Protein AF-0000000083890607 (afdb_homodimer)

InterPro domains:
  IPR029526 PiggyBac transposable element-derived protein [PF13843] (54-425)

pLDDT: mean 86.5, std 19.88, range [18.48, 98.88]

Radius of gyration: 34.39 Å; Cα contacts (8 Å, |Δi|>4): 1637; chains: 2; bounding box: 117×108×68 Å

Organism: NCBI:txid48701

Secondary structure (DSSP, 8-state):
-------------------PPPB-TTS------PPP-EESS-SEE-S-TTS---HHHHHTTTS-HHHHHHHHHHHHHHHHHH-TT-SS------HHHHHHHHHHHHHHHHSB-SSGGGGG--SSTT--SSHHHH--HHHHHHHHHH--SS-HHHHHHHHTTTTSTT--TTGGGHHHHHHHHHHHHHSEE--SEEEEEEEEEE-----TTEEE-TTSSS-EEEEEEEEEETTT--EEEEEE--S--SS--SS-HHHHHHHHH--HHHHEE--EEEE-TTT--HHHHHHHHHTT-EEEEE--TTSTTS--S-SS---TTSPTT-EEEEEETTEEEEEEESSSEEEEEESSS-S-SS-EEEEEEE-TTS-EEEEEEE--HHHHHHHHHTTHHHHHHHHHHHT------S-HHHHHHHHHHHHHHHHHHHHHHHHHHHTT-PPPPHHHHHHHHHHHHHTB-TTS-B----------------------------/-------------------PPPEETTS------PPP-EESS-SEE-S-TTS---HHHHHTTTS-HHHHHHHHHHHHHHHHHH-TT-SS------HHHHHHHHHHHHHHHHSB-SSGGGGG--SSTT--SSHHHH--HHHHHHHHHH--SS-HHHHHHHHTTTTSTT--TTGGGHHHHHHHHHHHHHSEE--SEEEEEEEEEE-----TTEEE-TTSSS-EEEEEEEEEETTT--EEEEEE--S--SS--SS-HHHHHHHHH--HHHHEE--EEEE-TTT--HHHHHHHHHTT-EEEEE--TTSTTS--S-SS---TTSPTT-EEEEEETTEEEEEEESSSEEEEEESSS-S-SS-EEEEEEE-TTS-EEEEEEE--HHHHHHHHHTTHHHHHHHHHHHT------S-HHHHHHHHHHHHHHHHHHHHHHHHHHHTT-PPPPHHHHHHHHHHHHHTB-TTS-B----------------------------

Solvent-accessible surface area (backbone atoms only — not comparable to full-atom values): 54663 Å² total; per-residue (Å²): 135,82,74,76,74,77,77,77,74,77,74,72,75,71,74,72,74,78,69,73,50,41,38,43,75,85,53,86,58,75,57,45,89,64,59,66,75,44,55,66,56,75,59,38,72,62,58,74,72,85,58,87,72,50,58,48,58,44,33,35,60,42,57,27,70,67,56,44,48,47,30,34,51,19,17,40,55,40,39,63,68,53,48,77,86,50,96,67,88,85,71,83,57,51,64,66,53,50,34,34,52,52,17,50,40,48,44,46,30,50,45,38,60,90,44,80,70,42,46,59,37,69,73,30,60,70,26,46,72,49,50,62,75,70,46,51,67,65,58,54,50,51,48,66,72,30,62,32,50,28,54,59,69,58,48,54,59,43,59,72,33,60,95,43,91,84,35,58,93,56,51,58,40,40,60,54,52,52,44,40,44,50,31,30,50,62,48,37,34,68,63,55,51,24,8,46,44,80,44,67,46,68,47,85,45,90,49,86,40,50,39,77,39,87,91,42,86,60,34,41,11,39,40,29,41,34,34,10,25,20,88,79,14,41,59,40,37,71,46,76,51,66,62,89,61,90,68,76,59,89,79,35,69,44,44,51,51,51,56,66,63,60,42,54,93,64,52,33,31,24,35,35,41,21,36,44,46,80,50,44,40,54,67,51,45,53,53,35,42,73,64,32,28,32,35,36,26,30,44,52,72,85,43,76,85,46,87,68,94,45,47,71,60,88,54,95,80,54,54,68,31,42,44,32,31,46,73,60,85,54,38,30,41,34,38,37,30,56,102,54,81,44,42,35,34,22,37,62,44,35,57,53,80,79,42,64,42,82,42,80,42,69,42,96,85,67,46,78,42,79,40,77,30,56,37,44,39,50,56,56,52,42,71,68,32,47,48,0,43,56,47,29,50,51,60,28,60,71,52,38,46,73,65,95,58,80,47,67,64,58,50,49,49,34,47,50,50,28,51,34,51,42,42,26,50,50,49,48,43,52,46,21,54,74,67,72,41,86,54,72,51,70,66,55,42,51,51,50,25,24,20,59,42,48,39,32,41,69,52,55,42,75,51,77,76,72,76,72,68,66,76,68,75,70,70,75,71,71,76,74,81,78,72,80,79,72,72,83,73,128,137,82,76,76,78,77,78,79,76,77,76,76,75,73,74,71,73,78,68,73,50,42,37,42,77,86,51,86,60,74,57,45,91,64,58,66,75,44,55,67,54,76,59,39,72,61,59,74,74,85,57,87,72,51,56,48,59,45,33,35,60,41,57,26,69,67,56,45,47,46,30,32,51,19,15,39,53,41,38,62,68,51,48,77,87,51,93,69,89,86,72,80,59,49,63,66,52,52,33,33,50,51,16,50,40,47,44,45,31,49,44,39,60,89,45,80,69,42,45,60,38,70,74,31,63,69,28,45,71,49,50,60,74,70,46,52,68,65,58,52,51,53,46,66,74,30,60,32,50,27,53,60,70,57,46,53,58,43,57,70,32,61,94,43,91,84,34,56,93,55,51,57,40,39,60,54,52,52,45,40,44,49,31,30,51,61,48,38,33,68,64,55,52,24,7,44,43,80,42,68,46,69,48,85,45,91,49,88,38,51,38,79,38,87,92,42,84,59,34,42,12,39,42,29,42,35,34,10,25,21,87,77,14,41,59,43,39,71,48,76,49,66,60,89,61,88,68,76,58,89,79,35,69,45,44,52,51,50,56,67,62,60,40,53,92,64,52,34,32,23,34,34,42,20,35,44,47,82,49,44,40,54,67,52,46,52,52,36,42,75,66,33,28,34,36,36,27,31,45,51,73,85,42,76,83,47,88,69,94,44,47,71,60,87,55,95,80,54,54,70,31,43,44,30,32,47,72,61,86,56,37,31,41,34,36,36,28,56,102,52,79,44,41,38,36,24,39,61,44,33,58,52,80,78,43,66,43,80,41,81,42,70,43,97,86,67,45,76,43,81,41,78,30,56,37,44,39,50,55,57,52,42,70,67,31,48,47,0,43,57,46,30,50,51,59,28,60,71,52,37,47,72,66,96,57,82,47,66,63,58,50,48,48,34,47,50,50,30,51,34,51,44,42,26,50,51,49,47,44,52,45,21,52,76,68,71,43,86,55,72,51,72,67,56,41,52,52,50,25,27,21,58,41,48,38,31,40,69,51,55,42,74,51,76,76,72,77,72,67,66,77,68,75,72,71,76,72,69,78,76,68,92,74,68,94,72,73,81,70,126

Sequence (980 aa):
KRGTSIDSCDIRRSVKSTCDPWKTEEDPDSVPGVSRFQPRRTPGVQINNLSSYSPKDLFLLYFATDTVKTICLNTNKNAAKNILGKKYKWNNIEMEDLYNFFGLLIYMSLVSLPSIQDYWKQNSILSVPIPHKVMSRDRFRTIFWNIHLSDPEEDEQNDKTKGTPGHDKLFRIRPLYDDILCACKAYFHPRRELSVDERMVGTKAKTGITQYLKDKPTKWGVKIFVLAESASGYTIAFNIYTGKTQTQSVHGLAYDVVKDLVQTSFLGTGYHIYMDNFYSSPKLFMDLARMKFGACGTYRENRKGCPRGRGNALTKKSKRGSVRWIREGPLVFVKWMDTREVSVCSTIHPAFSGETVDRRVKAADGSWSVRKIPCPTPIVAYNKNMGGVDLSDQLIQYYSTKRKTSRWYRTLLLHFLDIATTNAFILHREISSTKQEQAMTHKDFMVELMCQLCGMSKEGISQSRRADHVPVAISTVTDSAQKGSKGCYFKRGTSIDSCDIRRSVKSTCDPWKTEEDPDSVPGVSRFQPRRTPGVQINNLSSYSPKDLFLLYFATDTVKTICLNTNKNAAKNILGKKYKWNNIEMEDLYNFFGLLIYMSLVSLPSIQDYWKQNSILSVPIPHKVMSRDRFRTIFWNIHLSDPEEDEQNDKTKGTPGHDKLFRIRPLYDDILCACKAYFHPRRELSVDERMVGTKAKTGITQYLKDKPTKWGVKIFVLAESASGYTIAFNIYTGKTQTQSVHGLAYDVVKDLVQTSFLGTGYHIYMDNFYSSPKLFMDLARMKFGACGTYRENRKGCPRGRGNALTKKSKRGSVRWIREGPLVFVKWMDTREVSVCSTIHPAFSGETVDRRVKAADGSWSVRKIPCPTPIVAYNKNMGGVDLSDQLIQYYSTKRKTSRWYRTLLLHFLDIATTNAFILHREISSTKQEQAMTHKDFMVELMCQLCGMSKEGISQSRRADHVPVAISTVTDSAQKGSKGCYF

Nearest PDB structures (foldseek):
  6x68-assembly1_C  TM=8.969E-01  e=2.449E-27  Trichoplusia ni
  6x68-assembly1_C  TM=8.969E-01  e=4.199E-27  Trichoplusia ni

Foldseek 3Di:
DPPPPPPPPPPPPPPPVQPAFWDWQVDFWDADDAFDQDWPDDFAFPDDLVDDDALQRLLCLLVPPVQLQLQLVQLQQQCVVVVVPDPDDDDRDDSLLVLLLLLVLLVCLVPPDPDLVLACDDPDPSYDQFNVVQDDSRSSVSSLVRGWRAHPVVVVVLVVQPPHLSHDPCRRQVSSQVSNLVSLLNTGAADFFKEKDKDFQAAPAPDLQWAADDPDPRGIGWIKIFIFFQPLLRTNHIDTGNDDRPDDDPVDDLLVRVPVGDDCVRTNARHEYEYEQVNDDPVSQVVCVVVRYKYKYFHDCPGPPHDDPHPPDDDPPDDAQIKTWDDDRLKIWIWGHHVHITIMIISGFTFFDFDWDWDWDQDPVRDTDIDTGGDTPSVVVNVRRNCSNVSNVVLLSSRQSADHDNDRSSSVVSVSSSSSSSNSLSSQVSSCVVVVHDGDDSSVSSLSSSCVSSCHDSVNHHNPPPCVPPVPPPPPPVPPCPDDPDDPDD/DPPPPPPPPPPPPPPPVQDAFWDWQVDFWDADDAFDQDWPDDFAFPDDLVDDDALQRLLCLLVPPVQLQLQLVQLQQQCVVVVVPDPDDDDRDDSLLVLLLLLVLLVCLVPPDPDLVLACDDPDPSYDQFNVVQDDSRSSVSCLVRGWRAHPVVVVVLVVQPPHLSHDPCRRQVSSQVSNLVSLLNTGAADFFKEKDKDFQAAPAPDLQWAADDPDPRGIGWIKIFIFFQPLLRTNHIDTGNDDRPDDDPVDDLLVRVPVGDDCVRTPARHEYEYEQVNDDPVSQVVCVVVRYKYKYFHDCPGPPHDDPHPPDDDPPDDAQIKTWDDDVLKIWIWGHHVHITIMIISGFTQFDFDWDWDWDQDPVRDTDTDTGGDTPSVVVNVRRNCSNVSNVVLLSSRQSADHDNDRSSSVVSVSSSSSSSNSLSSQVSSCVVVVHDGDDSSVSSLSSSCVSSCHDSVNHHNPPPCVPPVPPPPPPVPPDDPDDPPPDD

Structure (mmCIF, N/CA/C/O backbone):
data_AF-0000000083890607-model_v1
#
loop_
_entity.id
_entity.type
_entity.pdbx_description
1 polymer 'PiggyBac transposable element-derived protein domain-containing protein'
#
loop_
_atom_site.group_PDB
_atom_site.id
_atom_site.type_symbol
_atom_site.label_atom_id
_atom_site.label_alt_id
_atom_site.label_comp_id
_atom_site.label_asym_id
_atom_site.label_entity_id
_atom_site.label_seq_id
_atom_site.pdbx_PDB_ins_code
_atom_site.Cartn_x
_atom_site.Cartn_y
_atom_site.Cartn_z
_atom_site.occupancy
_atom_site.B_iso_or_equiv
_atom_site.auth_seq_id
_atom_site.auth_comp_id
_atom_site.auth_asym_id
_atom_site.auth_atom_id
_atom_site.pdbx_PDB_model_num
ATOM 1 N N . LYS A 1 1 ? 79.875 -34.125 -2.334 1 19.98 1 LYS A N 1
ATOM 2 C CA . LYS A 1 1 ? 79.5 -33.781 -3.701 1 19.98 1 LYS A CA 1
ATOM 3 C C . LYS A 1 1 ? 78.062 -33.25 -3.766 1 19.98 1 LYS A C 1
ATOM 5 O O . LYS A 1 1 ? 77.125 -34 -3.465 1 19.98 1 LYS A O 1
ATOM 10 N N . ARG A 1 2 ? 77.938 -32 -3.371 1 24.25 2 ARG A N 1
ATOM 11 C CA . ARG A 1 2 ? 76.875 -31.016 -3.152 1 24.25 2 ARG A CA 1
ATOM 12 C C . ARG A 1 2 ? 76.125 -30.719 -4.441 1 24.25 2 ARG A C 1
ATOM 14 O O . ARG A 1 2 ? 76.625 -30 -5.316 1 24.25 2 ARG A O 1
ATOM 21 N N . GLY A 1 3 ? 75.625 -31.859 -5.035 1 22.98 3 GLY A N 1
ATOM 22 C CA . GLY A 1 3 ? 74.938 -31.734 -6.305 1 22.98 3 GLY A CA 1
ATOM 23 C C . GLY A 1 3 ? 73.875 -30.703 -6.277 1 22.98 3 GLY A C 1
ATOM 24 O O . GLY A 1 3 ? 73.062 -30.625 -5.324 1 22.98 3 GLY A O 1
ATOM 25 N N . THR A 1 4 ? 74.188 -29.516 -6.82 1 28.53 4 THR A N 1
ATOM 26 C CA . THR A 1 4 ? 73.438 -28.297 -7.066 1 28.53 4 THR A CA 1
ATOM 27 C C . THR A 1 4 ? 72.125 -28.594 -7.836 1 28.53 4 THR A C 1
ATOM 29 O O . THR A 1 4 ? 72.188 -28.969 -9.016 1 28.53 4 THR A O 1
ATOM 32 N N . SER A 1 5 ? 71.25 -29.453 -7.242 1 28.98 5 SER A N 1
ATOM 33 C CA . SER A 1 5 ? 70 -29.719 -7.922 1 28.98 5 SER A CA 1
ATOM 34 C C . SER A 1 5 ? 69.312 -28.422 -8.344 1 28.98 5 SER A C 1
ATOM 36 O O . SER A 1 5 ? 69.062 -27.531 -7.516 1 28.98 5 SER A O 1
ATOM 38 N N . ILE A 1 6 ? 69.625 -27.953 -9.586 1 29.97 6 ILE A N 1
ATOM 39 C CA . ILE A 1 6 ? 69.062 -26.812 -10.297 1 29.97 6 ILE A CA 1
ATOM 40 C C . ILE A 1 6 ? 67.562 -26.891 -10.25 1 29.97 6 ILE A C 1
ATOM 42 O O . ILE A 1 6 ? 66.938 -27.891 -10.641 1 29.97 6 ILE A O 1
ATOM 46 N N . ASP A 1 7 ? 66.875 -26.188 -9.344 1 26.89 7 ASP A N 1
ATOM 47 C CA . ASP A 1 7 ? 65.5 -25.891 -9.133 1 26.89 7 ASP A CA 1
ATOM 48 C C . ASP A 1 7 ? 64.812 -25.375 -10.414 1 26.89 7 ASP A C 1
ATOM 50 O O . ASP A 1 7 ? 65.188 -24.328 -10.938 1 26.89 7 ASP A O 1
ATOM 54 N N . SER A 1 8 ? 64.625 -26.266 -11.461 1 26.66 8 SER A N 1
ATOM 55 C CA . SER A 1 8 ? 63.938 -25.859 -12.695 1 26.66 8 SER A CA 1
ATOM 56 C C . SER A 1 8 ? 62.625 -25.125 -12.406 1 26.66 8 SER A C 1
ATOM 58 O O . SER A 1 8 ? 61.719 -25.703 -11.82 1 26.66 8 SER A O 1
ATOM 60 N N . CYS A 1 9 ? 62.656 -23.859 -12.094 1 27.69 9 CYS A N 1
ATOM 61 C CA . CYS A 1 9 ? 61.531 -22.938 -11.992 1 27.69 9 CYS A CA 1
ATOM 62 C C . CYS A 1 9 ? 60.625 -23.047 -13.227 1 27.69 9 CYS A C 1
ATOM 64 O O . CYS A 1 9 ? 61.031 -22.672 -14.328 1 27.69 9 CYS A O 1
ATOM 66 N N . ASP A 1 10 ? 59.906 -24.109 -13.383 1 26.42 10 ASP A N 1
ATOM 67 C CA . ASP A 1 10 ? 58.906 -24.203 -14.453 1 26.42 10 ASP A CA 1
ATOM 68 C C . ASP A 1 10 ? 58.094 -22.906 -14.555 1 26.42 10 ASP A C 1
ATOM 70 O O . ASP A 1 10 ? 57.5 -22.453 -13.57 1 26.42 10 ASP A O 1
ATOM 74 N N . ILE A 1 11 ? 58.469 -21.969 -15.391 1 31.38 11 ILE A N 1
ATOM 75 C CA . ILE A 1 11 ? 57.75 -20.797 -15.852 1 31.38 11 ILE A CA 1
ATOM 76 C C . ILE A 1 11 ? 56.344 -21.188 -16.266 1 31.38 11 ILE A C 1
ATOM 78 O O . ILE A 1 11 ? 56.125 -21.906 -17.234 1 31.38 11 ILE A O 1
ATOM 82 N N . ARG A 1 12 ? 55.406 -21.406 -15.367 1 30.28 12 ARG A N 1
ATOM 83 C CA . ARG A 1 12 ? 54 -21.562 -15.672 1 30.28 12 ARG A CA 1
ATOM 84 C C . ARG A 1 12 ? 53.531 -20.469 -16.641 1 30.28 12 ARG A C 1
ATOM 86 O O . ARG A 1 12 ? 53.562 -19.281 -16.328 1 30.28 12 ARG A O 1
ATOM 93 N N . ARG A 1 13 ? 53.844 -20.656 -17.969 1 31.19 13 ARG A N 1
ATOM 94 C CA . ARG A 1 13 ? 53.156 -19.875 -19 1 31.19 13 ARG A CA 1
ATOM 95 C C . ARG A 1 13 ? 51.688 -19.656 -18.625 1 31.19 13 ARG A C 1
ATOM 97 O O . ARG A 1 13 ? 50.938 -20.625 -18.484 1 31.19 13 ARG A O 1
ATOM 104 N N . SER A 1 14 ? 51.406 -18.75 -17.797 1 32.81 14 SER A N 1
ATOM 105 C CA . SER A 1 14 ? 50.062 -18.266 -17.609 1 32.81 14 SER A CA 1
ATOM 106 C C . SER A 1 14 ? 49.312 -18.109 -18.938 1 32.81 14 SER A C 1
ATOM 108 O O . SER A 1 14 ? 49.719 -17.312 -19.781 1 32.81 14 SER A O 1
ATOM 110 N N . VAL A 1 15 ? 49 -19.141 -19.703 1 30.02 15 VAL A N 1
ATOM 111 C CA . VAL A 1 15 ? 48.062 -19.016 -20.797 1 30.02 15 VAL A CA 1
ATOM 112 C C . VAL A 1 15 ? 46.969 -18 -20.453 1 30.02 15 VAL A C 1
ATOM 114 O O . VAL A 1 15 ? 46.188 -18.203 -19.531 1 30.02 15 VAL A O 1
ATOM 117 N N . LYS A 1 16 ? 47.281 -16.859 -20.484 1 37.34 16 LYS A N 1
ATOM 118 C CA . LYS A 1 16 ? 46.281 -15.82 -20.625 1 37.34 16 LYS A CA 1
ATOM 119 C C . LYS A 1 16 ? 45.156 -16.25 -21.594 1 37.34 16 LYS A C 1
ATOM 121 O O . LYS A 1 16 ? 45.375 -16.25 -22.812 1 37.34 16 LYS A O 1
ATOM 126 N N . SER A 1 17 ? 44.5 -17.312 -21.516 1 38.38 17 SER A N 1
ATOM 127 C CA . SER A 1 17 ? 43.312 -17.656 -22.297 1 38.38 17 SER A CA 1
ATOM 128 C C . SER A 1 17 ? 42.562 -16.406 -22.766 1 38.38 17 SER A C 1
ATOM 130 O O . SER A 1 17 ? 42.156 -15.586 -21.953 1 38.38 17 SER A O 1
ATOM 132 N N . THR A 1 18 ? 42.812 -15.742 -23.766 1 48.31 18 THR A N 1
ATOM 133 C CA . THR A 1 18 ? 42.312 -14.531 -24.391 1 48.31 18 THR A CA 1
ATOM 134 C C . THR A 1 18 ? 40.781 -14.516 -24.406 1 48.31 18 THR A C 1
ATOM 136 O O . THR A 1 18 ? 40.156 -15.258 -25.156 1 48.31 18 THR A O 1
ATOM 139 N N . CYS A 1 19 ? 40.125 -14.398 -23.312 1 67.31 19 CYS A N 1
ATOM 140 C CA . CYS A 1 19 ? 38.656 -14.289 -23.234 1 67.31 19 CYS A CA 1
ATOM 141 C C . CYS A 1 19 ? 38.125 -13.289 -24.25 1 67.31 19 CYS A C 1
ATOM 143 O O . CYS A 1 19 ? 38.656 -12.18 -24.359 1 67.31 19 CYS A O 1
ATOM 145 N N . ASP A 1 20 ? 37.344 -13.68 -25.281 1 80.19 20 ASP A N 1
ATOM 146 C CA . ASP A 1 20 ? 36.75 -12.906 -26.359 1 80.19 20 ASP A CA 1
ATOM 147 C C . ASP A 1 20 ? 36.031 -11.656 -25.828 1 80.19 20 ASP A C 1
ATOM 149 O O . ASP A 1 20 ? 35.344 -11.719 -24.797 1 80.19 20 ASP A O 1
ATOM 153 N N . PRO A 1 21 ? 36.406 -10.539 -26.422 1 91.12 21 PRO A N 1
ATOM 154 C CA . PRO A 1 21 ? 35.719 -9.297 -26.031 1 91.12 21 PRO A CA 1
ATOM 155 C C . PRO A 1 21 ? 34.25 -9.305 -26.344 1 91.12 21 PRO A C 1
ATOM 157 O O . PRO A 1 21 ? 33.75 -10.188 -27.062 1 91.12 21 PRO A O 1
ATOM 160 N N . TRP A 1 22 ? 33.562 -8.398 -25.719 1 95.38 22 TRP A N 1
ATOM 161 C CA . TRP A 1 22 ? 32.125 -8.227 -26 1 95.38 22 TRP A CA 1
ATOM 162 C C . TRP A 1 22 ? 31.922 -7.855 -27.469 1 95.38 22 TRP A C 1
ATOM 164 O O . TRP A 1 22 ? 32.594 -6.984 -28 1 95.38 22 TRP A O 1
ATOM 174 N N . LYS A 1 23 ? 31.047 -8.523 -28.078 1 95.12 23 LYS A N 1
ATOM 175 C CA . LYS A 1 23 ? 30.625 -8.203 -29.438 1 95.12 23 LYS A CA 1
ATOM 176 C C . LYS A 1 23 ? 29.562 -7.109 -29.453 1 95.12 23 LYS A C 1
ATOM 178 O O . LYS A 1 23 ? 29.047 -6.738 -28.391 1 95.12 23 LYS A O 1
ATOM 183 N N . THR A 1 24 ? 29.266 -6.566 -30.594 1 93.94 24 THR A N 1
ATOM 184 C CA . THR A 1 24 ? 28.328 -5.453 -30.703 1 93.94 24 THR A CA 1
ATOM 185 C C . THR A 1 24 ? 27.125 -5.844 -31.562 1 93.94 24 THR A C 1
ATOM 187 O O . THR A 1 24 ? 27 -6.996 -31.984 1 93.94 24 THR A O 1
ATOM 190 N N . GLU A 1 25 ? 26.25 -4.914 -31.781 1 90.62 25 GLU A N 1
ATOM 191 C CA . GLU A 1 25 ? 25.047 -5.129 -32.594 1 90.62 25 GLU A CA 1
ATOM 192 C C . GLU A 1 25 ? 25.406 -5.387 -34.062 1 90.62 25 GLU A C 1
ATOM 194 O O . GLU A 1 25 ? 24.594 -5.938 -34.812 1 90.62 25 GLU A O 1
ATOM 199 N N . GLU A 1 26 ? 26.594 -5.031 -34.375 1 90.75 26 GLU A N 1
ATOM 200 C CA . GLU A 1 26 ? 27.047 -5.215 -35.75 1 90.75 26 GLU A CA 1
ATOM 201 C C . GLU A 1 26 ? 27.516 -6.648 -36 1 90.75 26 GLU A C 1
ATOM 203 O O . GLU A 1 26 ? 27.609 -7.086 -37.156 1 90.75 26 GLU A O 1
ATOM 208 N N . ASP A 1 27 ? 27.781 -7.34 -34.938 1 92.19 27 ASP A N 1
ATOM 209 C CA . ASP A 1 27 ? 28.219 -8.727 -35.062 1 92.19 27 ASP A CA 1
ATOM 210 C C . ASP A 1 27 ? 27.016 -9.68 -35.094 1 92.19 27 ASP A C 1
ATOM 212 O O . ASP A 1 27 ? 26.172 -9.664 -34.188 1 92.19 27 ASP A O 1
ATOM 216 N N . PRO A 1 28 ? 26.891 -10.414 -36.094 1 89.31 28 PRO A N 1
ATOM 217 C CA . PRO A 1 28 ? 25.766 -11.336 -36.188 1 89.31 28 PRO A CA 1
ATOM 218 C C . PRO A 1 28 ? 25.859 -12.469 -35.156 1 89.31 28 PRO A C 1
ATOM 220 O O . PRO A 1 28 ? 26.953 -12.945 -34.844 1 89.31 28 PRO A O 1
ATOM 223 N N . ASP A 1 29 ? 24.781 -12.789 -34.594 1 90.31 29 ASP A N 1
ATOM 224 C CA . ASP A 1 29 ? 24.656 -13.93 -33.688 1 90.31 29 ASP A CA 1
ATOM 225 C C . ASP A 1 29 ? 23.734 -15 -34.25 1 90.31 29 ASP A C 1
ATOM 227 O O . ASP A 1 29 ? 22.875 -14.703 -35.094 1 90.31 29 ASP A O 1
ATOM 231 N N . SER A 1 30 ? 24.062 -16.281 -34 1 79.56 30 SER A N 1
ATOM 232 C CA . SER A 1 30 ? 23.172 -17.359 -34.438 1 79.56 30 SER A CA 1
ATOM 233 C C . SER A 1 30 ? 22.406 -17.938 -33.25 1 79.56 30 SER A C 1
ATOM 235 O O . SER A 1 30 ? 22.953 -18.078 -32.156 1 79.56 30 SER A O 1
ATOM 237 N N . VAL A 1 31 ? 21.156 -18.125 -33.5 1 72.88 31 VAL A N 1
ATOM 238 C CA . VAL A 1 31 ? 20.297 -18.688 -32.438 1 72.88 31 VAL A CA 1
ATOM 239 C C . VAL A 1 31 ? 20.672 -20.156 -32.219 1 72.88 31 VAL A C 1
ATOM 241 O O . VAL A 1 31 ? 20.875 -20.906 -33.156 1 72.88 31 VAL A O 1
ATOM 244 N N . PRO A 1 32 ? 20.922 -20.469 -30.938 1 72.88 32 PRO A N 1
ATOM 245 C CA . PRO A 1 32 ? 21.109 -21.891 -30.688 1 72.88 32 PRO A CA 1
ATOM 246 C C . PRO A 1 32 ? 19.875 -22.719 -31.031 1 72.88 32 PRO A C 1
ATOM 248 O O . PRO A 1 32 ? 18.781 -22.172 -31.188 1 72.88 32 PRO A O 1
ATOM 251 N N . GLY A 1 33 ? 20.031 -23.984 -31.344 1 80.12 33 GLY A N 1
ATOM 252 C CA . GLY A 1 33 ? 18.906 -24.891 -31.562 1 80.12 33 GLY A CA 1
ATOM 253 C C . GLY A 1 33 ? 17.938 -24.922 -30.406 1 80.12 33 GLY A C 1
ATOM 254 O O . GLY A 1 33 ? 18.297 -25.312 -29.297 1 80.12 33 GLY A O 1
ATOM 255 N N . VAL A 1 34 ? 16.781 -24.234 -30.594 1 83.44 34 VAL A N 1
ATOM 256 C CA . VAL A 1 34 ? 15.742 -24.203 -29.578 1 83.44 34 VAL A CA 1
ATOM 257 C C . VAL A 1 34 ? 14.914 -25.484 -29.641 1 83.44 34 VAL A C 1
ATOM 259 O O . VAL A 1 34 ? 14.617 -25.984 -30.734 1 83.44 34 VAL A O 1
ATOM 262 N N . SER A 1 35 ? 14.617 -26.016 -28.438 1 89 35 SER A N 1
ATOM 263 C CA . SER A 1 35 ? 13.828 -27.234 -28.344 1 89 35 SER A CA 1
ATOM 264 C C . SER A 1 35 ? 12.406 -27.016 -28.859 1 89 35 SER A C 1
ATOM 266 O O . SER A 1 35 ? 11.828 -25.938 -28.656 1 89 35 SER A O 1
ATOM 268 N N . ARG A 1 36 ? 11.883 -28.031 -29.438 1 93.25 36 ARG A N 1
ATOM 269 C CA . ARG A 1 36 ? 10.508 -27.984 -29.906 1 93.25 36 ARG A CA 1
ATOM 270 C C . ARG A 1 36 ? 9.523 -27.969 -28.75 1 93.25 36 ARG A C 1
ATOM 272 O O . ARG A 1 36 ? 9.719 -28.672 -27.75 1 93.25 36 ARG A O 1
ATOM 279 N N . PHE A 1 37 ? 8.547 -27.172 -28.953 1 96.75 37 PHE A N 1
ATOM 280 C CA . PHE A 1 37 ? 7.512 -27.094 -27.938 1 96.75 37 PHE A CA 1
ATOM 281 C C . PHE A 1 37 ? 6.664 -28.359 -27.922 1 96.75 37 PHE A C 1
ATOM 283 O O . PHE A 1 37 ? 5.906 -28.609 -28.859 1 96.75 37 PHE A O 1
ATOM 290 N N . GLN A 1 38 ? 6.84 -29.172 -26.891 1 97.12 38 GLN A N 1
ATOM 291 C CA . GLN A 1 38 ? 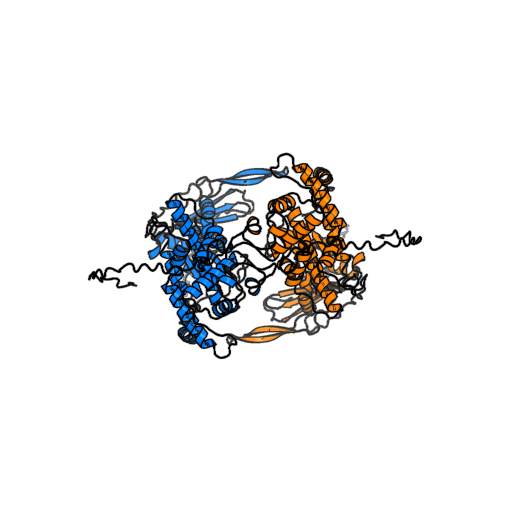6.137 -30.438 -26.734 1 97.12 38 GLN A CA 1
ATOM 292 C C . GLN A 1 38 ? 5.504 -30.547 -25.344 1 97.12 38 GLN A C 1
ATOM 294 O O . GLN A 1 38 ? 6 -31.281 -24.484 1 97.12 38 GLN A O 1
ATOM 299 N N . PRO A 1 39 ? 4.328 -29.906 -25.188 1 97.19 39 PRO A N 1
ATOM 300 C CA . PRO A 1 39 ? 3.639 -30 -23.891 1 97.19 39 PRO A CA 1
ATOM 301 C C . PRO A 1 39 ? 3.07 -31.391 -23.625 1 97.19 39 PRO A C 1
ATOM 303 O O . PRO A 1 39 ? 2.744 -32.125 -24.562 1 97.19 39 PRO A O 1
ATOM 306 N N . ARG A 1 40 ? 2.92 -31.766 -22.359 1 96.62 40 ARG A N 1
ATOM 307 C CA . ARG A 1 40 ? 2.404 -33.062 -21.984 1 96.62 40 ARG A CA 1
ATOM 308 C C . ARG A 1 40 ? 0.932 -33.219 -22.359 1 96.62 40 ARG A C 1
ATOM 310 O O . ARG A 1 40 ? 0.468 -34.312 -22.672 1 96.62 40 ARG A O 1
ATOM 317 N N . ARG A 1 41 ? 0.228 -32.125 -22.266 1 96.69 41 ARG A N 1
ATOM 318 C CA . ARG A 1 41 ? -1.177 -32.031 -22.656 1 96.69 41 ARG A CA 1
ATOM 319 C C . ARG A 1 41 ? -1.42 -30.828 -23.562 1 96.69 41 ARG A C 1
ATOM 321 O O . ARG A 1 41 ? -0.578 -29.922 -23.641 1 96.69 41 ARG A O 1
ATOM 328 N N . THR A 1 42 ? -2.484 -30.891 -24.25 1 95.94 42 THR A N 1
ATOM 329 C CA . THR A 1 42 ? -2.818 -29.75 -25.078 1 95.94 42 THR A CA 1
ATOM 330 C C . THR A 1 42 ? -2.967 -28.484 -24.219 1 95.94 42 THR A C 1
ATOM 332 O O . THR A 1 42 ? -3.705 -28.484 -23.234 1 95.94 42 THR A O 1
ATOM 335 N N . PRO A 1 43 ? -2.283 -27.438 -24.562 1 96.69 43 PRO A N 1
ATOM 336 C CA . PRO A 1 43 ? -2.385 -26.203 -23.766 1 96.69 43 PRO A CA 1
ATOM 337 C C . PRO A 1 43 ? -3.803 -25.641 -23.719 1 96.69 43 PRO A C 1
ATOM 339 O O . PRO A 1 43 ? -4.539 -25.75 -24.703 1 96.69 43 PRO A O 1
ATOM 342 N N . GLY A 1 44 ? -4.129 -25 -22.594 1 95.94 44 GLY A N 1
ATOM 343 C CA . GLY A 1 44 ? -5.465 -24.453 -22.406 1 95.94 44 GLY A CA 1
ATOM 344 C C . GLY A 1 44 ? -6.238 -25.141 -21.297 1 95.94 44 GLY A C 1
ATOM 345 O O . GLY A 1 44 ? -5.652 -25.797 -20.438 1 95.94 44 GLY A O 1
ATOM 346 N N . VAL A 1 45 ? -7.527 -24.859 -21.375 1 95.88 45 VAL A N 1
ATOM 347 C CA . VAL A 1 45 ? -8.414 -25.422 -20.359 1 95.88 45 VAL A CA 1
ATOM 348 C C . VAL A 1 45 ? -8.508 -26.938 -20.547 1 95.88 45 VAL A C 1
ATOM 350 O O . VAL A 1 45 ? -8.594 -27.438 -21.672 1 95.88 45 VAL A O 1
ATOM 353 N N . GLN A 1 46 ? -8.477 -27.688 -19.422 1 96.19 46 GLN A N 1
ATOM 354 C CA . GLN A 1 46 ? -8.453 -29.156 -19.453 1 96.19 46 GLN A CA 1
ATOM 355 C C . GLN A 1 46 ? -9.812 -29.734 -19.094 1 96.19 46 GLN A C 1
ATOM 357 O O . GLN A 1 46 ? -9.906 -30.906 -18.719 1 96.19 46 GLN A O 1
ATOM 362 N N . ILE A 1 47 ? -10.867 -28.953 -19.062 1 92.56 47 ILE A N 1
ATOM 363 C CA . ILE A 1 47 ? -12.227 -29.422 -18.828 1 92.56 47 ILE A CA 1
ATOM 364 C C . ILE A 1 47 ? -13.047 -29.266 -20.109 1 92.56 47 ILE A C 1
ATOM 366 O O . ILE A 1 47 ? -12.602 -28.641 -21.062 1 92.56 47 ILE A O 1
ATOM 370 N N . ASN A 1 48 ? -14.195 -29.906 -20.047 1 86.69 48 ASN A N 1
ATOM 371 C CA . ASN A 1 48 ? -15.031 -29.891 -21.25 1 86.69 48 ASN A CA 1
ATOM 372 C C . ASN A 1 48 ? -15.438 -28.469 -21.625 1 86.69 48 ASN A C 1
ATOM 374 O O . ASN A 1 48 ? -16.25 -27.844 -20.938 1 86.69 48 ASN A O 1
ATOM 378 N N . ASN A 1 49 ? -14.922 -28.047 -22.75 1 79.25 49 ASN A N 1
ATOM 379 C CA . ASN A 1 49 ? -15.109 -26.672 -23.188 1 79.25 49 ASN A CA 1
ATOM 380 C C . ASN A 1 49 ? -16.5 -26.453 -23.797 1 79.25 49 ASN A C 1
ATOM 382 O O . ASN A 1 49 ? -16.891 -25.328 -24.078 1 79.25 49 ASN A O 1
ATOM 386 N N . LEU A 1 50 ? -17.219 -27.5 -23.938 1 79.75 50 LEU A N 1
ATOM 387 C CA . LEU A 1 50 ? -18.531 -27.359 -24.562 1 79.75 50 LEU A CA 1
ATOM 388 C C . LEU A 1 50 ? -19.609 -27.188 -23.5 1 79.75 50 LEU A C 1
ATOM 390 O O . LEU A 1 50 ? -20.703 -26.719 -23.797 1 79.75 50 LEU A O 1
ATOM 394 N N . SER A 1 51 ? -19.219 -27.438 -22.297 1 84.31 51 SER A N 1
ATOM 395 C CA . SER A 1 51 ? -20.156 -27.281 -21.203 1 84.31 51 SER A CA 1
ATOM 396 C C . SER A 1 51 ? -20.156 -25.859 -20.656 1 84.31 51 SER A C 1
ATOM 398 O O . SER A 1 51 ? -19.188 -25.125 -20.844 1 84.31 51 SER A O 1
ATOM 400 N N . SER A 1 52 ? -21.297 -25.5 -20.234 1 89 52 SER A N 1
ATOM 401 C CA . SER A 1 52 ? -21.406 -24.219 -19.547 1 89 52 SER A CA 1
ATOM 402 C C . SER A 1 52 ? -21.062 -24.359 -18.062 1 89 52 SER A C 1
ATOM 404 O O . SER A 1 52 ? -21.562 -25.266 -17.391 1 89 52 SER A O 1
ATOM 406 N N . TYR A 1 53 ? -20.125 -23.578 -17.703 1 95.25 53 TYR A N 1
ATOM 407 C CA . TYR A 1 53 ? -19.719 -23.594 -16.297 1 95.25 53 TYR A CA 1
ATOM 408 C C . TYR A 1 53 ? -20.062 -22.281 -15.609 1 95.25 53 TYR A C 1
ATOM 410 O O . TYR A 1 53 ? -19.781 -21.203 -16.141 1 95.25 53 TYR A O 1
ATOM 418 N N . SER A 1 54 ? -20.703 -22.422 -14.469 1 96.62 54 SER A N 1
ATOM 419 C CA . SER A 1 54 ? -20.891 -21.234 -13.633 1 96.62 54 SER A CA 1
ATOM 420 C C . SER A 1 54 ? -19.625 -20.906 -12.867 1 96.62 54 SER A C 1
ATOM 422 O O . SER A 1 54 ? -18.719 -21.734 -12.742 1 96.62 54 SER A O 1
ATOM 424 N N . PRO A 1 55 ? -19.531 -19.672 -12.398 1 98.06 55 PRO A N 1
ATOM 425 C CA . PRO A 1 55 ? -18.375 -19.328 -11.57 1 98.06 55 PRO A CA 1
ATOM 426 C C . PRO A 1 55 ? -18.188 -20.266 -10.383 1 98.06 55 PRO A C 1
ATOM 428 O O . PRO A 1 55 ? -17.062 -20.625 -10.055 1 98.06 55 PRO A O 1
ATOM 431 N N . LYS A 1 56 ? -19.219 -20.688 -9.797 1 98.19 56 LYS A N 1
ATOM 432 C CA . LYS A 1 56 ? -19.141 -21.625 -8.688 1 98.19 56 LYS A CA 1
ATOM 433 C C . LYS A 1 56 ? -18.578 -22.969 -9.148 1 98.19 56 LYS A C 1
ATOM 435 O O . LYS A 1 56 ? -17.75 -23.562 -8.461 1 98.19 56 LYS A O 1
ATOM 440 N N . ASP A 1 57 ? -19.031 -23.438 -10.328 1 97.56 57 ASP A N 1
ATOM 441 C CA . ASP A 1 57 ? -18.5 -24.672 -10.883 1 97.56 57 ASP A CA 1
ATOM 442 C C . ASP A 1 57 ? -16.984 -24.609 -11.031 1 97.56 57 ASP A C 1
ATOM 444 O O . ASP A 1 57 ? -16.281 -25.562 -10.664 1 97.56 57 ASP A O 1
ATOM 448 N N . LEU A 1 58 ? -16.562 -23.547 -11.523 1 98.31 58 LEU A N 1
ATOM 449 C CA . LEU A 1 58 ? -15.133 -23.375 -11.766 1 98.31 58 LEU A CA 1
ATOM 450 C C . LEU A 1 58 ? -14.375 -23.25 -10.453 1 98.31 58 LEU A C 1
ATOM 452 O O . LEU A 1 58 ? -13.273 -23.797 -10.305 1 98.31 58 LEU A O 1
ATOM 456 N N . PHE A 1 59 ? -14.969 -22.547 -9.516 1 98.5 59 PHE A N 1
ATOM 457 C CA . PHE A 1 59 ? -14.367 -22.375 -8.195 1 98.5 59 PHE A CA 1
ATOM 458 C C . PHE A 1 59 ? -14.234 -23.719 -7.492 1 98.5 59 PHE A C 1
ATOM 460 O O . PHE A 1 59 ? -13.219 -23.984 -6.84 1 98.5 59 PHE A O 1
ATOM 467 N N . LEU A 1 60 ? -15.117 -24.547 -7.668 1 98.06 60 LEU A N 1
ATOM 468 C CA . LEU A 1 60 ? -15.172 -25.828 -6.969 1 98.06 60 LEU A CA 1
ATOM 469 C C . LEU A 1 60 ? -14.172 -26.828 -7.562 1 98.06 60 LEU A C 1
ATOM 471 O O . LEU A 1 60 ? -13.93 -27.891 -6.988 1 98.06 60 LEU A O 1
ATOM 475 N N . LEU A 1 61 ? -13.617 -26.453 -8.672 1 98.06 61 LEU A N 1
ATOM 476 C CA . LEU A 1 61 ? -12.484 -27.25 -9.156 1 98.06 61 LEU A CA 1
ATOM 477 C C . LEU A 1 61 ? -11.312 -27.172 -8.188 1 98.06 61 LEU A C 1
ATOM 479 O O . LEU A 1 61 ? -10.547 -28.141 -8.055 1 98.06 61 LEU A O 1
ATOM 483 N N . TYR A 1 62 ? -11.156 -26.078 -7.527 1 98.56 62 TYR A N 1
ATOM 484 C CA . TYR A 1 62 ? -10.039 -25.844 -6.625 1 98.56 62 TYR A CA 1
ATOM 485 C C . TYR A 1 62 ? -10.422 -26.156 -5.184 1 98.56 62 TYR A C 1
ATOM 487 O O . TYR A 1 62 ? -9.609 -26.688 -4.422 1 98.56 62 TYR A O 1
ATOM 495 N N . PHE A 1 63 ? -11.539 -25.734 -4.84 1 98.38 63 PHE A N 1
ATOM 496 C CA . PHE A 1 63 ? -12.141 -26.156 -3.574 1 98.38 63 PHE A CA 1
ATOM 497 C C . PHE A 1 63 ? -13.164 -27.25 -3.793 1 98.38 63 PHE A C 1
ATOM 499 O O . PHE A 1 63 ? -14.359 -27.062 -3.539 1 98.38 63 PHE A O 1
ATOM 506 N N . ALA A 1 64 ? -12.648 -28.422 -4.09 1 97.56 64 ALA A N 1
ATOM 507 C CA . ALA A 1 64 ? -13.492 -29.578 -4.414 1 97.56 64 ALA A CA 1
ATOM 508 C C . ALA A 1 64 ? -14.289 -30.031 -3.195 1 97.56 64 ALA A C 1
ATOM 510 O O . ALA A 1 64 ? -13.945 -29.688 -2.061 1 97.56 64 ALA A O 1
ATOM 511 N N . THR A 1 65 ? -15.273 -30.781 -3.438 1 96.44 65 THR A N 1
ATOM 512 C CA . THR A 1 65 ? -16.172 -31.25 -2.391 1 96.44 65 THR A CA 1
ATOM 513 C C . THR A 1 65 ? -15.406 -31.953 -1.282 1 96.44 65 THR A C 1
ATOM 515 O O . THR A 1 65 ? -15.625 -31.688 -0.099 1 96.44 65 THR A O 1
ATOM 518 N N . ASP A 1 66 ? -14.516 -32.812 -1.723 1 96.81 66 ASP A N 1
ATOM 519 C CA . ASP A 1 66 ? -13.742 -33.562 -0.738 1 96.81 66 ASP A CA 1
ATOM 520 C C . ASP A 1 66 ? -12.852 -32.625 0.083 1 96.81 66 ASP A C 1
ATOM 522 O O . ASP A 1 66 ? -12.664 -32.844 1.282 1 96.81 66 ASP A O 1
ATOM 526 N N . THR A 1 67 ? -12.273 -31.688 -0.577 1 97.88 67 THR A N 1
ATOM 527 C CA . THR A 1 67 ? -11.453 -30.688 0.099 1 97.88 67 THR A CA 1
ATOM 528 C C . THR A 1 67 ? -12.273 -29.922 1.142 1 97.88 67 THR A C 1
ATOM 530 O O . THR A 1 67 ? -11.836 -29.781 2.285 1 97.88 67 THR A O 1
ATOM 533 N N . VAL A 1 68 ? -13.445 -29.5 0.799 1 98.19 68 VAL A N 1
ATOM 534 C CA . VAL A 1 68 ? -14.32 -28.734 1.678 1 98.19 68 VAL A CA 1
ATOM 535 C C . VAL A 1 68 ? -14.773 -29.594 2.848 1 98.19 68 VAL A C 1
ATOM 537 O O . VAL A 1 68 ? -14.797 -29.141 3.994 1 98.19 68 VAL A O 1
ATOM 540 N N . LYS A 1 69 ? -15.055 -30.828 2.543 1 98 69 LYS A N 1
ATOM 541 C CA . LYS A 1 69 ? -15.445 -31.766 3.598 1 98 69 LYS A CA 1
ATOM 542 C C . LYS A 1 69 ? -14.32 -31.938 4.617 1 98 69 LYS A C 1
ATOM 544 O O . LYS A 1 69 ? -14.57 -31.969 5.824 1 98 69 LYS A O 1
ATOM 549 N N . THR A 1 70 ? -13.172 -32.062 4.094 1 98.12 70 THR A N 1
ATOM 550 C CA . THR A 1 70 ? -12.016 -32.219 4.965 1 98.12 70 THR A CA 1
ATOM 551 C C . THR A 1 70 ? -11.844 -31 5.859 1 98.12 70 THR A C 1
ATOM 553 O O . THR A 1 70 ? -11.57 -31.141 7.059 1 98.12 70 THR A O 1
ATOM 556 N N . ILE A 1 71 ? -11.992 -29.812 5.34 1 98.5 71 ILE A N 1
ATOM 557 C CA . ILE A 1 71 ? -11.875 -28.594 6.117 1 98.5 71 ILE A CA 1
ATOM 558 C C . ILE A 1 71 ? -12.953 -28.562 7.199 1 98.5 71 ILE A C 1
ATOM 560 O O . ILE A 1 71 ? -12.68 -28.203 8.344 1 98.5 71 ILE A O 1
ATOM 564 N N . CYS A 1 72 ? -14.164 -28.938 6.852 1 98.38 72 CYS A N 1
ATOM 565 C CA . CYS A 1 72 ? -15.258 -28.984 7.82 1 98.38 72 CYS A CA 1
ATOM 566 C C . CYS A 1 72 ? -14.93 -29.922 8.969 1 98.38 72 CYS A C 1
ATOM 568 O O . CYS A 1 72 ? -15.078 -29.562 10.141 1 98.38 72 CYS A O 1
ATOM 570 N N . LEU A 1 73 ? -14.477 -31.094 8.57 1 98.06 73 LEU A N 1
ATOM 571 C CA . LEU A 1 73 ? -14.164 -32.094 9.57 1 98.06 73 LEU A CA 1
ATOM 572 C C . LEU A 1 73 ? -13.086 -31.609 10.531 1 98.06 73 LEU A C 1
ATOM 574 O O . LEU A 1 73 ? -13.266 -31.672 11.75 1 98.06 73 LEU A O 1
ATOM 578 N N . ASN A 1 74 ? -12.031 -31.125 10.031 1 98.12 74 ASN A N 1
ATOM 579 C CA . ASN A 1 74 ? -10.914 -30.656 10.844 1 98.12 74 ASN A CA 1
ATOM 580 C C . ASN A 1 74 ? -11.312 -29.438 11.68 1 98.12 74 ASN A C 1
ATOM 582 O O . ASN A 1 74 ? -10.852 -29.281 12.812 1 98.12 74 ASN A O 1
ATOM 586 N N . THR A 1 75 ? -12.125 -28.562 11.148 1 97.75 75 THR A N 1
ATOM 587 C CA . THR A 1 75 ? -12.602 -27.375 11.867 1 97.75 75 THR A CA 1
ATOM 588 C C . THR A 1 75 ? -13.461 -27.781 13.062 1 97.75 75 THR A C 1
ATOM 590 O O . THR A 1 75 ? -13.312 -27.234 14.156 1 97.75 75 THR A O 1
ATOM 593 N N . ASN A 1 76 ? -14.344 -28.734 12.812 1 97.06 76 ASN A N 1
ATOM 594 C CA . ASN A 1 76 ? -15.18 -29.234 13.898 1 97.06 76 ASN A CA 1
ATOM 595 C C . ASN A 1 76 ? -14.344 -29.891 14.992 1 97.06 76 ASN A C 1
ATOM 597 O O . ASN A 1 76 ? -14.602 -29.703 16.172 1 97.06 76 ASN A O 1
ATOM 601 N N . LYS A 1 77 ? -13.367 -30.625 14.609 1 95.88 77 LYS A N 1
ATOM 602 C CA . LYS A 1 77 ? -12.461 -31.25 15.578 1 95.88 77 LYS A CA 1
ATOM 603 C C . LYS A 1 77 ? -11.727 -30.172 16.391 1 95.88 77 LYS A C 1
ATOM 605 O O . LYS A 1 77 ? -11.602 -30.297 17.609 1 95.88 77 LYS A O 1
ATOM 610 N N . ASN A 1 78 ? -11.266 -29.203 15.711 1 94.88 78 ASN A N 1
ATOM 611 C CA . ASN A 1 78 ? -10.539 -28.125 16.375 1 94.88 78 ASN A CA 1
ATOM 612 C C . ASN A 1 78 ? -11.438 -27.375 17.344 1 94.88 78 ASN A C 1
ATOM 614 O O . ASN A 1 78 ? -11.008 -27.031 18.453 1 94.88 78 ASN A O 1
ATOM 618 N N . ALA A 1 79 ? -12.641 -27.062 16.906 1 94.31 79 ALA A N 1
ATOM 619 C CA . ALA A 1 79 ? -13.594 -26.359 17.766 1 94.31 79 ALA A CA 1
ATOM 620 C C . ALA A 1 79 ? -13.898 -27.188 19.016 1 94.31 79 ALA A C 1
ATOM 622 O O . ALA A 1 79 ? -14.023 -26.625 20.109 1 94.31 79 ALA A O 1
ATOM 623 N N . ALA A 1 80 ? -14.047 -28.438 18.875 1 90.81 80 ALA A N 1
ATOM 624 C CA . ALA A 1 80 ? -14.32 -29.344 20 1 90.81 80 ALA A CA 1
ATOM 625 C C . ALA A 1 80 ? -13.195 -29.297 21.031 1 90.81 80 ALA A C 1
ATOM 627 O O . ALA A 1 80 ? -13.438 -29.375 22.234 1 90.81 80 ALA A O 1
ATOM 628 N N . LYS A 1 81 ? -12.078 -29.203 20.625 1 86.38 81 LYS A N 1
ATOM 629 C CA . LYS A 1 81 ? -10.906 -29.141 21.5 1 86.38 81 LYS A CA 1
ATOM 630 C C . LYS A 1 81 ? -10.844 -27.828 22.266 1 86.38 81 LYS A C 1
ATOM 632 O O . LYS A 1 81 ? -10.391 -27.797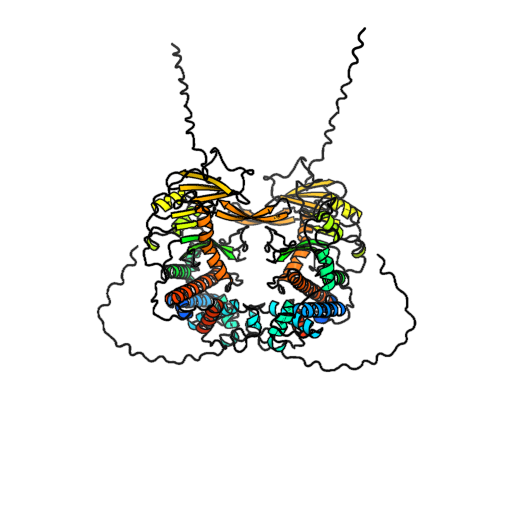 23.406 1 86.38 81 LYS A O 1
ATOM 637 N N . ASN A 1 82 ? -11.234 -26.75 21.641 1 79.94 82 ASN A N 1
ATOM 638 C CA . ASN A 1 82 ? -11.109 -25.406 22.203 1 79.94 82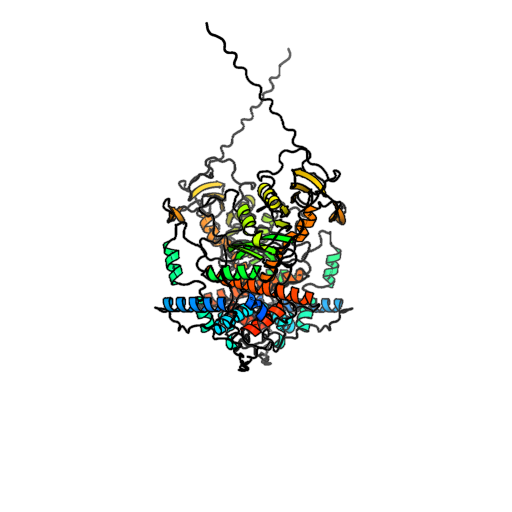 ASN A CA 1
ATOM 639 C C . ASN A 1 82 ? -12.32 -25.047 23.062 1 79.94 82 ASN A C 1
ATOM 641 O O . ASN A 1 82 ? -12.32 -24.031 23.734 1 79.94 82 ASN A O 1
ATOM 645 N N . ILE A 1 83 ? -13.359 -25.719 23 1 67.31 83 ILE A N 1
ATOM 646 C CA . ILE A 1 83 ? -14.633 -25.406 23.641 1 67.31 83 ILE A CA 1
ATOM 647 C C . ILE A 1 83 ? -14.438 -25.25 25.141 1 67.31 83 ILE A C 1
ATOM 649 O O . ILE A 1 83 ? -15.086 -24.406 25.781 1 67.31 83 ILE A O 1
ATOM 653 N N . LEU A 1 84 ? -13.43 -26 25.625 1 62.09 84 LEU A N 1
ATOM 654 C CA . LEU A 1 84 ? -13.289 -25.875 27.062 1 62.09 84 LEU A CA 1
ATOM 655 C C . LEU A 1 84 ? -12.812 -24.469 27.453 1 62.09 84 LEU A C 1
ATOM 657 O O . LEU A 1 84 ? -11.734 -24.047 27.031 1 62.09 84 LEU A O 1
ATOM 661 N N . GLY A 1 85 ? -13.781 -23.531 27.938 1 60.41 85 GLY A N 1
ATOM 662 C CA . GLY A 1 85 ? -13.438 -22.234 28.484 1 60.41 85 GLY A CA 1
ATOM 663 C C . GLY A 1 85 ? -13.883 -21.078 27.625 1 60.41 85 GLY A C 1
ATOM 664 O O . GLY A 1 85 ? -13.734 -19.922 28 1 60.41 85 GLY A O 1
ATOM 665 N N . LYS A 1 86 ? -14.258 -21.5 26.375 1 64.12 86 LYS A N 1
ATOM 666 C CA . LYS A 1 86 ? -14.609 -20.344 25.547 1 64.12 86 LYS A CA 1
ATOM 667 C C . LYS A 1 86 ? -16.078 -19.969 25.703 1 64.12 86 LYS A C 1
ATOM 669 O O . LYS A 1 86 ? -16.906 -20.828 26.031 1 64.12 86 LYS A O 1
ATOM 674 N N . LYS A 1 87 ? -16.328 -18.703 25.594 1 66.25 87 LYS A N 1
ATOM 675 C CA . LYS A 1 87 ? -17.594 -18.031 25.906 1 66.25 87 LYS A CA 1
ATOM 676 C C . LYS A 1 87 ? -18.578 -18.141 24.734 1 66.25 87 LYS A C 1
ATOM 678 O O . LYS A 1 87 ? -19.703 -17.656 24.828 1 66.25 87 LYS A O 1
ATOM 683 N N . TYR A 1 88 ? -18.234 -18.875 23.594 1 75.31 88 TYR A N 1
ATOM 684 C CA . TYR A 1 88 ? -19.203 -18.938 22.5 1 75.31 88 TYR A CA 1
ATOM 685 C C . TYR A 1 88 ? -19.703 -20.359 22.281 1 75.31 88 TYR A C 1
ATOM 687 O O . TYR A 1 88 ? -19.031 -21.328 22.688 1 75.31 88 TYR A O 1
ATOM 695 N N . LYS A 1 89 ? -20.969 -20.438 21.828 1 83.12 89 LYS A N 1
ATOM 696 C CA . LYS A 1 89 ? -21.562 -21.719 21.5 1 83.12 89 LYS A CA 1
ATOM 697 C C . LYS A 1 89 ? -21.125 -22.188 20.109 1 83.12 89 LYS A C 1
ATOM 699 O O . LYS A 1 89 ? -21.156 -21.406 19.156 1 83.12 89 LYS A O 1
ATOM 704 N N . TRP A 1 90 ? -20.594 -23.438 20.078 1 91.06 90 TRP A N 1
ATOM 705 C CA . TRP A 1 90 ? -20.156 -23.984 18.797 1 91.06 90 TRP A CA 1
ATOM 706 C C . TRP A 1 90 ? -21.219 -24.906 18.219 1 91.06 90 TRP A C 1
ATOM 708 O O . TRP A 1 90 ? -21.719 -25.797 18.922 1 91.06 90 TRP A O 1
ATOM 718 N N . ASN A 1 91 ? -21.625 -24.594 16.984 1 91.81 91 ASN A N 1
ATOM 719 C CA . ASN A 1 91 ? -22.391 -25.516 16.156 1 91.81 91 ASN A CA 1
ATOM 720 C C . ASN A 1 91 ? -21.562 -26.047 14.984 1 91.81 91 ASN A C 1
ATOM 722 O O . ASN A 1 91 ? -21.016 -25.266 14.203 1 91.81 91 ASN A O 1
ATOM 726 N N . ASN A 1 92 ? -21.516 -27.406 14.977 1 95.62 92 ASN A N 1
ATOM 727 C CA . ASN A 1 92 ? -20.719 -28 13.906 1 95.62 92 ASN A CA 1
ATOM 728 C C . ASN A 1 92 ? -21.062 -27.406 12.547 1 95.62 92 ASN A C 1
ATOM 730 O O . ASN A 1 92 ? -22.234 -27.125 12.266 1 95.62 92 ASN A O 1
ATOM 734 N N . ILE A 1 93 ? -20.031 -27.312 11.758 1 96.94 93 ILE A N 1
ATOM 735 C CA . ILE A 1 93 ? -20.266 -26.734 10.445 1 96.94 93 ILE A CA 1
ATOM 736 C C . ILE A 1 93 ? -20.391 -27.844 9.398 1 96.94 93 ILE A C 1
ATOM 738 O O . ILE A 1 93 ? -19.781 -28.906 9.539 1 96.94 93 ILE A O 1
ATOM 742 N N . GLU A 1 94 ? -21.203 -27.594 8.375 1 97.38 94 GLU A N 1
ATOM 743 C CA . GLU A 1 94 ? -21.344 -28.406 7.172 1 97.38 94 GLU A CA 1
ATOM 744 C C . GLU A 1 94 ? -20.859 -27.656 5.938 1 97.38 94 GLU A C 1
ATOM 746 O O . GLU A 1 94 ? -20.406 -26.516 6.043 1 97.38 94 GLU A O 1
ATOM 751 N N . MET A 1 95 ? -20.891 -28.328 4.867 1 97.38 95 MET A N 1
ATOM 752 C CA . MET A 1 95 ? -20.344 -27.734 3.646 1 97.38 95 MET A CA 1
ATOM 753 C C . MET A 1 95 ? -21.047 -26.422 3.314 1 97.38 95 MET A C 1
ATOM 755 O O . MET A 1 95 ? -20.391 -25.453 2.898 1 97.38 95 MET A O 1
ATOM 759 N N . GLU A 1 96 ? -22.297 -26.375 3.535 1 96.75 96 GLU A N 1
ATOM 760 C CA . GLU A 1 96 ? -23.062 -25.156 3.232 1 96.75 96 GLU A CA 1
ATOM 761 C C . GLU A 1 96 ? -22.578 -23.984 4.082 1 96.75 96 GLU A C 1
ATOM 763 O O . GLU A 1 96 ? -22.531 -22.844 3.6 1 96.75 96 GLU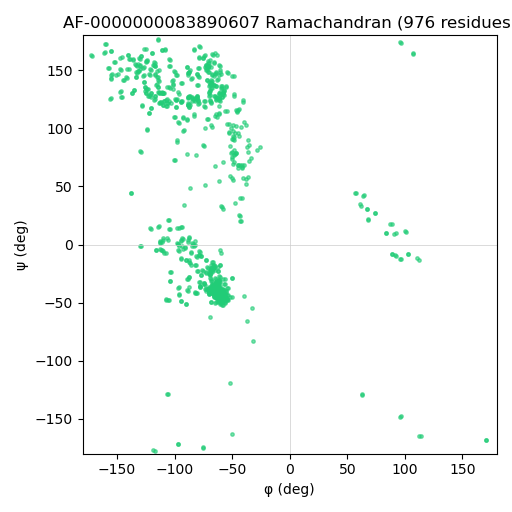 A O 1
ATOM 768 N N . ASP A 1 97 ? -22.266 -24.312 5.312 1 97.56 97 ASP A N 1
ATOM 769 C CA . ASP A 1 97 ? -21.75 -23.266 6.203 1 97.56 97 ASP A CA 1
ATOM 770 C C . ASP A 1 97 ? -20.438 -22.703 5.68 1 97.56 97 ASP A C 1
ATOM 772 O O . ASP A 1 97 ? -20.219 -21.484 5.723 1 97.56 97 ASP A O 1
ATOM 776 N N . LEU A 1 98 ? -19.641 -23.578 5.207 1 98.25 98 LEU A N 1
ATOM 777 C CA . LEU A 1 98 ? -18.328 -23.141 4.727 1 98.25 98 LEU A CA 1
ATOM 778 C C . LEU A 1 98 ? -18.453 -22.375 3.418 1 98.25 98 LEU A C 1
ATOM 780 O O . LEU A 1 98 ? -17.734 -21.391 3.195 1 98.25 98 LEU A O 1
ATOM 784 N N . TYR A 1 99 ? -19.375 -22.812 2.523 1 98.31 99 TYR A N 1
ATOM 785 C CA . TYR A 1 99 ? -19.625 -22.062 1.3 1 98.31 99 TYR A CA 1
ATOM 786 C C . TYR A 1 99 ? -20.109 -20.656 1.616 1 98.31 99 TYR A C 1
ATOM 788 O O . TYR A 1 99 ? -19.641 -19.672 1.019 1 98.31 99 TYR A O 1
ATOM 796 N N . ASN A 1 100 ? -21.016 -20.578 2.596 1 98.25 100 ASN A N 1
ATOM 797 C CA . ASN A 1 100 ? -21.5 -19.281 3.045 1 98.25 100 ASN A CA 1
ATOM 798 C C . ASN A 1 100 ? -20.375 -18.422 3.607 1 98.25 100 ASN A C 1
ATOM 800 O O . ASN A 1 100 ? -20.297 -17.234 3.328 1 98.25 100 ASN A O 1
ATOM 804 N N . PHE A 1 101 ? -19.547 -19.109 4.375 1 98.25 101 PHE A N 1
ATOM 805 C CA . PHE A 1 101 ? -18.406 -18.438 4.973 1 98.25 101 PHE A CA 1
ATOM 806 C C . PHE A 1 101 ? -17.484 -17.859 3.896 1 98.25 101 PHE A C 1
ATOM 808 O O . PHE A 1 101 ? -17.094 -16.703 3.949 1 98.25 101 PHE A O 1
ATOM 815 N N . PHE A 1 102 ? -17.141 -18.641 2.848 1 98.69 102 PHE A N 1
ATOM 816 C CA . PHE A 1 102 ? -16.312 -18.188 1.731 1 98.69 102 PHE A CA 1
ATOM 817 C C . PHE A 1 102 ? -17.016 -17.094 0.946 1 98.69 102 PHE A C 1
ATOM 819 O O . PHE A 1 102 ? -16.391 -16.109 0.545 1 98.69 102 PHE A O 1
ATOM 826 N N . GLY A 1 103 ? -18.281 -17.281 0.719 1 98.44 103 GLY A N 1
ATOM 827 C CA . GLY A 1 103 ? -19.047 -16.281 0.023 1 98.44 103 GLY A CA 1
ATOM 828 C C . GLY A 1 103 ? -19.016 -14.922 0.707 1 98.44 103 GLY A C 1
ATOM 829 O O . GLY A 1 103 ? -18.875 -13.891 0.047 1 98.44 103 GLY A O 1
ATOM 830 N N . LEU A 1 104 ? -19.109 -14.906 1.997 1 98.25 104 LEU A N 1
ATOM 831 C CA . LEU A 1 104 ? -19.062 -13.656 2.754 1 98.25 104 LEU A CA 1
ATOM 832 C C . LEU A 1 104 ? -17.688 -13.016 2.678 1 98.25 104 LEU A C 1
ATOM 834 O O . LEU A 1 104 ? -17.562 -11.789 2.621 1 98.25 104 LEU A O 1
ATOM 838 N N . LEU A 1 105 ? -16.656 -13.859 2.707 1 98.38 105 LEU A N 1
ATOM 839 C CA . LEU A 1 105 ? -15.312 -13.328 2.543 1 98.38 105 LEU A CA 1
ATOM 840 C C . LEU A 1 105 ? -15.164 -12.641 1.19 1 98.38 105 LEU A C 1
ATOM 842 O O . LEU A 1 105 ? -14.562 -11.57 1.1 1 98.38 105 LEU A O 1
ATOM 846 N N . ILE A 1 106 ? -15.672 -13.242 0.155 1 98.56 106 ILE A N 1
ATOM 847 C CA . ILE A 1 106 ? -15.625 -12.656 -1.183 1 98.56 106 ILE A CA 1
ATOM 848 C C . ILE A 1 106 ? -16.453 -11.375 -1.211 1 98.56 106 ILE A C 1
ATOM 850 O O . ILE A 1 106 ? -16.047 -10.375 -1.803 1 98.56 106 ILE A O 1
ATOM 854 N N . TYR A 1 107 ? -17.625 -11.391 -0.527 1 98.06 107 TYR A N 1
ATOM 855 C CA . TYR A 1 107 ? -18.438 -10.188 -0.425 1 98.06 107 TYR A CA 1
ATOM 856 C C . TYR A 1 107 ? -17.656 -9.039 0.186 1 98.06 107 TYR A C 1
ATOM 858 O O . TYR A 1 107 ? -17.703 -7.91 -0.302 1 98.06 107 TYR A O 1
ATOM 866 N N . MET A 1 108 ? -16.938 -9.328 1.177 1 97.56 108 MET A N 1
ATOM 867 C CA . MET A 1 108 ? -16.172 -8.312 1.896 1 97.56 108 MET A CA 1
ATOM 868 C C . MET A 1 108 ? -15.031 -7.789 1.037 1 97.56 108 MET A C 1
ATOM 870 O O . MET A 1 108 ? -14.484 -6.719 1.312 1 97.56 108 MET A O 1
ATOM 874 N N . SER A 1 109 ? -14.602 -8.57 0.034 1 97.31 109 SER A N 1
ATOM 875 C CA . SER A 1 109 ? -13.609 -8.086 -0.917 1 97.31 109 SER A CA 1
ATOM 876 C C . SER A 1 109 ? -14.227 -7.117 -1.918 1 97.31 109 SER A C 1
ATOM 878 O O . SER A 1 109 ? -13.523 -6.305 -2.521 1 97.31 109 SER A O 1
ATOM 880 N N . LEU A 1 110 ? -15.523 -7.191 -2.102 1 97.44 110 LEU A N 1
ATOM 881 C CA . LEU A 1 110 ? -16.266 -6.324 -3.012 1 97.44 110 LEU A CA 1
ATOM 882 C C . LEU A 1 110 ? -16.734 -5.062 -2.297 1 97.44 110 LEU A C 1
ATOM 884 O O . LEU A 1 110 ? -16.719 -3.975 -2.879 1 97.44 110 LEU A O 1
ATOM 888 N N . VAL A 1 111 ? -17.156 -5.25 -1.062 1 97.31 111 VAL A N 1
ATOM 889 C CA . VAL A 1 111 ? -17.625 -4.168 -0.206 1 97.31 111 VAL A CA 1
ATOM 890 C C . VAL A 1 111 ? -16.781 -4.09 1.056 1 97.31 111 VAL A C 1
ATOM 892 O O . VAL A 1 111 ? -16.797 -5.004 1.884 1 97.31 111 VAL A O 1
ATOM 895 N N . SER A 1 112 ? -16.141 -3.025 1.211 1 96.38 112 SER A N 1
ATOM 896 C CA . SER A 1 112 ? -15.258 -2.906 2.371 1 96.38 112 SER A CA 1
ATOM 897 C C . SER A 1 112 ? -15.812 -1.91 3.383 1 96.38 112 SER A C 1
ATOM 899 O O . SER A 1 112 ? -16.172 -0.789 3.023 1 96.38 112 SER A O 1
ATOM 901 N N . LEU A 1 113 ? -15.859 -2.34 4.582 1 96.94 113 LEU A N 1
ATOM 902 C CA . LEU A 1 113 ? -16.312 -1.518 5.695 1 96.94 113 LEU A CA 1
ATOM 903 C C . LEU A 1 113 ? -15.219 -1.358 6.742 1 96.94 113 LEU A C 1
ATOM 905 O O . LEU A 1 113 ? -14.211 -2.074 6.707 1 96.94 113 LEU A O 1
ATOM 909 N N . PRO A 1 114 ? -15.297 -0.445 7.645 1 94.38 114 PRO A N 1
ATOM 910 C CA . PRO A 1 114 ? -14.227 -0.137 8.594 1 94.38 114 PRO A CA 1
ATOM 911 C C . PRO A 1 114 ? -13.93 -1.294 9.547 1 94.38 114 PRO A C 1
ATOM 913 O O . PRO A 1 114 ? -12.773 -1.519 9.906 1 94.38 114 PRO A O 1
ATOM 916 N N . SER A 1 115 ? -15.008 -1.96 9.93 1 93.88 115 SER A N 1
ATOM 917 C CA . SER A 1 115 ? -14.828 -3.07 10.852 1 93.88 115 SER A CA 1
ATOM 918 C C . SER A 1 115 ? -15.719 -4.254 10.484 1 93.88 115 SER A C 1
ATOM 920 O O . SER A 1 115 ? -16.703 -4.094 9.766 1 93.88 115 SER A O 1
ATOM 922 N N . ILE A 1 116 ? -15.297 -5.391 11.008 1 93.69 116 ILE A N 1
ATOM 923 C CA . ILE A 1 116 ? -16.031 -6.613 10.695 1 93.69 116 ILE A CA 1
ATOM 924 C C . ILE A 1 116 ? -17.438 -6.523 11.25 1 93.69 116 ILE A C 1
ATOM 926 O O . ILE A 1 116 ? -18.391 -7.008 10.625 1 93.69 116 ILE A O 1
ATOM 930 N N . GLN A 1 117 ? -17.641 -5.902 12.375 1 94.31 117 GLN A N 1
ATOM 931 C CA . GLN A 1 117 ? -18.953 -5.816 13.016 1 94.31 117 GLN A CA 1
ATOM 932 C C . GLN A 1 117 ? -19.906 -4.957 12.188 1 94.31 117 GLN A C 1
ATOM 934 O O . GLN A 1 117 ? -21.125 -5.133 12.266 1 94.31 117 GLN A O 1
ATOM 939 N N . ASP A 1 118 ? -19.406 -4.125 11.414 1 96.31 118 ASP A N 1
ATOM 940 C CA . ASP A 1 118 ? -20.219 -3.188 10.648 1 96.31 118 ASP A CA 1
ATOM 941 C C . ASP A 1 118 ? -21.031 -3.912 9.57 1 96.31 118 ASP A C 1
ATOM 943 O O . ASP A 1 118 ? -22.078 -3.436 9.156 1 96.31 118 ASP A O 1
ATOM 947 N N . TYR A 1 119 ? -20.547 -5.066 9.188 1 97.19 119 TYR A N 1
ATOM 948 C CA . TYR A 1 119 ? -21.203 -5.801 8.109 1 97.19 119 TYR A CA 1
ATOM 949 C C . TYR A 1 119 ? -22.578 -6.301 8.547 1 97.19 119 TYR A C 1
ATOM 951 O O . TYR A 1 119 ? -23.422 -6.613 7.707 1 97.19 119 TYR A O 1
ATOM 959 N N . TRP A 1 120 ? -22.812 -6.387 9.844 1 97.44 120 TRP A N 1
ATOM 960 C CA . TRP A 1 120 ? -24.078 -6.91 10.336 1 97.44 120 TRP A CA 1
ATOM 961 C C . TRP A 1 120 ? -24.906 -5.805 10.977 1 97.44 120 TRP A C 1
ATOM 963 O O . TRP A 1 120 ? -25.984 -6.066 11.531 1 97.44 120 TRP A O 1
ATOM 973 N N . LYS A 1 121 ? -24.391 -4.566 10.875 1 94.44 121 LYS A N 1
ATOM 974 C CA . LYS A 1 121 ? -25.172 -3.439 11.383 1 94.44 121 LYS A CA 1
ATOM 975 C C . LYS A 1 121 ? -26.391 -3.186 10.508 1 94.44 121 LYS A C 1
ATOM 977 O O . LYS A 1 121 ? -26.312 -3.254 9.281 1 94.44 121 LYS A O 1
ATOM 982 N N . GLN A 1 122 ? -27.516 -2.945 11.195 1 92.75 122 GLN A N 1
ATOM 983 C CA . GLN A 1 122 ? -28.75 -2.633 10.5 1 92.75 122 GLN A CA 1
ATOM 984 C C . GLN A 1 122 ? -29.234 -1.226 10.836 1 92.75 122 GLN A C 1
ATOM 986 O O . GLN A 1 122 ? -28.891 -0.68 11.891 1 92.75 122 GLN A O 1
ATOM 991 N N . ASN A 1 123 ? -29.984 -0.605 9.953 1 91.12 123 ASN A N 1
ATOM 992 C CA . ASN A 1 123 ? -30.547 0.727 10.148 1 91.12 123 ASN A CA 1
ATOM 993 C C . ASN A 1 123 ? -29.453 1.759 10.438 1 91.12 123 ASN A C 1
ATOM 995 O O . ASN A 1 123 ? -29.531 2.494 11.422 1 91.12 123 ASN A O 1
ATOM 999 N N . SER A 1 124 ? -28.469 1.629 9.672 1 92.69 124 SER A N 1
ATOM 1000 C CA . SER A 1 124 ? -27.312 2.514 9.75 1 92.69 124 SER A CA 1
ATOM 1001 C C . SER A 1 124 ? -26.859 2.953 8.367 1 92.69 124 SER A C 1
ATOM 1003 O O . SER A 1 124 ? -27.156 2.293 7.367 1 92.69 124 SER A O 1
ATOM 1005 N N . ILE A 1 125 ? -26.172 3.971 8.297 1 93.69 125 ILE A N 1
ATOM 1006 C CA . ILE A 1 125 ? -25.656 4.453 7.023 1 93.69 125 ILE A CA 1
ATOM 1007 C C . ILE A 1 125 ? -24.641 3.463 6.473 1 93.69 125 ILE A C 1
ATOM 1009 O O . ILE A 1 125 ? -24.328 3.477 5.277 1 93.69 125 ILE A O 1
ATOM 1013 N N . LEU A 1 126 ? -24.094 2.602 7.379 1 95.25 126 LEU A N 1
ATOM 1014 C CA . LEU A 1 126 ? -23.078 1.635 6.98 1 95.25 126 LEU A CA 1
ATOM 1015 C C . LEU A 1 126 ? -23.703 0.288 6.645 1 95.25 126 LEU A C 1
ATOM 1017 O O . LEU A 1 126 ? -23 -0.664 6.305 1 95.25 126 LEU A O 1
ATOM 1021 N N . SER A 1 127 ? -25.031 0.235 6.695 1 94.75 127 SER A N 1
ATOM 1022 C CA . SER A 1 127 ? -25.719 -1.041 6.512 1 94.75 127 SER A CA 1
ATOM 1023 C C . SER A 1 127 ? -25.516 -1.576 5.098 1 94.75 127 SER A C 1
ATOM 1025 O O . SER A 1 127 ? -25.547 -0.814 4.129 1 94.75 127 SER A O 1
ATOM 1027 N N . VAL A 1 128 ? -25.266 -2.848 5.004 1 94.94 128 VAL A N 1
ATOM 1028 C CA . VAL A 1 128 ? -25.172 -3.549 3.729 1 94.94 128 VAL A CA 1
ATOM 1029 C C . VAL A 1 128 ? -26.156 -4.719 3.715 1 94.94 128 VAL A C 1
ATOM 1031 O O . VAL A 1 128 ? -26.5 -5.262 4.77 1 94.94 128 VAL A O 1
ATOM 1034 N N . PRO A 1 129 ? -26.562 -5.219 2.613 1 93.31 129 PRO A N 1
ATOM 1035 C CA . PRO A 1 129 ? -27.766 -6.051 2.533 1 93.31 129 PRO A CA 1
ATOM 1036 C C . PRO A 1 129 ? -27.469 -7.539 2.725 1 93.31 129 PRO A C 1
ATOM 1038 O O . PRO A 1 129 ? -28.359 -8.312 3.051 1 93.31 129 PRO A O 1
ATOM 1041 N N . ILE A 1 130 ? -26.281 -8.047 2.693 1 94.69 130 ILE A N 1
ATOM 1042 C CA . ILE A 1 130 ? -26.078 -9.461 2.396 1 94.69 130 ILE A CA 1
ATOM 1043 C C . ILE A 1 130 ? -25.672 -10.195 3.668 1 94.69 130 ILE A C 1
ATOM 1045 O O . ILE A 1 130 ? -26.25 -11.234 4 1 94.69 130 ILE A O 1
ATOM 1049 N N . PRO A 1 131 ? -24.719 -9.711 4.484 1 96.56 131 PRO A N 1
ATOM 1050 C CA . PRO A 1 131 ? -24.125 -10.547 5.535 1 96.56 131 PRO A CA 1
ATOM 1051 C C . PRO A 1 131 ? -25.156 -11.078 6.523 1 96.56 131 PRO A C 1
ATOM 1053 O O . PRO A 1 131 ? -25.172 -12.273 6.832 1 96.56 131 PRO A O 1
ATOM 1056 N N . HIS A 1 132 ? -26.125 -10.266 6.91 1 95.75 132 HIS A N 1
ATOM 1057 C CA . HIS A 1 132 ? -27.094 -10.68 7.922 1 95.75 132 HIS A CA 1
ATOM 1058 C C . HIS A 1 132 ? -28.078 -11.703 7.359 1 95.75 132 HIS A C 1
ATOM 1060 O O . HIS A 1 132 ? -28.688 -12.461 8.109 1 95.75 132 HIS A O 1
ATOM 1066 N N . LYS A 1 133 ? -28.281 -11.719 6.055 1 95.38 133 LYS A N 1
ATOM 1067 C CA . LYS A 1 133 ? -29.188 -12.672 5.402 1 95.38 133 LYS A CA 1
ATOM 1068 C C . LYS A 1 133 ? -28.516 -14.031 5.234 1 95.38 133 LYS A C 1
ATOM 1070 O O . LYS A 1 133 ? -29.203 -15.047 5.113 1 95.38 133 LYS A O 1
ATOM 1075 N N . VAL A 1 134 ? -27.203 -14.086 5.219 1 96.75 134 VAL A N 1
ATOM 1076 C CA . VAL A 1 134 ? -26.453 -15.305 4.926 1 96.75 134 VAL A CA 1
ATOM 1077 C C . VAL A 1 134 ? -26.188 -16.062 6.219 1 96.75 134 VAL A C 1
ATOM 1079 O O . VAL A 1 134 ? -26.453 -17.266 6.305 1 96.75 134 VAL A O 1
ATOM 1082 N N . MET A 1 135 ? -25.656 -15.398 7.215 1 95.62 135 MET A N 1
ATOM 1083 C CA . MET A 1 135 ? -25.453 -15.992 8.531 1 95.62 135 MET A CA 1
ATOM 1084 C C . MET A 1 135 ? -25.266 -14.914 9.594 1 95.62 135 MET A C 1
ATOM 1086 O O . MET A 1 135 ? -25 -13.758 9.273 1 95.62 135 MET A O 1
ATOM 1090 N N . SER A 1 136 ? -25.391 -15.312 10.836 1 96.19 136 SER A N 1
ATOM 1091 C CA . SER A 1 136 ? -25.234 -14.359 11.922 1 96.19 136 SER A CA 1
ATOM 1092 C C . SER A 1 136 ? -23.781 -13.945 12.102 1 96.19 136 SER A C 1
ATOM 1094 O O . SER A 1 136 ? -22.875 -14.68 11.695 1 96.19 136 SER A O 1
ATOM 1096 N N . ARG A 1 137 ? -23.562 -12.789 12.625 1 96.12 137 ARG A N 1
ATOM 1097 C CA . ARG A 1 137 ? -22.219 -12.266 12.898 1 96.12 137 ARG A CA 1
ATOM 1098 C C . ARG A 1 137 ? -21.422 -13.242 13.758 1 96.12 137 ARG A C 1
ATOM 1100 O O . ARG A 1 137 ? -20.266 -13.555 13.445 1 96.12 137 ARG A O 1
ATOM 1107 N N . ASP A 1 138 ? -22.016 -13.734 14.789 1 94.56 138 ASP A N 1
ATOM 1108 C CA . ASP A 1 138 ? -21.328 -14.633 15.719 1 94.56 138 ASP A CA 1
ATOM 1109 C C . ASP A 1 138 ? -20.969 -15.953 15.039 1 94.56 138 ASP A C 1
ATOM 1111 O O . ASP A 1 138 ? -19.906 -16.516 15.297 1 94.56 138 ASP A O 1
ATOM 1115 N N . ARG A 1 139 ? -21.891 -16.438 14.227 1 95.62 139 ARG A N 1
ATOM 1116 C CA . ARG A 1 139 ? -21.594 -17.656 13.484 1 95.62 139 ARG A CA 1
ATOM 1117 C C . ARG A 1 139 ? -20.391 -17.453 12.57 1 95.62 139 ARG A C 1
ATOM 1119 O O . ARG A 1 139 ? -19.5 -18.297 12.531 1 95.62 139 ARG A O 1
ATOM 1126 N N . PHE A 1 140 ? -20.359 -16.391 11.891 1 96.56 140 PHE A N 1
ATOM 1127 C CA . PHE A 1 140 ? -19.234 -16.078 11.016 1 96.56 140 PHE A CA 1
ATOM 1128 C C . PHE A 1 140 ? -17.938 -16 11.812 1 96.56 140 PHE A C 1
ATOM 1130 O O . PHE A 1 140 ? -16.938 -16.609 11.43 1 96.56 140 PHE A O 1
ATOM 1137 N N . ARG A 1 141 ? -17.938 -15.289 12.914 1 94.19 141 ARG A N 1
ATOM 1138 C CA . ARG A 1 141 ? -16.75 -15.078 13.742 1 94.19 141 ARG A CA 1
ATOM 1139 C C . ARG A 1 141 ? -16.266 -16.391 14.328 1 94.19 141 ARG A C 1
ATOM 1141 O O . ARG A 1 141 ? -15.055 -16.672 14.336 1 94.19 141 ARG A O 1
ATOM 1148 N N . THR A 1 142 ? -17.172 -17.172 14.805 1 93.88 142 THR A N 1
ATOM 1149 C CA . THR A 1 142 ? -16.781 -18.438 15.43 1 93.88 142 THR A CA 1
ATOM 1150 C C . THR A 1 142 ? -16.188 -19.375 14.398 1 93.88 142 THR A C 1
ATOM 1152 O O . THR A 1 142 ? -15.219 -20.094 14.688 1 93.88 142 THR A O 1
ATOM 1155 N N . ILE A 1 143 ? -16.75 -19.375 13.195 1 96.19 143 ILE A N 1
ATOM 1156 C CA . ILE A 1 143 ? -16.172 -20.188 12.125 1 96.19 143 ILE A CA 1
ATOM 1157 C C . ILE A 1 143 ? -14.758 -19.703 11.805 1 96.19 143 ILE A C 1
ATOM 1159 O O . ILE A 1 143 ? -13.82 -20.5 11.719 1 96.19 143 ILE A O 1
ATOM 1163 N N . PHE A 1 144 ? -14.594 -18.438 11.727 1 95.44 144 PHE A N 1
ATOM 1164 C CA . PHE A 1 144 ? -13.305 -17.859 11.383 1 95.44 144 PHE A CA 1
ATOM 1165 C C . PHE A 1 144 ? -12.266 -18.172 12.453 1 95.44 144 PHE A C 1
ATOM 1167 O O . PHE A 1 144 ? -11.117 -18.469 12.141 1 95.44 144 PHE A O 1
ATOM 1174 N N . TRP A 1 145 ? -12.656 -18.25 13.664 1 92.56 145 TRP A N 1
ATOM 1175 C CA . TRP A 1 145 ? -11.75 -18.484 14.781 1 92.56 145 TRP A CA 1
ATOM 1176 C C . TRP A 1 145 ? -11.336 -19.953 14.859 1 92.56 145 TRP A C 1
ATOM 1178 O O . TRP A 1 145 ? -10.258 -20.266 15.359 1 92.56 145 TRP A O 1
ATOM 1188 N N . ASN A 1 146 ? -12.219 -20.766 14.344 1 94.44 146 ASN A N 1
ATOM 1189 C CA . ASN A 1 146 ? -11.977 -22.172 14.57 1 94.44 146 ASN A CA 1
ATOM 1190 C C . ASN A 1 146 ? -11.586 -22.891 13.281 1 94.44 146 ASN A C 1
ATOM 1192 O O . ASN A 1 146 ? -11.227 -24.078 13.305 1 94.44 146 ASN A O 1
ATOM 1196 N N . ILE A 1 147 ? -11.633 -22.188 12.195 1 97 147 ILE A N 1
ATOM 1197 C CA . ILE A 1 147 ? -11.367 -22.828 10.914 1 97 147 ILE A CA 1
ATOM 1198 C C . ILE A 1 147 ? -9.969 -23.453 10.938 1 97 147 ILE A C 1
ATOM 1200 O O . ILE A 1 147 ? -9.016 -22.828 11.414 1 97 147 ILE A O 1
ATOM 1204 N N . HIS A 1 148 ? -9.898 -24.656 10.531 1 97.62 148 HIS A N 1
ATOM 1205 C CA . HIS A 1 148 ? -8.672 -25.438 10.602 1 97.62 148 HIS A CA 1
ATOM 1206 C C . HIS A 1 148 ? -8.539 -26.391 9.406 1 97.62 148 HIS A C 1
ATOM 1208 O O . HIS A 1 148 ? -9.523 -26.984 8.977 1 97.62 148 HIS A O 1
ATOM 1214 N N . LEU A 1 149 ? -7.32 -26.516 8.922 1 98.19 149 LEU A N 1
ATOM 1215 C CA . LEU A 1 149 ? -7.152 -27.188 7.633 1 98.19 149 LEU A CA 1
ATOM 1216 C C . LEU A 1 149 ? -6.617 -28.609 7.824 1 98.19 149 LEU A C 1
ATOM 1218 O O . LEU A 1 149 ? -6.871 -29.484 6.996 1 98.19 149 LEU A O 1
ATOM 1222 N N . SER A 1 150 ? -5.82 -28.812 8.859 1 98.06 150 SER A N 1
ATOM 1223 C CA . SER A 1 150 ? -5.254 -30.125 9.141 1 98.06 150 SER A CA 1
ATOM 1224 C C . SER A 1 150 ? -5.902 -30.766 10.375 1 98.06 150 SER A C 1
ATOM 1226 O O . SER A 1 150 ? -6.68 -30.109 11.07 1 98.06 150 SER A O 1
ATOM 1228 N N . ASP A 1 151 ? -5.613 -32.031 10.516 1 97.31 151 ASP A N 1
ATOM 1229 C CA . ASP A 1 151 ? -6.105 -32.688 11.711 1 97.31 151 ASP A CA 1
ATOM 1230 C C . ASP A 1 151 ? -5.391 -32.188 12.961 1 97.31 151 ASP A C 1
ATOM 1232 O O . ASP A 1 151 ? -4.164 -32.281 13.062 1 97.31 151 ASP A O 1
ATOM 1236 N N . PRO A 1 152 ? -6.211 -31.703 13.938 1 95.75 152 PRO A N 1
ATOM 1237 C CA . PRO A 1 152 ? -5.598 -31.109 15.133 1 95.75 152 PRO A CA 1
ATOM 1238 C C . PRO A 1 152 ? -4.754 -32.125 15.914 1 95.75 152 PRO A C 1
ATOM 1240 O O . PRO A 1 152 ? -3.75 -31.734 16.531 1 95.75 152 PRO A O 1
ATOM 1243 N N . GLU A 1 153 ? -5.133 -33.344 15.875 1 95.31 153 GLU A N 1
ATOM 1244 C CA . GLU A 1 153 ? -4.359 -34.375 16.578 1 95.31 153 GLU A CA 1
ATOM 1245 C C . GLU A 1 153 ? -3.02 -34.625 15.883 1 95.31 153 GLU A C 1
ATOM 1247 O O . GLU A 1 153 ? -1.993 -34.781 16.547 1 95.31 153 GLU A O 1
ATOM 1252 N N . GLU A 1 154 ? -3.068 -34.656 14.617 1 96.12 154 GLU A N 1
ATOM 1253 C CA . GLU A 1 154 ? -1.84 -34.844 13.852 1 96.12 154 GLU A CA 1
ATOM 1254 C C . GLU A 1 154 ? -0.924 -33.625 13.984 1 96.12 154 GLU A C 1
ATOM 1256 O O . GLU A 1 154 ? 0.3 -33.75 13.914 1 96.12 154 GLU A O 1
ATOM 1261 N N . ASP A 1 155 ? -1.507 -32.5 14.141 1 95.62 155 ASP A N 1
ATOM 1262 C CA . ASP A 1 155 ? -0.73 -31.281 14.391 1 95.62 155 ASP A CA 1
ATOM 1263 C C . ASP A 1 155 ? 0.154 -31.438 15.625 1 95.62 155 ASP A C 1
ATOM 1265 O O . ASP A 1 155 ? 1.325 -31.047 15.609 1 95.62 155 ASP A O 1
ATOM 1269 N N . GLU A 1 156 ? -0.464 -31.922 16.609 1 94.62 156 GLU A N 1
ATOM 1270 C CA . GLU A 1 156 ? 0.255 -32.094 17.859 1 94.62 156 GLU A CA 1
ATOM 1271 C C . GLU A 1 156 ? 1.437 -33.062 17.688 1 94.62 156 GLU A C 1
ATOM 1273 O O . GLU A 1 156 ? 2.504 -32.844 18.266 1 94.62 156 GLU A O 1
ATOM 1278 N N . GLN A 1 157 ? 1.183 -34.062 16.922 1 95.5 157 GLN A N 1
ATOM 1279 C CA . GLN A 1 157 ? 2.254 -35.031 16.656 1 95.5 157 GLN A CA 1
ATOM 1280 C C . GLN A 1 157 ? 3.4 -34.375 15.898 1 95.5 157 GLN A C 1
ATOM 1282 O O . GLN A 1 157 ? 4.57 -34.594 16.203 1 95.5 157 GLN A O 1
ATOM 1287 N N . ASN A 1 158 ? 3.066 -33.594 14.93 1 95.88 158 ASN A N 1
ATOM 1288 C CA . ASN A 1 158 ? 4.082 -32.844 14.18 1 95.88 158 ASN A CA 1
ATOM 1289 C C . ASN A 1 158 ? 4.812 -31.844 15.062 1 95.88 158 ASN A C 1
ATOM 1291 O O . ASN A 1 158 ? 6.023 -31.672 14.938 1 95.88 158 ASN A O 1
ATOM 1295 N N . ASP A 1 159 ? 4.094 -31.219 15.93 1 93.12 159 ASP A N 1
ATOM 1296 C CA . ASP A 1 159 ? 4.676 -30.203 16.812 1 93.12 159 ASP A CA 1
ATOM 1297 C C . ASP A 1 159 ? 5.715 -30.812 17.75 1 93.12 159 ASP A C 1
ATOM 1299 O O . ASP A 1 159 ? 6.672 -30.156 18.141 1 93.12 159 ASP A O 1
ATOM 1303 N N . LYS A 1 160 ? 5.547 -32.031 18.078 1 93.56 160 LYS A N 1
ATOM 1304 C CA . LYS A 1 160 ? 6.488 -32.75 18.938 1 93.56 160 LYS A CA 1
ATOM 1305 C C . LYS A 1 160 ? 7.832 -32.938 18.25 1 93.56 160 LYS A C 1
ATOM 1307 O O . LYS A 1 160 ? 8.852 -33.156 18.906 1 93.56 160 LYS A O 1
ATOM 1312 N N . THR A 1 161 ? 7.758 -32.844 16.984 1 91.81 161 THR A N 1
ATOM 1313 C CA . THR A 1 161 ? 8.984 -33.062 16.234 1 91.81 161 THR A CA 1
ATOM 1314 C C . THR A 1 161 ? 9.672 -31.734 15.906 1 91.81 161 THR A C 1
ATOM 1316 O O . THR A 1 161 ? 10.562 -31.688 15.055 1 91.81 161 THR A O 1
ATOM 1319 N N . LYS A 1 162 ? 9.312 -30.703 16.5 1 86.81 162 LYS A N 1
ATOM 1320 C CA . LYS A 1 162 ? 9.922 -29.406 16.266 1 86.81 162 LYS A CA 1
ATOM 1321 C C . LYS A 1 162 ? 11.422 -29.438 16.562 1 86.81 162 LYS A C 1
ATOM 1323 O O . LYS A 1 162 ? 11.844 -29.984 17.578 1 86.81 162 LYS A O 1
ATOM 1328 N N . GLY A 1 163 ? 12.156 -28.875 15.672 1 80.69 163 GLY A N 1
ATOM 1329 C CA . GLY A 1 163 ? 13.602 -28.859 15.844 1 80.69 163 GLY A CA 1
ATOM 1330 C C . GLY A 1 163 ? 14.297 -30.031 15.18 1 80.69 163 GLY A C 1
ATOM 1331 O O . GLY A 1 163 ? 15.523 -30.078 15.109 1 80.69 163 GLY A O 1
ATOM 1332 N N . THR A 1 164 ? 13.453 -30.938 14.75 1 85.56 164 THR A N 1
ATOM 1333 C CA . THR A 1 164 ? 14 -32.094 14.055 1 85.56 164 THR A CA 1
ATOM 1334 C C . THR A 1 164 ? 13.758 -31.984 12.547 1 85.56 164 THR A C 1
ATOM 1336 O O . THR A 1 164 ? 12.938 -31.188 12.109 1 85.56 164 THR A O 1
ATOM 1339 N N . PRO A 1 165 ? 14.531 -32.719 11.766 1 84 165 PRO A N 1
ATOM 1340 C CA . PRO A 1 165 ? 14.359 -32.656 10.312 1 84 165 PRO A CA 1
ATOM 1341 C C . PRO A 1 165 ? 12.984 -33.188 9.875 1 84 165 PRO A C 1
ATOM 1343 O O . PRO A 1 165 ? 12.547 -32.906 8.758 1 84 165 PRO A O 1
ATOM 1346 N N . GLY A 1 166 ? 12.383 -33.906 10.703 1 86.25 166 GLY A N 1
ATOM 1347 C CA . GLY A 1 166 ? 11.094 -34.469 10.344 1 86.25 166 GLY A CA 1
ATOM 1348 C C . GLY A 1 166 ? 9.938 -33.5 10.57 1 86.25 166 GLY A C 1
ATOM 1349 O O . GLY A 1 166 ? 8.797 -33.812 10.211 1 86.25 166 GLY A O 1
ATOM 1350 N N . HIS A 1 167 ? 10.164 -32.375 11.039 1 91.12 167 HIS A N 1
ATOM 1351 C CA . HIS A 1 167 ? 9.117 -31.406 11.312 1 91.12 167 HIS A CA 1
ATOM 1352 C C . HIS A 1 167 ? 8.703 -30.672 10.039 1 91.12 167 HIS A C 1
ATOM 1354 O O . HIS A 1 167 ? 9.562 -30.172 9.305 1 91.12 167 HIS A O 1
ATOM 1360 N N . ASP A 1 168 ? 7.453 -30.672 9.797 1 92.69 168 ASP A N 1
ATOM 1361 C CA . ASP A 1 168 ? 6.914 -29.922 8.672 1 92.69 168 ASP A CA 1
ATOM 1362 C C . ASP A 1 168 ? 6.328 -28.578 9.125 1 92.69 168 ASP A C 1
ATOM 1364 O O . ASP A 1 168 ? 5.25 -28.547 9.727 1 92.69 168 ASP A O 1
ATOM 1368 N N . LYS A 1 169 ? 6.992 -27.516 8.773 1 91.38 169 LYS A N 1
ATOM 1369 C CA . LYS A 1 169 ? 6.566 -26.172 9.188 1 91.38 169 LYS A CA 1
ATOM 1370 C C . LYS A 1 169 ? 5.219 -25.812 8.57 1 91.38 169 LYS A C 1
ATOM 1372 O O . LYS A 1 169 ? 4.523 -24.922 9.07 1 91.38 169 LYS A O 1
ATOM 1377 N N . LEU A 1 170 ? 4.883 -26.5 7.469 1 94.69 170 LEU A N 1
ATOM 1378 C CA . LEU A 1 170 ? 3.65 -26.172 6.762 1 94.69 170 LEU A CA 1
ATOM 1379 C C . LEU A 1 170 ? 2.572 -27.219 7.023 1 94.69 170 LEU A C 1
ATOM 1381 O O . LEU A 1 170 ? 1.59 -27.297 6.285 1 94.69 170 LEU A O 1
ATOM 1385 N N . PHE A 1 171 ? 2.682 -27.953 8.055 1 96.25 171 PHE A N 1
ATOM 1386 C CA . PHE A 1 171 ? 1.816 -29.109 8.305 1 96.25 171 PHE A CA 1
ATOM 1387 C C . PHE A 1 171 ? 0.36 -28.672 8.414 1 96.25 171 PHE A C 1
ATOM 1389 O O . PHE A 1 171 ? -0.535 -29.328 7.891 1 96.25 171 PHE A O 1
ATOM 1396 N N . ARG A 1 172 ? 0.099 -27.594 8.984 1 95.75 172 ARG A N 1
ATOM 1397 C CA . ARG A 1 172 ? -1.254 -27.141 9.305 1 95.75 172 ARG A CA 1
ATOM 1398 C C . ARG A 1 172 ? -2.01 -26.75 8.039 1 95.75 172 ARG A C 1
ATOM 1400 O O . ARG A 1 172 ? -3.238 -26.656 8.047 1 95.75 172 ARG A O 1
ATOM 1407 N N . ILE A 1 173 ? -1.259 -26.469 6.93 1 97.25 173 ILE A N 1
ATOM 1408 C CA . ILE A 1 173 ? -1.949 -26.094 5.703 1 97.25 173 ILE A CA 1
ATOM 1409 C C . ILE A 1 173 ? -1.762 -27.172 4.645 1 97.25 173 ILE A C 1
ATOM 1411 O O . ILE A 1 173 ? -2.291 -27.062 3.535 1 97.25 173 ILE A O 1
ATOM 1415 N N . ARG A 1 174 ? -1.1 -28.234 4.93 1 97.31 174 ARG A N 1
ATOM 1416 C CA . ARG A 1 174 ? -0.637 -29.234 3.975 1 97.31 174 ARG A CA 1
ATOM 1417 C C . ARG A 1 174 ? -1.804 -29.812 3.178 1 97.31 174 ARG A C 1
ATOM 1419 O O . ARG A 1 174 ? -1.75 -29.875 1.948 1 97.31 174 ARG A O 1
ATOM 1426 N N . PRO A 1 175 ? -2.883 -30.203 3.854 1 97.88 175 PRO A N 1
ATOM 1427 C CA . PRO A 1 175 ? -3.971 -30.812 3.082 1 97.88 175 PRO A CA 1
ATOM 1428 C C . PRO A 1 175 ? -4.52 -29.875 2.006 1 97.88 175 PRO A C 1
ATOM 1430 O O . PRO A 1 175 ? -4.648 -30.281 0.846 1 97.88 175 PRO A O 1
ATOM 1433 N N . LEU A 1 176 ? -4.77 -28.688 2.391 1 98.44 176 LEU A N 1
ATOM 1434 C CA . LEU A 1 176 ? -5.312 -27.75 1.422 1 98.44 176 LEU A CA 1
ATOM 1435 C C . LEU A 1 176 ? -4.25 -27.328 0.417 1 98.44 176 LEU A C 1
ATOM 1437 O O . LEU A 1 176 ? -4.535 -27.172 -0.774 1 98.44 176 LEU A O 1
ATOM 1441 N N . TYR A 1 177 ? -3.074 -27.125 0.872 1 98.31 177 TYR A N 1
ATOM 1442 C CA . TYR A 1 177 ? -1.943 -26.75 0.031 1 98.31 177 TYR A CA 1
ATOM 1443 C C . TYR A 1 177 ? -1.769 -27.734 -1.12 1 98.31 177 TYR A C 1
ATOM 1445 O O . TYR A 1 177 ? -1.7 -27.328 -2.283 1 98.31 177 TYR A O 1
ATOM 1453 N N . ASP A 1 178 ? -1.795 -28.938 -0.831 1 98 178 ASP A N 1
ATOM 1454 C CA . ASP A 1 178 ? -1.617 -29.984 -1.83 1 98 178 ASP A CA 1
ATOM 1455 C C . ASP A 1 178 ? -2.799 -30.031 -2.795 1 98 178 ASP A C 1
ATOM 1457 O O . ASP A 1 178 ? -2.615 -30.203 -4.004 1 98 178 ASP A O 1
ATOM 1461 N N . ASP A 1 179 ? -3.947 -29.859 -2.227 1 98.31 179 ASP A N 1
ATOM 1462 C CA . ASP A 1 179 ? -5.145 -29.875 -3.064 1 98.31 179 ASP A CA 1
ATOM 1463 C C . ASP A 1 179 ? -5.129 -28.734 -4.074 1 98.31 179 ASP A C 1
ATOM 1465 O O . ASP A 1 179 ? -5.449 -28.938 -5.25 1 98.31 179 ASP A O 1
ATOM 1469 N N . ILE A 1 180 ? -4.789 -27.562 -3.633 1 98.5 180 ILE A N 1
ATOM 1470 C CA . ILE A 1 180 ? -4.785 -26.391 -4.5 1 98.5 180 ILE A CA 1
ATOM 1471 C C . ILE A 1 180 ? -3.721 -26.547 -5.582 1 98.5 180 ILE A C 1
ATOM 1473 O O . ILE A 1 180 ? -3.971 -26.266 -6.754 1 98.5 180 ILE A O 1
ATOM 1477 N N . LEU A 1 181 ? -2.582 -27.031 -5.18 1 97.88 181 LEU A N 1
ATOM 1478 C CA . LEU A 1 181 ? -1.507 -27.25 -6.141 1 97.88 181 LEU A CA 1
ATOM 1479 C C . LEU A 1 181 ? -1.934 -28.25 -7.215 1 97.88 181 LEU A C 1
ATOM 1481 O O . LEU A 1 181 ? -1.717 -28.016 -8.406 1 97.88 181 LEU A O 1
ATOM 1485 N N . CYS A 1 182 ? -2.527 -29.297 -6.77 1 97.81 182 CYS A N 1
ATOM 1486 C CA . CYS A 1 182 ? -3.002 -30.312 -7.695 1 97.81 182 CYS A CA 1
ATOM 1487 C C . CYS A 1 182 ? -4.039 -29.75 -8.656 1 97.81 182 CYS A C 1
ATOM 1489 O O . CYS A 1 182 ? -3.988 -30.016 -9.859 1 97.81 182 CYS A O 1
ATOM 1491 N N . ALA A 1 183 ? -4.883 -29 -8.125 1 98.31 183 ALA A N 1
ATOM 1492 C CA . ALA A 1 183 ? -5.934 -28.406 -8.945 1 98.31 183 ALA A CA 1
ATOM 1493 C C . ALA A 1 183 ? -5.352 -27.422 -9.961 1 98.31 183 ALA A C 1
ATOM 1495 O O . ALA A 1 183 ? -5.789 -27.375 -11.117 1 98.31 183 ALA A O 1
ATOM 1496 N N . CYS A 1 184 ? -4.398 -26.625 -9.594 1 98.38 184 CYS A N 1
ATOM 1497 C CA . CYS A 1 184 ? -3.75 -25.672 -10.492 1 98.38 184 CYS A CA 1
ATOM 1498 C C . CYS A 1 184 ? -3.17 -26.375 -11.711 1 98.38 184 CYS A C 1
ATOM 1500 O O . CYS A 1 184 ? -3.23 -25.859 -12.82 1 98.38 184 CYS A O 1
ATOM 1502 N N . LYS A 1 185 ? -2.709 -27.578 -11.508 1 97.5 185 LYS A N 1
ATOM 1503 C CA . LYS A 1 185 ? -2.08 -28.328 -12.586 1 97.5 185 LYS A CA 1
ATOM 1504 C C . LYS A 1 185 ? -3.117 -29.109 -13.391 1 97.5 185 LYS A C 1
ATOM 1506 O O . LYS A 1 185 ? -2.959 -29.297 -14.594 1 97.5 185 LYS A O 1
ATOM 1511 N N . ALA A 1 186 ? -4.145 -29.438 -12.766 1 97.5 186 ALA A N 1
ATOM 1512 C CA . ALA A 1 186 ? -5.094 -30.391 -13.344 1 97.5 186 ALA A CA 1
ATOM 1513 C C . ALA A 1 186 ? -5.977 -29.703 -14.383 1 97.5 186 ALA A C 1
ATOM 1515 O O . ALA A 1 186 ? -6.297 -30.297 -15.422 1 97.5 186 ALA A O 1
ATOM 1516 N N . TYR A 1 187 ? -6.281 -28.438 -14.211 1 97.81 187 TYR A N 1
ATOM 1517 C CA . TYR A 1 187 ? -7.426 -27.922 -14.961 1 97.81 187 TYR A CA 1
ATOM 1518 C C . TYR A 1 187 ? -6.98 -26.922 -16.016 1 97.81 187 TYR A C 1
ATOM 1520 O O . TYR A 1 187 ? -7.801 -26.406 -16.781 1 97.81 187 TYR A O 1
ATOM 1528 N N . PHE A 1 188 ? -5.758 -26.625 -16.031 1 97.75 188 PHE A N 1
ATOM 1529 C CA . PHE A 1 188 ? -5.191 -25.75 -17.047 1 97.75 188 PHE A CA 1
ATOM 1530 C C . PHE A 1 188 ? -3.77 -26.172 -17.406 1 97.75 188 PHE A C 1
ATOM 1532 O O . PHE A 1 188 ? -2.955 -26.438 -16.516 1 97.75 188 PHE A O 1
ATOM 1539 N N . HIS A 1 189 ? -3.523 -26.359 -18.656 1 98.19 189 HIS A N 1
ATOM 1540 C CA . HIS A 1 189 ? -2.164 -26.609 -19.125 1 98.19 189 HIS A CA 1
ATOM 1541 C C . HIS A 1 189 ? -1.604 -25.391 -19.859 1 98.19 189 HIS A C 1
ATOM 1543 O O . HIS A 1 189 ? -2.193 -24.922 -20.828 1 98.19 189 HIS A O 1
ATOM 1549 N N . PRO A 1 190 ? -0.528 -24.828 -19.375 1 97.94 190 PRO A N 1
ATOM 1550 C CA . PRO A 1 190 ? -0.073 -23.516 -19.828 1 97.94 190 PRO A CA 1
ATOM 1551 C C . PRO A 1 190 ? 0.468 -23.547 -21.25 1 97.94 190 PRO A C 1
ATOM 1553 O O . PRO A 1 190 ? 0.875 -24.594 -21.75 1 97.94 190 PRO A O 1
ATOM 1556 N N . ARG A 1 191 ? 0.472 -22.469 -21.922 1 98 191 ARG A N 1
ATOM 1557 C CA . ARG A 1 191 ? 1.168 -22.25 -23.188 1 98 191 ARG A CA 1
ATOM 1558 C C . ARG A 1 191 ? 2.666 -22.078 -22.953 1 98 191 ARG A C 1
ATOM 1560 O O . ARG A 1 191 ? 3.146 -22.172 -21.828 1 98 191 ARG A O 1
ATOM 1567 N N . ARG A 1 192 ? 3.35 -21.797 -23.891 1 98.06 192 ARG A N 1
ATOM 1568 C CA . ARG A 1 192 ? 4.797 -21.969 -23.953 1 98.06 192 ARG A CA 1
ATOM 1569 C C . ARG A 1 192 ? 5.512 -21.016 -23 1 98.06 192 ARG A C 1
ATOM 1571 O O . ARG A 1 192 ? 6.512 -21.375 -22.391 1 98.06 192 ARG A O 1
ATOM 1578 N N . GLU A 1 193 ? 5.078 -19.766 -22.922 1 98.62 193 GLU A N 1
ATOM 1579 C CA . GLU A 1 193 ? 5.797 -18.719 -22.188 1 98.62 193 GLU A CA 1
ATOM 1580 C C . GLU A 1 193 ? 5.379 -18.688 -20.719 1 98.62 193 GLU A C 1
ATOM 1582 O O . GLU A 1 193 ? 4.207 -18.438 -20.422 1 98.62 193 GLU A O 1
ATOM 1587 N N . LEU A 1 194 ? 6.336 -18.938 -19.828 1 98.69 194 LEU A N 1
ATOM 1588 C CA . LEU A 1 194 ? 6.082 -18.969 -18.406 1 98.69 194 LEU A CA 1
ATOM 1589 C C . LEU A 1 194 ? 7.012 -18 -17.672 1 98.69 194 LEU A C 1
ATOM 1591 O O . LEU A 1 194 ? 8.062 -17.625 -18.203 1 98.69 194 LEU A O 1
ATOM 1595 N N . SER A 1 195 ? 6.621 -17.594 -16.516 1 98.56 195 SER A N 1
ATOM 1596 C CA . SER A 1 195 ? 7.465 -16.719 -15.695 1 98.56 195 SER A CA 1
ATOM 1597 C C . SER A 1 195 ? 7.523 -17.219 -14.258 1 98.56 195 SER A C 1
ATOM 1599 O O . SER A 1 195 ? 6.547 -17.766 -13.742 1 98.56 195 SER A O 1
ATOM 1601 N N . VAL A 1 196 ? 8.672 -17.062 -13.633 1 98.25 196 VAL A N 1
ATOM 1602 C CA . VAL A 1 196 ? 8.891 -17.359 -12.227 1 98.25 196 VAL A CA 1
ATOM 1603 C C . VAL A 1 196 ? 9.195 -16.078 -11.461 1 98.25 196 VAL A C 1
ATOM 1605 O O . VAL A 1 196 ? 10.008 -15.266 -11.906 1 98.25 196 VAL A O 1
ATOM 1608 N N . ASP A 1 197 ? 8.523 -15.898 -10.383 1 96.62 197 ASP A N 1
ATOM 1609 C CA . ASP A 1 197 ? 8.766 -14.727 -9.547 1 96.62 197 ASP A CA 1
ATOM 1610 C C . ASP A 1 197 ? 8.242 -14.953 -8.133 1 96.62 197 ASP A C 1
ATOM 1612 O O . ASP A 1 197 ? 7.629 -15.977 -7.844 1 96.62 197 ASP A O 1
ATOM 1616 N N . GLU A 1 198 ? 8.57 -14 -7.273 1 94.06 198 GLU A N 1
ATOM 1617 C CA . GLU A 1 198 ? 8.148 -14.07 -5.879 1 94.06 198 GLU A CA 1
ATOM 1618 C C . GLU A 1 198 ? 6.84 -13.312 -5.656 1 94.06 198 GLU A C 1
ATOM 1620 O O . GLU A 1 198 ? 6.613 -12.266 -6.273 1 94.06 198 GLU A O 1
ATOM 1625 N N . ARG A 1 199 ? 6.012 -13.898 -4.887 1 94.5 199 ARG A N 1
ATOM 1626 C CA . ARG A 1 199 ? 4.801 -13.258 -4.383 1 94.5 199 ARG A CA 1
ATOM 1627 C C . ARG A 1 199 ? 4.863 -13.086 -2.867 1 94.5 199 ARG A C 1
ATOM 1629 O O . ARG A 1 199 ? 5.301 -13.992 -2.154 1 94.5 199 ARG A O 1
ATOM 1636 N N . MET A 1 200 ? 4.461 -11.883 -2.346 1 92 200 MET A N 1
ATOM 1637 C CA . MET A 1 200 ? 4.426 -11.641 -0.905 1 92 200 MET A CA 1
ATOM 1638 C C . MET A 1 200 ? 2.992 -11.633 -0.387 1 92 200 MET A C 1
ATOM 1640 O O . MET A 1 200 ? 2.145 -10.906 -0.904 1 92 200 MET A O 1
ATOM 1644 N N . VAL A 1 201 ? 2.727 -12.492 0.521 1 92.94 201 VAL A N 1
ATOM 1645 C CA . VAL A 1 201 ? 1.454 -12.469 1.234 1 92.94 201 VAL A CA 1
ATOM 1646 C C . VAL A 1 201 ? 1.615 -11.727 2.561 1 92.94 201 VAL A C 1
ATOM 1648 O O . VAL A 1 201 ? 2.203 -12.258 3.506 1 92.94 201 VAL A O 1
ATOM 1651 N N . GLY A 1 202 ? 1.105 -10.523 2.553 1 87.94 202 GLY A N 1
ATOM 1652 C CA . GLY A 1 202 ? 1.318 -9.641 3.693 1 87.94 202 GLY A CA 1
ATOM 1653 C C . GLY A 1 202 ? 0.751 -10.195 4.984 1 87.94 202 GLY A C 1
ATOM 1654 O O . GLY A 1 202 ? -0.366 -10.719 5.008 1 87.94 202 GLY A O 1
ATOM 1655 N N . THR A 1 203 ? 1.572 -10.219 6.074 1 84.38 203 THR A N 1
ATOM 1656 C CA . THR A 1 203 ? 1.138 -10.57 7.422 1 84.38 203 THR A CA 1
ATOM 1657 C C . THR A 1 203 ? 2.049 -9.945 8.469 1 84.38 203 THR A C 1
ATOM 1659 O O . THR A 1 203 ? 3.24 -9.742 8.227 1 84.38 203 THR A O 1
ATOM 1662 N N . LYS A 1 204 ? 1.475 -9.539 9.547 1 75.56 204 LYS A N 1
ATOM 1663 C CA . LYS A 1 204 ? 2.262 -9.016 10.664 1 75.56 204 LYS A CA 1
ATOM 1664 C C . LYS A 1 204 ? 2.502 -10.086 11.719 1 75.56 204 LYS A C 1
ATOM 1666 O O . LYS A 1 204 ? 3.141 -9.828 12.742 1 75.56 204 LYS A O 1
ATOM 1671 N N . ALA A 1 205 ? 1.95 -11.242 11.359 1 72.94 205 ALA A N 1
ATOM 1672 C CA . ALA A 1 205 ? 2.104 -12.328 12.328 1 72.94 205 ALA A CA 1
ATOM 1673 C C . ALA A 1 205 ? 3.574 -12.703 12.5 1 72.94 205 ALA A C 1
ATOM 1675 O O . ALA A 1 205 ? 4.332 -12.734 11.531 1 72.94 205 ALA A O 1
ATOM 1676 N N . LYS A 1 206 ? 4.031 -12.672 13.719 1 68.31 206 LYS A N 1
ATOM 1677 C CA . LYS A 1 206 ? 5.406 -13.078 14.008 1 68.31 206 LYS A CA 1
ATOM 1678 C C . LYS A 1 206 ? 5.555 -14.594 13.961 1 68.31 206 LYS A C 1
ATOM 1680 O O . LYS A 1 206 ? 5.184 -15.289 14.906 1 68.31 206 LYS A O 1
ATOM 1685 N N . THR A 1 207 ? 5.758 -15.031 12.852 1 75.38 207 THR A N 1
ATOM 1686 C CA . THR A 1 207 ? 5.965 -16.469 12.672 1 75.38 207 THR A CA 1
ATOM 1687 C C . THR A 1 207 ? 7.355 -16.75 12.117 1 75.38 207 THR A C 1
ATOM 1689 O O . THR A 1 207 ? 8.062 -15.828 11.695 1 75.38 207 THR A O 1
ATOM 1692 N N . GLY A 1 208 ? 7.852 -17.875 12.312 1 73.5 208 GLY A N 1
ATOM 1693 C CA . GLY A 1 208 ? 9.141 -18.281 11.766 1 73.5 208 GLY A CA 1
ATOM 1694 C C . GLY A 1 208 ? 9.188 -18.234 10.25 1 73.5 208 GLY A C 1
ATOM 1695 O O . GLY A 1 208 ? 10.266 -18.266 9.656 1 73.5 208 GLY A O 1
ATOM 1696 N N . ILE A 1 209 ? 8.023 -17.984 9.648 1 78.06 209 ILE A N 1
ATOM 1697 C CA . ILE A 1 209 ? 8 -18.062 8.188 1 78.06 209 ILE A CA 1
ATOM 1698 C C . ILE A 1 209 ? 7.891 -16.656 7.602 1 78.06 209 ILE A C 1
ATOM 1700 O O . ILE A 1 209 ? 8.07 -16.469 6.398 1 78.06 209 ILE A O 1
ATOM 1704 N N . THR A 1 210 ? 7.699 -15.672 8.391 1 79.62 210 THR A N 1
ATOM 1705 C CA . THR A 1 210 ? 7.555 -14.297 7.918 1 79.62 210 THR A CA 1
ATOM 1706 C C . THR A 1 210 ? 8.883 -13.773 7.379 1 79.62 210 THR A C 1
ATOM 1708 O O . THR A 1 210 ? 9.938 -14 7.977 1 79.62 210 THR A O 1
ATOM 1711 N N . GLN A 1 211 ? 8.742 -13.188 6.223 1 79.5 211 GLN A N 1
ATOM 1712 C CA . GLN A 1 211 ? 9.906 -12.656 5.531 1 79.5 211 GLN A CA 1
ATOM 1713 C C . GLN A 1 211 ? 9.789 -11.148 5.328 1 79.5 211 GLN A C 1
ATOM 1715 O O . GLN A 1 211 ? 8.688 -10.586 5.414 1 79.5 211 GLN A O 1
ATOM 1720 N N . TYR A 1 212 ? 10.906 -10.484 5.211 1 75.94 212 TYR A N 1
ATOM 1721 C CA . TYR A 1 212 ? 10.969 -9.055 4.898 1 75.94 212 TYR A CA 1
ATOM 1722 C C . TYR A 1 212 ? 11.594 -8.828 3.529 1 75.94 212 TYR A C 1
ATOM 1724 O O . TYR A 1 212 ? 12.711 -9.289 3.266 1 75.94 212 TYR A O 1
ATOM 1732 N N . LEU A 1 213 ? 10.883 -8.18 2.646 1 73.5 213 LEU A N 1
ATOM 1733 C CA . LEU A 1 213 ? 11.398 -7.801 1.335 1 73.5 213 LEU A CA 1
ATOM 1734 C C . LEU A 1 213 ? 11.305 -6.293 1.128 1 73.5 213 LEU A C 1
ATOM 1736 O O . LEU A 1 213 ? 10.211 -5.762 0.907 1 73.5 213 LEU A O 1
ATOM 1740 N N . LYS A 1 214 ? 12.422 -5.582 1.037 1 69.88 214 LYS A N 1
ATOM 1741 C CA . LYS A 1 214 ? 12.508 -4.125 1.034 1 69.88 214 LYS A CA 1
ATOM 1742 C C . LYS A 1 214 ? 11.898 -3.543 -0.24 1 69.88 214 LYS A C 1
ATOM 1744 O O . LYS A 1 214 ? 11.219 -2.516 -0.198 1 69.88 214 LYS A O 1
ATOM 1749 N N . ASP A 1 215 ? 12.062 -4.152 -1.379 1 70.06 215 ASP A N 1
ATOM 1750 C CA . ASP A 1 215 ? 11.773 -3.551 -2.678 1 70.06 215 ASP A CA 1
ATOM 1751 C C . ASP A 1 215 ? 10.336 -3.834 -3.105 1 70.06 215 ASP A C 1
ATOM 1753 O O . ASP A 1 215 ? 9.898 -3.391 -4.172 1 70.06 215 ASP A O 1
ATOM 1757 N N . LYS A 1 216 ? 9.586 -4.621 -2.293 1 69.69 216 LYS A N 1
ATOM 1758 C CA . LYS A 1 216 ? 8.188 -4.898 -2.615 1 69.69 216 LYS A CA 1
ATOM 1759 C C . LYS A 1 216 ? 7.25 -3.979 -1.832 1 69.69 216 LYS A C 1
ATOM 1761 O O . LYS A 1 216 ? 7.586 -3.535 -0.732 1 69.69 216 LYS A O 1
ATOM 1766 N N . PRO A 1 217 ? 6.168 -3.641 -2.48 1 69.19 217 PRO A N 1
ATOM 1767 C CA . PRO A 1 217 ? 5.207 -2.816 -1.748 1 69.19 217 PRO A CA 1
ATOM 1768 C C . PRO A 1 217 ? 4.797 -3.432 -0.411 1 69.19 217 PRO A C 1
ATOM 1770 O O . PRO A 1 217 ? 4.688 -2.723 0.591 1 69.19 217 PRO A O 1
ATOM 1773 N N . THR A 1 218 ? 4.543 -4.73 -0.405 1 74.88 218 THR A N 1
ATOM 1774 C CA . THR A 1 218 ? 4.336 -5.484 0.827 1 74.88 218 THR A CA 1
ATOM 1775 C C . THR A 1 218 ? 5.66 -6.027 1.359 1 74.88 218 THR A C 1
ATOM 1777 O O . THR A 1 218 ? 6.199 -6.992 0.822 1 74.88 218 THR A O 1
ATOM 1780 N N . LYS A 1 219 ? 6.086 -5.379 2.432 1 74.62 219 LYS A N 1
ATOM 1781 C CA . LYS A 1 219 ? 7.461 -5.668 2.836 1 74.62 219 LYS A CA 1
ATOM 1782 C C . LYS A 1 219 ? 7.52 -6.859 3.787 1 74.62 219 LYS A C 1
ATOM 1784 O O . LYS A 1 219 ? 8.484 -7.621 3.777 1 74.62 219 LYS A O 1
ATOM 1789 N N . TRP A 1 220 ? 6.438 -7.035 4.547 1 80.75 220 TRP A N 1
ATOM 1790 C CA . TRP A 1 220 ? 6.434 -8.109 5.531 1 80.75 220 TRP A CA 1
ATOM 1791 C C . TRP A 1 220 ? 5.348 -9.133 5.219 1 80.75 220 TRP A C 1
ATOM 1793 O O . TRP A 1 220 ? 4.215 -8.773 4.902 1 80.75 220 TRP A O 1
ATOM 1803 N N . GLY A 1 221 ? 5.75 -10.367 5.102 1 89.19 221 GLY A N 1
ATOM 1804 C CA . GLY A 1 221 ? 4.766 -11.406 4.879 1 89.19 221 GLY A CA 1
ATOM 1805 C C . GLY A 1 221 ? 5.383 -12.75 4.531 1 89.19 221 GLY A C 1
ATOM 1806 O O . GLY A 1 221 ? 6.559 -12.992 4.824 1 89.19 221 GLY A O 1
ATOM 1807 N N . VAL A 1 222 ? 4.535 -13.617 4.098 1 92.25 222 VAL A N 1
ATOM 1808 C CA . VAL A 1 222 ? 4.973 -14.938 3.65 1 92.25 222 VAL A CA 1
ATOM 1809 C C . VAL A 1 222 ? 5.402 -14.875 2.186 1 92.25 222 VAL A C 1
ATOM 1811 O O . VAL A 1 222 ? 4.672 -14.352 1.341 1 92.25 222 VAL A O 1
ATOM 1814 N N . LYS A 1 223 ? 6.613 -15.359 1.979 1 92.38 223 LYS A N 1
ATOM 1815 C CA . LYS A 1 223 ? 7.156 -15.375 0.624 1 92.38 223 LYS A CA 1
ATOM 1816 C C . LYS A 1 223 ? 6.758 -16.656 -0.113 1 92.38 223 LYS A C 1
ATOM 1818 O O . LYS A 1 223 ? 6.957 -17.75 0.396 1 92.38 223 LYS A O 1
ATOM 1823 N N . ILE A 1 224 ? 6.168 -16.438 -1.338 1 96 224 ILE A N 1
ATOM 1824 C CA . ILE A 1 224 ? 5.766 -17.547 -2.184 1 96 224 ILE A CA 1
ATOM 1825 C C . ILE A 1 224 ? 6.457 -17.453 -3.541 1 96 224 ILE A C 1
ATOM 1827 O O . ILE A 1 224 ? 6.461 -16.375 -4.164 1 96 224 ILE A O 1
ATOM 1831 N N . PHE A 1 225 ? 7.121 -18.547 -3.965 1 97.06 225 PHE A N 1
ATOM 1832 C CA . PHE A 1 225 ? 7.652 -18.625 -5.32 1 97.06 225 PHE A CA 1
ATOM 1833 C C . PHE A 1 225 ? 6.605 -19.172 -6.281 1 97.06 225 PHE A C 1
ATOM 1835 O O . PHE A 1 225 ? 6.055 -20.25 -6.059 1 97.06 225 PHE A O 1
ATOM 1842 N N . VAL A 1 226 ? 6.379 -18.406 -7.359 1 98.44 226 VAL A N 1
ATOM 1843 C CA . VAL A 1 226 ? 5.227 -18.734 -8.195 1 98.44 226 VAL A CA 1
ATOM 1844 C C . VAL A 1 226 ? 5.684 -18.969 -9.633 1 98.44 226 VAL A C 1
ATOM 1846 O O . VAL A 1 226 ? 6.543 -18.234 -10.141 1 98.44 226 VAL A O 1
ATOM 1849 N N . LEU A 1 227 ? 5.223 -20.016 -10.258 1 98.75 227 LEU A N 1
ATOM 1850 C CA . LEU A 1 227 ? 5.25 -20.234 -11.703 1 98.75 227 LEU A CA 1
ATOM 1851 C C . LEU A 1 227 ? 3.906 -19.891 -12.328 1 98.75 227 LEU A C 1
ATOM 1853 O O . LEU A 1 227 ? 2.877 -20.453 -11.969 1 98.75 227 LEU A O 1
ATOM 1857 N N . ALA A 1 228 ? 3.869 -18.922 -13.219 1 98.81 228 ALA A N 1
ATOM 1858 C CA . ALA A 1 228 ? 2.627 -18.484 -13.844 1 98.81 228 ALA A CA 1
ATOM 1859 C C . ALA A 1 228 ? 2.766 -18.422 -15.367 1 98.81 228 ALA A C 1
ATOM 1861 O O . ALA A 1 228 ? 3.873 -18.266 -15.883 1 98.81 228 ALA A O 1
ATOM 1862 N N . GLU A 1 229 ? 1.714 -18.625 -16.016 1 98.69 229 GLU A N 1
ATOM 1863 C CA . GLU A 1 229 ? 1.7 -18.375 -17.453 1 98.69 229 GLU A CA 1
ATOM 1864 C C . GLU A 1 229 ? 1.818 -16.875 -17.75 1 98.69 229 GLU A C 1
ATOM 1866 O O . GLU A 1 229 ? 1.111 -16.062 -17.156 1 98.69 229 GLU A O 1
ATOM 1871 N N . SER A 1 230 ? 2.65 -16.531 -18.688 1 98.38 230 SER A N 1
ATOM 1872 C CA . SER A 1 230 ? 2.982 -15.141 -18.953 1 98.38 230 SER A CA 1
ATOM 1873 C C . SER A 1 230 ? 1.774 -14.375 -19.469 1 98.38 230 SER A C 1
ATOM 1875 O O . SER A 1 230 ? 1.533 -13.234 -19.078 1 98.38 230 SER A O 1
ATOM 1877 N N . ALA A 1 231 ? 0.998 -14.977 -20.266 1 97.44 231 ALA A N 1
ATOM 1878 C CA . ALA A 1 231 ? -0.051 -14.266 -21 1 97.44 231 ALA A CA 1
ATOM 1879 C C . ALA A 1 231 ? -1.28 -14.047 -20.125 1 97.44 231 ALA A C 1
ATOM 1881 O O . ALA A 1 231 ? -1.883 -12.977 -20.141 1 97.44 231 ALA A O 1
ATOM 1882 N N . SER A 1 232 ? -1.658 -15.062 -19.359 1 97.81 232 SER A N 1
ATOM 1883 C CA . SER A 1 232 ? -2.932 -15.008 -18.641 1 97.81 232 SER A CA 1
ATOM 1884 C C . SER A 1 232 ? -2.727 -14.703 -17.156 1 97.81 232 SER A C 1
ATOM 1886 O O . SER A 1 232 ? -3.664 -14.305 -16.469 1 97.81 232 SER A O 1
ATOM 1888 N N . GLY A 1 233 ? -1.589 -15 -16.656 1 98.56 233 GLY A N 1
ATOM 1889 C CA . GLY A 1 233 ? -1.351 -14.844 -15.227 1 98.56 233 GLY A CA 1
ATOM 1890 C C . GLY A 1 233 ? -1.826 -16.031 -14.406 1 98.56 233 GLY A C 1
ATOM 1891 O O . GLY A 1 233 ? -1.82 -15.977 -13.18 1 98.56 233 GLY A O 1
ATOM 1892 N N . TYR A 1 234 ? -2.207 -17.141 -15.094 1 98.81 234 TYR A N 1
ATOM 1893 C CA . TYR A 1 234 ? -2.654 -18.344 -14.398 1 98.81 234 TYR A CA 1
ATOM 1894 C C . TYR A 1 234 ? -1.546 -18.906 -13.516 1 98.81 234 TYR A C 1
ATOM 1896 O O . TYR A 1 234 ? -0.427 -19.125 -13.977 1 98.81 234 TYR A O 1
ATOM 1904 N N . THR A 1 235 ? -1.863 -19.078 -12.242 1 98.88 235 THR A N 1
ATOM 1905 C CA . THR A 1 235 ? -0.915 -19.719 -11.344 1 98.88 235 THR A CA 1
ATOM 1906 C C . THR A 1 235 ? -0.853 -21.219 -11.609 1 98.88 235 THR A C 1
ATOM 1908 O O . THR A 1 235 ? -1.833 -21.938 -11.391 1 98.88 235 THR A O 1
ATOM 1911 N N . ILE A 1 236 ? 0.297 -21.719 -11.992 1 98.56 236 ILE A N 1
ATOM 1912 C CA . ILE A 1 236 ? 0.481 -23.109 -12.352 1 98.56 236 ILE A CA 1
ATOM 1913 C C . ILE A 1 236 ? 0.969 -23.906 -11.141 1 98.56 236 ILE A C 1
ATOM 1915 O O . ILE A 1 236 ? 0.434 -24.969 -10.828 1 98.56 236 ILE A O 1
ATOM 1919 N N . ALA A 1 237 ? 1.936 -23.375 -10.539 1 98.12 237 ALA A N 1
ATOM 1920 C CA . ALA A 1 237 ? 2.555 -23.984 -9.359 1 98.12 237 ALA A CA 1
ATOM 1921 C C . ALA A 1 237 ? 3.168 -22.922 -8.453 1 98.12 237 ALA A C 1
ATOM 1923 O O . ALA A 1 237 ? 3.404 -21.797 -8.875 1 98.12 237 ALA A O 1
ATOM 1924 N N . PHE A 1 238 ? 3.322 -23.281 -7.195 1 98.12 238 PHE A N 1
ATOM 1925 C CA . PHE A 1 238 ? 3.957 -22.359 -6.273 1 98.12 238 PHE A CA 1
ATOM 1926 C C . PHE A 1 238 ? 4.543 -23.094 -5.074 1 98.12 238 PHE A C 1
ATOM 1928 O O . PHE A 1 238 ? 4.113 -24.203 -4.754 1 98.12 238 PHE A O 1
ATOM 1935 N N . ASN A 1 239 ? 5.574 -22.5 -4.527 1 96.06 239 ASN A N 1
ATOM 1936 C CA . ASN A 1 239 ? 6.266 -23 -3.346 1 96.06 239 ASN A CA 1
ATOM 1937 C C . ASN A 1 239 ? 6.324 -21.953 -2.242 1 96.06 239 ASN A C 1
ATOM 1939 O O . ASN A 1 239 ? 6.734 -20.812 -2.486 1 96.06 239 ASN A O 1
ATOM 1943 N N . ILE A 1 240 ? 5.934 -22.375 -1.04 1 95 240 ILE A N 1
ATOM 1944 C CA . ILE A 1 240 ? 5.973 -21.469 0.095 1 95 240 ILE A CA 1
ATOM 1945 C C . ILE A 1 240 ? 7.344 -21.531 0.763 1 95 240 ILE A C 1
ATOM 1947 O O . ILE A 1 240 ? 7.812 -22.609 1.129 1 95 240 ILE A O 1
ATOM 1951 N N . TYR A 1 241 ? 7.953 -20.406 0.917 1 92.12 241 TYR A N 1
ATOM 1952 C CA . TYR A 1 241 ? 9.273 -20.344 1.526 1 92.12 241 TYR A CA 1
ATOM 1953 C C . TYR A 1 241 ? 9.18 -20.438 3.045 1 92.12 241 TYR A C 1
ATOM 1955 O O . TYR A 1 241 ? 8.469 -19.656 3.678 1 92.12 241 TYR A O 1
ATOM 1963 N N . THR A 1 242 ? 9.836 -21.344 3.654 1 88.5 242 THR A N 1
ATOM 1964 C CA . THR A 1 242 ? 9.742 -21.547 5.094 1 88.5 242 THR A CA 1
ATOM 1965 C C . THR A 1 242 ? 11.07 -21.234 5.773 1 88.5 242 THR A C 1
ATOM 1967 O O . THR A 1 242 ? 11.297 -21.641 6.918 1 88.5 242 THR A O 1
ATOM 1970 N N . GLY A 1 243 ? 11.914 -20.594 5.102 1 80.94 243 GLY A N 1
ATOM 1971 C CA . GLY A 1 243 ? 13.211 -20.281 5.672 1 80.94 243 GLY A CA 1
ATOM 1972 C C . GLY A 1 243 ? 14.297 -21.266 5.273 1 80.94 243 GLY A C 1
ATOM 1973 O O . GLY A 1 243 ? 14.039 -22.219 4.539 1 80.94 243 GLY A O 1
ATOM 1974 N N . LYS A 1 244 ? 15.539 -20.969 5.652 1 71.38 244 LYS A N 1
ATOM 1975 C CA . LYS A 1 244 ? 16.703 -21.781 5.301 1 71.38 244 LYS A CA 1
ATOM 1976 C C . LYS A 1 244 ? 16.609 -23.172 5.934 1 71.38 244 LYS A C 1
ATOM 1978 O O . LYS A 1 244 ? 16.219 -23.297 7.098 1 71.38 244 LYS A O 1
ATOM 1983 N N . THR A 1 245 ? 16.438 -24.125 5.062 1 66.44 245 THR A N 1
ATOM 1984 C CA . THR A 1 245 ? 16.391 -25.516 5.539 1 66.44 245 THR A CA 1
ATOM 1985 C C . THR A 1 245 ? 17.781 -25.984 5.957 1 66.44 245 THR A C 1
ATOM 1987 O O . THR A 1 245 ? 18.781 -25.359 5.602 1 66.44 245 THR A O 1
ATOM 1990 N N . GLN A 1 246 ? 17.766 -26.906 6.809 1 60.28 246 GLN A N 1
ATOM 1991 C CA . GLN A 1 246 ? 19 -27.5 7.328 1 60.28 246 GLN A CA 1
ATOM 1992 C C . GLN A 1 246 ? 19.812 -28.141 6.215 1 60.28 246 GLN A C 1
ATOM 1994 O O . GLN A 1 246 ? 21.031 -28.234 6.305 1 60.28 246 GLN A O 1
ATOM 1999 N N . THR A 1 247 ? 19.047 -28.578 5.176 1 62.72 247 THR A N 1
ATOM 2000 C CA . THR A 1 247 ? 19.797 -29.219 4.105 1 62.72 247 THR A CA 1
ATOM 2001 C C . THR A 1 247 ? 20.375 -28.188 3.141 1 62.72 247 THR A C 1
ATOM 2003 O O . THR A 1 247 ? 19.656 -27.312 2.658 1 62.72 247 THR A O 1
ATOM 2006 N N . GLN A 1 248 ? 21.609 -28.109 3.176 1 67.06 248 GLN A N 1
ATOM 2007 C CA . GLN A 1 248 ? 22.344 -27.141 2.355 1 67.06 248 GLN A CA 1
ATOM 2008 C C . GLN A 1 248 ? 22 -27.312 0.877 1 67.06 248 GLN A C 1
ATOM 2010 O O . GLN A 1 248 ? 22.016 -28.438 0.354 1 67.06 248 GLN A O 1
ATOM 2015 N N . SER A 1 249 ? 21.391 -26.328 0.296 1 73.62 249 SER A N 1
ATOM 2016 C CA . SER A 1 249 ? 21.188 -26.297 -1.148 1 73.62 249 SER A CA 1
ATOM 2017 C C . SER A 1 249 ? 22.516 -26.312 -1.895 1 73.62 249 SER A C 1
ATOM 2019 O O . SER A 1 249 ? 23.406 -25.516 -1.601 1 73.62 249 SER A O 1
ATOM 2021 N N . VAL A 1 250 ? 22.75 -27.266 -2.785 1 75.69 250 VAL A N 1
ATOM 2022 C CA . VAL A 1 250 ? 23.984 -27.422 -3.535 1 75.69 250 VAL A CA 1
ATOM 2023 C C . VAL A 1 250 ? 24.203 -26.203 -4.434 1 75.69 250 VAL A C 1
ATOM 2025 O O . VAL A 1 250 ? 25.281 -25.625 -4.469 1 75.69 250 VAL A O 1
ATOM 2028 N N . HIS A 1 251 ? 23.203 -25.844 -5.062 1 84.88 251 HIS A N 1
ATOM 2029 C CA . HIS A 1 251 ? 23.344 -24.781 -6.051 1 84.88 251 HIS A CA 1
ATOM 2030 C C . HIS A 1 251 ? 22.609 -23.516 -5.617 1 84.88 251 HIS A C 1
ATOM 2032 O O . HIS A 1 251 ? 22.531 -22.562 -6.383 1 84.88 251 HIS A O 1
ATOM 2038 N N . GLY A 1 252 ? 22.031 -23.531 -4.441 1 86.75 252 GLY A N 1
ATOM 2039 C CA . GLY A 1 252 ? 21.391 -22.344 -3.92 1 86.75 252 GLY A CA 1
ATOM 2040 C C . GLY A 1 252 ? 19.875 -22.422 -3.943 1 86.75 252 GLY A C 1
ATOM 2041 O O . GLY A 1 252 ? 19.297 -23.219 -4.699 1 86.75 252 GLY A O 1
ATOM 2042 N N . LEU A 1 253 ? 19.234 -21.562 -3.223 1 87 253 LEU A N 1
ATOM 2043 C CA . LEU A 1 253 ? 17.797 -21.531 -3.041 1 87 253 LEU A CA 1
ATOM 2044 C C . LEU A 1 253 ? 17.078 -21.281 -4.363 1 87 253 LEU A C 1
ATOM 2046 O O . LEU A 1 253 ? 16.125 -21.984 -4.711 1 87 253 LEU A O 1
ATOM 2050 N N . ALA A 1 254 ? 17.578 -20.312 -5.102 1 89.88 254 ALA A N 1
ATOM 2051 C CA . ALA A 1 254 ? 16.938 -19.922 -6.355 1 89.88 254 ALA A CA 1
ATOM 2052 C C . ALA A 1 254 ? 16.938 -21.078 -7.352 1 89.88 254 ALA A C 1
ATOM 2054 O O . ALA A 1 254 ? 15.93 -21.359 -8 1 89.88 254 ALA A O 1
ATOM 2055 N N . TYR A 1 255 ? 18.062 -21.719 -7.449 1 93.56 255 TYR A N 1
ATOM 2056 C CA . TYR A 1 255 ? 18.203 -22.875 -8.32 1 93.56 255 TYR A CA 1
ATOM 2057 C C . TYR A 1 255 ? 17.219 -23.969 -7.949 1 93.56 255 TYR A C 1
ATOM 2059 O O . TYR A 1 255 ? 16.484 -24.469 -8.812 1 93.56 255 TYR A O 1
ATOM 2067 N N . ASP A 1 256 ? 17.094 -24.25 -6.703 1 93.06 256 ASP A N 1
ATOM 2068 C CA . ASP A 1 256 ? 16.219 -25.312 -6.227 1 93.06 256 ASP A CA 1
ATOM 2069 C C . ASP A 1 256 ? 14.758 -24.969 -6.473 1 93.06 256 ASP A C 1
ATOM 2071 O O . ASP A 1 256 ? 13.977 -25.828 -6.879 1 93.06 256 ASP A O 1
ATOM 2075 N N . VAL A 1 257 ? 14.453 -23.797 -6.25 1 94.12 257 VAL A N 1
ATOM 2076 C CA . VAL A 1 257 ? 13.078 -23.344 -6.395 1 94.12 257 VAL A CA 1
ATOM 2077 C C . VAL A 1 257 ? 12.625 -23.5 -7.844 1 94.12 257 VAL A C 1
ATOM 2079 O O . VAL A 1 257 ? 11.562 -24.062 -8.109 1 94.12 257 VAL A O 1
ATOM 2082 N N . VAL A 1 258 ? 13.445 -23.031 -8.758 1 96.81 258 VAL A N 1
ATOM 2083 C CA . VAL A 1 258 ? 13.07 -23.094 -10.164 1 96.81 258 VAL A CA 1
ATOM 2084 C C . VAL A 1 258 ? 12.969 -24.547 -10.617 1 96.81 258 VAL A C 1
ATOM 2086 O O . VAL A 1 258 ? 12.016 -24.922 -11.297 1 96.81 258 VAL A O 1
ATOM 2089 N N . LYS A 1 259 ? 13.898 -25.328 -10.203 1 94.88 259 LYS A N 1
ATOM 2090 C CA . LYS A 1 259 ? 13.898 -26.734 -10.578 1 94.88 259 LYS A CA 1
ATOM 2091 C C . LYS A 1 259 ? 12.656 -27.453 -10.039 1 94.88 259 LYS A C 1
ATOM 2093 O O . LYS A 1 259 ? 12.094 -28.328 -10.703 1 94.88 259 LYS A O 1
ATOM 2098 N N . ASP A 1 260 ? 12.234 -27 -8.875 1 94.31 260 ASP A N 1
ATOM 2099 C CA . ASP A 1 260 ? 11.062 -27.609 -8.258 1 94.31 260 ASP A CA 1
ATOM 2100 C C . ASP A 1 260 ? 9.781 -27.188 -8.969 1 94.31 260 ASP A C 1
ATOM 2102 O O . ASP A 1 260 ? 8.82 -27.953 -9.055 1 94.31 260 ASP A O 1
ATOM 2106 N N . LEU A 1 261 ? 9.75 -25.984 -9.43 1 96.69 261 LEU A N 1
ATOM 2107 C CA . LEU A 1 261 ? 8.555 -25.438 -10.055 1 96.69 261 LEU A CA 1
ATOM 2108 C C . LEU A 1 261 ? 8.391 -25.953 -11.477 1 96.69 261 LEU A C 1
ATOM 2110 O O . LEU A 1 261 ? 7.266 -26.172 -11.938 1 96.69 261 LEU A O 1
ATOM 2114 N N . VAL A 1 262 ? 9.547 -26.125 -12.141 1 95.62 262 VAL A N 1
ATOM 2115 C CA . VAL A 1 262 ? 9.523 -26.516 -13.547 1 95.62 262 VAL A CA 1
ATOM 2116 C C . VAL A 1 262 ? 9.734 -28.031 -13.664 1 95.62 262 VAL A C 1
ATOM 2118 O O . VAL A 1 262 ? 10.867 -28.484 -13.812 1 95.62 262 VAL A O 1
ATOM 2121 N N . GLN A 1 263 ? 8.672 -28.766 -13.641 1 91.56 263 GLN A N 1
ATOM 2122 C CA . GLN A 1 263 ? 8.758 -30.219 -13.695 1 91.56 263 GLN A CA 1
ATOM 2123 C C . GLN A 1 263 ? 8.367 -30.734 -15.078 1 91.56 263 GLN A C 1
ATOM 2125 O O . GLN A 1 263 ? 7.227 -30.562 -15.516 1 91.56 263 GLN A O 1
ATOM 2130 N N . THR A 1 264 ? 9.312 -31.469 -15.641 1 91.25 264 THR A N 1
ATOM 2131 C CA . THR A 1 264 ? 9.086 -32.031 -16.969 1 91.25 264 THR A CA 1
ATOM 2132 C C . THR A 1 264 ? 7.926 -33 -16.953 1 91.25 264 THR A C 1
ATOM 2134 O O . THR A 1 264 ? 7.188 -33.125 -17.938 1 91.25 264 THR A O 1
ATOM 2137 N N . SER A 1 265 ? 7.727 -33.719 -15.852 1 93.12 265 SER A N 1
ATOM 2138 C CA . SER A 1 265 ? 6.684 -34.719 -15.742 1 93.12 265 SER A CA 1
ATOM 2139 C C . SER A 1 265 ? 5.297 -34.125 -15.883 1 93.12 265 SER A C 1
ATOM 2141 O O . SER A 1 265 ? 4.367 -34.781 -16.359 1 93.12 265 SER A O 1
ATOM 2143 N N . PHE A 1 266 ? 5.309 -32.906 -15.609 1 94.62 266 PHE A N 1
ATOM 2144 C CA . PHE A 1 266 ? 4.023 -32.219 -15.695 1 94.62 266 PHE A CA 1
ATOM 2145 C C . PHE A 1 266 ? 3.949 -31.359 -16.938 1 94.62 266 PHE A C 1
ATOM 2147 O O . PHE A 1 266 ? 2.986 -31.438 -17.703 1 94.62 266 PHE A O 1
ATOM 2154 N N . LEU A 1 267 ? 4.883 -30.594 -17.234 1 96.94 267 LEU A N 1
ATOM 2155 C CA . LEU A 1 267 ? 4.848 -29.562 -18.281 1 96.94 267 LEU A CA 1
ATOM 2156 C C . LEU A 1 267 ? 5.129 -30.172 -19.641 1 96.94 267 LEU A C 1
ATOM 2158 O O . LEU A 1 267 ? 4.445 -29.859 -20.625 1 96.94 267 LEU A O 1
ATOM 2162 N N . GLY A 1 268 ? 6.062 -31.047 -19.719 1 96.88 268 GLY A N 1
ATOM 2163 C CA . GLY A 1 268 ? 6.668 -31.453 -20.984 1 96.88 268 GLY A CA 1
ATOM 2164 C C . GLY A 1 268 ? 7.965 -30.719 -21.281 1 96.88 268 GLY A C 1
ATOM 2165 O O . GLY A 1 268 ? 8.758 -30.453 -20.375 1 96.88 268 GLY A O 1
ATOM 2166 N N . THR A 1 269 ? 8.18 -30.516 -22.594 1 95.88 269 THR A N 1
ATOM 2167 C CA . THR A 1 269 ? 9.438 -29.891 -22.984 1 95.88 269 THR A CA 1
ATOM 2168 C C . THR A 1 269 ? 9.18 -28.719 -23.922 1 95.88 269 THR A C 1
ATOM 2170 O O . THR A 1 269 ? 8.062 -28.547 -24.422 1 95.88 269 THR A O 1
ATOM 2173 N N . GLY A 1 270 ? 10.188 -27.938 -24 1 96.75 270 GLY A N 1
ATOM 2174 C CA . GLY A 1 270 ? 10.125 -26.859 -24.969 1 96.75 270 GLY A CA 1
ATOM 2175 C C . GLY A 1 270 ? 9.547 -25.578 -24.391 1 96.75 270 GLY A C 1
ATOM 2176 O O . GLY A 1 270 ? 9.234 -24.641 -25.141 1 96.75 270 GLY A O 1
ATOM 2177 N N . TYR A 1 271 ? 9.359 -25.516 -23.141 1 98.12 271 TYR A N 1
ATOM 2178 C CA . TYR A 1 271 ? 8.844 -24.297 -22.5 1 98.12 271 TYR A CA 1
ATOM 2179 C C . TYR A 1 271 ? 9.953 -23.266 -22.328 1 98.12 271 TYR A C 1
ATOM 2181 O O . TYR A 1 271 ? 11.133 -23.609 -22.281 1 98.12 271 TYR A O 1
ATOM 2189 N N . HIS A 1 272 ? 9.547 -22.047 -22.328 1 98.19 272 HIS A N 1
ATOM 2190 C CA . HIS A 1 272 ? 10.438 -20.922 -22.031 1 98.19 272 HIS A CA 1
ATOM 2191 C C . HIS A 1 272 ? 10.156 -20.328 -20.656 1 98.19 272 HIS A C 1
ATOM 2193 O O . HIS A 1 272 ? 9.023 -19.906 -20.391 1 98.19 272 HIS A O 1
ATOM 2199 N N . ILE A 1 273 ? 11.156 -20.266 -19.875 1 98.5 273 ILE A N 1
ATOM 2200 C CA . ILE A 1 273 ? 10.992 -19.781 -18.516 1 98.5 273 ILE A CA 1
ATOM 2201 C C . ILE A 1 273 ? 11.672 -18.422 -18.375 1 98.5 273 ILE A C 1
ATOM 2203 O O . ILE A 1 273 ? 12.875 -18.281 -18.609 1 98.5 273 ILE A O 1
ATOM 2207 N N . TYR A 1 274 ? 10.891 -17.422 -18.031 1 98.75 274 TYR A N 1
ATOM 2208 C CA . TYR A 1 274 ? 11.414 -16.078 -17.781 1 98.75 274 TYR A CA 1
ATOM 2209 C C . TYR A 1 274 ? 11.539 -15.797 -16.297 1 98.75 274 TYR A C 1
ATOM 2211 O O . TYR A 1 274 ? 10.656 -16.141 -15.516 1 98.75 274 TYR A O 1
ATOM 2219 N N . MET A 1 275 ? 12.656 -15.156 -15.844 1 98 275 MET A N 1
ATOM 2220 C CA . MET A 1 275 ? 12.883 -14.914 -14.422 1 98 275 MET A CA 1
ATOM 2221 C C . MET A 1 275 ? 13.805 -13.727 -14.211 1 98 275 MET A C 1
ATOM 2223 O O . MET A 1 275 ? 14.422 -13.242 -15.164 1 98 275 MET A O 1
ATOM 2227 N N . ASP A 1 276 ? 13.891 -13.234 -13.016 1 95.62 276 ASP A N 1
ATOM 2228 C CA . ASP A 1 276 ? 14.695 -12.039 -12.75 1 95.62 276 ASP A CA 1
ATOM 2229 C C . ASP A 1 276 ? 16.078 -12.422 -12.219 1 95.62 276 ASP A C 1
ATOM 2231 O O . ASP A 1 276 ? 16.438 -13.594 -12.219 1 95.62 276 ASP A O 1
ATOM 2235 N N . ASN A 1 277 ? 16.844 -11.422 -11.781 1 94.44 277 ASN A N 1
ATOM 2236 C CA . ASN A 1 277 ? 18.25 -11.602 -11.453 1 94.44 277 ASN A CA 1
ATOM 2237 C C . ASN A 1 277 ? 18.438 -12.375 -10.156 1 94.44 277 ASN A C 1
ATOM 2239 O O . ASN A 1 277 ? 19.531 -12.852 -9.859 1 94.44 277 ASN A O 1
ATOM 2243 N N . PHE A 1 278 ? 17.391 -12.539 -9.398 1 92.38 278 PHE A N 1
ATOM 2244 C CA . PHE A 1 278 ? 17.453 -13.367 -8.203 1 92.38 278 PHE A CA 1
ATOM 2245 C C . PHE A 1 278 ? 17.625 -14.836 -8.57 1 92.38 278 PHE A C 1
ATOM 2247 O O . PHE A 1 278 ? 18.359 -15.562 -7.902 1 92.38 278 PHE A O 1
ATOM 2254 N N . TYR A 1 279 ? 17.016 -15.211 -9.625 1 95.38 279 TYR A N 1
ATOM 2255 C CA . TYR A 1 279 ? 16.969 -16.625 -10.016 1 95.38 279 TYR A CA 1
ATOM 2256 C C . TYR A 1 279 ? 18.047 -16.953 -11.031 1 95.38 279 TYR A C 1
ATOM 2258 O O . TYR A 1 279 ? 18.656 -18.016 -10.977 1 95.38 279 TYR A O 1
ATOM 2266 N N . SER A 1 280 ? 18.281 -16.062 -11.859 1 95.38 280 SER A N 1
ATOM 2267 C CA . SER A 1 280 ? 19.094 -16.312 -13.055 1 95.38 280 SER A CA 1
ATOM 2268 C C . SER A 1 280 ? 20.531 -16.656 -12.695 1 95.38 280 SER A C 1
ATOM 2270 O O . SER A 1 280 ? 21.172 -15.922 -11.938 1 95.38 280 SER A O 1
ATOM 2272 N N . SER A 1 281 ? 21 -17.703 -13.195 1 94.75 281 SER A N 1
ATOM 2273 C CA . SER A 1 281 ? 22.406 -18.125 -13.133 1 94.75 281 SER A CA 1
ATOM 2274 C C . SER A 1 281 ? 22.781 -18.969 -14.344 1 94.75 281 SER A C 1
ATOM 2276 O O . SER A 1 281 ? 21.953 -19.688 -14.891 1 94.75 281 SER A O 1
ATOM 2278 N N . PRO A 1 282 ? 24.047 -18.797 -14.75 1 94.88 282 PRO A N 1
ATOM 2279 C CA . PRO A 1 282 ? 24.469 -19.625 -15.883 1 94.88 282 PRO A CA 1
ATOM 2280 C C . PRO A 1 282 ? 24.266 -21.109 -15.641 1 94.88 282 PRO A C 1
ATOM 2282 O O . PRO A 1 282 ? 23.812 -21.828 -16.547 1 94.88 282 PRO A O 1
ATOM 2285 N N . LYS A 1 283 ? 24.547 -21.547 -14.477 1 95.06 283 LYS A N 1
ATOM 2286 C CA . LYS A 1 283 ? 24.375 -22.953 -14.133 1 95.06 283 LYS A CA 1
ATOM 2287 C C . LYS A 1 283 ? 22.906 -23.375 -14.289 1 95.06 283 LYS A C 1
ATOM 2289 O O . LYS A 1 283 ? 22.625 -24.406 -14.898 1 95.06 283 LYS A O 1
ATOM 2294 N N . LEU A 1 284 ? 22.031 -22.625 -13.773 1 96.31 284 LEU A N 1
ATOM 2295 C CA . LEU A 1 284 ? 20.609 -22.938 -13.859 1 96.31 284 LEU A CA 1
ATOM 2296 C C . LEU A 1 284 ? 20.141 -22.969 -15.305 1 96.31 284 LEU A C 1
ATOM 2298 O O . LEU A 1 284 ? 19.438 -23.891 -15.719 1 96.31 284 LEU A O 1
ATOM 2302 N N . PHE A 1 285 ? 20.578 -22.016 -16.094 1 96.62 285 PHE A N 1
ATOM 2303 C CA . PHE A 1 285 ? 20.141 -21.906 -17.484 1 96.62 285 PHE A CA 1
ATOM 2304 C C . PHE A 1 285 ? 20.656 -23.094 -18.297 1 96.62 285 PHE A C 1
ATOM 2306 O O . PHE A 1 285 ? 19.922 -23.641 -19.125 1 96.62 285 PHE A O 1
ATOM 2313 N N . MET A 1 286 ? 21.875 -23.438 -18.047 1 95.25 286 MET A N 1
ATOM 2314 C CA . MET A 1 286 ? 22.438 -24.594 -18.75 1 95.25 286 MET A CA 1
ATOM 2315 C C . MET A 1 286 ? 21.703 -25.875 -18.375 1 95.25 286 MET A C 1
ATOM 2317 O O . MET A 1 286 ? 21.422 -26.719 -19.234 1 95.25 286 MET A O 1
ATOM 2321 N N . ASP A 1 287 ? 21.406 -26 -17.125 1 95.69 287 ASP A N 1
ATOM 2322 C CA . ASP A 1 287 ? 20.672 -27.188 -16.672 1 95.69 287 ASP A CA 1
ATOM 2323 C C . ASP A 1 287 ? 19.266 -27.219 -17.25 1 95.69 287 ASP A C 1
ATOM 2325 O O . ASP A 1 287 ? 18.766 -28.281 -17.641 1 95.69 287 ASP A O 1
ATOM 2329 N N . LEU A 1 288 ? 18.609 -26.125 -17.281 1 96.5 288 LEU A N 1
ATOM 2330 C CA . LEU A 1 288 ? 17.297 -26.047 -17.906 1 96.5 288 LEU A CA 1
ATOM 2331 C C . LEU A 1 288 ? 17.359 -26.422 -19.391 1 96.5 288 LEU A C 1
ATOM 2333 O O . LEU A 1 288 ? 16.484 -27.125 -19.891 1 96.5 288 LEU A O 1
ATOM 2337 N N . ALA A 1 289 ? 18.406 -25.953 -20.031 1 94.81 289 ALA A N 1
ATOM 2338 C CA . ALA A 1 289 ? 18.594 -26.297 -21.438 1 94.81 289 ALA A CA 1
ATOM 2339 C C . ALA A 1 289 ? 18.734 -27.797 -21.625 1 94.81 289 ALA A C 1
ATOM 2341 O O . ALA A 1 289 ? 18.188 -28.359 -22.562 1 94.81 289 ALA A O 1
ATOM 2342 N N . ARG A 1 290 ? 19.453 -28.375 -20.734 1 93.75 290 ARG A N 1
ATOM 2343 C CA . ARG A 1 290 ? 19.625 -29.828 -20.781 1 93.75 290 ARG A CA 1
ATOM 2344 C C . ARG A 1 290 ? 18.297 -30.547 -20.594 1 93.75 290 ARG A C 1
ATOM 2346 O O . ARG A 1 290 ? 18.078 -31.609 -21.172 1 93.75 290 ARG A O 1
ATOM 2353 N N . MET A 1 291 ? 17.438 -29.953 -19.859 1 95 291 MET A N 1
ATOM 2354 C CA . MET A 1 291 ? 16.109 -30.5 -19.625 1 95 291 MET A CA 1
ATOM 2355 C C . MET A 1 291 ? 15.156 -30.125 -20.75 1 95 291 MET A C 1
ATOM 2357 O O . MET A 1 291 ? 13.953 -30.391 -20.656 1 95 291 MET A O 1
ATOM 2361 N N . LYS A 1 292 ? 15.711 -29.391 -21.719 1 95.38 292 LYS A N 1
ATOM 2362 C CA . LYS A 1 292 ? 14.977 -28.969 -22.906 1 95.38 292 LYS A CA 1
ATOM 2363 C C . LYS A 1 292 ? 14 -27.844 -22.578 1 95.38 292 LYS A C 1
ATOM 2365 O O . LYS A 1 292 ? 12.883 -27.797 -23.109 1 95.38 292 LYS A O 1
ATOM 2370 N N . PHE A 1 293 ? 14.305 -27.125 -21.625 1 96.62 293 PHE A N 1
ATOM 2371 C CA . PHE A 1 293 ? 13.625 -25.875 -21.344 1 96.62 293 PHE A CA 1
ATOM 2372 C C . PHE A 1 293 ? 14.469 -24.688 -21.812 1 96.62 293 PHE A C 1
ATOM 2374 O O . PHE A 1 293 ? 15.695 -24.734 -21.75 1 96.62 293 PHE A O 1
ATOM 2381 N N . GLY A 1 294 ? 13.836 -23.75 -22.328 1 96.5 294 GLY A N 1
ATOM 2382 C CA . GLY A 1 294 ? 14.492 -22.469 -22.578 1 96.5 294 GLY A CA 1
ATOM 2383 C C . GLY A 1 294 ? 14.398 -21.516 -21.406 1 96.5 294 GLY A C 1
ATOM 2384 O O . GLY A 1 294 ? 13.453 -21.578 -20.609 1 96.5 294 GLY A O 1
ATOM 2385 N N . ALA A 1 295 ? 15.375 -20.609 -21.297 1 97.25 295 ALA A N 1
ATOM 2386 C CA . ALA A 1 295 ? 15.367 -19.656 -20.188 1 97.25 295 ALA A CA 1
ATOM 2387 C C . ALA A 1 295 ? 15.844 -18.281 -20.641 1 97.25 295 ALA A C 1
ATOM 2389 O O . ALA A 1 295 ? 16.688 -18.172 -21.547 1 97.25 295 ALA A O 1
ATOM 2390 N N . CYS A 1 296 ? 15.266 -17.297 -20.094 1 98.12 296 CYS A N 1
ATOM 2391 C CA . CYS A 1 296 ? 15.633 -15.914 -20.344 1 98.12 296 CYS A CA 1
ATOM 2392 C C . CYS A 1 296 ? 15.414 -15.07 -19.094 1 98.12 296 CYS A C 1
ATOM 2394 O O . CYS A 1 296 ? 14.367 -15.164 -18.438 1 98.12 296 CYS A O 1
ATOM 2396 N N . GLY A 1 297 ? 16.422 -14.258 -18.703 1 98.06 297 GLY A N 1
ATOM 2397 C CA . GLY A 1 297 ? 16.25 -13.453 -17.5 1 98.06 297 GLY A CA 1
ATOM 2398 C C . GLY A 1 297 ? 17.375 -12.438 -17.297 1 98.06 297 GLY A C 1
ATOM 2399 O O . GLY A 1 297 ? 18.406 -12.516 -17.953 1 98.06 297 GLY A O 1
ATOM 2400 N N . THR A 1 298 ? 17.156 -11.469 -16.484 1 97.25 298 THR A N 1
ATOM 2401 C CA . THR A 1 298 ? 18.219 -10.547 -16.094 1 97.25 298 THR A CA 1
ATOM 2402 C C . THR A 1 298 ? 19.203 -11.227 -15.164 1 97.25 298 THR A C 1
ATOM 2404 O O . THR A 1 298 ? 18.875 -12.227 -14.516 1 97.25 298 THR A O 1
ATOM 2407 N N . TYR A 1 299 ? 20.438 -10.812 -15.203 1 94.75 299 TYR A N 1
ATOM 2408 C CA . TYR A 1 299 ? 21.438 -11.414 -14.32 1 94.75 299 TYR A CA 1
ATOM 2409 C C . TYR A 1 299 ? 22.297 -10.352 -13.648 1 94.75 299 TYR A C 1
ATOM 2411 O O . TYR A 1 299 ? 22.391 -9.227 -14.141 1 94.75 299 TYR A O 1
ATOM 2419 N N . ARG A 1 300 ? 22.828 -10.68 -12.562 1 92 300 ARG A N 1
ATOM 2420 C CA . ARG A 1 300 ? 23.781 -9.836 -11.859 1 92 300 ARG A CA 1
ATOM 2421 C C . ARG A 1 300 ? 25.203 -10.07 -12.375 1 92 300 ARG A C 1
ATOM 2423 O O . ARG A 1 300 ? 25.625 -11.219 -12.523 1 92 300 ARG A O 1
ATOM 2430 N N . GLU A 1 301 ? 25.875 -9.039 -12.438 1 86.5 301 GLU A N 1
ATOM 2431 C CA . GLU A 1 301 ? 27.203 -9.117 -13.039 1 86.5 301 GLU A CA 1
ATOM 2432 C C . GLU A 1 301 ? 28.172 -9.914 -12.164 1 86.5 301 GLU A C 1
ATOM 2434 O O . GLU A 1 301 ? 29.062 -10.586 -12.68 1 86.5 301 GLU A O 1
ATOM 2439 N N . ASN A 1 302 ? 27.953 -9.898 -10.906 1 85.56 302 ASN A N 1
ATOM 2440 C CA . ASN A 1 302 ? 28.875 -10.523 -9.969 1 85.56 302 ASN A CA 1
ATOM 2441 C C . ASN A 1 302 ? 28.547 -12 -9.75 1 85.56 302 ASN A C 1
ATOM 2443 O O . ASN A 1 302 ? 29.234 -12.688 -9.008 1 85.56 302 ASN A O 1
ATOM 2447 N N . ARG A 1 303 ? 27.547 -12.5 -10.445 1 86.25 303 ARG A N 1
ATOM 2448 C CA . ARG A 1 303 ? 27.172 -13.898 -10.289 1 86.25 303 ARG A CA 1
ATOM 2449 C C . ARG A 1 303 ? 28.219 -14.82 -10.922 1 86.25 303 ARG A C 1
ATOM 2451 O O . ARG A 1 303 ? 28.766 -14.508 -11.984 1 86.25 303 ARG A O 1
ATOM 2458 N N . LYS A 1 304 ? 28.453 -15.914 -10.266 1 84.81 304 LYS A N 1
ATOM 2459 C CA . LYS A 1 304 ? 29.406 -16.891 -10.773 1 84.81 304 LYS A CA 1
ATOM 2460 C C . LYS A 1 304 ? 29.031 -17.359 -12.172 1 84.81 304 LYS A C 1
ATOM 2462 O O . LYS A 1 304 ? 27.875 -17.641 -12.445 1 84.81 304 LYS A O 1
ATOM 2467 N N . GLY A 1 305 ? 30.031 -17.375 -13.109 1 86.56 305 GLY A N 1
ATOM 2468 C CA . GLY A 1 305 ? 29.797 -17.875 -14.461 1 86.56 305 GLY A CA 1
ATOM 2469 C C . GLY A 1 305 ? 29.484 -16.766 -15.461 1 86.56 305 GLY A C 1
ATOM 2470 O O . GLY A 1 305 ? 29.484 -17.016 -16.672 1 86.56 305 GLY A O 1
ATOM 2471 N N . CYS A 1 306 ? 29.219 -15.594 -14.898 1 89.56 306 CYS A N 1
ATOM 2472 C CA . CYS A 1 306 ? 28.953 -14.469 -15.789 1 89.56 306 CYS A CA 1
ATOM 2473 C C . CYS A 1 306 ? 30.25 -13.867 -16.312 1 89.56 306 CYS A C 1
ATOM 2475 O O . CYS A 1 306 ? 31.281 -13.906 -15.625 1 89.56 306 CYS A O 1
ATOM 2477 N N . PRO A 1 307 ? 30.203 -13.375 -17.547 1 89 307 PRO A N 1
ATOM 2478 C CA . PRO A 1 307 ? 31.438 -12.805 -18.109 1 89 307 PRO A CA 1
ATOM 2479 C C . PRO A 1 307 ? 31.922 -11.578 -17.344 1 89 307 PRO A C 1
ATOM 2481 O O . PRO A 1 307 ? 31.141 -10.648 -17.109 1 89 307 PRO A O 1
ATOM 2484 N N . ARG A 1 308 ? 33.219 -11.672 -16.953 1 85.81 308 ARG A N 1
ATOM 2485 C CA . ARG A 1 308 ? 33.812 -10.547 -16.266 1 85.81 308 ARG A CA 1
ATOM 2486 C C . ARG A 1 308 ? 35.188 -10.203 -16.891 1 85.81 308 ARG A C 1
ATOM 2488 O O . ARG A 1 308 ? 35.875 -11.078 -17.406 1 85.81 308 ARG A O 1
ATOM 2495 N N . GLY A 1 309 ? 35.469 -8.969 -16.812 1 81.94 309 GLY A N 1
ATOM 2496 C CA . GLY A 1 309 ? 36.812 -8.531 -17.219 1 81.94 309 GLY A CA 1
ATOM 2497 C C . GLY A 1 309 ? 37.062 -8.664 -18.703 1 81.94 309 GLY A C 1
ATOM 2498 O O . GLY A 1 309 ? 38.188 -8.938 -19.125 1 81.94 309 GLY A O 1
ATOM 2499 N N . ARG A 1 310 ? 36.031 -8.711 -19.438 1 86 310 ARG A N 1
ATOM 2500 C CA . ARG A 1 310 ? 36.156 -8.812 -20.891 1 86 310 ARG A CA 1
ATOM 2501 C C . ARG A 1 310 ? 36.281 -7.434 -21.531 1 86 310 ARG A C 1
ATOM 2503 O O . ARG A 1 310 ? 35.75 -6.445 -21 1 86 310 ARG A O 1
ATOM 2510 N N . GLY A 1 311 ? 36.938 -7.363 -22.594 1 87.38 311 GLY A N 1
ATOM 2511 C CA . GLY A 1 311 ? 37.125 -6.098 -23.297 1 87.38 311 GLY A CA 1
ATOM 2512 C C . GLY A 1 311 ? 35.844 -5.602 -23.953 1 87.38 311 GLY A C 1
ATOM 2513 O O . GLY A 1 311 ? 34.875 -6.359 -24.094 1 87.38 311 GLY A O 1
ATOM 2514 N N . ASN A 1 312 ? 35.719 -4.289 -24.25 1 88.81 312 ASN A N 1
ATOM 2515 C CA . ASN A 1 312 ? 34.625 -3.619 -24.953 1 88.81 312 ASN A CA 1
ATOM 2516 C C . ASN A 1 312 ? 33.312 -3.637 -24.125 1 88.81 312 ASN A C 1
ATOM 2518 O O . ASN A 1 312 ? 32.219 -3.754 -24.688 1 88.81 312 ASN A O 1
ATOM 2522 N N . ALA A 1 313 ? 33.5 -3.627 -22.891 1 89.75 313 ALA A N 1
ATOM 2523 C CA . ALA A 1 313 ? 32.344 -3.607 -21.984 1 89.75 313 ALA A CA 1
ATOM 2524 C C . ALA A 1 313 ? 31.641 -2.256 -22.031 1 89.75 313 ALA A C 1
ATOM 2526 O O . ALA A 1 313 ? 32.219 -1.252 -22.438 1 89.75 313 ALA A O 1
ATOM 2527 N N . LEU A 1 314 ? 30.359 -2.312 -21.734 1 92.25 314 LEU A N 1
ATOM 2528 C CA . LEU A 1 314 ? 29.625 -1.056 -21.625 1 92.25 314 LEU A CA 1
ATOM 2529 C C . LEU A 1 314 ? 30.203 -0.182 -20.516 1 92.25 314 LEU A C 1
ATOM 2531 O O . LEU A 1 314 ? 30.688 -0.696 -19.516 1 92.25 314 LEU A O 1
ATOM 2535 N N . THR A 1 315 ? 30.172 1.1 -20.734 1 87.94 315 THR A N 1
ATOM 2536 C CA . THR A 1 315 ? 30.562 2.074 -19.719 1 87.94 315 THR A CA 1
ATOM 2537 C C . THR A 1 315 ? 29.438 3.078 -19.484 1 87.94 315 THR A C 1
ATOM 2539 O O . THR A 1 315 ? 28.438 3.096 -20.219 1 87.94 315 THR A O 1
ATOM 2542 N N . LYS A 1 316 ? 29.547 3.846 -18.469 1 86.81 316 LYS A N 1
ATOM 2543 C CA . LYS A 1 316 ? 28.547 4.867 -18.156 1 86.81 316 LYS A CA 1
ATOM 2544 C C . LYS A 1 316 ? 28.422 5.883 -19.281 1 86.81 316 LYS A C 1
ATOM 2546 O O . LYS A 1 316 ? 27.406 6.566 -19.406 1 86.81 316 LYS A O 1
ATOM 2551 N N . LYS A 1 317 ? 29.391 5.93 -20.125 1 87.94 317 LYS A N 1
ATOM 2552 C CA . LYS A 1 317 ? 29.422 6.922 -21.188 1 87.94 317 LYS A CA 1
ATOM 2553 C C . LYS A 1 317 ? 28.859 6.344 -22.5 1 87.94 317 LYS A C 1
ATOM 2555 O O . LYS A 1 317 ? 28.719 7.059 -23.484 1 87.94 317 LYS A O 1
ATOM 2560 N N . SER A 1 318 ? 28.578 5.102 -22.453 1 92.31 318 SER A N 1
ATOM 2561 C CA . SER A 1 318 ? 28.047 4.477 -23.672 1 92.31 318 SER A CA 1
ATOM 2562 C C . SER A 1 318 ? 26.719 5.102 -24.078 1 92.31 318 SER A C 1
ATOM 2564 O O . SER A 1 318 ? 25.906 5.449 -23.219 1 92.31 318 SER A O 1
ATOM 2566 N N . LYS A 1 319 ? 26.531 5.25 -25.375 1 89.38 319 LYS A N 1
ATOM 2567 C CA . LYS A 1 319 ? 25.312 5.859 -25.906 1 89.38 319 LYS A CA 1
ATOM 2568 C C . LYS A 1 319 ? 24.094 4.973 -25.656 1 89.38 319 LYS A C 1
ATOM 2570 O O . LYS A 1 319 ? 24.203 3.744 -25.688 1 89.38 319 LYS A O 1
ATOM 2575 N N . ARG A 1 320 ? 23.047 5.645 -25.438 1 91.19 320 ARG A N 1
ATOM 2576 C CA . ARG A 1 320 ? 21.797 4.906 -25.297 1 91.19 320 ARG A CA 1
ATOM 2577 C C . ARG A 1 320 ? 21.516 4.062 -26.531 1 91.19 320 ARG A C 1
ATOM 2579 O O . ARG A 1 320 ? 21.672 4.535 -27.656 1 91.19 320 ARG A O 1
ATOM 2586 N N . GLY A 1 321 ? 21.234 2.795 -26.328 1 92.5 321 GLY A N 1
ATOM 2587 C CA . GLY A 1 321 ? 21 1.887 -27.438 1 92.5 321 GLY A CA 1
ATOM 2588 C C . GLY A 1 321 ? 22.172 0.982 -27.734 1 92.5 321 GLY A C 1
ATOM 2589 O O . GLY A 1 321 ? 22.062 0.047 -28.531 1 92.5 321 GLY A O 1
ATOM 2590 N N . SER A 1 322 ? 23.281 1.198 -27.125 1 94.69 322 SER A N 1
ATOM 2591 C CA . SER A 1 322 ? 24.453 0.356 -27.328 1 94.69 322 SER A CA 1
ATOM 2592 C C . SER A 1 322 ? 24.203 -1.07 -26.859 1 94.69 322 SER A C 1
ATOM 2594 O O . SER A 1 322 ? 23.641 -1.281 -25.781 1 94.69 322 SER A O 1
ATOM 2596 N N . VAL A 1 323 ? 24.656 -2.029 -27.688 1 96 323 VAL A N 1
ATOM 2597 C CA . VAL A 1 323 ? 24.469 -3.445 -27.391 1 96 323 VAL A CA 1
ATOM 2598 C C . VAL A 1 323 ? 25.812 -4.141 -27.297 1 96 323 VAL A C 1
ATOM 2600 O O . VAL A 1 323 ? 26.703 -3.885 -28.109 1 96 323 VAL A O 1
ATOM 2603 N N . ARG A 1 324 ? 26.047 -4.895 -26.266 1 96.31 324 ARG A N 1
ATOM 2604 C CA . ARG A 1 324 ? 27.188 -5.785 -26.109 1 96.31 324 ARG A CA 1
ATOM 2605 C C . ARG A 1 324 ? 26.734 -7.207 -25.797 1 96.31 324 ARG A C 1
ATOM 2607 O O . ARG A 1 324 ? 25.797 -7.41 -25.016 1 96.31 324 ARG A O 1
ATOM 2614 N N . TRP A 1 325 ? 27.375 -8.18 -26.484 1 96.19 325 TRP A N 1
ATOM 2615 C CA . TRP A 1 325 ? 26.906 -9.539 -26.188 1 96.19 325 TRP A CA 1
ATOM 2616 C C . TRP A 1 325 ? 28.062 -10.531 -26.297 1 96.19 325 TRP A C 1
ATOM 2618 O O . TRP A 1 325 ? 29.062 -10.258 -26.953 1 96.19 325 TRP A O 1
ATOM 2628 N N . ILE A 1 326 ? 28.016 -11.578 -25.562 1 94.56 326 ILE A N 1
ATOM 2629 C CA . ILE A 1 326 ? 28.922 -12.719 -25.562 1 94.56 326 ILE A CA 1
ATOM 2630 C C . ILE A 1 326 ? 28.125 -14.016 -25.516 1 94.56 326 ILE A C 1
ATOM 2632 O O . ILE A 1 326 ? 27.172 -14.141 -24.75 1 94.56 326 ILE A O 1
ATOM 2636 N N . ARG A 1 327 ? 28.5 -14.984 -26.391 1 93.12 327 ARG A N 1
ATOM 2637 C CA . ARG A 1 327 ? 27.828 -16.281 -26.359 1 93.12 327 ARG A CA 1
ATOM 2638 C C . ARG A 1 327 ? 28.766 -17.375 -25.859 1 93.12 327 ARG A C 1
ATOM 2640 O O . ARG A 1 327 ? 29.922 -17.453 -26.281 1 93.12 327 ARG A O 1
ATOM 2647 N N . GLU A 1 328 ? 28.312 -18.094 -24.969 1 90.25 328 GLU A N 1
ATOM 2648 C CA . GLU A 1 328 ? 28.969 -19.297 -24.453 1 90.25 328 GLU A CA 1
ATOM 2649 C C . GLU A 1 328 ? 28.047 -20.516 -24.578 1 90.25 328 GLU A C 1
ATOM 2651 O O . GLU A 1 328 ? 27.234 -20.766 -23.688 1 90.25 328 GLU A O 1
ATOM 2656 N N . GLY A 1 329 ? 28.297 -21.328 -25.672 1 89.06 329 GLY A N 1
ATOM 2657 C CA . GLY A 1 329 ? 27.359 -22.406 -25.938 1 89.06 329 GLY A CA 1
ATOM 2658 C C . GLY A 1 329 ? 25.953 -21.906 -26.266 1 89.06 329 GLY A C 1
ATOM 2659 O O . GLY A 1 329 ? 25.781 -21.031 -27.125 1 89.06 329 GLY A O 1
ATOM 2660 N N . PRO A 1 330 ? 25.047 -22.484 -25.547 1 91.81 330 PRO A N 1
ATOM 2661 C CA . PRO A 1 330 ? 23.672 -22.016 -25.828 1 91.81 330 PRO A CA 1
ATOM 2662 C C . PRO A 1 330 ? 23.344 -20.719 -25.109 1 91.81 330 PRO A C 1
ATOM 2664 O O . PRO A 1 330 ? 22.328 -20.078 -25.422 1 91.81 330 PRO A O 1
ATOM 2667 N N . LEU A 1 331 ? 24.156 -20.328 -24.25 1 94.62 331 LEU A N 1
ATOM 2668 C CA . LEU A 1 331 ? 23.859 -19.188 -23.391 1 94.62 331 LEU A CA 1
ATOM 2669 C C . LEU A 1 331 ? 24.438 -17.906 -23.969 1 94.62 331 LEU A C 1
ATOM 2671 O O . LEU A 1 331 ? 25.625 -17.844 -24.312 1 94.62 331 LEU A O 1
ATOM 2675 N N . VAL A 1 332 ? 23.594 -16.953 -24.188 1 95.81 332 VAL A N 1
ATOM 2676 C CA . VAL A 1 332 ? 24.062 -15.648 -24.656 1 95.81 332 VAL A CA 1
ATOM 2677 C C . VAL A 1 332 ? 23.891 -14.609 -23.547 1 95.81 332 VAL A C 1
ATOM 2679 O O . VAL A 1 332 ? 22.859 -14.586 -22.859 1 95.81 332 VAL A O 1
ATOM 2682 N N . PHE A 1 333 ? 24.938 -13.859 -23.281 1 96.19 333 PHE A N 1
ATOM 2683 C CA . PHE A 1 333 ? 24.906 -12.711 -22.375 1 96.19 333 PHE A CA 1
ATOM 2684 C C . PHE A 1 333 ? 24.797 -11.414 -23.172 1 96.19 333 PHE A C 1
ATOM 2686 O O . PHE A 1 333 ? 25.562 -11.18 -24.094 1 96.19 333 PHE A O 1
ATOM 2693 N N . VAL A 1 334 ? 23.797 -10.648 -22.828 1 96.38 334 VAL A N 1
ATOM 2694 C CA . VAL A 1 334 ? 23.562 -9.406 -23.562 1 96.38 334 VAL A CA 1
ATOM 2695 C C . VAL A 1 334 ? 23.516 -8.234 -22.578 1 96.38 334 VAL A C 1
ATOM 2697 O O . VAL A 1 334 ? 22.875 -8.32 -21.531 1 96.38 334 VAL A O 1
ATOM 2700 N N . LYS A 1 335 ? 24.203 -7.188 -22.859 1 96.12 335 LYS A N 1
ATOM 2701 C CA . LYS A 1 335 ? 24.141 -5.914 -22.141 1 96.12 335 LYS A CA 1
ATOM 2702 C C . LYS A 1 335 ? 23.609 -4.805 -23.047 1 96.12 335 LYS A C 1
ATOM 2704 O O . LYS A 1 335 ? 23.938 -4.75 -24.234 1 96.12 335 LYS A O 1
ATOM 2709 N N . TRP A 1 336 ? 22.75 -3.988 -22.469 1 96.31 336 TRP A N 1
ATOM 2710 C CA . TRP A 1 336 ? 22.062 -2.941 -23.219 1 96.31 336 TRP A CA 1
ATOM 2711 C C . TRP A 1 336 ? 22.031 -1.635 -22.438 1 96.31 336 TRP A C 1
ATOM 2713 O O . TRP A 1 336 ? 21.734 -1.629 -21.234 1 96.31 336 TRP A O 1
ATOM 2723 N N . MET A 1 337 ? 22.422 -0.594 -23.109 1 94.81 337 MET A N 1
ATOM 2724 C CA . MET A 1 337 ? 22.391 0.708 -22.453 1 94.81 337 MET A CA 1
ATOM 2725 C C . MET A 1 337 ? 21.078 1.427 -22.719 1 94.81 337 MET A C 1
ATOM 2727 O O . MET A 1 337 ? 20.797 1.814 -23.859 1 94.81 337 MET A O 1
ATOM 2731 N N . ASP A 1 338 ? 20.25 1.558 -21.75 1 91.94 338 ASP A N 1
ATOM 2732 C CA . ASP A 1 338 ? 19.078 2.43 -21.781 1 91.94 338 ASP A CA 1
ATOM 2733 C C . ASP A 1 338 ? 19.297 3.664 -20.906 1 91.94 338 ASP A C 1
ATOM 2735 O O . ASP A 1 338 ? 20.297 4.383 -21.078 1 91.94 338 ASP A O 1
ATOM 2739 N N . THR A 1 339 ? 18.375 4 -19.969 1 85.38 339 THR A N 1
ATOM 2740 C CA . THR A 1 339 ? 18.688 5.008 -18.953 1 85.38 339 THR A CA 1
ATOM 2741 C C . THR A 1 339 ? 19.719 4.484 -17.953 1 85.38 339 THR A C 1
ATOM 2743 O O . THR A 1 339 ? 20.516 5.254 -17.406 1 85.38 339 THR A O 1
ATOM 2746 N N . ARG A 1 340 ? 19.672 3.15 -17.891 1 89.81 340 ARG A N 1
ATOM 2747 C CA . ARG A 1 340 ? 20.656 2.393 -17.125 1 89.81 340 ARG A CA 1
ATOM 2748 C C . ARG A 1 340 ? 21.062 1.121 -17.859 1 89.81 340 ARG A C 1
ATOM 2750 O O . ARG A 1 340 ? 20.375 0.695 -18.797 1 89.81 340 ARG A O 1
ATOM 2757 N N . GLU A 1 341 ? 22.094 0.617 -17.438 1 94 341 GLU A N 1
ATOM 2758 C CA . GLU A 1 341 ? 22.562 -0.635 -18.031 1 94 341 GLU A CA 1
ATOM 2759 C C . GLU A 1 341 ? 21.656 -1.799 -17.641 1 94 341 GLU A C 1
ATOM 2761 O O . GLU A 1 341 ? 21.297 -1.95 -16.469 1 94 341 GLU A O 1
ATOM 2766 N N . VAL A 1 342 ? 21.266 -2.549 -18.656 1 95.06 342 VAL A N 1
ATOM 2767 C CA . VAL A 1 342 ? 20.453 -3.738 -18.422 1 95.06 342 VAL A CA 1
ATOM 2768 C C . VAL A 1 342 ? 21.203 -4.98 -18.875 1 95.06 342 VAL A C 1
ATOM 2770 O O . VAL A 1 342 ? 21.734 -5.023 -20 1 95.06 342 VAL A O 1
ATOM 2773 N N . SER A 1 343 ? 21.328 -5.965 -18.062 1 96.12 343 SER A N 1
ATOM 2774 C CA . SER A 1 343 ? 22 -7.223 -18.359 1 96.12 343 SER A CA 1
ATOM 2775 C C . SER A 1 343 ? 21 -8.383 -18.422 1 96.12 343 SER A C 1
ATOM 2777 O O . SER A 1 343 ? 20.312 -8.656 -17.453 1 96.12 343 SER A O 1
ATOM 2779 N N . VAL A 1 344 ? 20.969 -9.078 -19.562 1 97.44 344 VAL A N 1
ATOM 2780 C CA . VAL A 1 344 ? 20.047 -10.195 -19.75 1 97.44 344 VAL A CA 1
ATOM 2781 C C . VAL A 1 344 ? 20.797 -11.375 -20.359 1 97.44 344 VAL A C 1
ATOM 2783 O O . VAL A 1 344 ? 21.766 -11.195 -21.094 1 97.44 344 VAL A O 1
ATOM 2786 N N . CYS A 1 345 ? 20.438 -12.555 -20.078 1 96.88 345 CYS A N 1
ATOM 2787 C CA . CYS A 1 345 ? 20.953 -13.758 -20.734 1 96.88 345 CYS A CA 1
ATOM 2788 C C . CYS A 1 345 ? 19.828 -14.656 -21.188 1 96.88 345 CYS A C 1
ATOM 2790 O O . CYS A 1 345 ? 18.703 -14.57 -20.672 1 96.88 345 CYS A O 1
ATOM 2792 N N . SER A 1 346 ? 20.078 -15.43 -22.156 1 97.06 346 SER A N 1
ATOM 2793 C CA . SER A 1 346 ? 19.047 -16.25 -22.766 1 97.06 346 SER A CA 1
ATOM 2794 C C . SER A 1 346 ? 19.641 -17.484 -23.438 1 97.06 346 SER A C 1
ATOM 2796 O O . SER A 1 346 ? 20.75 -17.422 -23.984 1 97.06 346 SER A O 1
ATOM 2798 N N . THR A 1 347 ? 18.938 -18.516 -23.406 1 96.44 347 THR A N 1
ATOM 2799 C CA . THR A 1 347 ? 19.312 -19.734 -24.141 1 96.44 347 THR A CA 1
ATOM 2800 C C . THR A 1 347 ? 18.422 -19.906 -25.375 1 96.44 347 THR A C 1
ATOM 2802 O O . THR A 1 347 ? 18.547 -20.906 -26.094 1 96.44 347 THR A O 1
ATOM 2805 N N . ILE A 1 348 ? 17.531 -18.969 -25.688 1 95.25 348 ILE A N 1
ATOM 2806 C CA . ILE A 1 348 ? 16.531 -19.234 -26.703 1 95.25 348 ILE A CA 1
ATOM 2807 C C . ILE A 1 348 ? 16.516 -18.094 -27.734 1 95.25 348 ILE A C 1
ATOM 2809 O O . ILE A 1 348 ? 15.789 -18.156 -28.719 1 95.25 348 ILE A O 1
ATOM 2813 N N . HIS A 1 349 ? 17.344 -17.109 -27.531 1 95.5 349 HIS A N 1
ATOM 2814 C CA . HIS A 1 349 ? 17.281 -15.945 -28.391 1 95.5 349 HIS A CA 1
ATOM 2815 C C . HIS A 1 349 ? 18.656 -15.633 -28.984 1 95.5 349 HIS A C 1
ATOM 2817 O O . HIS A 1 349 ? 19.688 -15.922 -28.359 1 95.5 349 HIS A O 1
ATOM 2823 N N . PRO A 1 350 ? 18.609 -15.023 -30.172 1 95 350 PRO A N 1
ATOM 2824 C CA . PRO A 1 350 ? 19.844 -14.344 -30.594 1 95 350 PRO A CA 1
ATOM 2825 C C . PRO A 1 350 ? 20.094 -13.047 -29.828 1 95 350 PRO A C 1
ATOM 2827 O O . PRO A 1 350 ? 19.172 -12.508 -29.203 1 95 350 PRO A O 1
ATOM 2830 N N . ALA A 1 351 ? 21.281 -12.617 -29.906 1 95.06 351 ALA A N 1
ATOM 2831 C CA . ALA A 1 351 ? 21.656 -11.406 -29.188 1 95.06 351 ALA A CA 1
ATOM 2832 C C . ALA A 1 351 ? 20.875 -10.195 -29.703 1 95.06 351 ALA A C 1
ATOM 2834 O O . ALA A 1 351 ? 20.391 -9.375 -28.922 1 95.06 351 ALA A O 1
ATOM 2835 N N . PHE A 1 352 ? 20.828 -10.125 -30.969 1 94.88 352 PHE A N 1
ATOM 2836 C CA . PHE A 1 352 ? 20.203 -8.969 -31.594 1 94.88 352 PHE A CA 1
ATOM 2837 C C . PHE A 1 352 ? 19.688 -9.32 -33 1 94.88 352 PHE A C 1
ATOM 2839 O O . PHE A 1 352 ? 20.438 -9.828 -33.812 1 94.88 352 PHE A O 1
ATOM 2846 N N . SER A 1 353 ? 18.375 -9.039 -33.219 1 91.56 353 SER A N 1
ATOM 2847 C CA . SER A 1 353 ? 17.781 -9.352 -34.531 1 91.56 353 SER A CA 1
ATOM 2848 C C . SER A 1 353 ? 17.219 -8.102 -35.188 1 91.56 353 SER A C 1
ATOM 2850 O O . SER A 1 353 ? 16.344 -8.188 -36.062 1 91.56 353 SER A O 1
ATOM 2852 N N . GLY A 1 354 ? 17.578 -6.859 -34.688 1 91.19 354 GLY A N 1
ATOM 2853 C CA . GLY A 1 354 ? 17.188 -5.625 -35.344 1 91.19 354 GLY A CA 1
ATOM 2854 C C . GLY A 1 354 ? 15.992 -4.945 -34.719 1 91.19 354 GLY A C 1
ATOM 2855 O O . GLY A 1 354 ? 15.438 -3.998 -35.281 1 91.19 354 GLY A O 1
ATOM 2856 N N . GLU A 1 355 ? 15.602 -5.398 -33.562 1 93.38 355 GLU A N 1
ATOM 2857 C CA . GLU A 1 355 ? 14.469 -4.785 -32.875 1 93.38 355 GLU A CA 1
ATOM 2858 C C . GLU A 1 355 ? 14.82 -3.391 -32.344 1 93.38 355 GLU A C 1
ATOM 2860 O O . GLU A 1 355 ? 15.984 -3.109 -32.062 1 93.38 355 GLU A O 1
ATOM 2865 N N . THR A 1 356 ? 13.758 -2.475 -32.312 1 93.5 356 THR A N 1
ATOM 2866 C CA . THR A 1 356 ? 13.93 -1.126 -31.797 1 93.5 356 THR A CA 1
ATOM 2867 C C . THR A 1 356 ? 12.805 -0.781 -30.828 1 93.5 356 THR A C 1
ATOM 2869 O O . THR A 1 356 ? 11.758 -1.43 -30.812 1 93.5 356 THR A O 1
ATOM 2872 N N . VAL A 1 357 ? 13.102 0.095 -29.953 1 93 357 VAL A N 1
ATOM 2873 C CA . VAL A 1 357 ? 12.102 0.604 -29.016 1 93 357 VAL A CA 1
ATOM 2874 C C . VAL A 1 357 ? 12.07 2.129 -29.078 1 93 357 VAL A C 1
ATOM 2876 O O . VAL A 1 357 ? 13.102 2.768 -29.297 1 93 357 VAL A O 1
ATOM 2879 N N . ASP A 1 358 ? 10.898 2.641 -28.891 1 89.81 358 ASP A N 1
ATOM 2880 C CA . ASP A 1 358 ? 10.727 4.09 -28.891 1 89.81 358 ASP A CA 1
ATOM 2881 C C . ASP A 1 358 ? 11.062 4.676 -27.516 1 89.81 358 ASP A C 1
ATOM 2883 O O . ASP A 1 358 ? 10.594 4.18 -26.484 1 89.81 358 ASP A O 1
ATOM 2887 N N . ARG A 1 359 ? 11.969 5.617 -27.453 1 88.44 359 ARG A N 1
ATOM 2888 C CA . ARG A 1 359 ? 12.297 6.34 -26.234 1 88.44 359 ARG A CA 1
ATOM 2889 C C . ARG A 1 359 ? 12.203 7.848 -26.438 1 88.44 359 ARG A C 1
ATOM 2891 O O . ARG A 1 359 ? 12.555 8.359 -27.516 1 88.44 359 ARG A O 1
ATOM 2898 N N . ARG A 1 360 ? 11.656 8.594 -25.438 1 83.06 360 ARG A N 1
ATOM 2899 C CA . ARG A 1 360 ? 11.609 10.047 -25.484 1 83.06 360 ARG A CA 1
ATOM 2900 C C . ARG A 1 360 ? 12.945 10.656 -25.078 1 83.06 360 ARG A C 1
ATOM 2902 O O . ARG A 1 360 ? 13.547 10.242 -24.078 1 83.06 360 ARG A O 1
ATOM 2909 N N . VAL A 1 361 ? 13.43 11.492 -25.953 1 80.62 361 VAL A N 1
ATOM 2910 C CA . VAL A 1 361 ? 14.688 12.172 -25.688 1 80.62 361 VAL A CA 1
ATOM 2911 C C . VAL A 1 361 ? 14.469 13.688 -25.703 1 80.62 361 VAL A C 1
ATOM 2913 O O . VAL A 1 361 ? 13.742 14.203 -26.547 1 80.62 361 VAL A O 1
ATOM 2916 N N . LYS A 1 362 ? 14.898 14.258 -24.656 1 77.62 362 LYS A N 1
ATOM 2917 C CA . LYS A 1 362 ? 14.805 15.719 -24.594 1 77.62 362 LYS A CA 1
ATOM 2918 C C . LYS A 1 362 ? 15.922 16.391 -25.375 1 77.62 362 LYS A C 1
ATOM 2920 O O . LYS A 1 362 ? 17.109 16.094 -25.172 1 77.62 362 LYS A O 1
ATOM 2925 N N . ALA A 1 363 ? 15.43 17.125 -26.266 1 76.44 363 ALA A N 1
ATOM 2926 C CA . ALA A 1 363 ? 16.406 17.859 -27.062 1 76.44 363 ALA A CA 1
ATOM 2927 C C . ALA A 1 363 ? 16.984 19.031 -26.266 1 76.44 363 ALA A C 1
ATOM 2929 O O . ALA A 1 363 ? 16.531 19.328 -25.172 1 76.44 363 ALA A O 1
ATOM 2930 N N . ALA A 1 364 ? 18.125 19.469 -26.734 1 75.81 364 ALA A N 1
ATOM 2931 C CA . ALA A 1 364 ? 18.812 20.594 -26.109 1 75.81 364 ALA A CA 1
ATOM 2932 C C . ALA A 1 364 ? 17.859 21.781 -25.906 1 75.81 364 ALA A C 1
ATOM 2934 O O . ALA A 1 364 ? 18 22.531 -24.938 1 75.81 364 ALA A O 1
ATOM 2935 N N . ASP A 1 365 ? 16.891 21.859 -26.766 1 71.75 365 ASP A N 1
ATOM 2936 C CA . ASP A 1 365 ? 15.977 23 -26.719 1 71.75 365 ASP A CA 1
ATOM 2937 C C . ASP A 1 365 ? 14.812 22.719 -25.766 1 71.75 365 ASP A C 1
ATOM 2939 O O . ASP A 1 365 ? 13.891 23.531 -25.656 1 71.75 365 ASP A O 1
ATOM 2943 N N . GLY A 1 366 ? 14.898 21.625 -25.094 1 73.25 366 GLY A N 1
ATOM 2944 C CA . GLY A 1 366 ? 13.867 21.297 -24.109 1 73.25 366 GLY A CA 1
ATOM 2945 C C . GLY A 1 366 ? 12.695 20.531 -24.703 1 73.25 366 GLY A C 1
ATOM 2946 O O . GLY A 1 366 ? 11.805 20.094 -23.969 1 73.25 366 GLY A O 1
ATOM 2947 N N . SER A 1 367 ? 12.703 20.438 -26.016 1 78.12 367 SER A N 1
ATOM 2948 C CA . SER A 1 367 ? 11.594 19.734 -26.672 1 78.12 367 SER A CA 1
ATOM 2949 C C . SER A 1 367 ? 11.766 18.234 -26.594 1 78.12 367 SER A C 1
ATOM 2951 O O . SER A 1 367 ? 12.891 17.734 -26.531 1 78.12 367 SER A O 1
ATOM 2953 N N . TRP A 1 368 ? 10.664 17.562 -26.453 1 80.56 368 TRP A N 1
ATOM 2954 C CA . TRP A 1 368 ? 10.688 16.109 -26.375 1 80.56 368 TRP A CA 1
ATOM 2955 C C . TRP A 1 368 ? 10.477 15.477 -27.75 1 80.56 368 TRP A C 1
ATOM 2957 O O . TRP A 1 368 ? 9.641 15.945 -28.531 1 80.56 368 TRP A O 1
ATOM 2967 N N . SER A 1 369 ? 11.398 14.664 -28.172 1 84.69 369 SER A N 1
ATOM 2968 C CA . SER A 1 369 ? 11.25 13.906 -29.422 1 84.69 369 SER A CA 1
ATOM 2969 C C . SER A 1 369 ? 11.352 12.406 -29.172 1 84.69 369 SER A C 1
ATOM 2971 O O . SER A 1 369 ? 11.938 11.977 -28.172 1 84.69 369 SER A O 1
ATOM 2973 N N . VAL A 1 370 ? 10.617 11.602 -29.938 1 89.88 370 VAL A N 1
ATOM 2974 C CA . VAL A 1 370 ? 10.68 10.148 -29.844 1 89.88 370 VAL A CA 1
ATOM 2975 C C . VAL A 1 370 ? 11.789 9.625 -30.75 1 89.88 370 VAL A C 1
ATOM 2977 O O . VAL A 1 370 ? 11.867 9.992 -31.922 1 89.88 370 VAL A O 1
ATOM 2980 N N . ARG A 1 371 ? 12.711 8.961 -30.188 1 88.25 371 ARG A N 1
ATOM 2981 C CA . ARG A 1 371 ? 13.789 8.336 -30.953 1 88.25 371 ARG A CA 1
ATOM 2982 C C . ARG A 1 371 ? 13.711 6.816 -30.859 1 88.25 371 ARG A C 1
ATOM 2984 O O . ARG A 1 371 ? 13.414 6.266 -29.797 1 88.25 371 ARG A O 1
ATOM 2991 N N . LYS A 1 372 ? 14 6.141 -31.984 1 91.44 372 LYS A N 1
ATOM 2992 C CA . LYS A 1 372 ? 14.086 4.684 -32.031 1 91.44 372 LYS A CA 1
ATOM 2993 C C . LYS A 1 372 ? 15.492 4.207 -31.688 1 91.44 372 LYS A C 1
ATOM 2995 O O . LYS A 1 372 ? 16.453 4.562 -32.375 1 91.44 372 LYS A O 1
ATOM 3000 N N . ILE A 1 373 ? 15.547 3.463 -30.688 1 92.38 373 ILE A N 1
ATOM 3001 C CA . ILE A 1 373 ? 16.859 2.957 -30.312 1 92.38 373 ILE A CA 1
ATOM 3002 C C . ILE A 1 373 ? 16.875 1.435 -30.438 1 92.38 373 ILE A C 1
ATOM 3004 O O . ILE A 1 373 ? 15.867 0.774 -30.188 1 92.38 373 ILE A O 1
ATOM 3008 N N . PRO A 1 374 ? 18.062 0.896 -30.828 1 93.44 374 PRO A N 1
ATOM 3009 C CA . PRO A 1 374 ? 18.172 -0.564 -30.891 1 93.44 374 PRO A CA 1
ATOM 3010 C C . PRO A 1 374 ? 17.906 -1.224 -29.531 1 93.44 374 PRO A C 1
ATOM 3012 O O . PRO A 1 374 ? 18.297 -0.689 -28.5 1 93.44 374 PRO A O 1
ATOM 3015 N N . CYS A 1 375 ? 17.125 -2.309 -29.578 1 95.69 375 CYS A N 1
ATOM 3016 C CA . CYS A 1 375 ? 16.828 -3.086 -28.375 1 95.69 375 CYS A CA 1
ATOM 3017 C C . CYS A 1 375 ? 17.109 -4.566 -28.594 1 95.69 375 CYS A C 1
ATOM 3019 O O . CYS A 1 375 ? 16.562 -5.18 -29.516 1 95.69 375 CYS A O 1
ATOM 3021 N N . PRO A 1 376 ? 18 -5.152 -27.812 1 96.38 376 PRO A N 1
ATOM 3022 C CA . PRO A 1 376 ? 18.328 -6.566 -27.984 1 96.38 376 PRO A CA 1
ATOM 3023 C C . PRO A 1 376 ? 17.109 -7.477 -27.938 1 96.38 376 PRO A C 1
ATOM 3025 O O . PRO A 1 376 ? 16.156 -7.203 -27.188 1 96.38 376 PRO A O 1
ATOM 3028 N N . THR A 1 377 ? 17.141 -8.578 -28.656 1 95.31 377 THR A N 1
ATOM 3029 C CA . THR A 1 377 ? 16.016 -9.5 -28.812 1 95.31 377 THR A CA 1
ATOM 3030 C C . THR A 1 377 ? 15.617 -10.086 -27.453 1 95.31 377 THR A C 1
ATOM 3032 O O . THR A 1 377 ? 14.43 -10.133 -27.125 1 95.31 377 THR A O 1
ATOM 3035 N N . PRO A 1 378 ? 16.594 -10.547 -26.656 1 96.69 378 PRO A N 1
ATOM 3036 C CA . PRO A 1 378 ? 16.203 -11.117 -25.359 1 96.69 378 PRO A CA 1
ATOM 3037 C C . PRO A 1 378 ? 15.484 -10.109 -24.469 1 96.69 378 PRO A C 1
ATOM 3039 O O . PRO A 1 378 ? 14.625 -10.484 -23.672 1 96.69 378 PRO A O 1
ATOM 3042 N N . ILE A 1 379 ? 15.805 -8.875 -24.547 1 97.12 379 ILE A N 1
ATOM 3043 C CA . ILE A 1 379 ? 15.195 -7.852 -23.703 1 97.12 379 ILE A CA 1
ATOM 3044 C C . ILE A 1 379 ? 13.742 -7.633 -24.125 1 97.12 379 ILE A C 1
ATOM 3046 O O . ILE A 1 379 ? 12.859 -7.488 -23.281 1 97.12 379 ILE A O 1
ATOM 3050 N N . VAL A 1 380 ? 13.523 -7.586 -25.406 1 96.56 380 VAL A N 1
ATOM 3051 C CA . VAL A 1 380 ? 12.172 -7.449 -25.922 1 96.56 380 VAL A CA 1
ATOM 3052 C C . VAL A 1 380 ? 11.305 -8.602 -25.422 1 96.56 380 VAL A C 1
ATOM 3054 O O . VAL A 1 380 ? 10.203 -8.391 -24.922 1 96.56 380 VAL A O 1
ATOM 3057 N N . ALA A 1 381 ? 11.875 -9.773 -25.578 1 96.88 381 ALA A N 1
ATOM 3058 C CA . ALA A 1 381 ? 11.148 -10.969 -25.156 1 96.88 381 ALA A CA 1
ATOM 3059 C C . ALA A 1 381 ? 10.922 -10.977 -23.641 1 96.88 381 ALA A C 1
ATOM 3061 O O . ALA A 1 381 ? 9.836 -11.312 -23.172 1 96.88 381 ALA A O 1
ATOM 3062 N N . TYR A 1 382 ? 11.922 -10.602 -22.938 1 97.88 382 TYR A N 1
ATOM 3063 C CA . TYR A 1 382 ? 11.844 -10.555 -21.484 1 97.88 382 TYR A CA 1
ATOM 3064 C C . TYR A 1 382 ? 10.75 -9.594 -21.031 1 97.88 382 TYR A C 1
ATOM 3066 O O . TYR A 1 382 ? 9.914 -9.945 -20.203 1 97.88 382 TYR A O 1
ATOM 3074 N N . ASN A 1 383 ? 10.734 -8.414 -21.547 1 95.56 383 ASN A N 1
ATOM 3075 C CA . ASN A 1 383 ? 9.758 -7.395 -21.172 1 95.56 383 ASN A CA 1
ATOM 3076 C C . ASN A 1 383 ? 8.336 -7.848 -21.484 1 95.56 383 ASN A C 1
ATOM 3078 O O . ASN A 1 383 ? 7.398 -7.512 -20.75 1 95.56 383 ASN A O 1
ATOM 3082 N N . LYS A 1 384 ? 8.211 -8.594 -22.438 1 96.56 384 LYS A N 1
ATOM 3083 C CA . LYS A 1 384 ? 6.898 -9.055 -22.875 1 96.56 384 LYS A CA 1
ATOM 3084 C C . LYS A 1 384 ? 6.391 -10.18 -21.969 1 96.56 384 LYS A C 1
ATOM 3086 O O . LYS A 1 384 ? 5.191 -10.273 -21.703 1 96.56 384 LYS A O 1
ATOM 3091 N N . ASN A 1 385 ? 7.305 -11.055 -21.5 1 98.06 385 ASN A N 1
ATOM 3092 C CA . ASN A 1 385 ? 6.832 -12.328 -20.984 1 98.06 385 ASN A CA 1
ATOM 3093 C C . ASN A 1 385 ? 7.129 -12.477 -19.484 1 98.06 385 ASN A C 1
ATOM 3095 O O . ASN A 1 385 ? 6.648 -13.406 -18.844 1 98.06 385 ASN A O 1
ATOM 3099 N N . MET A 1 386 ? 7.848 -11.523 -18.859 1 97.81 386 MET A N 1
ATOM 3100 C CA . MET A 1 386 ? 8.234 -11.641 -17.453 1 97.81 386 MET A CA 1
ATOM 3101 C C . MET A 1 386 ? 7.066 -11.281 -16.547 1 97.81 386 MET A C 1
ATOM 3103 O O . MET A 1 386 ? 7.086 -11.609 -15.352 1 97.81 386 MET A O 1
ATOM 3107 N N . GLY A 1 387 ? 5.98 -10.766 -16.984 1 96.44 387 GLY A N 1
ATOM 3108 C CA . GLY A 1 387 ? 4.961 -10.141 -16.156 1 96.44 387 GLY A CA 1
ATOM 3109 C C . GLY A 1 387 ? 3.861 -11.102 -15.742 1 96.44 387 GLY A C 1
ATOM 3110 O O . GLY A 1 387 ? 2.809 -10.68 -15.266 1 96.44 387 GLY A O 1
ATOM 3111 N N . GLY A 1 388 ? 4.055 -12.375 -15.883 1 97.38 388 GLY A N 1
ATOM 3112 C CA . GLY A 1 388 ? 2.994 -13.32 -15.578 1 97.38 388 GLY A CA 1
ATOM 3113 C C . GLY A 1 388 ? 2.594 -13.32 -14.117 1 97.38 388 GLY A C 1
ATOM 3114 O O . GLY A 1 388 ? 1.406 -13.273 -13.789 1 97.38 388 GLY A O 1
ATOM 3115 N N . VAL A 1 389 ? 3.543 -13.414 -13.25 1 97.69 389 VAL A N 1
ATOM 3116 C CA . VAL A 1 389 ? 3.27 -13.43 -11.812 1 97.69 389 VAL A CA 1
ATOM 3117 C C . VAL A 1 389 ? 2.689 -12.086 -11.383 1 97.69 389 VAL A C 1
ATOM 3119 O O . VAL A 1 389 ? 1.762 -12.039 -10.57 1 97.69 389 VAL A O 1
ATOM 3122 N N . ASP A 1 390 ? 3.217 -11.031 -11.938 1 94.94 390 ASP A N 1
ATOM 3123 C CA . ASP A 1 390 ? 2.684 -9.703 -11.648 1 94.94 390 ASP A CA 1
ATOM 3124 C C . ASP A 1 390 ? 1.22 -9.602 -12.07 1 94.94 390 ASP A C 1
ATOM 3126 O O . ASP A 1 390 ? 0.407 -9.008 -11.359 1 94.94 390 ASP A O 1
ATOM 3130 N N . LEU A 1 391 ? 0.983 -10.102 -13.219 1 97.56 391 LEU A N 1
ATOM 3131 C CA . LEU A 1 391 ? -0.393 -10.109 -13.703 1 97.56 391 LEU A CA 1
ATOM 3132 C C . LEU A 1 391 ? -1.298 -10.891 -12.758 1 97.56 391 LEU A C 1
ATOM 3134 O O . LEU A 1 391 ? -2.389 -10.43 -12.414 1 97.56 391 LEU A O 1
ATOM 3138 N N . SER A 1 392 ? -0.857 -12.008 -12.375 1 98.12 392 SER A N 1
ATOM 3139 C CA . SER A 1 392 ? -1.586 -12.828 -11.406 1 98.12 392 SER A CA 1
ATOM 3140 C C . SER A 1 392 ? -1.812 -12.078 -10.102 1 98.12 392 SER A C 1
ATOM 3142 O O . SER A 1 392 ? -2.926 -12.062 -9.57 1 98.12 392 SER A O 1
ATOM 3144 N N . ASP A 1 393 ? -0.833 -11.492 -9.586 1 96.31 393 ASP A N 1
ATOM 3145 C CA . ASP A 1 393 ? -0.911 -10.734 -8.344 1 96.31 393 ASP A CA 1
ATOM 3146 C C . ASP A 1 393 ? -1.896 -9.57 -8.469 1 96.31 393 ASP A C 1
ATOM 3148 O O . ASP A 1 393 ? -2.625 -9.266 -7.52 1 96.31 393 ASP A O 1
ATOM 3152 N N . GLN A 1 394 ? -1.862 -8.922 -9.57 1 96 394 GLN A N 1
ATOM 3153 C CA . GLN A 1 394 ? -2.797 -7.824 -9.812 1 96 394 GLN A CA 1
ATOM 3154 C C . GLN A 1 394 ? -4.242 -8.312 -9.758 1 96 394 GLN A C 1
ATOM 3156 O O . GLN A 1 394 ? -5.09 -7.688 -9.117 1 96 394 GLN A O 1
ATOM 3161 N N . LEU A 1 395 ? -4.5 -9.406 -10.422 1 97.69 395 LEU A N 1
ATOM 3162 C CA . LEU A 1 395 ? -5.844 -9.977 -10.422 1 97.69 395 LEU A CA 1
ATOM 3163 C C . LEU A 1 395 ? -6.27 -10.359 -9.008 1 97.69 395 LEU A C 1
ATOM 3165 O O . LEU A 1 395 ? -7.422 -10.148 -8.625 1 97.69 395 LEU A O 1
ATOM 3169 N N . ILE A 1 396 ? -5.355 -10.883 -8.273 1 97.69 396 ILE A N 1
ATOM 3170 C CA . ILE A 1 396 ? -5.633 -11.266 -6.895 1 97.69 396 ILE A CA 1
ATOM 3171 C C . ILE A 1 396 ? -5.934 -10.023 -6.062 1 97.69 396 ILE A C 1
ATOM 3173 O O . ILE A 1 396 ? -6.883 -10.016 -5.273 1 97.69 396 ILE A O 1
ATOM 3177 N N . GLN A 1 397 ? -5.184 -9.047 -6.242 1 95 397 GLN A N 1
ATOM 3178 C CA . GLN A 1 397 ? -5.27 -7.844 -5.422 1 95 397 GLN A CA 1
ATOM 3179 C C . GLN A 1 397 ? -6.613 -7.148 -5.602 1 95 397 GLN A C 1
ATOM 3181 O O . GLN A 1 397 ? -7.141 -6.547 -4.664 1 95 397 GLN A O 1
ATOM 3186 N N . TYR A 1 398 ? -7.199 -7.215 -6.742 1 95.31 398 TYR A N 1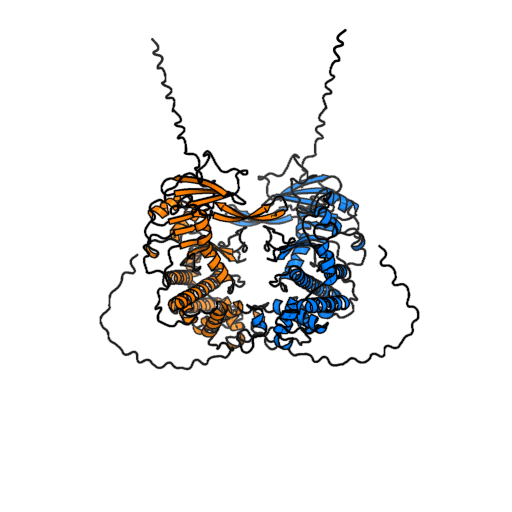
ATOM 3187 C CA . TYR A 1 398 ? -8.445 -6.508 -7.031 1 95.31 398 TYR A CA 1
ATOM 3188 C C . TYR A 1 398 ? -9.547 -6.93 -6.07 1 95.31 398 TYR A C 1
ATOM 3190 O O . TYR A 1 398 ? -10.359 -6.105 -5.645 1 95.31 398 TYR A O 1
ATOM 3198 N N . TYR A 1 399 ? -9.586 -8.148 -5.766 1 97.38 399 TYR A N 1
ATOM 3199 C CA . TYR A 1 399 ? -10.656 -8.672 -4.93 1 97.38 399 TYR A CA 1
ATOM 3200 C C . TYR A 1 399 ? -10.117 -9.656 -3.9 1 97.38 399 TYR A C 1
ATOM 3202 O O . TYR A 1 399 ? -10.664 -10.75 -3.729 1 97.38 399 TYR A O 1
ATOM 3210 N N . SER A 1 400 ? -9.016 -9.266 -3.287 1 97.25 400 SER A N 1
ATOM 3211 C CA . SER A 1 400 ? -8.375 -10.125 -2.299 1 97.25 400 SER A CA 1
ATOM 3212 C C . SER A 1 400 ? -9.234 -10.266 -1.048 1 97.25 400 SER A C 1
ATOM 3214 O O . SER A 1 400 ? -9.828 -9.289 -0.583 1 97.25 400 SER A O 1
ATOM 3216 N N . THR A 1 401 ? -9.273 -11.438 -0.468 1 96.94 401 THR A N 1
ATOM 3217 C CA . THR A 1 401 ? -10.023 -11.711 0.75 1 96.94 401 THR A CA 1
ATOM 3218 C C . THR A 1 401 ? -9.141 -11.547 1.982 1 96.94 401 THR A C 1
ATOM 3220 O O . THR A 1 401 ? -9.57 -11.836 3.102 1 96.94 401 THR A O 1
ATOM 3223 N N . LYS A 1 402 ? -7.992 -11.117 1.777 1 93.38 402 LYS A N 1
ATOM 3224 C CA . LYS A 1 402 ? -7.035 -10.977 2.869 1 93.38 402 LYS A CA 1
ATOM 3225 C C . LYS A 1 402 ? -7.605 -10.117 3.996 1 93.38 402 LYS A C 1
ATOM 3227 O O . LYS A 1 402 ? -8.227 -9.086 3.742 1 93.38 402 LYS A O 1
ATOM 3232 N N . ARG A 1 403 ? -7.41 -10.539 5.188 1 89.94 403 ARG A N 1
ATOM 3233 C CA . ARG A 1 403 ? -7.801 -9.82 6.398 1 89.94 403 ARG A CA 1
ATOM 3234 C C . ARG A 1 403 ? -6.816 -10.086 7.531 1 89.94 403 ARG A C 1
ATOM 3236 O O . ARG A 1 403 ? -6.062 -11.062 7.492 1 89.94 403 ARG A O 1
ATOM 3243 N N . LYS A 1 404 ? -6.867 -9.203 8.469 1 84.81 404 LYS A N 1
ATOM 3244 C CA . LYS A 1 404 ? -5.969 -9.352 9.609 1 84.81 404 LYS A CA 1
ATOM 3245 C C . LYS A 1 404 ? -6.344 -10.57 10.453 1 84.81 404 LYS A C 1
ATOM 3247 O O . LYS A 1 404 ? -7.508 -10.742 10.812 1 84.81 404 LYS A O 1
ATOM 3252 N N . THR A 1 405 ? -5.418 -11.375 10.57 1 86.06 405 THR A N 1
ATOM 3253 C CA . THR A 1 405 ? -5.582 -12.539 11.438 1 86.06 405 THR A CA 1
ATOM 3254 C C . THR A 1 405 ? -4.289 -12.844 12.188 1 86.06 405 THR A C 1
ATOM 3256 O O . THR A 1 405 ? -3.197 -12.531 11.703 1 86.06 405 THR A O 1
ATOM 3259 N N . SER A 1 406 ? -4.422 -13.414 13.359 1 82.19 406 SER A N 1
ATOM 3260 C CA . SER A 1 406 ? -3.264 -13.664 14.211 1 82.19 406 SER A CA 1
ATOM 3261 C C . SER A 1 406 ? -2.596 -14.984 13.859 1 82.19 406 SER A C 1
ATOM 3263 O O . SER A 1 406 ? -1.454 -15.234 14.25 1 82.19 406 SER A O 1
ATOM 3265 N N . ARG A 1 407 ? -3.33 -15.812 13.164 1 88.25 407 ARG A N 1
ATOM 3266 C CA . ARG A 1 407 ? -2.768 -17.109 12.828 1 88.25 407 ARG A CA 1
ATOM 3267 C C . ARG A 1 407 ? -2.273 -17.141 11.383 1 88.25 407 ARG A C 1
ATOM 3269 O O . ARG A 1 407 ? -3.031 -16.844 10.461 1 88.25 407 ARG A O 1
ATOM 3276 N N . TRP A 1 408 ? -1.09 -17.656 11.234 1 90.44 408 TRP A N 1
ATOM 3277 C CA . TRP A 1 408 ? -0.455 -17.641 9.922 1 90.44 408 TRP A CA 1
ATOM 3278 C C . TRP A 1 408 ? -1.194 -18.547 8.945 1 90.44 408 TRP A C 1
ATOM 3280 O O . TRP A 1 408 ? -1.274 -18.25 7.754 1 90.44 408 TRP A O 1
ATOM 3290 N N . TYR A 1 409 ? -1.68 -19.734 9.391 1 93.19 409 TYR A N 1
ATOM 3291 C CA . TYR A 1 409 ? -2.295 -20.672 8.461 1 93.19 409 TYR A CA 1
ATOM 3292 C C . TYR A 1 409 ? -3.631 -20.141 7.949 1 93.19 409 TYR A C 1
ATOM 3294 O O . TYR A 1 409 ? -4.078 -20.516 6.859 1 93.19 409 TYR A O 1
ATOM 3302 N N . ARG A 1 410 ? -4.309 -19.266 8.719 1 94.69 410 ARG A N 1
ATOM 3303 C CA . ARG A 1 410 ? -5.523 -18.609 8.227 1 94.69 410 ARG A CA 1
ATOM 3304 C C . ARG A 1 410 ? -5.203 -17.609 7.129 1 94.69 410 ARG A C 1
ATOM 3306 O O . ARG A 1 410 ? -5.961 -17.469 6.164 1 94.69 410 ARG A O 1
ATOM 3313 N N . THR A 1 411 ? -4.098 -16.891 7.332 1 94.62 411 THR A N 1
ATOM 3314 C CA . THR A 1 411 ? -3.635 -15.992 6.285 1 94.62 411 THR A CA 1
ATOM 3315 C C . THR A 1 411 ? -3.426 -16.75 4.973 1 94.62 411 THR A C 1
ATOM 3317 O O . THR A 1 411 ? -3.842 -16.281 3.912 1 94.62 411 THR A O 1
ATOM 3320 N N . LEU A 1 412 ? -2.854 -17.891 5.043 1 96.12 412 LEU A N 1
ATOM 3321 C CA . LEU A 1 412 ? -2.582 -18.672 3.844 1 96.12 412 LEU A CA 1
ATOM 3322 C C . LEU A 1 412 ? -3.863 -19.297 3.301 1 96.12 412 LEU A C 1
ATOM 3324 O O . LEU A 1 412 ? -4.016 -19.453 2.086 1 96.12 412 LEU A O 1
ATOM 3328 N N . LEU A 1 413 ? -4.766 -19.656 4.172 1 97.56 413 LEU A N 1
ATOM 3329 C CA . LEU A 1 413 ? -6.074 -20.109 3.709 1 97.56 413 LEU A CA 1
ATOM 3330 C C . LEU A 1 413 ? -6.727 -19.031 2.832 1 97.56 413 LEU A C 1
ATOM 3332 O O . LEU A 1 413 ? -7.207 -19.344 1.736 1 97.56 413 LEU A O 1
ATOM 3336 N N . LEU A 1 414 ? -6.746 -17.859 3.324 1 97.81 414 LEU A N 1
ATOM 3337 C CA . LEU A 1 414 ? -7.344 -16.766 2.574 1 97.81 414 LEU A CA 1
ATOM 3338 C C . LEU A 1 414 ? -6.621 -16.547 1.246 1 97.81 414 LEU A C 1
ATOM 3340 O O . LEU A 1 414 ? -7.258 -16.281 0.226 1 97.81 414 LEU A O 1
ATOM 3344 N N . HIS A 1 415 ? -5.348 -16.734 1.264 1 97.88 415 HIS A N 1
ATOM 3345 C CA . HIS A 1 415 ? -4.598 -16.578 0.023 1 97.88 415 HIS A CA 1
ATOM 3346 C C . HIS A 1 415 ? -4.902 -17.703 -0.956 1 97.88 415 HIS A C 1
ATOM 3348 O O . HIS A 1 415 ? -4.949 -17.484 -2.168 1 97.88 415 HIS A O 1
ATOM 3354 N N . PHE A 1 416 ? -5.027 -18.922 -0.447 1 98.62 416 PHE A N 1
ATOM 3355 C CA . PHE A 1 416 ? -5.441 -20.016 -1.307 1 98.62 416 PHE A CA 1
ATOM 3356 C C . PHE A 1 416 ? -6.797 -19.734 -1.939 1 98.62 416 PHE A C 1
ATOM 3358 O O . PHE A 1 416 ? -7.023 -20.062 -3.107 1 98.62 416 PHE A O 1
ATOM 3365 N N . LEU A 1 417 ? -7.645 -19.172 -1.141 1 98.62 417 LEU A N 1
ATOM 3366 C CA . LEU A 1 417 ? -8.945 -18.75 -1.661 1 98.62 417 LEU A CA 1
ATOM 3367 C C . LEU A 1 417 ? -8.773 -17.75 -2.799 1 98.62 417 LEU A C 1
ATOM 3369 O O . LEU A 1 417 ? -9.453 -17.859 -3.826 1 98.62 417 LEU A O 1
ATOM 3373 N N . ASP A 1 418 ? -7.875 -16.859 -2.672 1 98.69 418 ASP A N 1
ATOM 3374 C CA . ASP A 1 418 ? -7.598 -15.852 -3.695 1 98.69 418 ASP A CA 1
ATOM 3375 C C . ASP A 1 418 ? -7.047 -16.5 -4.965 1 98.69 418 ASP A C 1
ATOM 3377 O O . ASP A 1 418 ? -7.438 -16.125 -6.074 1 98.69 418 ASP A O 1
ATOM 3381 N N . ILE A 1 419 ? -6.113 -17.422 -4.801 1 98.75 419 ILE A N 1
ATOM 3382 C CA . ILE A 1 419 ? -5.559 -18.125 -5.953 1 98.75 419 ILE A CA 1
ATOM 3383 C C . ILE A 1 419 ? -6.676 -18.859 -6.691 1 98.75 419 ILE A C 1
ATOM 3385 O O . ILE A 1 419 ? -6.773 -18.781 -7.918 1 98.75 419 ILE A O 1
ATOM 3389 N N . ALA A 1 420 ? -7.492 -19.516 -5.926 1 98.81 420 ALA A N 1
ATOM 3390 C CA . ALA A 1 420 ? -8.57 -20.328 -6.496 1 98.81 420 ALA A CA 1
ATOM 3391 C C . ALA A 1 420 ? -9.547 -19.469 -7.289 1 98.81 420 ALA A C 1
ATOM 3393 O O . ALA A 1 420 ? -9.906 -19.797 -8.422 1 98.81 420 ALA A O 1
ATOM 3394 N N . THR A 1 421 ? -9.961 -18.344 -6.707 1 98.81 421 THR A N 1
ATOM 3395 C CA . THR A 1 421 ? -10.93 -17.484 -7.383 1 98.81 421 THR A CA 1
ATOM 3396 C C . THR A 1 421 ? -10.305 -16.844 -8.625 1 98.81 421 THR A C 1
ATOM 3398 O O . THR A 1 421 ? -10.969 -16.703 -9.656 1 98.81 421 THR A O 1
ATOM 3401 N N . THR A 1 422 ? -9.086 -16.484 -8.562 1 98.88 422 THR A N 1
ATOM 3402 C CA . THR A 1 422 ? -8.398 -15.859 -9.688 1 98.88 422 THR A CA 1
ATOM 3403 C C . THR A 1 422 ? -8.203 -16.859 -10.82 1 98.88 422 THR A C 1
ATOM 3405 O O . THR A 1 422 ? -8.5 -16.562 -11.984 1 98.88 422 THR A O 1
ATOM 3408 N N . ASN A 1 423 ? -7.668 -18.062 -10.477 1 98.88 423 ASN A N 1
ATOM 3409 C CA . ASN A 1 423 ? -7.52 -19.109 -11.484 1 98.88 423 ASN A CA 1
ATOM 3410 C C . ASN A 1 423 ? -8.867 -19.484 -12.102 1 98.88 423 ASN A C 1
ATOM 3412 O O . ASN A 1 423 ? -8.953 -19.734 -13.305 1 98.88 423 ASN A O 1
ATOM 3416 N N . ALA A 1 424 ? -9.906 -19.531 -11.289 1 98.81 424 ALA A N 1
ATOM 3417 C CA . ALA A 1 424 ? -11.242 -19.812 -11.805 1 98.81 424 ALA A CA 1
ATOM 3418 C C . ALA A 1 424 ? -11.695 -18.75 -12.789 1 98.81 424 ALA A C 1
ATOM 3420 O O . ALA A 1 424 ? -12.281 -19.047 -13.828 1 98.81 424 ALA A O 1
ATOM 3421 N N . PHE A 1 425 ? -11.484 -17.5 -12.57 1 98.69 425 PHE A N 1
ATOM 3422 C CA . PHE A 1 425 ? -11.828 -16.406 -13.469 1 98.69 425 PHE A CA 1
ATOM 3423 C C . PHE A 1 425 ? -11.07 -16.531 -14.789 1 98.69 425 PHE A C 1
ATOM 3425 O O . PHE A 1 425 ? -11.648 -16.312 -15.859 1 98.69 425 PHE A O 1
ATOM 3432 N N . ILE A 1 426 ? -9.766 -16.859 -14.648 1 98.69 426 ILE A N 1
ATOM 3433 C CA . ILE A 1 426 ? -8.953 -17.016 -15.852 1 98.69 426 ILE A CA 1
ATOM 3434 C C . ILE A 1 426 ? -9.5 -18.156 -16.703 1 98.69 426 ILE A C 1
ATOM 3436 O O . ILE A 1 426 ? -9.562 -18.062 -17.922 1 98.69 426 ILE A O 1
ATOM 3440 N N . LEU A 1 427 ? -9.891 -19.266 -16.016 1 98.19 427 LEU A N 1
ATOM 3441 C CA . LEU A 1 427 ? -10.523 -20.359 -16.734 1 98.19 427 LEU A CA 1
ATOM 3442 C C . LEU A 1 427 ? -11.781 -19.875 -17.453 1 98.19 427 LEU A C 1
ATOM 3444 O O . LEU A 1 427 ? -12.008 -20.234 -18.609 1 98.19 427 LEU A O 1
ATOM 3448 N N . HIS A 1 428 ? -12.555 -19.094 -16.766 1 98 428 HIS A N 1
ATOM 3449 C CA . HIS A 1 428 ? -13.773 -18.547 -17.359 1 98 428 HIS A CA 1
ATOM 3450 C C . HIS A 1 428 ? -13.461 -17.734 -18.609 1 98 428 HIS A C 1
ATOM 3452 O O . HIS A 1 428 ? -14.133 -17.891 -19.625 1 98 428 HIS A O 1
ATOM 3458 N N . ARG A 1 429 ? -12.508 -16.922 -18.547 1 97.38 429 ARG A N 1
ATOM 3459 C CA . ARG A 1 429 ? -12.102 -16.109 -19.688 1 97.38 429 ARG A CA 1
ATOM 3460 C C . ARG A 1 429 ? -11.656 -16.969 -20.844 1 97.38 429 ARG A C 1
ATOM 3462 O O . ARG A 1 429 ? -12 -16.703 -22 1 97.38 429 ARG A O 1
ATOM 3469 N N . GLU A 1 430 ? -10.883 -18.031 -20.578 1 96.19 430 GLU A N 1
ATOM 3470 C CA . GLU A 1 430 ? -10.383 -18.938 -21.609 1 96.19 430 GLU A CA 1
ATOM 3471 C C . GLU A 1 430 ? -11.531 -19.688 -22.281 1 96.19 430 GLU A C 1
ATOM 3473 O O . GLU A 1 430 ? -11.547 -19.812 -23.5 1 96.19 430 GLU A O 1
ATOM 3478 N N . ILE A 1 431 ? -12.422 -20.156 -21.484 1 96.5 431 ILE A N 1
ATOM 3479 C CA . ILE A 1 431 ? -13.57 -20.906 -22 1 96.5 431 ILE A CA 1
ATOM 3480 C C . ILE A 1 431 ? -14.414 -19.984 -22.891 1 96.5 431 ILE A C 1
ATOM 3482 O O . ILE A 1 431 ? -14.82 -20.375 -23.984 1 96.5 431 ILE A O 1
ATOM 3486 N N . SER A 1 432 ? -14.648 -18.766 -22.391 1 95.94 432 SER A N 1
ATOM 3487 C CA . SER A 1 432 ? -15.438 -17.812 -23.141 1 95.94 432 SER A CA 1
ATOM 3488 C C . SER A 1 432 ? -14.773 -17.469 -24.469 1 95.94 432 SER A C 1
ATOM 3490 O O . SER A 1 432 ? -15.453 -17.328 -25.5 1 95.94 432 SER A O 1
ATOM 3492 N N . SER A 1 433 ? -13.508 -17.312 -24.406 1 93.88 433 SER A N 1
ATOM 3493 C CA . SER A 1 433 ? -12.766 -17.016 -25.625 1 93.88 433 SER A CA 1
ATOM 3494 C C . SER A 1 433 ? -12.883 -18.141 -26.641 1 93.88 433 SER A C 1
ATOM 3496 O O . SER A 1 433 ? -13.078 -17.906 -27.828 1 93.88 433 SER A O 1
ATOM 3498 N N . THR A 1 434 ? -12.773 -19.359 -26.203 1 91.94 434 THR A N 1
ATOM 3499 C CA . THR A 1 434 ? -12.891 -20.531 -27.062 1 91.94 434 THR A CA 1
ATOM 3500 C C . THR A 1 434 ? -14.281 -20.609 -27.688 1 91.94 434 THR A C 1
ATOM 3502 O O . THR A 1 434 ? -14.422 -20.969 -28.859 1 91.94 434 THR A O 1
ATOM 3505 N N . LYS A 1 435 ? -15.234 -20.203 -26.922 1 92.94 435 LYS A N 1
ATOM 3506 C CA . LYS A 1 435 ? -16.609 -20.234 -27.391 1 92.94 435 LYS A CA 1
ATOM 3507 C C . LYS A 1 435 ? -16.953 -18.953 -28.172 1 92.94 435 LYS A C 1
ATOM 3509 O O . LYS A 1 435 ? -18.078 -18.812 -28.672 1 92.94 435 LYS A O 1
ATOM 3514 N N . GLN A 1 436 ? -16.062 -17.984 -28.203 1 93.44 436 GLN A N 1
ATOM 3515 C CA . GLN A 1 436 ? -16.281 -16.703 -28.844 1 93.44 436 GLN A CA 1
ATOM 3516 C C . GLN A 1 436 ? -17.438 -15.945 -28.203 1 93.44 436 GLN A C 1
ATOM 3518 O O . GLN A 1 436 ? -18.281 -15.391 -28.906 1 93.44 436 GLN A O 1
ATOM 3523 N N . GLU A 1 437 ? -17.531 -16.172 -26.906 1 93.88 437 GLU A N 1
ATOM 3524 C CA . GLU A 1 437 ? -18.484 -15.422 -26.109 1 93.88 437 GLU A CA 1
ATOM 3525 C C . GLU A 1 437 ? -17.797 -14.344 -25.281 1 93.88 437 GLU A C 1
ATOM 3527 O O . GLU A 1 437 ? -16.609 -14.453 -24.984 1 93.88 437 GLU A O 1
ATOM 3532 N N . GLN A 1 438 ? -18.594 -13.352 -25.016 1 96.12 438 GLN A N 1
ATOM 3533 C CA . GLN A 1 438 ? -18.031 -12.305 -24.172 1 96.12 438 GLN A CA 1
ATOM 3534 C C . GLN A 1 438 ? -17.922 -12.766 -22.719 1 96.12 438 GLN A C 1
ATOM 3536 O O . GLN A 1 438 ? -18.906 -13.18 -22.125 1 96.12 438 GLN A O 1
ATOM 3541 N N . ALA A 1 439 ? -16.766 -12.719 -22.188 1 96.5 439 ALA A N 1
ATOM 3542 C CA . ALA A 1 439 ? -16.531 -13.109 -20.797 1 96.5 439 ALA A CA 1
ATOM 3543 C C . ALA A 1 439 ? -17.078 -12.062 -19.828 1 96.5 439 ALA A C 1
ATOM 3545 O O . ALA A 1 439 ? -17.156 -10.875 -20.172 1 96.5 439 ALA A O 1
ATOM 3546 N N . MET A 1 440 ? -17.438 -12.531 -18.656 1 97.12 440 MET A N 1
ATOM 3547 C CA . MET A 1 440 ? -17.75 -11.594 -17.578 1 97.12 440 MET A CA 1
ATOM 3548 C C . MET A 1 440 ? -16.531 -10.781 -17.188 1 97.12 440 MET A C 1
ATOM 3550 O O . MET A 1 440 ? -15.398 -11.266 -17.281 1 97.12 440 MET A O 1
ATOM 3554 N N . THR A 1 441 ? -16.844 -9.539 -16.75 1 97.56 441 THR A N 1
ATOM 3555 C CA . THR A 1 441 ? -15.758 -8.805 -16.109 1 97.56 441 THR A CA 1
ATOM 3556 C C . THR A 1 441 ? -15.352 -9.477 -14.805 1 97.56 441 THR A C 1
ATOM 3558 O O . THR A 1 441 ? -16.109 -10.273 -14.25 1 97.56 441 THR A O 1
ATOM 3561 N N . HIS A 1 442 ? -14.172 -9.234 -14.391 1 98.19 442 HIS A N 1
ATOM 3562 C CA . HIS A 1 442 ? -13.703 -9.789 -13.125 1 98.19 442 HIS A CA 1
ATOM 3563 C C . HIS A 1 442 ? -14.688 -9.484 -12 1 98.19 442 HIS A C 1
ATOM 3565 O O . HIS A 1 442 ? -15.023 -10.375 -11.211 1 98.19 442 HIS A O 1
ATOM 3571 N N . LYS A 1 443 ? -15.164 -8.305 -11.906 1 97.31 443 LYS A N 1
ATOM 3572 C CA . LYS A 1 443 ? -16.141 -7.902 -10.898 1 97.31 443 LYS A CA 1
ATOM 3573 C C . LYS A 1 443 ? -17.406 -8.75 -10.992 1 97.31 443 LYS A C 1
ATOM 3575 O O . LYS A 1 443 ? -17.891 -9.281 -9.984 1 97.31 443 LYS A O 1
ATOM 3580 N N . ASP A 1 444 ? -17.953 -8.82 -12.172 1 97.12 444 ASP A N 1
ATOM 3581 C CA . ASP A 1 444 ? -19.188 -9.57 -12.367 1 97.12 444 ASP A CA 1
ATOM 3582 C C . ASP A 1 444 ? -19 -11.047 -12.031 1 97.12 444 ASP A C 1
ATOM 3584 O O . ASP A 1 444 ? -19.906 -11.688 -11.5 1 97.12 444 ASP A O 1
ATOM 3588 N N . PHE A 1 445 ? -17.891 -11.539 -12.414 1 98.31 445 PHE A N 1
ATOM 3589 C CA . PHE A 1 445 ? -17.562 -12.922 -12.086 1 98.31 445 PHE A CA 1
ATOM 3590 C C . PHE A 1 445 ? -17.578 -13.133 -10.57 1 98.31 445 PHE A C 1
ATOM 3592 O O . PHE A 1 445 ? -18.172 -14.102 -10.086 1 98.31 445 PHE A O 1
ATOM 3599 N N . MET A 1 446 ? -16.922 -12.219 -9.828 1 98.44 446 MET A N 1
ATOM 3600 C CA . MET A 1 446 ? -16.844 -12.32 -8.375 1 98.44 446 MET A CA 1
ATOM 3601 C C . MET A 1 446 ? -18.234 -12.195 -7.754 1 98.44 446 MET A C 1
ATOM 3603 O O . MET A 1 446 ? -18.562 -12.898 -6.801 1 98.44 446 MET A O 1
ATOM 3607 N N . VAL A 1 447 ? -19.047 -11.305 -8.258 1 97.62 447 VAL A N 1
ATOM 3608 C CA . VAL A 1 447 ? -20.406 -11.102 -7.773 1 97.62 447 VAL A CA 1
ATOM 3609 C C . VAL A 1 447 ? -21.219 -12.383 -7.965 1 97.62 447 VAL A C 1
ATOM 3611 O O . VAL A 1 447 ? -21.891 -12.844 -7.039 1 97.62 447 VAL A O 1
ATOM 3614 N N . GLU A 1 448 ? -21.125 -12.922 -9.141 1 98 448 GLU A N 1
ATOM 3615 C CA . GLU A 1 448 ? -21.859 -14.148 -9.438 1 98 448 GLU A CA 1
ATOM 3616 C C . GLU A 1 448 ? -21.391 -15.289 -8.547 1 98 448 GLU A C 1
ATOM 3618 O O . GLU A 1 448 ? -22.219 -16.062 -8.031 1 98 448 GLU A O 1
ATOM 3623 N N . LEU A 1 449 ? -20.094 -15.398 -8.398 1 98.5 449 LEU A N 1
ATOM 3624 C CA . LEU A 1 449 ? -19.547 -16.438 -7.535 1 98.5 449 LEU A CA 1
ATOM 3625 C C . LEU A 1 449 ? -20.062 -16.297 -6.105 1 98.5 449 LEU A C 1
ATOM 3627 O O . LEU A 1 449 ? -20.516 -17.266 -5.5 1 98.5 449 LEU A O 1
ATOM 3631 N N . MET A 1 450 ? -20 -15.102 -5.586 1 98.12 450 MET A N 1
ATOM 3632 C CA . MET A 1 450 ? -20.469 -14.82 -4.234 1 98.12 450 MET A CA 1
ATOM 3633 C C . MET A 1 450 ? -21.938 -15.211 -4.09 1 98.12 450 MET A C 1
ATOM 3635 O O . MET A 1 450 ? -22.312 -15.891 -3.131 1 98.12 450 MET A O 1
ATOM 3639 N N . CYS A 1 451 ? -22.766 -14.852 -5.066 1 97.88 451 CYS A N 1
ATOM 3640 C CA . CYS A 1 451 ? -24.188 -15.148 -5.043 1 97.88 451 CYS A CA 1
ATOM 3641 C C . CYS A 1 451 ? -24.438 -16.656 -5.039 1 97.88 451 CYS A C 1
ATOM 3643 O O . CYS A 1 451 ? -25.25 -17.141 -4.266 1 97.88 451 CYS A O 1
ATOM 3645 N N . GLN A 1 452 ? -23.734 -17.312 -5.801 1 97.88 452 GLN A N 1
ATOM 3646 C CA . GLN A 1 452 ? -23.922 -18.75 -5.938 1 97.88 452 GLN A CA 1
ATOM 3647 C C . GLN A 1 452 ? -23.453 -19.484 -4.688 1 97.88 452 GLN A C 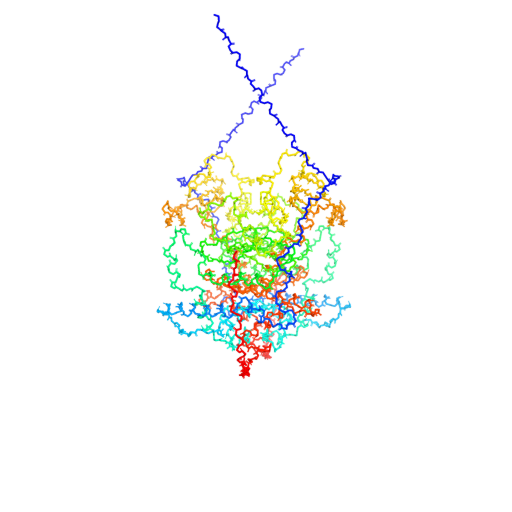1
ATOM 3649 O O . GLN A 1 452 ? -24.078 -20.469 -4.266 1 97.88 452 GLN A O 1
ATOM 3654 N N . LEU A 1 453 ? -22.344 -19.047 -4.066 1 97.88 453 LEU A N 1
ATOM 3655 C CA . LEU A 1 453 ? -21.844 -19.672 -2.844 1 97.88 453 LEU A CA 1
ATOM 3656 C C . LEU A 1 453 ? -22.828 -19.453 -1.69 1 97.88 453 LEU A C 1
ATOM 3658 O O . LEU A 1 453 ? -23.031 -20.344 -0.867 1 97.88 453 LEU A O 1
ATOM 3662 N N . CYS A 1 454 ? -23.484 -18.281 -1.679 1 97 454 CYS A N 1
ATOM 3663 C CA . CYS A 1 454 ? -24.344 -17.922 -0.568 1 97 454 CYS A CA 1
ATOM 3664 C C . CYS A 1 454 ? -25.797 -18.25 -0.882 1 97 454 CYS A C 1
ATOM 3666 O O . CYS A 1 454 ? -26.688 -18.062 -0.047 1 97 454 CYS A O 1
ATOM 3668 N N . GLY A 1 455 ? -26.078 -18.781 -2.025 1 94.5 455 GLY A N 1
ATOM 3669 C CA . GLY A 1 455 ? -27.453 -19.094 -2.412 1 94.5 455 GLY A CA 1
ATOM 3670 C C . GLY A 1 455 ? -28.344 -17.875 -2.523 1 94.5 455 GLY A C 1
ATOM 3671 O O . GLY A 1 455 ? -29.453 -17.859 -2.016 1 94.5 455 GLY A O 1
ATOM 3672 N N . MET A 1 456 ? -27.75 -16.828 -3.115 1 92.5 456 MET A N 1
ATOM 3673 C CA . MET A 1 456 ? -28.453 -15.555 -3.264 1 92.5 456 MET A CA 1
ATOM 3674 C C . MET A 1 456 ? -28.578 -15.164 -4.734 1 92.5 456 MET A C 1
ATOM 3676 O O . MET A 1 456 ? -27.766 -15.594 -5.559 1 92.5 456 MET A O 1
ATOM 3680 N N . SER A 1 457 ? -29.672 -14.422 -5.051 1 90.06 457 SER A N 1
ATOM 3681 C CA . SER A 1 457 ? -29.734 -13.773 -6.359 1 90.06 457 SER A CA 1
ATOM 3682 C C . SER A 1 457 ? -28.891 -12.508 -6.395 1 90.06 457 SER A C 1
ATOM 3684 O O . SER A 1 457 ? -28.422 -12.039 -5.355 1 90.06 457 SER A O 1
ATOM 3686 N N . LYS A 1 458 ? -28.719 -11.961 -7.555 1 87.56 458 LYS A N 1
ATOM 3687 C CA . LYS A 1 458 ? -27.938 -10.742 -7.727 1 87.56 458 LYS A CA 1
ATOM 3688 C C . LYS A 1 458 ? -28.625 -9.547 -7.062 1 87.56 458 LYS A C 1
ATOM 3690 O O . LYS A 1 458 ? -27.984 -8.531 -6.785 1 87.56 458 LYS A O 1
ATOM 3695 N N . GLU A 1 459 ? -29.844 -9.727 -6.754 1 87 459 GLU A N 1
ATOM 3696 C CA . GLU A 1 459 ? -30.609 -8.68 -6.086 1 87 459 GLU A CA 1
ATOM 3697 C C . GLU A 1 459 ? -30.562 -8.836 -4.57 1 87 459 GLU A C 1
ATOM 3699 O O . GLU A 1 459 ? -31.078 -7.996 -3.836 1 87 459 GLU A O 1
ATOM 3704 N N . GLY A 1 460 ? -29.938 -9.867 -4.148 1 84.88 460 GLY A N 1
ATOM 3705 C CA . GLY A 1 460 ? -29.781 -10.07 -2.719 1 84.88 460 GLY A CA 1
ATOM 3706 C C . GLY A 1 460 ? -30.922 -10.844 -2.096 1 84.88 460 GLY A C 1
ATOM 3707 O O . GLY A 1 460 ? -31.188 -10.711 -0.897 1 84.88 460 GLY A O 1
ATOM 3708 N N . ILE A 1 461 ? -31.609 -11.484 -2.961 1 84.06 461 ILE A N 1
ATOM 3709 C CA . ILE A 1 461 ? -32.75 -12.281 -2.49 1 84.06 461 ILE A CA 1
ATOM 3710 C C . ILE A 1 461 ? -32.312 -13.742 -2.338 1 84.06 461 ILE A C 1
ATOM 3712 O O . ILE A 1 461 ? -31.672 -14.297 -3.229 1 84.06 461 ILE A O 1
ATOM 3716 N N . SER A 1 462 ? -32.656 -14.25 -1.182 1 86.31 462 SER A N 1
ATOM 3717 C CA . SER A 1 462 ? -32.281 -15.633 -0.914 1 86.31 462 SER A CA 1
ATOM 3718 C C . SER A 1 462 ? -32.969 -16.578 -1.892 1 86.31 462 SER A C 1
ATOM 3720 O O . SER A 1 462 ? -34.156 -16.406 -2.211 1 86.31 462 SER A O 1
ATOM 3722 N N . GLN A 1 463 ? -32.312 -17.375 -2.553 1 77.31 463 GLN A N 1
ATOM 3723 C CA . GLN A 1 463 ? -32.875 -18.359 -3.48 1 77.31 463 GLN A CA 1
ATOM 3724 C C . GLN A 1 463 ? -33.125 -19.688 -2.783 1 77.31 463 GLN A C 1
ATOM 3726 O O . GLN A 1 463 ? -32.281 -20.156 -2 1 77.31 463 GLN A O 1
ATOM 3731 N N . SER A 1 464 ? -34.5 -19.828 -2.385 1 58.66 464 SER A N 1
ATOM 3732 C CA . SER A 1 464 ? -34.906 -21.094 -1.762 1 58.66 464 SER A CA 1
ATOM 3733 C C . SER A 1 464 ? -34.344 -22.297 -2.533 1 58.66 464 SER A C 1
ATOM 3735 O O . SER A 1 464 ? -34.344 -22.297 -3.766 1 58.66 464 SER A O 1
ATOM 3737 N N . ARG A 1 465 ? -33.562 -23.031 -2.045 1 51.81 465 ARG A N 1
ATOM 3738 C CA . ARG A 1 465 ? -33.188 -24.297 -2.65 1 51.81 465 ARG A CA 1
ATOM 3739 C C . ARG A 1 465 ? -34.406 -25.125 -3.041 1 51.81 465 ARG A C 1
ATOM 3741 O O . ARG A 1 465 ? -35.188 -25.547 -2.18 1 51.81 465 ARG A O 1
ATOM 3748 N N . ARG A 1 466 ? -35.219 -24.984 -3.982 1 38.19 466 ARG A N 1
ATOM 3749 C CA . ARG A 1 466 ? -36.094 -26.062 -4.398 1 38.19 466 ARG A CA 1
ATOM 3750 C C . ARG A 1 466 ? -35.344 -27.406 -4.379 1 38.19 466 ARG A C 1
ATOM 3752 O O . ARG A 1 466 ? -34.188 -27.484 -4.746 1 38.19 466 ARG A O 1
ATOM 3759 N N . ALA A 1 467 ? -35.906 -28.359 -3.6 1 37.22 467 ALA A N 1
ATOM 3760 C CA . ALA A 1 467 ? -35.719 -29.812 -3.645 1 37.22 467 ALA A CA 1
ATOM 3761 C C . ALA A 1 467 ? -35.719 -30.328 -5.086 1 37.22 467 ALA A C 1
ATOM 3763 O O . ALA A 1 467 ? -36.719 -30.875 -5.566 1 37.22 467 ALA A O 1
ATOM 3764 N N . ASP A 1 468 ? -35.469 -29.484 -6.035 1 31.62 468 ASP A N 1
ATOM 3765 C CA . ASP A 1 468 ? -35.562 -30.219 -7.289 1 31.62 468 ASP A CA 1
ATOM 3766 C C . ASP A 1 468 ? -34.594 -31.391 -7.312 1 31.62 468 ASP A C 1
ATOM 3768 O O . ASP A 1 468 ? -33.5 -31.297 -7.867 1 31.62 468 ASP A O 1
ATOM 3772 N N . HIS A 1 469 ? -34.312 -31.969 -6.129 1 33.5 469 HIS A N 1
ATOM 3773 C CA . HIS A 1 469 ? -33.844 -33.344 -6.246 1 33.5 469 HIS A CA 1
ATOM 3774 C C . HIS A 1 469 ? -34.781 -34.188 -7.133 1 33.5 469 HIS A C 1
ATOM 3776 O O . HIS A 1 469 ? -35.844 -34.625 -6.68 1 33.5 469 HIS A O 1
ATOM 3782 N N . VAL A 1 470 ? -35.031 -33.844 -8.328 1 31.44 470 VAL A N 1
ATOM 3783 C CA . VAL A 1 470 ? -35.562 -34.969 -9.102 1 31.44 470 VAL A CA 1
ATOM 3784 C C . VAL A 1 470 ? -34.688 -36.188 -8.914 1 31.44 470 VAL A C 1
ATOM 3786 O O . VAL A 1 470 ? -33.469 -36.125 -9.109 1 31.44 470 VAL A O 1
ATOM 3789 N N . PRO A 1 471 ? -35.156 -37.156 -8.078 1 31.78 471 PRO A N 1
ATOM 3790 C CA . PRO A 1 471 ? -34.469 -38.438 -8 1 31.78 471 PRO A CA 1
ATOM 3791 C C . PRO A 1 471 ? -34.062 -38.969 -9.375 1 31.78 471 PRO A C 1
ATOM 3793 O O . PRO A 1 471 ? -34.906 -39.125 -10.258 1 31.78 471 PRO A O 1
ATOM 3796 N N . VAL A 1 472 ? -33.156 -38.344 -10.016 1 32.12 472 VAL A N 1
ATOM 3797 C CA . VAL A 1 472 ? -32.75 -39.094 -11.188 1 32.12 472 VAL A CA 1
ATOM 3798 C C . VAL A 1 472 ? -32.5 -40.562 -10.812 1 32.12 472 VAL A C 1
ATOM 3800 O O . VAL A 1 472 ? -31.797 -40.844 -9.852 1 32.12 472 VAL A O 1
ATOM 3803 N N . ALA A 1 473 ? -33.562 -41.375 -11.039 1 30.73 473 ALA A N 1
ATOM 3804 C CA . ALA A 1 473 ? -33.469 -42.812 -10.945 1 30.73 473 ALA A CA 1
ATOM 3805 C C . ALA A 1 473 ? -32.125 -43.312 -11.422 1 30.73 473 ALA A C 1
ATOM 3807 O O . ALA A 1 473 ? -31.719 -43.062 -12.562 1 30.73 473 ALA A O 1
ATOM 3808 N N . ILE A 1 474 ? -31.156 -43.312 -10.523 1 28.95 474 ILE A N 1
ATOM 3809 C CA . ILE A 1 474 ? -29.922 -44.031 -10.781 1 28.95 474 ILE A CA 1
ATOM 3810 C C . ILE A 1 474 ? -30.25 -45.406 -11.359 1 28.95 474 ILE A C 1
ATOM 3812 O O . ILE A 1 474 ? -30.906 -46.219 -10.711 1 28.95 474 ILE A O 1
ATOM 3816 N N . SER A 1 475 ? -30.75 -45.438 -12.547 1 27.94 475 SER A N 1
ATOM 3817 C CA . SER A 1 475 ? -30.688 -46.781 -13.094 1 27.94 475 SER A CA 1
ATOM 3818 C C . SER A 1 475 ? -29.391 -47.5 -12.695 1 27.94 475 SER A C 1
ATOM 3820 O O . SER A 1 475 ? -28.312 -46.906 -12.766 1 27.94 475 SER A O 1
ATOM 3822 N N . THR A 1 476 ? -29.594 -48.375 -11.734 1 27.91 476 THR A N 1
ATOM 3823 C CA . THR A 1 476 ? -28.641 -49.375 -11.258 1 27.91 476 THR A CA 1
ATOM 3824 C C . THR A 1 476 ? -27.906 -50.031 -12.43 1 27.91 476 THR A C 1
ATOM 3826 O O . THR A 1 476 ? -28.422 -50.938 -13.062 1 27.91 476 THR A O 1
ATOM 3829 N N . VAL A 1 477 ? -27.531 -49.25 -13.438 1 28.2 477 VAL A N 1
ATOM 3830 C CA . VAL A 1 477 ? -26.75 -50.094 -14.336 1 28.2 477 VAL A CA 1
ATOM 3831 C C . VAL A 1 477 ? -25.641 -50.781 -13.539 1 28.2 477 VAL A C 1
ATOM 3833 O O . VAL A 1 477 ? -24.875 -50.156 -12.828 1 28.2 477 VAL A O 1
ATOM 3836 N N . THR A 1 478 ? -25.875 -52 -13.133 1 26.61 478 THR A N 1
ATOM 3837 C CA . THR A 1 478 ? -25 -53.031 -12.594 1 26.61 478 THR A CA 1
ATOM 3838 C C . THR A 1 478 ? -23.703 -53.094 -13.391 1 26.61 478 THR A C 1
ATOM 3840 O O . THR A 1 478 ? -22.922 -54.062 -13.227 1 26.61 478 THR A O 1
ATOM 3843 N N . ASP A 1 479 ? -23.312 -52 -14.055 1 22.2 479 ASP A N 1
ATOM 3844 C CA . ASP A 1 479 ? -22.156 -52.469 -14.828 1 22.2 479 ASP A CA 1
ATOM 3845 C C . ASP A 1 479 ? -21.047 -52.969 -13.914 1 22.2 479 ASP A C 1
ATOM 3847 O O . ASP A 1 479 ? -20.812 -52.375 -12.844 1 22.2 479 ASP A O 1
ATOM 3851 N N . SER A 1 480 ? -20.672 -54.156 -13.984 1 23.48 480 SER A N 1
ATOM 3852 C CA . SER A 1 480 ? -19.609 -55.031 -13.484 1 23.48 480 SER A CA 1
ATOM 3853 C C . SER A 1 480 ? -18.266 -54.312 -13.484 1 23.48 480 SER A C 1
ATOM 3855 O O . SER A 1 480 ? -17.344 -54.719 -12.773 1 23.48 480 SER A O 1
ATOM 3857 N N . ALA A 1 481 ? -18.031 -53.594 -14.625 1 22.5 481 ALA A N 1
ATOM 3858 C CA . ALA A 1 481 ? -16.594 -53.5 -14.906 1 22.5 481 ALA A CA 1
ATOM 3859 C C . ALA A 1 481 ? -15.922 -52.531 -13.938 1 22.5 481 ALA A C 1
ATOM 3861 O O . ALA A 1 481 ? -15.969 -51.312 -14.125 1 22.5 481 ALA A O 1
ATOM 3862 N N . GLN A 1 482 ? -16.031 -52.562 -12.594 1 21.11 482 GLN A N 1
ATOM 3863 C CA . GLN A 1 482 ? -15.359 -51.844 -11.516 1 21.11 482 GLN A CA 1
ATOM 3864 C C . GLN A 1 482 ? -13.844 -51.844 -11.727 1 21.11 482 GLN A C 1
ATOM 3866 O O . GLN A 1 482 ? -13.109 -52.531 -11.039 1 21.11 482 GLN A O 1
ATOM 3871 N N . LYS A 1 483 ? -13.359 -51.75 -13.117 1 22.8 483 LYS A N 1
ATOM 3872 C CA . LYS A 1 483 ? -11.914 -51.875 -13.32 1 22.8 483 LYS A CA 1
ATOM 3873 C C . LYS A 1 483 ? -11.148 -50.938 -12.367 1 22.8 483 LYS A C 1
ATOM 3875 O O . LYS A 1 483 ? -11.711 -50 -11.805 1 22.8 483 LYS A O 1
ATOM 3880 N N . GLY A 1 484 ? -9.766 -50.688 -12.727 1 20.45 484 GLY A N 1
ATOM 3881 C CA . GLY A 1 484 ? -8.383 -50.625 -12.258 1 20.45 484 GLY A CA 1
ATOM 3882 C C . GLY A 1 484 ? -7.984 -49.25 -11.805 1 20.45 484 GLY A C 1
ATOM 3883 O O . GLY A 1 484 ? -7.215 -48.562 -12.484 1 20.45 484 GLY A O 1
ATOM 3884 N N . SER A 1 485 ? -8.727 -48.469 -11.258 1 21.05 485 SER A N 1
ATOM 3885 C CA . SER A 1 485 ? -8.164 -47.156 -10.953 1 21.05 485 SER A CA 1
ATOM 3886 C C . SER A 1 485 ? -6.938 -47.25 -10.055 1 21.05 485 SER A C 1
ATOM 3888 O O . SER A 1 485 ? -6.688 -46.406 -9.219 1 21.05 485 SER A O 1
ATOM 3890 N N . LYS A 1 486 ? -6.148 -48.344 -10.195 1 23.94 486 LYS A N 1
ATOM 3891 C CA . LYS A 1 486 ? -5.191 -48.469 -9.102 1 23.94 486 LYS A CA 1
ATOM 3892 C C . LYS A 1 486 ? -4.402 -47.156 -8.922 1 23.94 486 LYS A C 1
ATOM 3894 O O . LYS A 1 486 ? -4.457 -46.531 -7.855 1 23.94 486 LYS A O 1
ATOM 3899 N N . GLY A 1 487 ? -3.018 -47.344 -9.109 1 20.41 487 GLY A N 1
ATOM 3900 C CA . GLY A 1 487 ? -1.728 -47.125 -8.477 1 20.41 487 GLY A CA 1
ATOM 3901 C C . GLY A 1 487 ? -1.127 -45.781 -8.812 1 20.41 487 GLY A C 1
ATOM 3902 O O . GLY A 1 487 ? -1.039 -45.406 -9.984 1 20.41 487 GLY A O 1
ATOM 3903 N N . CYS A 1 488 ? -1.619 -44.75 -8.164 1 20.67 488 CYS A N 1
ATOM 3904 C CA . CYS A 1 488 ? -0.806 -43.531 -8.273 1 20.67 488 CYS A CA 1
ATOM 3905 C C . CYS A 1 488 ? 0.679 -43.875 -8.234 1 20.67 488 CYS A C 1
ATOM 3907 O O . CYS A 1 488 ? 1.199 -44.281 -7.191 1 20.67 488 CYS A O 1
ATOM 3909 N N . TYR A 1 489 ? 1.199 -44.781 -9.172 1 19.25 489 TYR A N 1
ATOM 3910 C CA . TYR A 1 489 ? 2.619 -45.094 -9.125 1 19.25 489 TYR A CA 1
ATOM 3911 C C . TYR A 1 489 ? 3.461 -43.844 -8.93 1 19.25 489 TYR A C 1
ATOM 3913 O O . TYR A 1 489 ? 3.223 -42.812 -9.57 1 19.25 489 TYR A O 1
ATOM 3921 N N . PHE A 1 490 ? 4.191 -43.812 -7.727 1 19.17 490 PHE A N 1
ATOM 3922 C CA . PHE A 1 490 ? 5.504 -43.188 -7.637 1 19.17 490 PHE A CA 1
ATOM 3923 C C . PHE A 1 490 ? 6.414 -43.656 -8.766 1 19.17 490 PHE A C 1
ATOM 3925 O O . PHE A 1 490 ? 6.402 -44.844 -9.117 1 19.17 490 PHE A O 1
ATOM 3932 N N . LYS B 1 1 ? 80.375 40.375 -4.453 1 20.36 1 LYS B N 1
ATOM 3933 C CA . LYS B 1 1 ? 80 40 -3.09 1 20.36 1 LYS B CA 1
ATOM 3934 C C . LYS B 1 1 ? 78.5 39.688 -2.977 1 20.36 1 LYS B C 1
ATOM 3936 O O . LYS B 1 1 ? 77.688 40.625 -2.977 1 20.36 1 LYS B O 1
ATOM 3941 N N . ARG B 1 2 ? 78 38.688 -3.713 1 24.41 2 ARG B N 1
ATOM 3942 C CA . ARG B 1 2 ? 76.75 38.156 -4.184 1 24.41 2 ARG B CA 1
ATOM 3943 C C .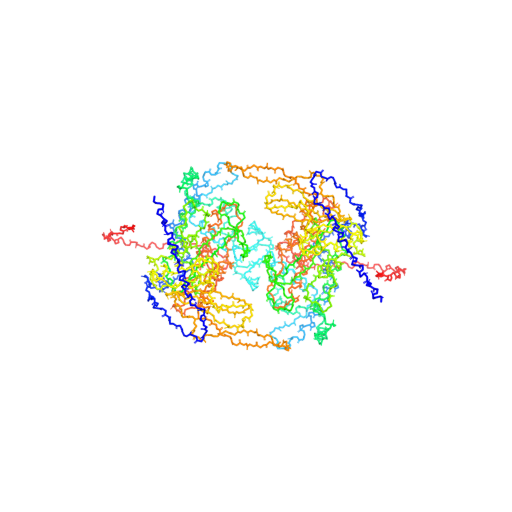 ARG B 1 2 ? 75.875 37.656 -3.018 1 24.41 2 ARG B C 1
ATOM 3945 O O . ARG B 1 2 ? 76.25 36.719 -2.312 1 24.41 2 ARG B O 1
ATOM 3952 N N . GLY B 1 3 ? 75.438 38.656 -2.221 1 23.2 3 GLY B N 1
ATOM 3953 C CA . GLY B 1 3 ? 74.688 38.438 -0.972 1 23.2 3 GLY B CA 1
ATOM 3954 C C . GLY B 1 3 ? 73.562 37.5 -1.107 1 23.2 3 GLY B C 1
ATOM 3955 O O . GLY B 1 3 ? 72.688 37.688 -1.989 1 23.2 3 GLY B O 1
ATOM 3956 N N . THR B 1 4 ? 73.812 36.188 -0.886 1 29.95 4 THR B N 1
ATOM 3957 C CA . THR B 1 4 ? 72.938 35.031 -0.963 1 29.95 4 THR B CA 1
ATOM 3958 C C . THR B 1 4 ? 71.75 35.156 -0.047 1 29.95 4 THR B C 1
ATOM 3960 O O . THR B 1 4 ? 71.875 35.281 1.173 1 29.95 4 THR B O 1
ATOM 3963 N N . SER B 1 5 ? 70.812 36.094 -0.447 1 28.8 5 SER B N 1
ATOM 3964 C CA . SER B 1 5 ? 69.562 36.281 0.332 1 28.8 5 SER B CA 1
ATOM 3965 C C . SER B 1 5 ? 68.875 34.969 0.648 1 28.8 5 SER B C 1
ATOM 3967 O O . SER B 1 5 ? 68.562 34.188 -0.257 1 28.8 5 SER B O 1
ATOM 3969 N N . ILE B 1 6 ? 69.188 34.375 1.854 1 30.45 6 ILE B N 1
ATOM 3970 C CA . ILE B 1 6 ? 68.688 33.188 2.51 1 30.45 6 ILE B CA 1
ATOM 3971 C C . ILE B 1 6 ? 67.125 33.25 2.582 1 30.45 6 ILE B C 1
ATOM 3973 O O . ILE B 1 6 ? 66.562 34.156 3.184 1 30.45 6 ILE B O 1
ATOM 3977 N N . ASP B 1 7 ? 66.375 32.844 1.554 1 27.84 7 ASP B N 1
ATOM 3978 C CA . ASP B 1 7 ? 64.938 32.75 1.475 1 27.84 7 ASP B CA 1
ATOM 3979 C C . ASP B 1 7 ? 64.375 31.984 2.672 1 27.84 7 ASP B C 1
ATOM 3981 O O . ASP B 1 7 ? 64.75 30.844 2.936 1 27.84 7 ASP B O 1
ATOM 3985 N N . SER B 1 8 ? 64 32.656 3.84 1 26.17 8 SER B N 1
ATOM 3986 C CA . SER B 1 8 ? 63.406 32.188 5.078 1 26.17 8 SER B CA 1
ATOM 3987 C C . SER B 1 8 ? 62.156 31.344 4.797 1 26.17 8 SER B C 1
ATOM 3989 O O . SER B 1 8 ? 61.188 31.859 4.27 1 26.17 8 SER B O 1
ATOM 3991 N N . CYS B 1 9 ? 62.25 30.094 4.406 1 27.58 9 CYS B N 1
ATOM 3992 C CA . CYS B 1 9 ? 61.188 29.094 4.297 1 27.58 9 CYS B CA 1
ATOM 3993 C C . CYS B 1 9 ? 60.375 29.031 5.57 1 27.58 9 CYS B C 1
ATOM 3995 O O . CYS B 1 9 ? 60.875 28.672 6.633 1 27.58 9 CYS B O 1
ATOM 3997 N N . ASP B 1 10 ? 59.438 29.953 5.801 1 26.52 10 ASP B N 1
ATOM 3998 C CA . ASP B 1 10 ? 58.5 29.906 6.914 1 26.52 10 ASP B CA 1
ATOM 3999 C C . ASP B 1 10 ? 57.844 28.547 7.016 1 26.52 10 ASP B C 1
ATOM 4001 O O . ASP B 1 10 ? 57.219 28.078 6.059 1 26.52 10 ASP B O 1
ATOM 4005 N N . ILE B 1 11 ? 58.312 27.594 7.789 1 31.58 11 ILE B N 1
ATOM 4006 C CA . ILE B 1 11 ? 57.75 26.328 8.242 1 31.58 11 ILE B CA 1
ATOM 4007 C C . ILE B 1 11 ? 56.344 26.531 8.766 1 31.58 11 ILE B C 1
ATOM 4009 O O . ILE B 1 11 ? 56.125 27.172 9.797 1 31.58 11 ILE B O 1
ATOM 4013 N N . ARG B 1 12 ? 55.312 26.688 7.945 1 29.92 12 ARG B N 1
ATOM 4014 C CA . ARG B 1 12 ? 53.906 26.656 8.375 1 29.92 12 ARG B CA 1
ATOM 4015 C C . ARG B 1 12 ? 53.656 25.469 9.297 1 29.92 12 ARG B C 1
ATOM 4017 O O . ARG B 1 12 ? 53.812 24.312 8.891 1 29.92 12 ARG B O 1
ATOM 4024 N N . ARG B 1 13 ? 54.031 25.547 10.609 1 30.53 13 ARG B N 1
ATOM 4025 C CA . ARG B 1 13 ? 53.562 24.609 11.617 1 30.53 13 ARG B CA 1
ATOM 4026 C C . ARG B 1 13 ? 52.094 24.234 11.359 1 30.53 13 ARG B C 1
ATOM 4028 O O . ARG B 1 13 ? 51.219 25.109 11.328 1 30.53 13 ARG B O 1
ATOM 4035 N N . SER B 1 14 ? 51.812 23.312 10.523 1 33.03 14 SER B N 1
ATOM 4036 C CA . SER B 1 14 ? 50.5 22.672 10.445 1 33.03 14 SER B CA 1
ATOM 4037 C C . SER B 1 14 ? 49.938 22.438 11.844 1 33.03 14 SER B C 1
ATOM 4039 O O . SER B 1 14 ? 50.469 21.672 12.625 1 33.03 14 SER B O 1
ATOM 4041 N N . VAL B 1 15 ? 49.562 23.406 12.641 1 30.73 15 VAL B N 1
ATOM 4042 C CA . VAL B 1 15 ? 48.75 23.188 13.836 1 30.73 15 VAL B CA 1
ATOM 4043 C C . VAL B 1 15 ? 47.75 22.062 13.586 1 30.73 15 VAL B C 1
ATOM 4045 O O . VAL B 1 15 ? 46.844 22.203 12.773 1 30.73 15 VAL B O 1
ATOM 4048 N N . LYS B 1 16 ? 48.156 20.891 13.523 1 36.5 16 LYS B N 1
ATOM 4049 C CA . LYS B 1 16 ? 47.219 19.797 13.75 1 36.5 16 LYS B CA 1
ATOM 4050 C C . LYS B 1 16 ? 46.188 20.141 14.82 1 36.5 16 LYS B C 1
ATOM 4052 O O . LYS B 1 16 ? 46.5 20.203 16.016 1 36.5 16 LYS B O 1
ATOM 4057 N N . SER B 1 17 ? 45.406 21.109 14.773 1 39.06 17 SER B N 1
ATOM 4058 C CA . SER B 1 17 ? 44.312 21.359 15.68 1 39.06 17 SER B CA 1
ATOM 4059 C C . SER B 1 17 ? 43.75 20.062 16.25 1 39.06 17 SER B C 1
ATOM 4061 O O . SER B 1 17 ? 43.312 19.172 15.5 1 39.06 17 SER B O 1
ATOM 4063 N N . THR B 1 18 ? 44.219 19.391 17.219 1 48.78 18 THR B N 1
ATOM 4064 C CA . THR B 1 18 ? 43.875 18.156 17.922 1 48.78 18 THR B CA 1
ATOM 4065 C C . THR B 1 18 ? 42.375 18.031 18.141 1 48.78 18 THR B C 1
ATOM 4067 O O . THR B 1 18 ? 41.812 18.734 18.984 1 48.78 18 THR B O 1
ATOM 4070 N N . CYS B 1 19 ? 41.594 17.844 17.172 1 67.75 19 CYS B N 1
ATOM 4071 C CA . CYS B 1 19 ? 40.156 17.625 17.297 1 67.75 19 CYS B CA 1
ATOM 4072 C C . CYS B 1 19 ? 39.844 16.594 18.375 1 67.75 19 CYS B C 1
ATOM 4074 O O . CYS B 1 19 ? 40.469 15.531 18.406 1 67.75 19 CYS B O 1
ATOM 4076 N N . ASP B 1 20 ? 39.156 16.922 19.5 1 80.44 20 ASP B N 1
ATOM 4077 C CA . ASP B 1 20 ? 38.781 16.109 20.656 1 80.44 20 ASP B CA 1
ATOM 4078 C C . ASP B 1 20 ? 38.156 14.797 20.203 1 80.44 20 ASP B C 1
ATOM 4080 O O . ASP B 1 20 ? 37.312 14.781 19.297 1 80.44 20 ASP B O 1
ATOM 4084 N N . PRO B 1 21 ? 38.688 13.711 20.766 1 91.12 21 PRO B N 1
ATOM 4085 C CA . PRO B 1 21 ? 38.062 12.406 20.453 1 91.12 21 PRO B CA 1
ATOM 4086 C C . PRO B 1 21 ? 36.625 12.281 20.969 1 91.12 21 PRO B C 1
ATOM 4088 O O . PRO B 1 21 ? 36.188 13.125 21.75 1 91.12 21 PRO B O 1
ATOM 4091 N N . TRP B 1 22 ? 35.969 11.312 20.453 1 95.38 22 TRP B N 1
ATOM 4092 C CA . TRP B 1 22 ? 34.625 11.016 20.938 1 95.38 22 TRP B CA 1
ATOM 4093 C C . TRP B 1 22 ? 34.625 10.633 22.406 1 95.38 22 TRP B C 1
ATOM 4095 O O . TRP B 1 22 ? 35.469 9.828 22.844 1 95.38 22 TRP B O 1
ATOM 4105 N N . LYS B 1 23 ? 33.812 11.227 23.141 1 95.12 23 LYS B N 1
ATOM 4106 C CA . LYS B 1 23 ? 33.625 10.883 24.547 1 95.12 23 LYS B CA 1
ATOM 4107 C C . LYS B 1 23 ? 32.656 9.695 24.703 1 95.12 23 LYS B C 1
ATOM 4109 O O . LYS B 1 23 ? 32.031 9.273 23.719 1 95.12 23 LYS B O 1
ATOM 4114 N N . THR B 1 24 ? 32.594 9.125 25.859 1 93.94 24 THR B N 1
ATOM 4115 C CA . THR B 1 24 ? 31.797 7.934 26.094 1 93.94 24 THR B CA 1
ATOM 4116 C C . THR B 1 24 ? 30.688 8.211 27.109 1 93.94 24 THR B C 1
ATOM 4118 O O . THR B 1 24 ? 30.516 9.352 27.562 1 93.94 24 THR B O 1
ATOM 4121 N N . GLU B 1 25 ? 29.922 7.207 27.453 1 90.5 25 GLU B N 1
ATOM 4122 C CA . GLU B 1 25 ? 28.844 7.316 28.422 1 90.5 25 GLU B CA 1
ATOM 4123 C C . GLU B 1 25 ? 29.375 7.613 29.812 1 90.5 25 GLU B C 1
ATOM 4125 O O . GLU B 1 25 ? 28.625 8.094 30.672 1 90.5 25 GLU B O 1
ATOM 4130 N N . GLU B 1 26 ? 30.625 7.375 29.984 1 90.62 26 GLU B N 1
ATOM 4131 C CA . GLU B 1 26 ? 31.25 7.609 31.281 1 90.62 26 GLU B CA 1
ATOM 4132 C C . GLU B 1 26 ? 31.609 9.078 31.469 1 90.62 26 GLU B C 1
ATOM 4134 O O . GLU B 1 26 ? 31.828 9.531 32.594 1 90.62 26 GLU B O 1
ATOM 4139 N N . ASP B 1 27 ? 31.656 9.797 30.391 1 92.06 27 ASP B N 1
ATOM 4140 C CA . ASP B 1 27 ? 31.984 11.227 30.438 1 92.06 27 ASP B CA 1
ATOM 4141 C C . ASP B 1 27 ? 30.719 12.062 30.641 1 92.06 27 ASP B C 1
ATOM 4143 O O . ASP B 1 27 ? 29.766 11.961 29.875 1 92.06 27 ASP B O 1
ATOM 4147 N N . PRO B 1 28 ? 30.672 12.781 31.672 1 89.25 28 PRO B N 1
ATOM 4148 C CA . PRO B 1 28 ? 29.484 13.602 31.922 1 89.25 28 PRO B CA 1
ATOM 4149 C C . PRO B 1 28 ? 29.328 14.727 30.906 1 89.25 28 PRO B C 1
ATOM 4151 O O . PRO B 1 28 ? 30.312 15.305 30.453 1 89.25 28 PRO B O 1
ATOM 4154 N N . ASP B 1 29 ? 28.141 14.93 30.484 1 90.38 29 ASP B N 1
ATOM 4155 C CA . ASP B 1 29 ? 27.781 16.047 29.609 1 90.38 29 ASP B CA 1
ATOM 4156 C C . ASP B 1 29 ? 26.844 17.016 30.328 1 90.38 29 ASP B C 1
ATOM 4158 O O . ASP B 1 29 ? 26.156 16.641 31.281 1 90.38 29 ASP B O 1
ATOM 4162 N N . SER B 1 30 ? 27 18.328 30.047 1 79.94 30 SER B N 1
ATOM 4163 C CA . SER B 1 30 ? 26.062 19.312 30.594 1 79.94 30 SER B CA 1
ATOM 4164 C C . SER B 1 30 ? 25.125 19.844 29.516 1 79.94 30 SER B C 1
ATOM 4166 O O . SER B 1 30 ? 25.531 20.047 28.375 1 79.94 30 SER B O 1
ATOM 4168 N N . VAL B 1 31 ? 23.875 19.906 29.891 1 73.25 31 VAL B N 1
ATOM 4169 C CA . VAL B 1 31 ? 22.875 20.406 28.953 1 73.25 31 VAL B CA 1
ATOM 4170 C C . VAL B 1 31 ? 23.094 21.906 28.734 1 73.25 31 VAL B C 1
ATOM 4172 O O . VAL B 1 31 ? 23.328 22.656 29.688 1 73.25 31 VAL B O 1
ATOM 4175 N N . PRO B 1 32 ? 23.172 22.25 27.438 1 73.12 32 PRO B N 1
ATOM 4176 C CA . PRO B 1 32 ? 23.188 23.703 27.203 1 73.12 32 PRO B CA 1
ATOM 4177 C C . PRO B 1 32 ? 21.938 24.391 27.703 1 73.12 32 PRO B C 1
ATOM 4179 O O . PRO B 1 32 ? 20.922 23.734 27.984 1 73.12 32 PRO B O 1
ATOM 4182 N N . GLY B 1 33 ? 22 25.672 28.047 1 80 33 GLY B N 1
ATOM 4183 C CA . GLY B 1 33 ? 20.844 26.453 28.438 1 80 33 GLY B CA 1
ATOM 4184 C C . GLY B 1 33 ? 19.719 26.391 27.422 1 80 33 GLY B C 1
ATOM 4185 O O . GLY B 1 33 ? 19.875 26.797 26.266 1 80 33 GLY B O 1
ATOM 4186 N N . VAL B 1 34 ? 18.672 25.594 27.75 1 83.31 34 VAL B N 1
ATOM 4187 C CA . VAL B 1 34 ? 17.5 25.453 26.891 1 83.31 34 VAL B CA 1
ATOM 4188 C C . VAL B 1 34 ? 16.578 26.656 27.078 1 83.31 34 VAL B C 1
ATOM 4190 O O . VAL B 1 34 ? 16.391 27.141 28.203 1 83.31 34 VAL B O 1
ATOM 4193 N N . SER B 1 35 ? 16.062 27.141 25.922 1 88.81 35 SER B N 1
ATOM 4194 C CA . SER B 1 35 ? 15.148 28.281 25.953 1 88.81 35 SER B CA 1
ATOM 4195 C C . SER B 1 35 ? 13.844 27.938 26.656 1 88.81 35 SER B C 1
ATOM 4197 O O . SER B 1 35 ? 13.352 26.812 26.531 1 88.81 35 SER B O 1
ATOM 4199 N N . ARG B 1 36 ? 13.328 28.906 27.328 1 93.06 36 ARG B N 1
ATOM 4200 C CA . ARG B 1 36 ? 12.039 28.734 27.984 1 93.06 36 ARG B CA 1
ATOM 4201 C C . ARG B 1 36 ? 10.906 28.609 26.969 1 93.06 36 ARG B C 1
ATOM 4203 O O . ARG B 1 36 ? 10.883 29.328 25.969 1 93.06 36 ARG B O 1
ATOM 4210 N N . PHE B 1 37 ? 10.062 27.734 27.312 1 96.69 37 PHE B N 1
ATOM 4211 C CA . PHE B 1 37 ? 8.898 27.547 26.453 1 96.69 37 PHE B CA 1
ATOM 4212 C C . PHE B 1 37 ? 7.945 28.734 26.578 1 96.69 37 PHE B C 1
ATOM 4214 O O . PHE B 1 37 ? 7.309 28.922 27.609 1 96.69 37 PHE B O 1
ATOM 4221 N N . GLN B 1 38 ? 7.898 29.562 25.531 1 97.06 38 GLN B N 1
ATOM 4222 C CA . GLN B 1 38 ? 7.066 30.75 25.484 1 97.06 38 GLN B CA 1
ATOM 4223 C C . GLN B 1 38 ? 6.238 30.797 24.203 1 97.06 38 GLN B C 1
ATOM 4225 O O . GLN B 1 38 ? 6.535 31.562 23.281 1 97.06 38 GLN B O 1
ATOM 4230 N N . PRO B 1 39 ? 5.133 30.031 24.203 1 97.19 39 PRO B N 1
ATOM 4231 C CA . PRO B 1 39 ? 4.258 30.047 23.031 1 97.19 39 PRO B CA 1
ATOM 4232 C C . PRO B 1 39 ? 3.533 31.391 22.859 1 97.19 39 PRO B C 1
ATOM 4234 O O . PRO B 1 39 ? 3.273 32.094 23.828 1 97.19 39 PRO B O 1
ATOM 4237 N N . ARG B 1 40 ? 3.174 31.75 21.625 1 96.62 40 ARG B N 1
ATOM 4238 C CA . ARG B 1 40 ? 2.49 33 21.328 1 96.62 40 ARG B CA 1
ATOM 4239 C C . ARG B 1 40 ? 1.08 33 21.906 1 96.62 40 ARG B C 1
ATOM 4241 O O . ARG B 1 40 ? 0.57 34.062 22.297 1 96.62 40 ARG B O 1
ATOM 4248 N N . ARG B 1 41 ? 0.461 31.859 21.906 1 96.69 41 ARG B N 1
ATOM 4249 C CA . ARG B 1 41 ? -0.862 31.641 22.484 1 96.69 41 ARG B CA 1
ATOM 4250 C C . ARG B 1 41 ? -0.867 30.422 23.406 1 96.69 41 ARG B C 1
ATOM 4252 O O . ARG B 1 41 ? 0.055 29.609 23.375 1 96.69 41 ARG B O 1
ATOM 4259 N N . THR B 1 42 ? -1.83 30.406 24.234 1 95.94 42 THR B N 1
ATOM 4260 C CA . THR B 1 42 ? -1.938 29.234 25.109 1 95.94 42 THR B CA 1
ATOM 4261 C C . THR B 1 42 ? -2.092 27.953 24.281 1 95.94 42 THR B C 1
ATOM 4263 O O . THR B 1 42 ? -2.963 27.875 23.406 1 95.94 42 THR B O 1
ATOM 4266 N N . PRO B 1 43 ? -1.273 26.969 24.5 1 96.69 43 PRO B N 1
ATOM 4267 C CA . PRO B 1 43 ? -1.377 25.75 23.719 1 96.69 43 PRO B CA 1
ATOM 4268 C C . PRO B 1 43 ? -2.732 25.062 23.875 1 96.69 43 PRO B C 1
ATOM 4270 O O . PRO B 1 43 ? -3.33 25.094 24.953 1 96.69 43 PRO B O 1
ATOM 4273 N N . GLY B 1 44 ? -3.15 24.359 22.812 1 95.94 44 GLY B N 1
ATOM 4274 C CA . GLY B 1 44 ? -4.441 23.703 22.812 1 95.94 44 GLY B CA 1
ATOM 4275 C C . GLY B 1 44 ? -5.426 24.312 21.828 1 95.94 44 GLY B C 1
ATOM 4276 O O . GLY B 1 44 ? -5.027 25 20.891 1 95.94 44 GLY B O 1
ATOM 4277 N N . VAL B 1 45 ? -6.66 23.906 22.078 1 95.88 45 VAL B N 1
ATOM 4278 C CA . VAL B 1 45 ? -7.73 24.391 21.203 1 95.88 45 VAL B CA 1
ATOM 4279 C C . VAL B 1 45 ? -7.934 25.891 21.422 1 95.88 45 VAL B C 1
ATOM 4281 O O . VAL B 1 45 ? -7.898 26.375 22.547 1 95.88 45 VAL B O 1
ATOM 4284 N N . GLN B 1 46 ? -8.125 26.656 20.312 1 96.25 46 GLN B N 1
ATOM 4285 C CA . GLN B 1 46 ? -8.219 28.109 20.359 1 96.25 46 GLN B CA 1
ATOM 4286 C C . GLN B 1 46 ? -9.664 28.562 20.188 1 96.25 46 GLN B C 1
ATOM 4288 O O . GLN B 1 46 ? -9.914 29.734 19.859 1 96.25 46 GLN B O 1
ATOM 4293 N N . ILE B 1 47 ? -10.633 27.672 20.297 1 92.56 47 ILE B N 1
ATOM 4294 C CA . ILE B 1 47 ? -12.055 28.016 20.266 1 92.56 47 ILE B CA 1
ATOM 4295 C C . ILE B 1 47 ? -12.672 27.797 21.641 1 92.56 47 ILE B C 1
ATOM 4297 O O . ILE B 1 47 ? -12.047 27.203 22.516 1 92.56 47 ILE B O 1
ATOM 4301 N N . ASN B 1 48 ? -13.875 28.328 21.75 1 86.44 48 ASN B N 1
ATOM 4302 C CA . ASN B 1 48 ? -14.531 28.25 23.047 1 86.44 48 ASN B CA 1
ATOM 4303 C C . ASN B 1 48 ? -14.75 26.797 23.469 1 86.44 48 ASN B C 1
ATOM 4305 O O . ASN B 1 48 ? -15.586 26.094 22.891 1 86.44 48 ASN B O 1
ATOM 4309 N N . ASN B 1 49 ? -14.047 26.422 24.5 1 79.12 49 ASN B N 1
ATOM 4310 C CA . ASN B 1 49 ? -14.047 25.031 24.953 1 79.12 49 ASN B CA 1
ATOM 4311 C C . ASN B 1 49 ? -15.305 24.703 25.75 1 79.12 49 ASN B C 1
ATOM 4313 O O . ASN B 1 49 ? -15.547 23.547 26.094 1 79.12 49 ASN B O 1
ATOM 4317 N N . LEU B 1 50 ? -16.094 25.672 26 1 79.44 50 LEU B N 1
ATOM 4318 C CA . LEU B 1 50 ? -17.281 25.422 26.797 1 79.44 50 LEU B CA 1
ATOM 4319 C C . LEU B 1 50 ? -18.484 25.141 25.891 1 79.44 50 LEU B C 1
ATOM 4321 O O . LEU B 1 50 ? -19.484 24.562 26.344 1 79.44 50 LEU B O 1
ATOM 4325 N N . SER B 1 51 ? -18.297 25.422 24.656 1 84 51 SER B N 1
ATOM 4326 C CA . SER B 1 51 ? -19.375 25.172 23.703 1 84 51 SER B CA 1
ATOM 4327 C C . SER B 1 51 ? -19.312 23.766 23.141 1 84 51 SER B C 1
ATOM 4329 O O . SER B 1 51 ? -18.25 23.125 23.172 1 84 51 SER B O 1
ATOM 4331 N N . SER B 1 52 ? -20.469 23.281 22.906 1 88.94 52 SER B N 1
ATOM 4332 C CA . SER B 1 52 ? -20.531 21.984 22.219 1 88.94 52 SER B CA 1
ATOM 4333 C C . SER B 1 52 ? -20.438 22.156 20.719 1 88.94 52 SER B C 1
ATOM 4335 O O . SER B 1 52 ? -21.094 23.016 20.125 1 88.94 52 SER B O 1
ATOM 4337 N N . TYR B 1 53 ? -19.484 21.453 20.219 1 95.19 53 TYR B N 1
ATOM 4338 C CA . TYR B 1 53 ? -19.281 21.516 18.781 1 95.19 53 TYR B CA 1
ATOM 4339 C C . TYR B 1 53 ? -19.594 20.156 18.125 1 95.19 53 TYR B C 1
ATOM 4341 O O . TYR B 1 53 ? -19.156 19.125 18.625 1 95.19 53 TYR B O 1
ATOM 4349 N N . SER B 1 54 ? -20.391 20.25 17.094 1 96.62 54 SER B N 1
ATOM 4350 C CA . SER B 1 54 ? -20.594 19.047 16.281 1 96.62 54 SER B CA 1
ATOM 4351 C C . SER B 1 54 ? -19.406 18.828 15.344 1 96.62 54 SER B C 1
ATOM 4353 O O . SER B 1 54 ? -18.625 19.734 15.094 1 96.62 54 SER B O 1
ATOM 4355 N N . PRO B 1 55 ? -19.281 17.594 14.844 1 98.06 55 PRO B N 1
ATOM 4356 C CA . PRO B 1 55 ? -18.234 17.344 13.859 1 98.06 55 PRO B CA 1
ATOM 4357 C C . PRO B 1 55 ? -18.312 18.297 12.664 1 98.06 55 PRO B C 1
ATOM 4359 O O . PRO B 1 55 ? -17.266 18.766 12.18 1 98.06 55 PRO B O 1
ATOM 4362 N N . LYS B 1 56 ? -19.438 18.625 12.25 1 98.19 56 LYS B N 1
ATOM 4363 C CA . LYS B 1 56 ? -19.609 19.562 11.141 1 98.19 56 LYS B CA 1
ATOM 4364 C C . LYS B 1 56 ? -19.109 20.953 11.531 1 98.19 56 LYS B C 1
ATOM 4366 O O . LYS B 1 56 ? -18.438 21.625 10.734 1 98.19 56 LYS B O 1
ATOM 4371 N N . ASP B 1 57 ? -19.422 21.391 12.766 1 97.5 57 ASP B N 1
ATOM 4372 C CA . ASP B 1 57 ? -18.938 22.672 13.25 1 97.5 57 ASP B CA 1
ATOM 4373 C C . ASP B 1 57 ? -17.422 22.75 13.18 1 97.5 57 ASP B C 1
ATOM 4375 O O . ASP B 1 57 ? -16.859 23.75 12.727 1 97.5 57 ASP B O 1
ATOM 4379 N N . LEU B 1 58 ? -16.828 21.719 13.602 1 98.31 58 LEU B N 1
ATOM 4380 C CA . LEU B 1 58 ? -15.367 21.688 13.633 1 98.31 58 LEU B CA 1
ATOM 4381 C C . LEU B 1 58 ? -14.797 21.625 12.227 1 98.31 58 LEU B C 1
ATOM 4383 O O . LEU B 1 58 ? -13.781 22.25 11.93 1 98.31 58 LEU B O 1
ATOM 4387 N N . PHE B 1 59 ? -15.453 20.859 11.375 1 98.5 59 PHE B N 1
ATOM 4388 C CA . PHE B 1 59 ? -15.039 20.734 9.977 1 98.5 59 PHE B CA 1
ATOM 4389 C C . PHE B 1 59 ? -15.125 22.094 9.281 1 98.5 59 PHE B C 1
ATOM 4391 O O . PHE B 1 59 ? -14.25 22.438 8.492 1 98.5 59 PHE B O 1
ATOM 4398 N N . LEU B 1 60 ? -16.047 22.844 9.578 1 98.06 60 LEU B N 1
ATOM 4399 C CA . LEU B 1 60 ? -16.312 24.109 8.906 1 98.06 60 LEU B CA 1
ATOM 4400 C C . LEU B 1 60 ? -15.336 25.188 9.359 1 98.06 60 LEU B C 1
ATOM 4402 O O . LEU B 1 60 ? -15.266 26.25 8.766 1 98.06 60 LEU B O 1
ATOM 4406 N N . LEU B 1 61 ? -14.594 24.875 10.367 1 98 61 LEU B N 1
ATOM 4407 C CA . LEU B 1 61 ? -13.484 25.766 10.703 1 98 61 LEU B CA 1
ATOM 4408 C C . LEU B 1 61 ? -12.461 25.797 9.57 1 98 61 LEU B C 1
ATOM 4410 O O . LEU B 1 61 ? -11.805 26.812 9.352 1 98 61 LEU B O 1
ATOM 4414 N N . TYR B 1 62 ? -12.305 24.719 8.898 1 98.56 62 TYR B N 1
ATOM 4415 C CA . TYR B 1 62 ? -11.305 24.578 7.844 1 98.56 62 TYR B CA 1
ATOM 4416 C C . TYR B 1 62 ? -11.914 24.844 6.473 1 98.56 62 TYR B C 1
ATOM 4418 O O . TYR B 1 62 ? -11.273 25.438 5.609 1 98.56 62 TYR B O 1
ATOM 4426 N N . PHE B 1 63 ? -13.039 24.328 6.285 1 98.38 63 PHE B N 1
ATOM 4427 C CA . PHE B 1 63 ? -13.844 24.688 5.121 1 98.38 63 PHE B CA 1
ATOM 4428 C C . PHE B 1 63 ? -14.922 25.688 5.492 1 98.38 63 PHE B C 1
ATOM 4430 O O . PHE B 1 63 ? -16.109 25.375 5.406 1 98.38 63 PHE B O 1
ATOM 4437 N N . ALA B 1 64 ? -14.477 26.906 5.727 1 97.5 64 ALA B N 1
ATOM 4438 C CA . ALA B 1 64 ? -15.367 27.969 6.176 1 97.5 64 ALA B CA 1
ATOM 4439 C C . ALA B 1 64 ? -16.359 28.344 5.078 1 97.5 64 ALA B C 1
ATOM 4441 O O . ALA B 1 64 ? -16.156 28.031 3.906 1 97.5 64 ALA B O 1
ATOM 4442 N N . THR B 1 65 ? -17.359 29.016 5.457 1 96.5 65 THR B N 1
ATOM 4443 C CA . THR B 1 65 ? -18.438 29.375 4.551 1 96.5 65 THR B CA 1
ATOM 4444 C C . THR B 1 65 ? -17.906 30.156 3.35 1 96.5 65 THR B C 1
ATOM 4446 O O . THR B 1 65 ? -18.266 29.859 2.207 1 96.5 65 THR B O 1
ATOM 4449 N N . ASP B 1 66 ? -17.047 31.094 3.662 1 96.81 66 ASP B N 1
ATOM 4450 C CA . ASP B 1 66 ? -16.484 31.891 2.582 1 96.81 66 ASP B CA 1
ATOM 4451 C C . ASP B 1 66 ? -15.633 31.031 1.641 1 96.81 66 ASP B C 1
ATOM 4453 O O . ASP B 1 66 ? -15.633 31.266 0.428 1 96.81 66 ASP B O 1
ATOM 4457 N N . THR B 1 67 ? -14.898 30.156 2.209 1 97.81 67 THR B N 1
ATOM 4458 C CA . THR B 1 67 ? -14.094 29.234 1.418 1 97.81 67 THR B CA 1
ATOM 4459 C C . THR B 1 67 ? -14.977 28.391 0.495 1 97.81 67 THR B C 1
ATOM 4461 O O . THR B 1 67 ? -14.695 28.266 -0.698 1 97.81 67 THR B O 1
ATOM 4464 N N . VAL B 1 68 ? -16.047 27.859 0.99 1 98.19 68 VAL B N 1
ATOM 4465 C CA . VAL B 1 68 ? -16.969 27 0.239 1 98.19 68 VAL B CA 1
ATOM 4466 C C . VAL B 1 68 ? -17.656 27.828 -0.852 1 98.19 68 VAL B C 1
ATOM 4468 O O . VAL B 1 68 ? -17.797 27.359 -1.986 1 98.19 68 VAL B O 1
ATOM 4471 N N . LYS B 1 69 ? -18 29.031 -0.499 1 98 69 LYS B N 1
ATOM 4472 C CA . LYS B 1 69 ? -18.609 29.922 -1.483 1 98 69 LYS B CA 1
ATOM 4473 C C . LYS B 1 69 ? -17.656 30.188 -2.648 1 98 69 LYS B C 1
ATOM 4475 O O . LYS B 1 69 ? -18.078 30.188 -3.809 1 98 69 LYS B O 1
ATOM 4480 N N . THR B 1 70 ? -16.469 30.422 -2.281 1 98.06 70 THR B N 1
ATOM 4481 C CA . THR B 1 70 ? -15.461 30.672 -3.305 1 98.06 70 THR B CA 1
ATOM 4482 C C . THR B 1 70 ? -15.305 29.469 -4.227 1 98.06 70 THR B C 1
ATOM 4484 O O . THR B 1 70 ? -15.219 29.609 -5.445 1 98.06 70 THR B O 1
ATOM 4487 N N . ILE B 1 71 ? -15.281 28.281 -3.697 1 98.5 71 ILE B N 1
ATOM 4488 C CA . ILE B 1 71 ? -15.164 27.062 -4.492 1 98.5 71 ILE B CA 1
ATOM 4489 C C . ILE B 1 71 ? -16.375 26.922 -5.41 1 98.5 71 ILE B C 1
ATOM 4491 O O . ILE B 1 71 ? -16.234 26.594 -6.59 1 98.5 71 ILE B O 1
ATOM 4495 N N . CYS B 1 72 ? -17.562 27.203 -4.895 1 98.38 72 CYS B N 1
ATOM 4496 C CA . CYS B 1 72 ? -18.766 27.141 -5.699 1 98.38 72 CYS B CA 1
ATOM 4497 C C . CYS B 1 72 ? -18.703 28.094 -6.883 1 98.38 72 CYS B C 1
ATOM 4499 O O . CYS B 1 72 ? -18.969 27.703 -8.023 1 98.38 72 CYS B O 1
ATOM 4501 N N . LEU B 1 73 ? -18.297 29.297 -6.539 1 98.06 73 LEU B N 1
ATOM 4502 C CA . LEU B 1 73 ? -18.219 30.328 -7.566 1 98.06 73 LEU B CA 1
ATOM 4503 C C . LEU B 1 73 ? -17.25 29.922 -8.672 1 98.06 73 LEU B C 1
ATOM 4505 O O . LEU B 1 73 ? -17.609 29.969 -9.852 1 98.06 73 LEU B O 1
ATOM 4509 N N . ASN B 1 74 ? -16.094 29.547 -8.328 1 98.12 74 ASN B N 1
ATOM 4510 C CA . ASN B 1 74 ? -15.07 29.172 -9.297 1 98.12 74 ASN B CA 1
ATOM 4511 C C . ASN B 1 74 ? -15.469 27.922 -10.078 1 98.12 74 ASN B C 1
ATOM 4513 O O . ASN B 1 74 ? -15.156 27.797 -11.266 1 98.12 74 ASN B O 1
ATOM 4517 N N . THR B 1 75 ? -16.125 26.969 -9.438 1 97.75 75 THR B N 1
ATOM 4518 C CA . THR B 1 75 ? -16.578 25.75 -10.094 1 97.75 75 THR B CA 1
ATOM 4519 C C . THR B 1 75 ? -17.641 26.062 -11.141 1 97.75 75 THR B C 1
ATOM 4521 O O . THR B 1 75 ? -17.594 25.531 -12.25 1 97.75 75 THR B O 1
ATOM 4524 N N . ASN B 1 76 ? -18.547 26.938 -10.766 1 97.06 76 ASN B N 1
ATOM 4525 C CA . ASN B 1 76 ? -19.562 27.344 -11.719 1 97.06 76 ASN B CA 1
ATOM 4526 C C . ASN B 1 76 ? -18.969 28.078 -12.914 1 97.06 76 ASN B C 1
ATOM 4528 O O . ASN B 1 76 ? -19.375 27.844 -14.055 1 97.06 76 ASN B O 1
ATOM 4532 N N . LYS B 1 77 ? -18.016 28.906 -12.672 1 95.81 77 LYS B N 1
ATOM 4533 C CA . LYS B 1 77 ? -17.312 29.594 -13.75 1 95.81 77 LYS B CA 1
ATOM 4534 C C . LYS B 1 77 ? -16.609 28.594 -14.664 1 95.81 77 LYS B C 1
ATOM 4536 O O . LYS B 1 77 ? -16.672 28.703 -15.891 1 95.81 77 LYS B O 1
ATOM 4541 N N . ASN B 1 78 ? -15.969 27.672 -14.07 1 94.81 78 ASN B N 1
ATOM 4542 C CA . ASN B 1 78 ? -15.25 26.656 -14.836 1 94.81 78 ASN B CA 1
ATOM 4543 C C . ASN B 1 78 ? -16.203 25.812 -15.68 1 94.81 78 ASN B C 1
ATOM 4545 O O . ASN B 1 78 ? -15.898 25.5 -16.844 1 94.81 78 ASN B O 1
ATOM 4549 N N . ALA B 1 79 ? -17.297 25.406 -15.07 1 94.25 79 ALA B N 1
ATOM 4550 C CA . ALA B 1 79 ? -18.297 24.625 -15.789 1 94.25 79 ALA B CA 1
ATOM 4551 C C . ALA B 1 79 ? -18.844 25.391 -16.984 1 94.25 79 ALA B C 1
ATOM 4553 O O . ALA B 1 79 ? -19.062 24.828 -18.047 1 94.25 79 ALA B O 1
ATOM 4554 N N . ALA B 1 80 ? -19.078 26.641 -16.828 1 90.69 80 ALA B N 1
ATOM 4555 C CA . ALA B 1 80 ? -19.594 27.484 -17.891 1 90.69 80 ALA B CA 1
ATOM 4556 C C . ALA B 1 80 ? -18.625 27.547 -19.062 1 90.69 80 ALA B C 1
ATOM 4558 O O . ALA B 1 80 ? -19.047 27.578 -20.219 1 90.69 80 ALA B O 1
ATOM 4559 N N . LYS B 1 81 ? -17.469 27.547 -18.812 1 86.38 81 LYS B N 1
ATOM 4560 C CA . LYS B 1 81 ? -16.422 27.594 -19.844 1 86.38 81 LYS B CA 1
ATOM 4561 C C . LYS B 1 81 ? -16.359 26.281 -20.625 1 86.38 81 LYS B C 1
ATOM 4563 O O . LYS B 1 81 ? -16.078 26.281 -21.812 1 86.38 81 LYS B O 1
ATOM 4568 N N . ASN B 1 82 ? -16.562 25.188 -19.938 1 79.94 82 ASN B N 1
ATOM 4569 C CA . ASN B 1 82 ? -16.406 23.859 -20.531 1 79.94 82 ASN B CA 1
ATOM 4570 C C . ASN B 1 82 ? -17.688 23.391 -21.203 1 79.94 82 ASN B C 1
ATOM 4572 O O . ASN B 1 82 ? -17.688 22.359 -21.891 1 79.94 82 ASN B O 1
ATOM 4576 N N . ILE B 1 83 ? -18.75 23.969 -21 1 67.44 83 ILE B N 1
ATOM 4577 C CA . ILE B 1 83 ? -20.062 23.531 -21.438 1 67.44 83 ILE B CA 1
ATOM 4578 C C . ILE B 1 83 ? -20.078 23.375 -22.969 1 67.44 83 ILE B C 1
ATOM 4580 O O . ILE B 1 83 ? -20.734 22.484 -23.5 1 67.44 83 ILE B O 1
ATOM 4584 N N . LEU B 1 84 ? -19.234 24.203 -23.562 1 62.09 84 LEU B N 1
ATOM 4585 C CA . LEU B 1 84 ? -19.312 24.094 -25.016 1 62.09 84 LEU B CA 1
ATOM 4586 C C . LEU B 1 84 ? -18.781 22.734 -25.484 1 62.09 84 LEU B C 1
ATOM 4588 O O . LEU B 1 84 ? -17.625 22.406 -25.219 1 62.09 84 LEU B O 1
ATOM 4592 N N . GLY B 1 85 ? -19.734 21.75 -25.844 1 60.62 85 GLY B N 1
ATOM 4593 C CA . GLY B 1 85 ? -19.359 20.484 -26.469 1 60.62 85 GLY B CA 1
ATOM 4594 C C . GLY B 1 85 ? -19.562 19.297 -25.547 1 60.62 85 GLY B C 1
ATOM 4595 O O . GLY B 1 85 ? -19.359 18.141 -25.969 1 60.62 85 GLY B O 1
ATOM 4596 N N . LYS B 1 86 ? -19.797 19.688 -24.266 1 64.25 86 LYS B N 1
ATOM 4597 C CA . LYS B 1 86 ? -19.906 18.516 -23.391 1 64.25 86 LYS B CA 1
ATOM 4598 C C . LYS B 1 86 ? -21.344 18 -23.359 1 64.25 86 LYS B C 1
ATOM 4600 O O . LYS B 1 86 ? -22.297 18.766 -23.562 1 64.25 86 LYS B O 1
ATOM 4605 N N . LYS B 1 87 ? -21.469 16.719 -23.203 1 66.31 87 LYS B N 1
ATOM 4606 C CA . LYS B 1 87 ? -22.688 15.938 -23.328 1 66.31 87 LYS B CA 1
ATOM 4607 C C . LYS B 1 87 ? -23.516 15.984 -22.047 1 66.31 87 LYS B C 1
ATOM 4609 O O . LYS B 1 87 ? -24.641 15.477 -22 1 66.31 87 LYS B O 1
ATOM 4614 N N . TYR B 1 88 ? -23.047 16.719 -20.953 1 74.56 88 TYR B N 1
ATOM 4615 C CA . TYR B 1 88 ? -23.859 16.703 -19.734 1 74.56 88 TYR B CA 1
ATOM 4616 C C . TYR B 1 88 ? -24.438 18.078 -19.453 1 74.56 88 TYR B C 1
ATOM 4618 O O . TYR B 1 88 ? -23.922 19.094 -19.938 1 74.56 88 TYR B O 1
ATOM 4626 N N . LYS B 1 89 ? -25.609 18.062 -18.812 1 82.81 89 LYS B N 1
ATOM 4627 C CA . LYS B 1 89 ? -26.266 19.297 -18.391 1 82.81 89 LYS B CA 1
ATOM 4628 C C . LYS B 1 89 ? -25.688 19.797 -17.062 1 82.81 89 LYS B C 1
ATOM 4630 O O . LYS B 1 89 ? -25.5 19.016 -16.125 1 82.81 89 LYS B O 1
ATOM 4635 N N . TRP B 1 90 ? -25.25 21.094 -17.109 1 90.94 90 TRP B N 1
ATOM 4636 C CA . TRP B 1 90 ? -24.703 21.672 -15.891 1 90.94 90 TRP B CA 1
ATOM 4637 C C . TRP B 1 90 ? -25.75 22.516 -15.156 1 90.94 90 TRP B C 1
ATOM 4639 O O . TRP B 1 90 ? -26.422 23.344 -15.773 1 90.94 90 TRP B O 1
ATOM 4649 N N . ASN B 1 91 ? -25.938 22.156 -13.891 1 91.75 91 ASN B N 1
ATOM 4650 C CA . ASN B 1 91 ? -26.672 23 -12.945 1 91.75 91 ASN B CA 1
ATOM 4651 C C . ASN B 1 91 ? -25.734 23.609 -11.906 1 91.75 91 ASN B C 1
ATOM 4653 O O . ASN B 1 91 ? -25.031 22.891 -11.203 1 91.75 91 ASN B O 1
ATOM 4657 N N . ASN B 1 92 ? -25.812 24.969 -11.891 1 95.62 92 ASN B N 1
ATOM 4658 C CA . ASN B 1 92 ? -24.922 25.641 -10.945 1 95.62 92 ASN B CA 1
ATOM 4659 C C . ASN B 1 92 ? -25.031 25.031 -9.555 1 95.62 92 ASN B C 1
ATOM 4661 O O . ASN B 1 92 ? -26.125 24.641 -9.117 1 95.62 92 ASN B O 1
ATOM 4665 N N . ILE B 1 93 ? -23.875 25.031 -8.922 1 96.94 93 ILE B N 1
ATOM 4666 C CA . ILE B 1 93 ? -23.891 24.438 -7.586 1 96.94 93 ILE B CA 1
ATOM 4667 C C . ILE B 1 93 ? -23.953 25.531 -6.531 1 96.94 93 ILE B C 1
ATOM 4669 O O . ILE B 1 93 ? -23.469 26.641 -6.75 1 96.94 93 ILE B O 1
ATOM 4673 N N . GLU B 1 94 ? -24.578 25.219 -5.414 1 97.38 94 GLU B N 1
ATOM 4674 C CA . GLU B 1 94 ? -24.625 26.016 -4.195 1 97.38 94 GLU B CA 1
ATOM 4675 C C . GLU B 1 94 ? -23.906 25.312 -3.047 1 97.38 94 GLU B C 1
ATOM 4677 O O . GLU B 1 94 ? -23.375 24.219 -3.223 1 97.38 94 GLU B O 1
ATOM 4682 N N . MET B 1 95 ? -23.844 25.984 -1.981 1 97.38 95 MET B N 1
ATOM 4683 C CA . MET B 1 95 ? -23.094 25.469 -0.852 1 97.38 95 MET B CA 1
ATOM 4684 C C . MET B 1 95 ? -23.609 24.094 -0.437 1 97.38 95 MET B C 1
ATOM 4686 O O . MET B 1 95 ? -22.828 23.188 -0.124 1 97.38 95 MET B O 1
ATOM 4690 N N . GLU B 1 96 ? -24.875 23.922 -0.483 1 96.75 96 GLU B N 1
ATOM 4691 C CA . GLU B 1 96 ? -25.484 22.656 -0.087 1 96.75 96 GLU B CA 1
ATOM 4692 C C . GLU B 1 96 ? -25.016 21.516 -1.003 1 96.75 96 GLU B C 1
ATOM 4694 O O . GLU B 1 96 ? -24.797 20.406 -0.546 1 96.75 96 GLU B O 1
ATOM 4699 N N . ASP B 1 97 ? -24.906 21.875 -2.26 1 97.56 97 ASP B N 1
ATOM 4700 C CA . ASP B 1 97 ? -24.438 20.875 -3.221 1 97.56 97 ASP B CA 1
ATOM 4701 C C . ASP B 1 97 ? -23.016 20.422 -2.893 1 97.56 97 ASP B C 1
ATOM 4703 O O . ASP B 1 97 ? -22.703 19.234 -2.979 1 97.56 97 ASP B O 1
ATOM 4707 N N . LEU B 1 98 ? -22.234 21.375 -2.527 1 98.25 98 LEU B N 1
ATOM 4708 C CA . LEU B 1 98 ? -20.844 21.062 -2.236 1 98.25 98 LEU B CA 1
ATOM 4709 C C . LEU B 1 98 ? -20.719 20.297 -0.927 1 98.25 98 LEU B C 1
ATOM 4711 O O . LEU B 1 98 ? -19.875 19.391 -0.812 1 98.25 98 LEU B O 1
ATOM 4715 N N . TYR B 1 99 ? -21.531 20.656 0.079 1 98.31 99 TYR B N 1
ATOM 4716 C CA . TYR B 1 99 ? -21.547 19.891 1.322 1 98.31 99 TYR B CA 1
ATOM 4717 C C . TYR B 1 99 ? -21.938 18.438 1.069 1 98.31 99 TYR B C 1
ATOM 4719 O O . TYR B 1 99 ? -21.312 17.516 1.589 1 98.31 99 TYR B O 1
ATOM 4727 N N . ASN B 1 100 ? -22.969 18.297 0.226 1 98.25 100 ASN B N 1
ATOM 4728 C CA . ASN B 1 100 ? -23.391 16.953 -0.158 1 98.25 100 ASN B CA 1
ATOM 4729 C C . ASN B 1 100 ? -22.266 16.203 -0.879 1 98.25 100 ASN B C 1
ATOM 4731 O O . ASN B 1 100 ? -22.047 15.016 -0.62 1 98.25 100 ASN B O 1
ATOM 4735 N N . PHE B 1 101 ? -21.625 16.938 -1.75 1 98.25 101 PHE B N 1
ATOM 4736 C CA . PHE B 1 101 ? -20.516 16.359 -2.508 1 98.25 101 PHE B CA 1
ATOM 4737 C C . PHE B 1 101 ? -19.406 15.898 -1.573 1 98.25 101 PHE B C 1
ATOM 4739 O O . PHE B 1 101 ? -18.938 14.766 -1.689 1 98.25 101 PHE B O 1
ATOM 4746 N N . PHE B 1 102 ? -19 16.703 -0.577 1 98.69 102 PHE B N 1
ATOM 4747 C CA . PHE B 1 102 ? -18 16.344 0.409 1 98.69 102 PHE B CA 1
ATOM 4748 C C . PHE B 1 102 ? -18.469 15.18 1.276 1 98.69 102 PHE B C 1
ATOM 4750 O O . PHE B 1 102 ? -17.703 14.258 1.574 1 98.69 102 PHE B O 1
ATOM 4757 N N . GLY B 1 103 ? -19.703 15.266 1.679 1 98.44 103 GLY B N 1
ATOM 4758 C CA . GLY B 1 103 ? -20.266 14.188 2.471 1 98.44 103 GLY B CA 1
ATOM 4759 C C . GLY B 1 103 ? -20.203 12.836 1.777 1 98.44 103 GLY B C 1
ATOM 4760 O O . GLY B 1 103 ? -19.875 11.828 2.404 1 98.44 103 GLY B O 1
ATOM 4761 N N . LEU B 1 104 ? -20.469 12.812 0.509 1 98.25 104 LEU B N 1
ATOM 4762 C CA . LEU B 1 104 ? -20.438 11.57 -0.253 1 98.25 104 LEU B CA 1
ATOM 4763 C C . LEU B 1 104 ? -19 11.055 -0.378 1 98.25 104 LEU B C 1
ATOM 4765 O O . LEU B 1 104 ? -18.766 9.852 -0.349 1 98.25 104 LEU B O 1
ATOM 4769 N N . LEU B 1 105 ? -18.078 11.992 -0.55 1 98.38 105 LEU B N 1
ATOM 4770 C CA . LEU B 1 105 ? -16.672 11.586 -0.58 1 98.38 105 LEU B CA 1
ATOM 4771 C C . LEU B 1 105 ? -16.266 10.922 0.732 1 98.38 105 LEU B C 1
ATOM 4773 O O . LEU B 1 105 ? -15.57 9.906 0.73 1 98.38 105 LEU B O 1
ATOM 4777 N N . ILE B 1 106 ? -16.672 11.477 1.834 1 98.56 106 ILE B N 1
ATOM 4778 C CA . ILE B 1 106 ? -16.391 10.906 3.146 1 98.56 106 ILE B CA 1
ATOM 4779 C C . ILE B 1 106 ? -17.094 9.555 3.283 1 98.56 106 ILE B C 1
ATOM 4781 O O . ILE B 1 106 ? -16.5 8.594 3.801 1 98.56 106 ILE B O 1
ATOM 4785 N N . TYR B 1 107 ? -18.344 9.469 2.777 1 98.06 107 TYR B N 1
ATOM 4786 C CA . TYR B 1 107 ? -19.047 8.195 2.783 1 98.06 107 TYR B CA 1
ATOM 4787 C C . TYR B 1 107 ? -18.25 7.117 2.057 1 98.06 107 TYR B C 1
ATOM 4789 O O . TYR B 1 107 ? -18.141 5.988 2.541 1 98.06 107 TYR B O 1
ATOM 4797 N N . MET B 1 108 ? -17.719 7.465 0.978 1 97.56 108 MET B N 1
ATOM 4798 C CA . MET B 1 108 ? -16.969 6.52 0.151 1 97.56 108 MET B CA 1
ATOM 4799 C C . MET B 1 108 ? -15.672 6.105 0.833 1 97.56 108 MET B C 1
ATOM 4801 O O . MET B 1 108 ? -15.078 5.09 0.474 1 97.56 108 MET B O 1
ATOM 4805 N N . SER B 1 109 ? -15.18 6.926 1.765 1 97.31 109 SER B N 1
ATOM 4806 C CA . SER B 1 109 ? -14.023 6.535 2.561 1 97.31 109 SER B CA 1
ATOM 4807 C C . SER B 1 109 ? -14.406 5.516 3.631 1 97.31 109 SER B C 1
ATOM 4809 O O . SER B 1 109 ? -13.555 4.77 4.113 1 97.31 109 SER B O 1
ATOM 4811 N N . LEU B 1 110 ? -15.664 5.48 3.998 1 97.44 110 LEU B N 1
ATOM 4812 C CA . LEU B 1 110 ? -16.188 4.555 5 1 97.44 110 LEU B CA 1
ATOM 4813 C C . LEU B 1 110 ? -16.625 3.248 4.352 1 97.44 110 LEU B C 1
ATOM 4815 O O . LEU B 1 110 ? -16.438 2.172 4.918 1 97.44 110 LEU B O 1
ATOM 4819 N N . VAL B 1 111 ? -17.234 3.385 3.186 1 97.38 111 VAL B N 1
ATOM 4820 C CA . VAL B 1 111 ? -17.719 2.26 2.398 1 97.38 111 VAL B CA 1
ATOM 4821 C C . VAL B 1 111 ? -17.047 2.246 1.03 1 97.38 111 VAL B C 1
ATOM 4823 O O . VAL B 1 111 ? -17.25 3.154 0.221 1 97.38 111 VAL B O 1
ATOM 4826 N N . SER B 1 112 ? -16.344 1.245 0.775 1 96.31 112 SER B N 1
ATOM 4827 C CA . SER B 1 112 ? -15.641 1.194 -0.497 1 96.31 112 SER B CA 1
ATOM 4828 C C . SER B 1 112 ? -16.25 0.15 -1.428 1 96.31 112 SER B C 1
ATOM 4830 O O . SER B 1 112 ? -16.453 -0.997 -1.028 1 96.31 112 SER B O 1
ATOM 4832 N N . LEU B 1 113 ? -16.5 0.573 -2.6 1 96.94 113 LEU B N 1
ATOM 4833 C CA . LEU B 1 113 ? -17.031 -0.292 -3.643 1 96.94 113 LEU B CA 1
ATOM 4834 C C . LEU B 1 113 ? -16.078 -0.361 -4.836 1 96.94 113 LEU B C 1
ATOM 4836 O O . LEU B 1 113 ? -15.156 0.442 -4.941 1 96.94 113 LEU B O 1
ATOM 4840 N N . PRO B 1 114 ? -16.219 -1.29 -5.719 1 94.38 114 PRO B N 1
ATOM 4841 C CA . PRO B 1 114 ? -15.266 -1.507 -6.816 1 94.38 114 PRO B CA 1
ATOM 4842 C C . PRO B 1 114 ? -15.219 -0.335 -7.793 1 94.38 114 PRO B C 1
ATOM 4844 O O . PRO B 1 114 ? -14.148 -0.012 -8.328 1 94.38 114 PRO B O 1
ATOM 4847 N N . SER B 1 115 ? -16.391 0.239 -8.016 1 93.81 115 SER B N 1
ATOM 4848 C CA . SER B 1 115 ? -16.453 1.354 -8.953 1 93.81 115 SER B CA 1
ATOM 4849 C C . SER B 1 115 ? -17.375 2.455 -8.445 1 93.81 115 SER B C 1
ATOM 4851 O O . SER B 1 115 ? -18.234 2.211 -7.598 1 93.81 115 SER B O 1
ATOM 4853 N N . ILE B 1 116 ? -17.125 3.617 -9.016 1 93.75 116 ILE B N 1
ATOM 4854 C CA . ILE B 1 116 ? -17.922 4.773 -8.594 1 93.75 116 ILE B CA 1
ATOM 4855 C C . ILE B 1 116 ? -19.391 4.551 -8.938 1 93.75 116 ILE B C 1
ATOM 4857 O O . ILE B 1 116 ? -20.281 4.953 -8.188 1 93.75 116 ILE B O 1
ATOM 4861 N N . GLN B 1 117 ? -19.688 3.904 -10.031 1 94.38 117 GLN B N 1
ATOM 4862 C CA . GLN B 1 117 ? -21.062 3.697 -10.477 1 94.38 117 GLN B CA 1
ATOM 4863 C C . GLN B 1 117 ? -21.812 2.76 -9.531 1 94.38 117 GLN B C 1
ATOM 4865 O O . GLN B 1 117 ? -23.031 2.82 -9.43 1 94.38 117 GLN B O 1
ATOM 4870 N N . ASP B 1 118 ? -21.125 1.99 -8.836 1 96.31 118 ASP B N 1
ATOM 4871 C CA . ASP B 1 118 ? -21.734 0.987 -7.965 1 96.31 118 ASP B CA 1
ATOM 4872 C C . ASP B 1 118 ? -22.438 1.642 -6.781 1 96.31 118 ASP B C 1
ATOM 4874 O O . ASP B 1 118 ? -23.375 1.073 -6.223 1 96.31 118 ASP B O 1
ATOM 4878 N N . TYR B 1 119 ? -22.031 2.834 -6.461 1 97.19 119 TYR B N 1
ATOM 4879 C CA . TYR B 1 119 ? -22.578 3.512 -5.297 1 97.19 119 TYR B CA 1
ATOM 4880 C C . TYR B 1 119 ? -24.047 3.881 -5.531 1 97.19 119 TYR B C 1
ATOM 4882 O O . TYR B 1 119 ? -24.797 4.121 -4.578 1 97.19 119 TYR B O 1
ATOM 4890 N N . TRP B 1 120 ? -24.469 3.936 -6.789 1 97.44 120 TRP B N 1
ATOM 4891 C CA . TRP B 1 120 ? -25.828 4.344 -7.102 1 97.44 120 TRP B CA 1
ATOM 4892 C C . TRP B 1 120 ? -26.641 3.16 -7.617 1 97.44 120 TRP B C 1
ATOM 4894 O O . TRP B 1 120 ? -27.797 3.322 -8.008 1 97.44 120 TRP B O 1
ATOM 4904 N N . LYS B 1 121 ? -26 1.974 -7.605 1 94.44 121 LYS B N 1
ATOM 4905 C CA . LYS B 1 121 ? -26.75 0.779 -8 1 94.44 121 LYS B CA 1
ATOM 4906 C C . LYS B 1 121 ? -27.812 0.419 -6.965 1 94.44 121 LYS B C 1
ATOM 4908 O O . LYS B 1 121 ? -27.562 0.5 -5.762 1 94.44 121 LYS B O 1
ATOM 4913 N N . GLN B 1 122 ? -28.984 0.068 -7.484 1 92.81 122 GLN B N 1
ATOM 4914 C CA . GLN B 1 122 ? -30.078 -0.354 -6.621 1 92.81 122 GLN B CA 1
ATOM 4915 C C . GLN B 1 122 ? -30.484 -1.802 -6.898 1 92.81 122 GLN B C 1
ATOM 4917 O O . GLN B 1 122 ? -30.234 -2.318 -7.992 1 92.81 122 GLN B O 1
ATOM 4922 N N . ASN B 1 123 ? -31.031 -2.488 -5.922 1 91.12 123 ASN B N 1
ATOM 4923 C CA . ASN B 1 123 ? -31.484 -3.867 -6.047 1 91.12 123 ASN B CA 1
ATOM 4924 C C . ASN B 1 123 ? -30.359 -4.797 -6.488 1 91.12 123 ASN B C 1
ATOM 4926 O O . ASN B 1 123 ? -30.5 -5.539 -7.461 1 91.12 123 ASN B O 1
ATOM 4930 N N . SER B 1 124 ? -29.297 -4.566 -5.867 1 92.75 124 SER B N 1
ATOM 4931 C CA . SER B 1 124 ? -28.078 -5.34 -6.117 1 92.75 124 SER B CA 1
ATOM 4932 C C . SER B 1 124 ? -27.391 -5.723 -4.812 1 92.75 124 SER B C 1
ATOM 4934 O O . SER B 1 124 ? -27.609 -5.078 -3.781 1 92.75 124 SER B O 1
ATOM 4936 N N . ILE B 1 125 ? -26.625 -6.68 -4.848 1 93.75 125 ILE B N 1
ATOM 4937 C CA . ILE B 1 125 ? -25.891 -7.102 -3.662 1 93.75 125 ILE B CA 1
ATOM 4938 C C . ILE B 1 125 ? -24.891 -6.02 -3.258 1 93.75 125 ILE B C 1
ATOM 4940 O O . ILE B 1 125 ? -24.406 -6 -2.121 1 93.75 125 ILE B O 1
ATOM 4944 N N . LEU B 1 126 ? -24.562 -5.117 -4.234 1 95.25 126 LEU B N 1
ATOM 4945 C CA . LEU B 1 126 ? -23.594 -4.059 -3.979 1 95.25 126 LEU B CA 1
ATOM 4946 C C . LEU B 1 126 ? -24.281 -2.771 -3.549 1 95.25 126 LEU B C 1
ATOM 4948 O O . LEU B 1 126 ? -23.625 -1.757 -3.309 1 95.25 126 LEU B O 1
ATOM 4952 N N . SER B 1 127 ? -25.609 -2.836 -3.41 1 94.75 127 SER B N 1
ATOM 4953 C CA . SER B 1 127 ? -26.375 -1.625 -3.121 1 94.75 127 SER B CA 1
ATOM 4954 C C . SER B 1 127 ? -26.016 -1.068 -1.745 1 94.75 127 SER B C 1
ATOM 4956 O O . SER B 1 127 ? -25.844 -1.826 -0.789 1 94.75 127 SER B O 1
ATOM 4958 N N . VAL B 1 128 ? -25.875 0.22 -1.677 1 94.94 128 VAL B N 1
ATOM 4959 C CA . VAL B 1 128 ? -25.672 0.932 -0.42 1 94.94 128 VAL B CA 1
ATOM 4960 C C . VAL B 1 128 ? -26.75 2.008 -0.253 1 94.94 128 VAL B C 1
ATOM 4962 O O . VAL B 1 128 ? -27.297 2.508 -1.239 1 94.94 128 VAL B O 1
ATOM 4965 N N . PRO B 1 129 ? -27.031 2.48 0.894 1 93.31 129 PRO B N 1
ATOM 4966 C CA . PRO B 1 129 ? -28.266 3.199 1.159 1 93.31 129 PRO B CA 1
ATOM 4967 C C . PRO B 1 129 ? -28.141 4.703 0.934 1 93.31 129 PRO B C 1
ATOM 4969 O O . PRO B 1 129 ? -29.156 5.391 0.752 1 93.31 129 PRO B O 1
ATOM 4972 N N . ILE B 1 130 ? -27.031 5.32 0.791 1 94.62 130 ILE B N 1
ATOM 4973 C CA . ILE B 1 130 ? -26.906 6.75 1.063 1 94.62 130 ILE B CA 1
ATOM 4974 C C . ILE B 1 130 ? -26.766 7.516 -0.249 1 94.62 130 ILE B C 1
ATOM 4976 O O . ILE B 1 130 ? -27.484 8.492 -0.491 1 94.62 130 ILE B O 1
ATOM 4980 N N . PRO B 1 131 ? -25.906 7.113 -1.192 1 96.56 131 PRO B N 1
ATOM 4981 C CA . PRO B 1 131 ? -25.547 7.992 -2.307 1 96.56 131 PRO B CA 1
ATOM 4982 C C . PRO B 1 131 ? -26.75 8.422 -3.137 1 96.56 131 PRO B C 1
ATOM 4984 O O . PRO B 1 131 ? -26.906 9.609 -3.434 1 96.56 131 PRO B O 1
ATOM 4987 N N . HIS B 1 132 ? -27.688 7.531 -3.402 1 95.75 132 HIS B N 1
ATOM 4988 C CA . HIS B 1 132 ? -28.812 7.848 -4.266 1 95.75 132 HIS B CA 1
ATOM 4989 C C . HIS B 1 132 ? -29.797 8.781 -3.564 1 95.75 132 HIS B C 1
ATOM 4991 O O . HIS B 1 132 ? -30.578 9.469 -4.219 1 95.75 132 HIS B O 1
ATOM 4997 N N . LYS B 1 133 ? -29.812 8.797 -2.232 1 95.44 133 LYS B N 1
ATOM 4998 C CA . LYS B 1 133 ? -30.703 9.656 -1.453 1 95.44 133 LYS B CA 1
ATOM 4999 C C . LYS B 1 133 ? -30.141 11.078 -1.366 1 95.44 133 LYS B C 1
ATOM 5001 O O . LYS B 1 133 ? -30.891 12.031 -1.131 1 95.44 133 LYS B O 1
ATOM 5006 N N . VAL B 1 134 ? -28.844 11.242 -1.542 1 96.75 134 VAL B N 1
ATOM 5007 C CA . VAL B 1 134 ? -28.172 12.531 -1.346 1 96.75 134 VAL B CA 1
ATOM 5008 C C . VAL B 1 134 ? -28.156 13.305 -2.66 1 96.75 134 VAL B C 1
ATOM 5010 O O . VAL B 1 134 ? -28.531 14.484 -2.697 1 96.75 134 VAL B O 1
ATOM 5013 N N . MET B 1 135 ? -27.703 12.68 -3.73 1 95.56 135 MET B N 1
ATOM 5014 C CA . MET B 1 135 ? -27.75 13.281 -5.059 1 95.56 135 MET B CA 1
ATOM 5015 C C . MET B 1 135 ? -27.625 12.211 -6.145 1 95.56 135 MET B C 1
ATOM 5017 O O . MET B 1 135 ? -27.219 11.086 -5.867 1 95.56 135 MET B O 1
ATOM 5021 N N . SER B 1 136 ? -27.953 12.602 -7.352 1 96.12 136 SER B N 1
ATOM 5022 C CA . SER B 1 136 ? -27.875 11.656 -8.453 1 96.12 136 SER B CA 1
ATOM 5023 C C . SER B 1 136 ? -26.422 11.375 -8.836 1 96.12 136 SER B C 1
ATOM 5025 O O . SER B 1 136 ? -25.531 12.188 -8.562 1 96.12 136 SER B O 1
ATOM 5027 N N . ARG B 1 137 ? -26.172 10.227 -9.406 1 96.12 137 ARG B N 1
ATOM 5028 C CA . ARG B 1 137 ? -24.844 9.828 -9.867 1 96.12 137 ARG B CA 1
ATOM 5029 C C . ARG B 1 137 ? -24.266 10.867 -10.82 1 96.12 137 ARG B C 1
ATOM 5031 O O . ARG B 1 137 ? -23.109 11.281 -10.672 1 96.12 137 ARG B O 1
ATOM 5038 N N . ASP B 1 138 ? -25.031 11.305 -11.758 1 94.5 138 ASP B N 1
ATOM 5039 C CA . ASP B 1 138 ? -24.578 12.258 -12.766 1 94.5 138 ASP B CA 1
ATOM 5040 C C . ASP B 1 138 ? -24.234 13.602 -12.133 1 94.5 138 ASP B C 1
ATOM 5042 O O . ASP B 1 138 ? -23.281 14.266 -12.539 1 94.5 138 ASP B O 1
ATOM 5046 N N . ARG B 1 139 ? -25.078 14.008 -11.195 1 95.56 139 ARG B N 1
ATOM 5047 C CA . ARG B 1 139 ? -24.797 15.258 -10.492 1 95.56 139 ARG B CA 1
ATOM 5048 C C . ARG B 1 139 ? -23.469 15.172 -9.758 1 95.56 139 ARG B C 1
ATOM 5050 O O . ARG B 1 139 ? -22.641 16.094 -9.844 1 95.56 139 ARG B O 1
ATOM 5057 N N . PHE B 1 140 ? -23.25 14.117 -9.102 1 96.56 140 PHE B N 1
ATOM 5058 C CA . PHE B 1 140 ? -21.984 13.914 -8.398 1 96.56 140 PHE B CA 1
ATOM 5059 C C . PHE B 1 140 ? -20.812 13.953 -9.367 1 96.56 140 PHE B C 1
ATOM 5061 O O . PHE B 1 140 ? -19.828 14.648 -9.125 1 96.56 140 PHE B O 1
ATOM 5068 N N . ARG B 1 141 ? -20.906 13.227 -10.461 1 94.12 141 ARG B N 1
ATOM 5069 C CA . ARG B 1 141 ? -19.828 13.117 -11.445 1 94.12 141 ARG B CA 1
ATOM 5070 C C . ARG B 1 141 ? -19.547 14.469 -12.086 1 94.12 141 ARG B C 1
ATOM 5072 O O . ARG B 1 141 ? -18.391 14.844 -12.266 1 94.12 141 ARG B O 1
ATOM 5079 N N . THR B 1 142 ? -20.578 15.164 -12.43 1 93.81 142 THR B N 1
ATOM 5080 C CA . THR B 1 142 ? -20.391 16.453 -13.094 1 93.81 142 THR B CA 1
ATOM 5081 C C . THR B 1 142 ? -19.734 17.453 -12.148 1 93.81 142 THR B C 1
ATOM 5083 O O . THR B 1 142 ? -18.906 18.25 -12.57 1 93.81 142 THR B O 1
ATOM 5086 N N . ILE B 1 143 ? -20.125 17.406 -10.867 1 96.19 143 ILE B N 1
ATOM 5087 C CA . ILE B 1 143 ? -19.469 18.266 -9.891 1 96.19 143 ILE B CA 1
ATOM 5088 C C . ILE B 1 143 ? -18 17.922 -9.781 1 96.19 143 ILE B C 1
ATOM 5090 O O . ILE B 1 143 ? -17.141 18.797 -9.82 1 96.19 143 ILE B O 1
ATOM 5094 N N . PHE B 1 144 ? -17.719 16.672 -9.742 1 95.44 144 PHE B N 1
ATOM 5095 C CA . PHE B 1 144 ? -16.344 16.203 -9.586 1 95.44 144 PHE B CA 1
ATOM 5096 C C . PHE B 1 144 ? -15.5 16.609 -10.789 1 95.44 144 PHE B C 1
ATOM 5098 O O . PHE B 1 144 ? -14.344 17.016 -10.641 1 95.44 144 PHE B O 1
ATOM 5105 N N . TRP B 1 145 ? -16.047 16.641 -11.93 1 92.5 145 TRP B N 1
ATOM 5106 C CA . TRP B 1 145 ? -15.336 16.953 -13.164 1 92.5 145 TRP B CA 1
ATOM 5107 C C . TRP B 1 145 ? -15.078 18.453 -13.289 1 92.5 145 TRP B C 1
ATOM 5109 O O . TRP B 1 145 ? -14.117 18.859 -13.945 1 92.5 145 TRP B O 1
ATOM 5119 N N . ASN B 1 146 ? -15.945 19.188 -12.648 1 94.31 146 ASN B N 1
ATOM 5120 C CA . ASN B 1 146 ? -15.859 20.609 -12.898 1 94.31 146 ASN B CA 1
ATOM 5121 C C . ASN B 1 146 ? -15.367 21.375 -11.672 1 94.31 146 ASN B C 1
ATOM 5123 O O . ASN B 1 146 ? -15.125 22.578 -11.734 1 94.31 146 ASN B O 1
ATOM 5127 N N . ILE B 1 147 ? -15.195 20.656 -10.586 1 96.94 147 ILE B N 1
ATOM 5128 C CA . ILE B 1 147 ? -14.805 21.328 -9.352 1 96.94 147 ILE B CA 1
ATOM 5129 C C . ILE B 1 147 ? -13.492 22.078 -9.562 1 96.94 147 ILE B C 1
ATOM 5131 O O . ILE B 1 147 ? -12.562 21.547 -10.18 1 96.94 147 ILE B O 1
ATOM 5135 N N . HIS B 1 148 ? -13.469 23.297 -9.18 1 97.62 148 HIS B N 1
ATOM 5136 C CA . HIS B 1 148 ? -12.344 24.188 -9.422 1 97.62 148 HIS B CA 1
ATOM 5137 C C . HIS B 1 148 ? -12.133 25.141 -8.25 1 97.62 148 HIS B C 1
ATOM 5139 O O . HIS B 1 148 ? -13.102 25.656 -7.684 1 97.62 148 HIS B O 1
ATOM 5145 N N . LEU B 1 149 ? -10.875 25.391 -7.934 1 98.12 149 LEU B N 1
ATOM 5146 C CA . LEU B 1 149 ? -10.586 26.094 -6.68 1 98.12 149 LEU B CA 1
ATOM 5147 C C . LEU B 1 149 ? -10.219 27.547 -6.938 1 98.12 149 LEU B C 1
ATOM 5149 O O . LEU B 1 149 ? -10.438 28.406 -6.078 1 98.12 149 LEU B O 1
ATOM 5153 N N . SER B 1 150 ? -9.602 27.812 -8.078 1 98 150 SER B N 1
ATOM 5154 C CA . SER B 1 150 ? -9.195 29.172 -8.43 1 98 150 SER B CA 1
ATOM 5155 C C . SER B 1 150 ? -10.07 29.734 -9.547 1 98 150 SER B C 1
ATOM 5157 O O . SER B 1 150 ? -10.875 29.016 -10.141 1 98 150 SER B O 1
ATOM 5159 N N . ASP B 1 151 ? -9.914 31.016 -9.719 1 97.31 151 ASP B N 1
ATOM 5160 C CA . ASP B 1 151 ? -10.633 31.641 -10.828 1 97.31 151 ASP B CA 1
ATOM 5161 C C . ASP B 1 151 ? -10.062 31.203 -12.172 1 97.31 151 ASP B C 1
ATOM 5163 O O . ASP B 1 151 ? -8.875 31.406 -12.445 1 97.31 151 ASP B O 1
ATOM 5167 N N . PRO B 1 152 ? -10.961 30.625 -13.031 1 95.75 152 PRO B N 1
ATOM 5168 C CA . PRO B 1 152 ? -10.477 30.094 -14.305 1 95.75 152 PRO B CA 1
ATOM 5169 C C . PRO B 1 152 ? -9.844 31.156 -15.195 1 95.75 152 PRO B C 1
ATOM 5171 O O . PRO B 1 152 ? -8.914 30.875 -15.945 1 95.75 152 PRO B O 1
ATOM 5174 N N . GLU B 1 153 ? -10.328 32.344 -15.078 1 95.31 153 GLU B N 1
ATOM 5175 C CA . GLU B 1 153 ? -9.758 33.438 -15.867 1 95.31 153 GLU B CA 1
ATOM 5176 C C . GLU B 1 153 ? -8.359 33.812 -15.375 1 95.31 153 GLU B C 1
ATOM 5178 O O . GLU B 1 153 ? -7.457 34.062 -16.172 1 95.31 153 GLU B O 1
ATOM 5183 N N . GLU B 1 154 ? -8.227 33.844 -14.117 1 96.12 154 GLU B N 1
ATOM 5184 C CA . GLU B 1 154 ? -6.918 34.156 -13.531 1 96.12 154 GLU B CA 1
ATOM 5185 C C . GLU B 1 154 ? -5.926 33.031 -13.805 1 96.12 154 GLU B C 1
ATOM 5187 O O . GLU B 1 154 ? -4.723 33.25 -13.914 1 96.12 154 GLU B O 1
ATOM 5192 N N . ASP B 1 155 ? -6.426 31.828 -13.891 1 95.56 155 ASP B N 1
ATOM 5193 C CA . ASP B 1 155 ? -5.586 30.688 -14.25 1 95.56 155 ASP B CA 1
ATOM 5194 C C . ASP B 1 155 ? -4.902 30.922 -15.602 1 95.56 155 ASP B C 1
ATOM 5196 O O . ASP B 1 155 ? -3.713 30.641 -15.75 1 95.56 155 ASP B O 1
ATOM 5200 N N . GLU B 1 156 ? -5.691 31.344 -16.484 1 94.56 156 GLU B N 1
ATOM 5201 C CA . GLU B 1 156 ? -5.176 31.578 -17.828 1 94.56 156 GLU B CA 1
ATOM 5202 C C . GLU B 1 156 ? -4.074 32.625 -17.812 1 94.56 156 GLU B C 1
ATOM 5204 O O . GLU B 1 156 ? -3.084 32.5 -18.547 1 94.56 156 GLU B O 1
ATOM 5209 N N . GLN B 1 157 ? -4.309 33.625 -17.016 1 95.44 157 GLN B N 1
ATOM 5210 C CA . GLN B 1 157 ? -3.299 34.688 -16.891 1 95.44 157 GLN B CA 1
ATOM 5211 C C . GLN B 1 157 ? -2.004 34.125 -16.312 1 95.44 157 GLN B C 1
ATOM 5213 O O . GLN B 1 157 ? -0.913 34.469 -16.781 1 95.44 157 GLN B O 1
ATOM 5218 N N . ASN B 1 158 ? -2.123 33.312 -15.312 1 95.88 158 ASN B N 1
ATOM 5219 C CA . ASN B 1 158 ? -0.952 32.688 -14.711 1 95.88 158 ASN B CA 1
ATOM 5220 C C . ASN B 1 158 ? -0.266 31.734 -15.695 1 95.88 158 ASN B C 1
ATOM 5222 O O . ASN B 1 158 ? 0.964 31.672 -15.734 1 95.88 158 ASN B O 1
ATOM 5226 N N . ASP B 1 159 ? -1.045 31.047 -16.469 1 93.06 159 ASP B N 1
ATOM 5227 C CA . ASP B 1 159 ? -0.502 30.094 -17.406 1 93.06 159 ASP B CA 1
ATOM 5228 C C . ASP B 1 159 ? 0.334 30.781 -18.484 1 93.06 159 ASP B C 1
ATOM 5230 O O . ASP B 1 159 ? 1.274 30.188 -19.016 1 93.06 159 ASP B O 1
ATOM 5234 N N . LYS B 1 160 ? 0.008 31.984 -18.781 1 93.5 160 LYS B N 1
ATOM 5235 C CA . LYS B 1 160 ? 0.75 32.75 -19.766 1 93.5 160 LYS B CA 1
ATOM 5236 C C . LYS B 1 160 ? 2.156 33.094 -19.281 1 93.5 160 LYS B C 1
ATOM 5238 O O . LYS B 1 160 ? 3.049 33.375 -20.078 1 93.5 160 LYS B O 1
ATOM 5243 N N . THR B 1 161 ? 2.271 32.969 -18.016 1 91.75 161 THR B N 1
ATOM 5244 C CA . THR B 1 161 ? 3.566 33.312 -17.438 1 91.75 161 THR B CA 1
ATOM 5245 C C . THR B 1 161 ? 4.41 32.062 -17.219 1 91.75 161 THR B C 1
ATOM 5247 O O . THR B 1 161 ? 5.41 32.094 -16.5 1 91.75 161 THR B O 1
ATOM 5250 N N . LYS B 1 162 ? 4.066 31 -17.766 1 86.69 162 LYS B N 1
ATOM 5251 C CA . LYS B 1 162 ? 4.824 29.766 -17.625 1 86.69 162 LYS B CA 1
ATOM 5252 C C . LYS B 1 162 ? 6.254 29.938 -18.141 1 86.69 162 LYS B C 1
ATOM 5254 O O . LYS B 1 162 ? 6.477 30.516 -19.203 1 86.69 162 LYS B O 1
ATOM 5259 N N . GLY B 1 163 ? 7.16 29.438 -17.359 1 80.88 163 GLY B N 1
ATOM 5260 C CA . GLY B 1 163 ? 8.562 29.547 -17.734 1 80.88 163 GLY B CA 1
ATOM 5261 C C . GLY B 1 163 ? 9.234 30.797 -17.172 1 80.88 163 GLY B C 1
ATOM 5262 O O . GLY B 1 163 ? 10.453 30.938 -17.266 1 80.88 163 GLY B O 1
ATOM 5263 N N . THR B 1 164 ? 8.375 31.625 -16.625 1 85.62 164 THR B N 1
ATOM 5264 C CA . THR B 1 164 ? 8.906 32.844 -16 1 85.62 164 THR B CA 1
ATOM 5265 C C . THR B 1 164 ? 8.891 32.719 -14.477 1 85.62 164 THR B C 1
ATOM 5267 O O . THR B 1 164 ? 8.211 31.844 -13.922 1 85.62 164 THR B O 1
ATOM 5270 N N . PRO B 1 165 ? 9.695 33.5 -13.82 1 83.94 165 PRO B N 1
ATOM 5271 C CA . PRO B 1 165 ? 9.727 33.469 -12.352 1 83.94 165 PRO B CA 1
ATOM 5272 C C . PRO B 1 165 ? 8.391 33.875 -11.719 1 83.94 165 PRO B C 1
ATOM 5274 O O . PRO B 1 165 ? 8.141 33.562 -10.555 1 83.94 165 PRO B O 1
ATOM 5277 N N . GLY B 1 166 ? 7.621 34.5 -12.445 1 86.25 166 GLY B N 1
ATOM 5278 C CA . GLY B 1 166 ? 6.352 34.969 -11.906 1 86.25 166 GLY B CA 1
ATOM 5279 C C . GLY B 1 166 ? 5.266 33.906 -11.977 1 86.25 166 GLY B C 1
ATOM 5280 O O . GLY B 1 166 ? 4.164 34.094 -11.453 1 86.25 166 GLY B O 1
ATOM 5281 N N . HIS B 1 167 ? 5.523 32.812 -12.477 1 91.12 167 HIS B N 1
ATOM 5282 C CA . HIS B 1 167 ? 4.543 31.734 -12.602 1 91.12 167 HIS B CA 1
ATOM 5283 C C . HIS B 1 167 ? 4.387 30.969 -11.289 1 91.12 167 HIS B C 1
ATOM 5285 O O . HIS B 1 167 ? 5.379 30.562 -10.688 1 91.12 167 HIS B O 1
ATOM 5291 N N . ASP B 1 168 ? 3.186 30.844 -10.875 1 92.62 168 ASP B N 1
ATOM 5292 C CA . ASP B 1 168 ? 2.887 30.062 -9.688 1 92.62 168 ASP B CA 1
ATOM 5293 C C . ASP B 1 168 ? 2.359 28.672 -10.062 1 92.62 168 ASP B C 1
ATOM 5295 O O . ASP B 1 168 ? 1.214 28.531 -10.5 1 92.62 168 ASP B O 1
ATOM 5299 N N . LYS B 1 169 ? 3.154 27.656 -9.812 1 91.19 169 LYS B N 1
ATOM 5300 C CA . LYS B 1 169 ? 2.791 26.297 -10.172 1 91.19 169 LYS B CA 1
ATOM 5301 C C . LYS B 1 169 ? 1.587 25.812 -9.367 1 91.19 169 LYS B C 1
ATOM 5303 O O . LYS B 1 169 ? 0.904 24.859 -9.766 1 91.19 169 LYS B O 1
ATOM 5308 N N . LEU B 1 170 ? 1.344 26.484 -8.227 1 94.62 170 LEU B N 1
ATOM 5309 C CA . LEU B 1 170 ? 0.261 26.047 -7.352 1 94.62 170 LEU B CA 1
ATOM 5310 C C . LEU B 1 170 ? -0.934 27 -7.453 1 94.62 170 LEU B C 1
ATOM 5312 O O . LEU B 1 170 ? -1.803 27 -6.578 1 94.62 170 LEU B O 1
ATOM 5316 N N . PHE B 1 171 ? -1.033 27.734 -8.492 1 96.12 171 PHE B N 1
ATOM 5317 C CA . PHE B 1 171 ? -2.025 28.797 -8.609 1 96.12 171 PHE B CA 1
ATOM 5318 C C . PHE B 1 171 ? -3.438 28.234 -8.516 1 96.12 171 PHE B C 1
ATOM 5320 O O . PHE B 1 171 ? -4.305 28.812 -7.859 1 96.12 171 PHE B O 1
ATOM 5327 N N . ARG B 1 172 ? -3.676 27.125 -9.039 1 95.69 172 ARG B N 1
ATOM 5328 C CA . ARG B 1 172 ? -5.016 26.562 -9.156 1 95.69 172 ARG B CA 1
ATOM 5329 C C . ARG B 1 172 ? -5.539 26.109 -7.797 1 95.69 172 ARG B C 1
ATOM 5331 O O . ARG B 1 172 ? -6.742 25.906 -7.629 1 95.69 172 ARG B O 1
ATOM 5338 N N . ILE B 1 173 ? -4.621 25.906 -6.809 1 97.19 173 ILE B N 1
ATOM 5339 C CA . ILE B 1 173 ? -5.09 25.469 -5.5 1 97.19 173 ILE B CA 1
ATOM 5340 C C . ILE B 1 173 ? -4.855 26.578 -4.473 1 97.19 173 ILE B C 1
ATOM 5342 O O . ILE B 1 173 ? -5.207 26.438 -3.301 1 97.19 173 ILE B O 1
ATOM 5346 N N . ARG B 1 174 ? -4.344 27.688 -4.852 1 97.31 174 ARG B N 1
ATOM 5347 C CA . ARG B 1 174 ? -3.844 28.734 -3.965 1 97.31 174 ARG B CA 1
ATOM 5348 C C . ARG B 1 174 ? -4.934 29.203 -3.008 1 97.31 174 ARG B C 1
ATOM 5350 O O . ARG B 1 174 ? -4.711 29.281 -1.798 1 97.31 174 ARG B O 1
ATOM 5357 N N . PRO B 1 175 ? -6.129 29.5 -3.52 1 97.81 175 PRO B N 1
ATOM 5358 C CA . PRO B 1 175 ? -7.148 30 -2.598 1 97.81 175 PRO B CA 1
ATOM 5359 C C . PRO B 1 175 ? -7.453 29.031 -1.459 1 97.81 175 PRO B C 1
ATOM 5361 O O . PRO B 1 175 ? -7.449 29.422 -0.29 1 97.81 175 PRO B O 1
ATOM 5364 N N . LEU B 1 176 ? -7.633 27.828 -1.812 1 98.44 176 LEU B N 1
ATOM 5365 C CA . LEU B 1 176 ? -7.949 26.844 -0.781 1 98.44 176 LEU B CA 1
ATOM 5366 C C . LEU B 1 176 ? -6.719 26.516 0.061 1 98.44 176 LEU B C 1
ATOM 5368 O O . LEU B 1 176 ? -6.82 26.359 1.279 1 98.44 176 LEU B O 1
ATOM 5372 N N . TYR B 1 177 ? -5.609 26.438 -0.562 1 98.31 177 TYR B N 1
ATOM 5373 C CA . TYR B 1 177 ? -4.344 26.172 0.109 1 98.31 177 TYR B CA 1
ATOM 5374 C C . TYR B 1 177 ? -4.098 27.172 1.23 1 98.31 177 TYR B C 1
ATOM 5376 O O . TYR B 1 177 ? -3.828 26.781 2.369 1 98.31 177 TYR B O 1
ATOM 5384 N N . ASP B 1 178 ? -4.277 28.375 0.959 1 97.94 178 ASP B N 1
ATOM 5385 C CA . ASP B 1 178 ? -4.055 29.438 1.93 1 97.94 178 ASP B CA 1
ATOM 5386 C C . ASP B 1 178 ? -5.086 29.375 3.053 1 97.94 178 ASP B C 1
ATOM 5388 O O . ASP B 1 178 ? -4.75 29.578 4.223 1 97.94 178 ASP B O 1
ATOM 5392 N N . ASP B 1 179 ? -6.285 29.094 2.654 1 98.25 179 ASP B N 1
ATOM 5393 C CA . ASP B 1 179 ? -7.348 29.016 3.652 1 98.25 179 ASP B CA 1
ATOM 5394 C C . ASP B 1 179 ? -7.09 27.875 4.645 1 98.25 179 ASP B C 1
ATOM 5396 O O . ASP B 1 179 ? -7.262 28.047 5.852 1 98.25 179 ASP B O 1
ATOM 5400 N N . ILE B 1 180 ? -6.715 26.75 4.148 1 98.5 180 ILE B N 1
ATOM 5401 C CA . ILE B 1 180 ? -6.484 25.578 4.996 1 98.5 180 ILE B CA 1
ATOM 5402 C C . ILE B 1 180 ? -5.297 25.844 5.922 1 98.5 180 ILE B C 1
ATOM 5404 O O . ILE B 1 180 ? -5.352 25.531 7.113 1 98.5 180 ILE B O 1
ATOM 5408 N N . LEU B 1 181 ? -4.266 26.422 5.363 1 97.88 181 LEU B N 1
ATOM 5409 C CA . LEU B 1 181 ? -3.092 26.75 6.164 1 97.88 181 LEU B CA 1
ATOM 5410 C C . LEU B 1 181 ? -3.453 27.703 7.297 1 97.88 181 LEU B C 1
ATOM 5412 O O . LEU B 1 181 ? -3.053 27.5 8.445 1 97.88 181 LEU B O 1
ATOM 5416 N N . CYS B 1 182 ? -4.199 28.703 6.949 1 97.75 182 CYS B N 1
ATOM 5417 C CA . CYS B 1 182 ? -4.633 29.672 7.938 1 97.75 182 CYS B CA 1
ATOM 5418 C C . CYS B 1 182 ? -5.469 29.016 9.031 1 97.75 182 CYS B C 1
ATOM 5420 O O . CYS B 1 182 ? -5.277 29.297 10.219 1 97.75 182 CYS B O 1
ATOM 5422 N N . ALA B 1 183 ? -6.297 28.188 8.617 1 98.31 183 ALA B N 1
ATOM 5423 C CA . ALA B 1 183 ? -7.168 27.5 9.57 1 98.31 183 ALA B CA 1
ATOM 5424 C C . ALA B 1 183 ? -6.359 26.578 10.492 1 98.31 183 ALA B C 1
ATOM 5426 O O . ALA B 1 183 ? -6.629 26.5 11.688 1 98.31 183 ALA B O 1
ATOM 5427 N N . CYS B 1 184 ? -5.398 25.875 9.984 1 98.38 184 CYS B N 1
ATOM 5428 C CA . CYS B 1 184 ? -4.547 24.984 10.773 1 98.38 184 CYS B CA 1
ATOM 5429 C C . CYS B 1 184 ? -3.867 25.75 11.906 1 98.38 184 CYS B C 1
ATOM 5431 O O . CYS B 1 184 ? -3.717 25.234 13.016 1 98.38 184 CYS B O 1
ATOM 5433 N N . LYS B 1 185 ? -3.555 26.984 11.648 1 97.5 185 LYS B N 1
ATOM 5434 C CA . LYS B 1 185 ? -2.85 27.812 12.633 1 97.5 185 LYS B CA 1
ATOM 5435 C C . LYS B 1 185 ? -3.828 28.5 13.586 1 97.5 185 LYS B C 1
ATOM 5437 O O . LYS B 1 185 ? -3.518 28.703 14.758 1 97.5 185 LYS B O 1
ATOM 5442 N N . ALA B 1 186 ? -4.969 28.734 13.109 1 97.5 186 ALA B N 1
ATOM 5443 C CA . ALA B 1 186 ? -5.906 29.594 13.828 1 97.5 186 ALA B CA 1
ATOM 5444 C C . ALA B 1 186 ? -6.566 28.828 14.984 1 97.5 186 ALA B C 1
ATOM 5446 O O . ALA B 1 186 ? -6.785 29.406 16.062 1 97.5 186 ALA B O 1
ATOM 5447 N N . TYR B 1 187 ? -6.777 27.547 14.852 1 97.81 187 TYR B N 1
ATOM 5448 C CA . TYR B 1 187 ? -7.754 26.938 15.75 1 97.81 187 TYR B CA 1
ATOM 5449 C C . TYR B 1 187 ? -7.074 25.984 16.719 1 97.81 187 TYR B C 1
ATOM 5451 O O . TYR B 1 187 ? -7.73 25.406 17.594 1 97.81 187 TYR B O 1
ATOM 5459 N N . PHE B 1 188 ? -5.832 25.797 16.578 1 97.75 188 PHE B N 1
ATOM 5460 C CA . PHE B 1 188 ? -5.051 24.984 17.484 1 97.75 188 PHE B CA 1
ATOM 5461 C C . PHE B 1 188 ? -3.637 25.531 17.641 1 97.75 188 PHE B C 1
ATOM 5463 O O . PHE B 1 188 ? -2.988 25.875 16.641 1 97.75 188 PHE B O 1
ATOM 5470 N N . HIS B 1 189 ? -3.232 25.75 18.828 1 98.19 189 HIS B N 1
ATOM 5471 C CA . HIS B 1 189 ? -1.849 26.125 19.109 1 98.19 189 HIS B CA 1
ATOM 5472 C C . HIS B 1 189 ? -1.083 24.969 19.734 1 98.19 189 HIS B C 1
ATOM 5474 O O . HIS B 1 189 ? -1.48 24.453 20.797 1 98.19 189 HIS B O 1
ATOM 5480 N N . PRO B 1 190 ? -0.036 24.5 19.109 1 98 190 PRO B N 1
ATOM 5481 C CA . PRO B 1 190 ? 0.596 23.234 19.484 1 98 190 PRO B CA 1
ATOM 5482 C C . PRO B 1 190 ? 1.333 23.328 20.812 1 98 190 PRO B C 1
ATOM 5484 O O . PRO B 1 190 ? 1.711 24.422 21.25 1 98 190 PRO B O 1
ATOM 5487 N N . ARG B 1 191 ? 1.52 22.266 21.469 1 97.94 191 ARG B N 1
ATOM 5488 C CA . ARG B 1 191 ? 2.404 22.125 22.609 1 97.94 191 ARG B CA 1
ATOM 5489 C C . ARG B 1 191 ? 3.865 22.078 22.188 1 97.94 191 ARG B C 1
ATOM 5491 O O . ARG B 1 191 ? 4.172 22.219 21 1 97.94 191 ARG B O 1
ATOM 5498 N N . ARG B 1 192 ? 4.695 21.859 23 1 98 192 ARG B N 1
ATOM 5499 C CA . ARG B 1 192 ? 6.113 22.172 22.859 1 98 192 ARG B CA 1
ATOM 5500 C C . ARG B 1 192 ? 6.773 21.281 21.812 1 98 192 ARG B C 1
ATOM 5502 O O . ARG B 1 192 ? 7.641 21.734 21.062 1 98 192 ARG B O 1
ATOM 5509 N N . GLU B 1 193 ? 6.453 19.984 21.781 1 98.62 193 GLU B N 1
ATOM 5510 C CA . GLU B 1 193 ? 7.152 19.016 20.953 1 98.62 193 GLU B CA 1
ATOM 5511 C C . GLU B 1 193 ? 6.535 18.938 19.562 1 98.62 193 GLU B C 1
ATOM 5513 O O . GLU B 1 193 ? 5.363 18.578 19.422 1 98.62 193 GLU B O 1
ATOM 5518 N N . LEU B 1 194 ? 7.332 19.266 18.547 1 98.69 194 LEU B N 1
ATOM 5519 C CA . LEU B 1 194 ? 6.875 19.266 17.156 1 98.69 194 LEU B CA 1
ATOM 5520 C C . LEU B 1 194 ? 7.777 18.391 16.297 1 98.69 194 LEU B C 1
ATOM 5522 O O . LEU B 1 194 ? 8.922 18.109 16.656 1 98.69 194 LEU B O 1
ATOM 5526 N N . SER B 1 195 ? 7.266 17.938 15.211 1 98.56 195 SER B N 1
ATOM 5527 C CA . SER B 1 195 ? 8.062 17.141 14.273 1 98.56 195 SER B CA 1
ATOM 5528 C C . SER B 1 195 ? 7.867 17.625 12.844 1 98.56 195 SER B C 1
ATOM 5530 O O . SER B 1 195 ? 6.781 18.078 12.477 1 98.56 195 SER B O 1
ATOM 5532 N N . VAL B 1 196 ? 8.922 17.578 12.07 1 98.25 196 VAL B N 1
ATOM 5533 C CA . VAL B 1 196 ? 8.914 17.891 10.648 1 98.25 196 VAL B CA 1
ATOM 5534 C C . VAL B 1 196 ? 9.227 16.625 9.836 1 98.25 196 VAL B C 1
ATOM 5536 O O . VAL B 1 196 ? 10.164 15.891 10.156 1 98.25 196 VAL B O 1
ATOM 5539 N N . ASP B 1 197 ? 8.43 16.375 8.867 1 96.69 197 ASP B N 1
ATOM 5540 C CA . ASP B 1 197 ? 8.656 15.227 8 1 96.69 197 ASP B CA 1
ATOM 5541 C C . ASP B 1 197 ? 7.926 15.391 6.668 1 96.69 197 ASP B C 1
ATOM 5543 O O . ASP B 1 197 ? 7.195 16.359 6.473 1 96.69 197 ASP B O 1
ATOM 5547 N N . GLU B 1 198 ? 8.203 14.461 5.77 1 94.06 198 GLU B N 1
ATOM 5548 C CA . GLU B 1 198 ? 7.59 14.484 4.449 1 94.06 198 GLU B CA 1
ATOM 5549 C C . GLU B 1 198 ? 6.336 13.609 4.41 1 94.06 198 GLU B C 1
ATOM 5551 O O . GLU B 1 198 ? 6.289 12.555 5.039 1 94.06 198 GLU B O 1
ATOM 5556 N N . ARG B 1 199 ? 5.363 14.117 3.77 1 94.56 199 ARG B N 1
ATOM 5557 C CA . ARG B 1 199 ? 4.152 13.375 3.436 1 94.56 199 ARG B CA 1
ATOM 5558 C C . ARG B 1 199 ? 4.016 13.203 1.927 1 94.56 199 ARG B C 1
ATOM 5560 O O . ARG B 1 199 ? 4.266 14.141 1.163 1 94.56 199 ARG B O 1
ATOM 5567 N N . MET B 1 200 ? 3.652 11.953 1.461 1 92 200 MET B N 1
ATOM 5568 C CA . MET B 1 200 ? 3.441 11.703 0.038 1 92 200 MET B CA 1
ATOM 5569 C C . MET B 1 200 ? 1.956 11.562 -0.274 1 92 200 MET B C 1
ATOM 5571 O O . MET B 1 200 ? 1.265 10.75 0.343 1 92 200 MET B O 1
ATOM 5575 N N . VAL B 1 201 ? 1.491 12.383 -1.126 1 92.69 201 VAL B N 1
ATOM 5576 C CA . VAL B 1 201 ? 0.137 12.242 -1.651 1 92.69 201 VAL B CA 1
ATOM 5577 C C . VAL B 1 201 ? 0.177 11.508 -2.992 1 92.69 201 VAL B C 1
ATOM 5579 O O . VAL B 1 201 ? 0.583 12.086 -4.008 1 92.69 201 VAL B O 1
ATOM 5582 N N . GLY B 1 202 ? -0.231 10.273 -2.93 1 87.94 202 GLY B N 1
ATOM 5583 C CA . GLY B 1 202 ? -0.105 9.414 -4.098 1 87.94 202 GLY B CA 1
ATOM 5584 C C . GLY B 1 202 ? -0.892 9.914 -5.293 1 87.94 202 GLY B C 1
ATOM 5585 O O . GLY B 1 202 ? -2.041 10.336 -5.156 1 87.94 202 GLY B O 1
ATOM 5586 N N . THR B 1 203 ? -0.227 10.008 -6.488 1 84.12 203 THR B N 1
ATOM 5587 C CA . THR B 1 203 ? -0.874 10.32 -7.758 1 84.12 203 THR B CA 1
ATOM 5588 C C . THR B 1 203 ? -0.065 9.766 -8.93 1 84.12 203 THR B C 1
ATOM 5590 O O . THR B 1 203 ? 1.162 9.672 -8.852 1 84.12 203 THR B O 1
ATOM 5593 N N . LYS B 1 204 ? -0.75 9.297 -9.922 1 75 204 LYS B N 1
ATOM 5594 C CA . LYS B 1 204 ? -0.078 8.844 -11.141 1 75 204 LYS B CA 1
ATOM 5595 C C . LYS B 1 204 ? -0.093 9.922 -12.219 1 75 204 LYS B C 1
ATOM 5597 O O . LYS B 1 204 ? 0.404 9.711 -13.32 1 75 204 LYS B O 1
ATOM 5602 N N . ALA B 1 205 ? -0.696 11.023 -11.773 1 72.12 205 ALA B N 1
ATOM 5603 C CA . ALA B 1 205 ? -0.781 12.109 -12.75 1 72.12 205 ALA B CA 1
ATOM 5604 C C . ALA B 1 205 ? 0.607 12.609 -13.133 1 72.12 205 ALA B C 1
ATOM 5606 O O . ALA B 1 205 ? 1.496 12.711 -12.281 1 72.12 205 ALA B O 1
ATOM 5607 N N . LYS B 1 206 ? 0.894 12.602 -14.406 1 67.44 206 LYS B N 1
ATOM 5608 C CA . LYS B 1 206 ? 2.166 13.125 -14.891 1 67.44 206 LYS B CA 1
ATOM 5609 C C . LYS B 1 206 ? 2.182 14.656 -14.852 1 67.44 206 LYS B C 1
ATOM 5611 O O . LYS B 1 206 ? 1.618 15.312 -15.727 1 67.44 206 LYS B O 1
ATOM 5616 N N . THR B 1 207 ? 2.5 15.125 -13.758 1 74.5 207 THR B N 1
ATOM 5617 C CA . THR B 1 207 ? 2.598 16.578 -13.602 1 74.5 207 THR B CA 1
ATOM 5618 C C . THR B 1 207 ? 4.027 16.984 -13.25 1 74.5 207 THR B C 1
ATOM 5620 O O . THR B 1 207 ? 4.867 16.141 -12.945 1 74.5 207 THR B O 1
ATOM 5623 N N . GLY B 1 208 ? 4.391 18.156 -13.516 1 72.69 208 GLY B N 1
ATOM 5624 C CA . GLY B 1 208 ? 5.707 18.656 -13.164 1 72.69 208 GLY B CA 1
ATOM 5625 C C . GLY B 1 208 ? 5.973 18.641 -11.672 1 72.69 208 GLY B C 1
ATOM 5626 O O . GLY B 1 208 ? 7.113 18.812 -11.234 1 72.69 208 GLY B O 1
ATOM 5627 N N . ILE B 1 209 ? 4.941 18.266 -10.898 1 78 209 ILE B N 1
ATOM 5628 C CA . ILE B 1 209 ? 5.117 18.359 -9.453 1 78 209 ILE B CA 1
ATOM 5629 C C . ILE B 1 209 ? 5.223 16.953 -8.859 1 78 209 ILE B C 1
ATOM 5631 O O . ILE B 1 209 ? 5.59 16.781 -7.695 1 78 209 ILE B O 1
ATOM 5635 N N . THR B 1 210 ? 5.012 15.93 -9.617 1 79 210 THR B N 1
ATOM 5636 C CA . THR B 1 210 ? 5.062 14.555 -9.133 1 79 210 THR B CA 1
ATOM 5637 C C . THR B 1 210 ? 6.492 14.156 -8.781 1 79 210 THR B C 1
ATOM 5639 O O . THR B 1 210 ? 7.426 14.477 -9.523 1 79 210 THR B O 1
ATOM 5642 N N . GLN B 1 211 ? 6.555 13.586 -7.609 1 79.12 211 GLN B N 1
ATOM 5643 C CA . GLN B 1 211 ? 7.852 13.164 -7.094 1 79.12 211 GLN B CA 1
ATOM 5644 C C . GLN B 1 211 ? 7.895 11.648 -6.891 1 79.12 211 GLN B C 1
ATOM 5646 O O . GLN B 1 211 ? 6.852 11 -6.832 1 79.12 211 GLN B O 1
ATOM 5651 N N . TYR B 1 212 ? 9.07 11.078 -6.945 1 76.06 212 TYR B N 1
ATOM 5652 C CA . TYR B 1 212 ? 9.305 9.672 -6.656 1 76.06 212 TYR B CA 1
ATOM 5653 C C . TYR B 1 212 ? 10.133 9.508 -5.387 1 76.06 212 TYR B C 1
ATOM 5655 O O . TYR B 1 212 ? 11.234 10.062 -5.281 1 76.06 212 TYR B O 1
ATOM 5663 N N . LEU B 1 213 ? 9.617 8.812 -4.418 1 73.38 213 LEU B N 1
ATOM 5664 C CA . LEU B 1 213 ? 10.336 8.484 -3.193 1 73.38 213 LEU B CA 1
ATOM 5665 C C . LEU B 1 213 ? 10.414 6.977 -2.988 1 73.38 213 LEU B C 1
ATOM 5667 O O . LEU B 1 213 ? 9.414 6.348 -2.623 1 73.38 213 LEU B O 1
ATOM 5671 N N . LYS B 1 214 ? 11.594 6.375 -3.057 1 69.94 214 LYS B N 1
ATOM 5672 C CA . LYS B 1 214 ? 11.812 4.934 -3.078 1 69.94 214 LYS B CA 1
ATOM 5673 C C . LYS B 1 214 ? 11.445 4.305 -1.735 1 69.94 214 LYS B C 1
ATOM 5675 O O . LYS B 1 214 ? 10.859 3.219 -1.691 1 69.94 214 LYS B O 1
ATOM 5680 N N . ASP B 1 215 ? 11.719 4.934 -0.629 1 70.12 215 ASP B N 1
ATOM 5681 C CA . ASP B 1 215 ? 11.672 4.312 0.69 1 70.12 215 ASP B CA 1
ATOM 5682 C C . ASP B 1 215 ? 10.289 4.473 1.324 1 70.12 215 ASP B C 1
ATOM 5684 O O . ASP B 1 215 ? 10.055 4.016 2.445 1 70.12 215 ASP B O 1
ATOM 5688 N N . LYS B 1 216 ? 9.367 5.176 0.63 1 69.62 216 LYS B N 1
ATOM 5689 C CA . LYS B 1 216 ? 8.016 5.328 1.148 1 69.62 216 LYS B CA 1
ATOM 5690 C C . LYS B 1 216 ? 7.062 4.324 0.5 1 69.62 216 LYS B C 1
ATOM 5692 O O . LYS B 1 216 ? 7.277 3.908 -0.64 1 69.62 216 LYS B O 1
ATOM 5697 N N . PRO B 1 217 ? 6.117 3.898 1.292 1 69.38 217 PRO B N 1
ATOM 5698 C CA . PRO B 1 217 ? 5.141 2.984 0.7 1 69.38 217 PRO B CA 1
ATOM 5699 C C . PRO B 1 217 ? 4.492 3.551 -0.561 1 69.38 217 PRO B C 1
ATOM 5701 O O . PRO B 1 217 ? 4.305 2.826 -1.542 1 69.38 217 PRO B O 1
ATOM 5704 N N . THR B 1 218 ? 4.113 4.812 -0.522 1 75.12 218 THR B N 1
ATOM 5705 C CA . THR B 1 218 ? 3.666 5.535 -1.709 1 75.12 218 THR B CA 1
ATOM 5706 C C . THR B 1 218 ? 4.848 6.191 -2.42 1 75.12 218 THR B C 1
ATOM 5708 O O . THR B 1 218 ? 5.375 7.203 -1.952 1 75.12 218 THR B O 1
ATOM 5711 N N . LYS B 1 219 ? 5.168 5.594 -3.551 1 74.56 219 LYS B N 1
ATOM 5712 C CA . LYS B 1 219 ? 6.438 6 -4.145 1 74.56 219 LYS B CA 1
ATOM 5713 C C . LYS B 1 219 ? 6.25 7.188 -5.086 1 74.56 219 LYS B C 1
ATOM 5715 O O . LYS B 1 219 ? 7.141 8.031 -5.207 1 74.56 219 LYS B O 1
ATOM 5720 N N . TRP B 1 220 ? 5.07 7.27 -5.676 1 80.69 220 TRP B N 1
ATOM 5721 C CA . TRP B 1 220 ? 4.828 8.336 -6.648 1 80.69 220 TRP B CA 1
ATOM 5722 C C . TRP B 1 220 ? 3.715 9.258 -6.176 1 80.69 220 TRP B C 1
ATOM 5724 O O . TRP B 1 220 ? 2.672 8.797 -5.707 1 80.69 220 TRP B O 1
ATOM 5734 N N . GLY B 1 221 ? 4.02 10.516 -6.102 1 89.06 221 GLY B N 1
ATOM 5735 C CA . GLY B 1 221 ? 2.986 11.477 -5.734 1 89.06 221 GLY B CA 1
ATOM 5736 C C . GLY B 1 221 ? 3.527 12.867 -5.473 1 89.06 221 GLY B C 1
ATOM 5737 O O . GLY B 1 221 ? 4.621 13.211 -5.93 1 89.06 221 GLY B O 1
ATOM 5738 N N . VAL B 1 222 ? 2.666 13.672 -4.918 1 92.06 222 VAL B N 1
ATOM 5739 C CA . VAL B 1 222 ? 3.039 15.023 -4.531 1 92.06 222 VAL B CA 1
ATOM 5740 C C . VAL B 1 222 ? 3.676 15.008 -3.143 1 92.06 222 VAL B C 1
ATOM 5742 O O . VAL B 1 222 ? 3.123 14.43 -2.205 1 92.06 222 VAL B O 1
ATOM 5745 N N . LYS B 1 223 ? 4.852 15.578 -3.107 1 92.38 223 LYS B N 1
ATOM 5746 C CA . LYS B 1 223 ? 5.578 15.656 -1.842 1 92.38 223 LYS B CA 1
ATOM 5747 C C . LYS B 1 223 ? 5.168 16.891 -1.048 1 92.38 223 LYS B C 1
ATOM 5749 O O . LYS B 1 223 ? 5.191 18.016 -1.572 1 92.38 223 LYS B O 1
ATOM 5754 N N . ILE B 1 224 ? 4.785 16.641 0.246 1 95.94 224 ILE B N 1
ATOM 5755 C CA . ILE B 1 224 ? 4.406 17.719 1.148 1 95.94 224 ILE B CA 1
ATOM 5756 C C . ILE B 1 224 ? 5.289 17.688 2.395 1 95.94 224 ILE B C 1
ATOM 5758 O O . ILE B 1 224 ? 5.477 16.625 3.002 1 95.94 224 ILE B O 1
ATOM 5762 N N . PHE B 1 225 ? 5.902 18.844 2.721 1 97.06 225 PHE B N 1
ATOM 5763 C CA . PHE B 1 225 ? 6.609 18.969 3.988 1 97.06 225 PHE B CA 1
ATOM 5764 C C . PHE B 1 225 ? 5.664 19.438 5.09 1 97.06 225 PHE B C 1
ATOM 5766 O O . PHE B 1 225 ? 4.996 20.453 4.953 1 97.06 225 PHE B O 1
ATOM 5773 N N . VAL B 1 226 ? 5.656 18.656 6.184 1 98.44 226 VAL B N 1
ATOM 5774 C CA . VAL B 1 226 ? 4.609 18.891 7.176 1 98.44 226 VAL B CA 1
ATOM 5775 C C . VAL B 1 226 ? 5.242 19.172 8.539 1 98.44 226 VAL B C 1
ATOM 5777 O O . VAL B 1 226 ? 6.227 18.531 8.914 1 98.44 226 VAL B O 1
ATOM 5780 N N . LEU B 1 227 ? 4.781 20.172 9.227 1 98.75 227 LEU B N 1
ATOM 5781 C CA . LEU B 1 227 ? 4.992 20.406 10.656 1 98.75 227 LEU B CA 1
ATOM 5782 C C . LEU B 1 227 ? 3.789 19.938 11.461 1 98.75 227 LEU B C 1
ATOM 5784 O O . LEU B 1 227 ? 2.668 20.406 11.258 1 98.75 227 LEU B O 1
ATOM 5788 N N . ALA B 1 228 ? 3.965 18.984 12.352 1 98.81 228 ALA B N 1
ATOM 5789 C CA . ALA B 1 228 ? 2.871 18.422 13.141 1 98.81 228 ALA B CA 1
ATOM 5790 C C . ALA B 1 228 ? 3.229 18.391 14.625 1 98.81 228 ALA B C 1
ATOM 5792 O O . ALA B 1 228 ? 4.406 18.344 14.984 1 98.81 228 ALA B O 1
ATOM 5793 N N . GLU B 1 229 ? 2.262 18.516 15.422 1 98.75 229 GLU B N 1
ATOM 5794 C CA . GLU B 1 229 ? 2.475 18.266 16.844 1 98.75 229 GLU B CA 1
ATOM 5795 C C . GLU B 1 229 ? 2.771 16.797 17.109 1 98.75 229 GLU B C 1
ATOM 5797 O O . GLU B 1 229 ? 2.064 15.906 16.625 1 98.75 229 GLU B O 1
ATOM 5802 N N . SER B 1 230 ? 3.748 16.531 17.906 1 98.44 230 SER B N 1
ATOM 5803 C CA . SER B 1 230 ? 4.242 15.172 18.109 1 98.44 230 SER B CA 1
ATOM 5804 C C . SER B 1 230 ? 3.197 14.305 18.797 1 98.44 230 SER B C 1
ATOM 5806 O O . SER B 1 230 ? 3.008 13.141 18.438 1 98.44 230 SER B O 1
ATOM 5808 N N . ALA B 1 231 ? 2.49 14.836 19.703 1 97.5 231 ALA B N 1
ATOM 5809 C CA . ALA B 1 231 ? 1.625 14.039 20.578 1 97.5 231 ALA B CA 1
ATOM 5810 C C . ALA B 1 231 ? 0.31 13.703 19.875 1 97.5 231 ALA B C 1
ATOM 5812 O O . ALA B 1 231 ? -0.18 12.578 19.969 1 97.5 231 ALA B O 1
ATOM 5813 N N . SER B 1 232 ? -0.269 14.664 19.172 1 97.81 232 SER B N 1
ATOM 5814 C CA . SER B 1 232 ? -1.619 14.492 18.641 1 97.81 232 SER B CA 1
ATOM 5815 C C . SER B 1 232 ? -1.595 14.203 17.141 1 97.81 232 SER B C 1
ATOM 5817 O O . SER B 1 232 ? -2.576 13.711 16.594 1 97.81 232 SER B O 1
ATOM 5819 N N . GLY B 1 233 ? -0.565 14.602 16.484 1 98.56 233 GLY B N 1
ATOM 5820 C CA . GLY B 1 233 ? -0.513 14.461 15.047 1 98.56 233 GLY B CA 1
ATOM 5821 C C . GLY B 1 233 ? -1.207 15.594 14.305 1 98.56 233 GLY B C 1
ATOM 5822 O O . GLY B 1 233 ? -1.371 15.531 13.086 1 98.56 233 GLY B O 1
ATOM 5823 N N . TYR B 1 234 ? -1.594 16.672 15.047 1 98.81 234 TYR B N 1
ATOM 5824 C CA . TYR B 1 234 ? -2.244 17.812 14.43 1 98.81 234 TYR B CA 1
ATOM 5825 C C . TYR B 1 234 ? -1.329 18.469 13.406 1 98.81 234 TYR B C 1
ATOM 5827 O O . TYR B 1 234 ? -0.179 18.797 13.711 1 98.81 234 TYR B O 1
ATOM 5835 N N . THR B 1 235 ? -1.841 18.609 12.195 1 98.88 235 THR B N 1
ATOM 5836 C CA . THR B 1 235 ? -1.092 19.328 11.172 1 98.88 235 THR B CA 1
ATOM 5837 C C . THR B 1 235 ? -1.129 20.828 11.438 1 98.88 235 THR B C 1
ATOM 5839 O O . THR B 1 235 ? -2.189 21.453 11.359 1 98.88 235 THR B O 1
ATOM 5842 N N . ILE B 1 236 ? 0.017 21.422 11.648 1 98.56 236 ILE B N 1
ATOM 5843 C CA . ILE B 1 236 ? 0.125 22.828 11.992 1 98.56 236 ILE B CA 1
ATOM 5844 C C . ILE B 1 236 ? 0.361 23.656 10.727 1 98.56 236 ILE B C 1
ATOM 5846 O O . ILE B 1 236 ? -0.309 24.656 10.508 1 98.56 236 ILE B O 1
ATOM 5850 N N . ALA B 1 237 ? 1.276 23.219 9.984 1 98.12 237 ALA B N 1
ATOM 5851 C CA . ALA B 1 237 ? 1.666 23.875 8.742 1 98.12 237 ALA B CA 1
ATOM 5852 C C . ALA B 1 237 ? 2.242 22.875 7.75 1 98.12 237 ALA B C 1
ATOM 5854 O O . ALA B 1 237 ? 2.641 21.766 8.125 1 98.12 237 ALA B O 1
ATOM 5855 N N . PHE B 1 238 ? 2.186 23.234 6.492 1 98.12 238 PHE B N 1
ATOM 5856 C CA . PHE B 1 238 ? 2.766 22.359 5.48 1 98.12 238 PHE B CA 1
ATOM 5857 C C . PHE B 1 238 ? 3.104 23.141 4.215 1 98.12 238 PHE B C 1
ATOM 5859 O O . PHE B 1 238 ? 2.539 24.203 3.969 1 98.12 238 PHE B O 1
ATOM 5866 N N . ASN B 1 239 ? 4.09 22.641 3.523 1 96.06 239 ASN B N 1
ATOM 5867 C CA . ASN B 1 239 ? 4.559 23.188 2.256 1 96.06 239 ASN B CA 1
ATOM 5868 C C . ASN B 1 239 ? 4.555 22.141 1.15 1 96.06 239 ASN B C 1
ATOM 5870 O O . ASN B 1 239 ? 5.098 21.047 1.326 1 96.06 239 ASN B O 1
ATOM 5874 N N . ILE B 1 240 ? 3.967 22.516 0.018 1 95 240 ILE B N 1
ATOM 5875 C CA . ILE B 1 240 ? 3.93 21.609 -1.118 1 95 240 ILE B CA 1
ATOM 5876 C C . ILE B 1 240 ? 5.184 21.797 -1.972 1 95 240 ILE B C 1
ATOM 5878 O O . ILE B 1 240 ? 5.492 22.906 -2.395 1 95 240 ILE B O 1
ATOM 5882 N N . TYR B 1 241 ? 5.859 20.734 -2.221 1 92 241 TYR B N 1
ATOM 5883 C CA . TYR B 1 241 ? 7.086 20.781 -3.008 1 92 241 TYR B CA 1
ATOM 5884 C C . TYR B 1 241 ? 6.773 20.859 -4.496 1 92 241 TYR B C 1
ATOM 5886 O O . TYR B 1 241 ? 6.062 20 -5.031 1 92 241 TYR B O 1
ATOM 5894 N N . THR B 1 242 ? 7.242 21.828 -5.18 1 88.38 242 THR B N 1
ATOM 5895 C CA . THR B 1 242 ? 6.926 22.016 -6.59 1 88.38 242 THR B CA 1
ATOM 5896 C C . THR B 1 242 ? 8.172 21.828 -7.453 1 88.38 242 THR B C 1
ATOM 5898 O O . THR B 1 242 ? 8.203 22.234 -8.609 1 88.38 242 THR B O 1
ATOM 5901 N N . GLY B 1 243 ? 9.148 21.25 -6.906 1 80.75 243 GLY B N 1
ATOM 5902 C CA . GLY B 1 243 ? 10.383 21.047 -7.652 1 80.75 243 GLY B CA 1
ATOM 5903 C C . GLY B 1 243 ? 11.414 22.125 -7.402 1 80.75 243 GLY B C 1
ATOM 5904 O O . GLY B 1 243 ? 11.18 23.062 -6.629 1 80.75 243 GLY B O 1
ATOM 5905 N N . LYS B 1 244 ? 12.625 21.953 -7.957 1 71.12 244 LYS B N 1
ATOM 5906 C CA . LYS B 1 244 ? 13.742 22.859 -7.762 1 71.12 244 LYS B CA 1
ATOM 5907 C C . LYS B 1 244 ? 13.445 24.234 -8.359 1 71.12 244 LYS B C 1
ATOM 5909 O O . LYS B 1 244 ? 12.891 24.328 -9.461 1 71.12 244 LYS B O 1
ATOM 5914 N N . THR B 1 245 ? 13.281 25.172 -7.469 1 66 245 THR B N 1
ATOM 5915 C CA . THR B 1 245 ? 13.055 26.547 -7.922 1 66 245 THR B CA 1
ATOM 5916 C C . THR B 1 245 ? 14.328 27.141 -8.523 1 66 245 THR B C 1
ATOM 5918 O O . THR B 1 245 ? 15.422 26.625 -8.305 1 66 245 THR B O 1
ATOM 5921 N N . GLN B 1 246 ? 14.133 28.047 -9.375 1 59.75 246 GLN B N 1
ATOM 5922 C CA . GLN B 1 246 ? 15.219 28.719 -10.062 1 59.75 246 GLN B CA 1
ATOM 5923 C C . GLN B 1 246 ? 16.125 29.469 -9.07 1 59.75 246 GLN B C 1
ATOM 5925 O O . GLN B 1 246 ? 17.312 29.656 -9.328 1 59.75 246 GLN B O 1
ATOM 5930 N N . THR B 1 247 ? 15.461 29.844 -7.938 1 62.38 247 THR B N 1
ATOM 5931 C CA . THR B 1 247 ? 16.281 30.578 -6.984 1 62.38 247 THR B CA 1
ATOM 5932 C C . THR B 1 247 ? 17.094 29.609 -6.117 1 62.38 247 THR B C 1
ATOM 5934 O O . THR B 1 247 ? 16.531 28.672 -5.531 1 62.38 247 THR B O 1
ATOM 5937 N N . GLN B 1 248 ? 18.297 29.625 -6.336 1 66.5 248 GLN B N 1
ATOM 5938 C CA . GLN B 1 248 ? 19.234 28.75 -5.633 1 66.5 248 GLN B CA 1
ATOM 5939 C C . GLN B 1 248 ? 19.094 28.906 -4.121 1 66.5 248 GLN B C 1
ATOM 5941 O O . GLN B 1 248 ? 19.078 30.031 -3.602 1 66.5 248 GLN B O 1
ATOM 5946 N N . SER B 1 249 ? 18.672 27.875 -3.455 1 73.06 249 SER B N 1
ATOM 5947 C CA . SER B 1 249 ? 18.672 27.844 -1.997 1 73.06 249 SER B CA 1
ATOM 5948 C C . SER B 1 249 ? 20.094 27.984 -1.448 1 73.06 249 SER B C 1
ATOM 5950 O O . SER B 1 249 ? 21 27.266 -1.88 1 73.06 249 SER B O 1
ATOM 5952 N N . VAL B 1 250 ? 20.344 28.969 -0.588 1 75 250 VAL B N 1
ATOM 5953 C CA . VAL B 1 250 ? 21.672 29.234 -0.019 1 75 250 VAL B CA 1
ATOM 5954 C C . VAL B 1 250 ? 22.109 28.047 0.831 1 75 250 VAL B C 1
ATOM 5956 O O . VAL B 1 250 ? 23.25 27.578 0.703 1 75 250 VAL B O 1
ATOM 5959 N N . HIS B 1 251 ? 21.25 27.609 1.596 1 84.5 251 HIS B N 1
ATOM 5960 C CA . HIS B 1 251 ? 21.625 26.562 2.545 1 84.5 251 HIS B CA 1
ATOM 5961 C C . HIS B 1 251 ? 20.969 25.234 2.207 1 84.5 251 HIS B C 1
ATOM 5963 O O . HIS B 1 251 ? 21.078 24.266 2.965 1 84.5 251 HIS B O 1
ATOM 5969 N N . GLY B 1 252 ? 20.219 25.188 1.127 1 86.62 252 GLY B N 1
ATOM 5970 C CA . GLY B 1 252 ? 19.609 23.938 0.691 1 86.62 252 GLY B CA 1
ATOM 5971 C C . GLY B 1 252 ? 18.109 23.875 0.924 1 86.62 252 GLY B C 1
ATOM 5972 O O . GLY B 1 252 ? 17.578 24.609 1.76 1 86.62 252 GLY B O 1
ATOM 5973 N N . LEU B 1 253 ? 17.469 22.953 0.295 1 86.94 253 LEU B N 1
ATOM 5974 C CA . LEU B 1 253 ? 16.016 22.797 0.318 1 86.94 253 LEU B CA 1
ATOM 5975 C C . LEU B 1 253 ? 15.523 22.484 1.727 1 86.94 253 LEU B C 1
ATOM 5977 O O . LEU B 1 253 ? 14.57 23.109 2.209 1 86.94 253 LEU B O 1
ATOM 5981 N N . ALA B 1 254 ? 16.203 21.578 2.381 1 89.62 254 ALA B N 1
ATOM 5982 C CA . ALA B 1 254 ? 15.781 21.141 3.711 1 89.62 254 ALA B CA 1
ATOM 5983 C C . ALA B 1 254 ? 15.828 22.297 4.707 1 89.62 254 ALA B C 1
ATOM 5985 O O . ALA B 1 254 ? 14.898 22.484 5.496 1 89.62 254 ALA B O 1
ATOM 5986 N N . TYR B 1 255 ? 16.891 23.031 4.645 1 93.5 255 TYR B N 1
ATOM 5987 C CA . TYR B 1 255 ? 17.047 24.203 5.496 1 93.5 255 TYR B CA 1
ATOM 5988 C C . TYR B 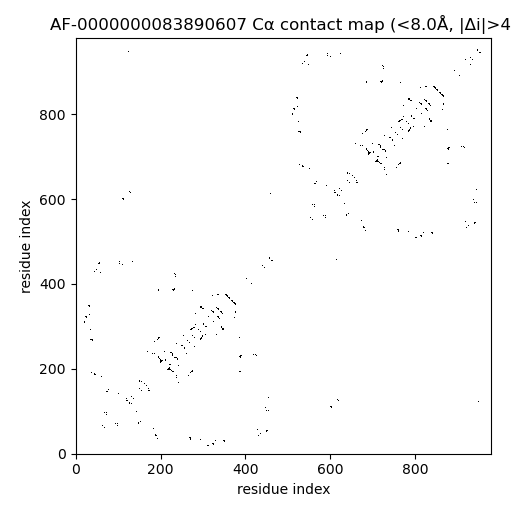1 255 ? 15.914 25.203 5.281 1 93.5 255 TYR B C 1
ATOM 5990 O O . TYR B 1 255 ? 15.266 25.625 6.238 1 93.5 255 TYR B O 1
ATOM 5998 N N . ASP B 1 256 ? 15.594 25.453 4.055 1 93.06 256 ASP B N 1
ATOM 5999 C CA . ASP B 1 256 ? 14.57 26.438 3.715 1 93.06 256 ASP B CA 1
ATOM 6000 C C . ASP B 1 256 ? 13.188 25.969 4.164 1 93.06 256 ASP B C 1
ATOM 6002 O O . ASP B 1 256 ? 12.391 26.75 4.68 1 93.06 256 ASP B O 1
ATOM 6006 N N . VAL B 1 257 ? 12.969 24.766 3.98 1 94.06 257 VAL B N 1
ATOM 6007 C CA . VAL B 1 257 ? 11.672 24.172 4.316 1 94.06 257 VAL B CA 1
ATOM 6008 C C . VAL B 1 257 ? 11.422 24.312 5.816 1 94.06 257 VAL B C 1
ATOM 6010 O O . VAL B 1 257 ? 10.352 24.766 6.234 1 94.06 257 VAL B O 1
ATOM 6013 N N . VAL B 1 258 ? 12.398 23.938 6.598 1 96.75 258 VAL B N 1
ATOM 6014 C CA . VAL B 1 258 ? 12.219 23.953 8.047 1 96.75 258 VAL B CA 1
ATOM 6015 C C . VAL B 1 258 ? 12.055 25.406 8.516 1 96.75 258 VAL B C 1
ATOM 6017 O O . VAL B 1 258 ? 11.172 25.688 9.328 1 96.75 258 VAL B O 1
ATOM 6020 N N . LYS B 1 259 ? 12.844 26.266 7.98 1 94.88 259 LYS B N 1
ATOM 6021 C CA . LYS B 1 259 ? 12.758 27.672 8.367 1 94.88 259 LYS B CA 1
ATOM 6022 C C . LYS B 1 259 ? 11.398 28.266 8.016 1 94.88 259 LYS B C 1
ATOM 6024 O O . LYS B 1 259 ? 10.859 29.094 8.758 1 94.88 259 LYS B O 1
ATOM 6029 N N . ASP B 1 260 ? 10.852 27.766 6.91 1 94.25 260 ASP B N 1
ATOM 6030 C CA . ASP B 1 260 ? 9.555 28.266 6.469 1 94.25 260 ASP B CA 1
ATOM 6031 C C . ASP B 1 260 ? 8.43 27.719 7.355 1 94.25 260 ASP B C 1
ATOM 6033 O O . ASP B 1 260 ? 7.426 28.406 7.574 1 94.25 260 ASP B O 1
ATOM 6037 N N . LEU B 1 261 ? 8.578 26.531 7.816 1 96.62 261 LEU B N 1
ATOM 6038 C CA . LEU B 1 261 ? 7.543 25.875 8.602 1 96.62 261 LEU B CA 1
ATOM 6039 C C . LEU B 1 261 ? 7.531 26.391 10.031 1 96.62 261 LEU B C 1
ATOM 6041 O O . LEU B 1 261 ? 6.473 26.484 10.656 1 96.62 261 LEU B O 1
ATOM 6045 N N . VAL B 1 262 ? 8.742 26.672 10.531 1 95.56 262 VAL B N 1
ATOM 6046 C CA . VAL B 1 262 ? 8.875 27.078 11.93 1 95.56 262 VAL B CA 1
ATOM 6047 C C . VAL B 1 262 ? 8.961 28.594 12.031 1 95.56 262 VAL B C 1
ATOM 6049 O O . VAL B 1 262 ? 10.055 29.156 12.047 1 95.56 262 VAL B O 1
ATOM 6052 N N . GLN B 1 263 ? 7.844 29.234 12.133 1 91.38 263 GLN B N 1
ATOM 6053 C CA . GLN B 1 263 ? 7.801 30.688 12.188 1 91.38 263 GLN B CA 1
ATOM 6054 C C . GLN B 1 263 ? 7.566 31.188 13.609 1 91.38 263 GLN B C 1
ATOM 6056 O O . GLN B 1 263 ? 6.52 30.906 14.203 1 91.38 263 GLN B O 1
ATOM 6061 N N . THR B 1 264 ? 8.516 31.984 14.039 1 90.81 264 THR B N 1
ATOM 6062 C CA . THR B 1 264 ? 8.438 32.531 15.391 1 90.81 264 THR B CA 1
ATOM 6063 C C . THR B 1 264 ? 7.203 33.406 15.547 1 90.81 264 THR B C 1
ATOM 6065 O O . THR B 1 264 ? 6.613 33.469 16.625 1 90.81 264 THR B O 1
ATOM 6068 N N . SER B 1 265 ? 6.785 34.094 14.492 1 93 265 SER B N 1
ATOM 6069 C CA . SER B 1 265 ? 5.648 35 14.539 1 93 265 SER B CA 1
ATOM 6070 C C . SER B 1 265 ? 4.359 34.25 14.875 1 93 265 SER B C 1
ATOM 6072 O O . SER B 1 265 ? 3.451 34.844 15.484 1 93 265 SER B O 1
ATOM 6074 N N . PHE B 1 266 ? 4.453 33.062 14.602 1 94.5 266 PHE B N 1
ATOM 6075 C CA . PHE B 1 266 ? 3.256 32.281 14.859 1 94.5 266 PHE B CA 1
ATOM 6076 C C . PHE B 1 266 ? 3.439 31.406 16.109 1 94.5 266 PHE B C 1
ATOM 6078 O O . PHE B 1 266 ? 2.592 31.406 17 1 94.5 266 PHE B O 1
ATOM 6085 N N . LEU B 1 267 ? 4.473 30.719 16.266 1 96.94 267 LEU B N 1
ATOM 6086 C CA . LEU B 1 267 ? 4.676 29.703 17.281 1 96.94 267 LEU B CA 1
ATOM 6087 C C . LEU B 1 267 ? 5.094 30.328 18.609 1 96.94 267 LEU B C 1
ATOM 6089 O O . LEU B 1 267 ? 4.59 29.969 19.672 1 96.94 267 LEU B O 1
ATOM 6093 N N . GLY B 1 268 ? 5.938 31.297 18.562 1 96.81 268 GLY B N 1
ATOM 6094 C CA . GLY B 1 268 ? 6.676 31.766 19.719 1 96.81 268 GLY B CA 1
ATOM 6095 C C . GLY B 1 268 ? 8.062 31.156 19.828 1 96.81 268 GLY B C 1
ATOM 6096 O O . GLY B 1 268 ? 8.734 30.953 18.828 1 96.81 268 GLY B O 1
ATOM 6097 N N . THR B 1 269 ? 8.477 31 21.094 1 95.81 269 THR B N 1
ATOM 6098 C CA . THR B 1 269 ? 9.82 30.469 21.297 1 95.81 269 THR B CA 1
ATOM 6099 C C . THR B 1 269 ? 9.812 29.297 22.266 1 95.81 269 THR B C 1
ATOM 6101 O O . THR B 1 269 ? 8.805 29.031 22.922 1 95.81 269 THR B O 1
ATOM 6104 N N . GLY B 1 270 ? 10.891 28.609 22.172 1 96.69 270 GLY B N 1
ATOM 6105 C CA . GLY B 1 270 ? 11.062 27.531 23.141 1 96.69 270 GLY B CA 1
ATOM 6106 C C . GLY B 1 270 ? 10.531 26.203 22.641 1 96.69 270 GLY B C 1
ATOM 6107 O O . GLY B 1 270 ? 10.43 25.25 23.422 1 96.69 270 GLY B O 1
ATOM 6108 N N . TYR B 1 271 ? 10.18 26.094 21.422 1 98.12 271 TYR B N 1
ATOM 6109 C CA . TYR B 1 271 ? 9.695 24.844 20.859 1 98.12 271 TYR B CA 1
ATOM 6110 C C . TYR B 1 271 ? 10.852 23.922 20.531 1 98.12 271 TYR B C 1
ATOM 6112 O O . TYR B 1 271 ? 11.977 24.375 20.297 1 98.12 271 TYR B O 1
ATOM 6120 N N . HIS B 1 272 ? 10.57 22.672 20.578 1 98.19 272 HIS B N 1
ATOM 6121 C CA . HIS B 1 272 ? 11.516 21.625 20.156 1 98.19 272 HIS B CA 1
ATOM 6122 C C . HIS B 1 272 ? 11.094 21 18.828 1 98.19 272 HIS B C 1
ATOM 6124 O O . HIS B 1 272 ? 9.977 20.484 18.703 1 98.19 272 HIS B O 1
ATOM 6130 N N . ILE B 1 273 ? 11.969 21.031 17.906 1 98.5 273 ILE B N 1
ATOM 6131 C CA . ILE B 1 273 ? 11.656 20.516 16.578 1 98.5 273 ILE B CA 1
ATOM 6132 C C . ILE B 1 273 ? 12.43 19.234 16.328 1 98.5 273 ILE B C 1
ATOM 6134 O O . ILE B 1 273 ? 13.664 19.219 16.391 1 98.5 273 ILE B O 1
ATOM 6138 N N . TYR B 1 274 ? 11.711 18.156 16.094 1 98.75 274 TYR B N 1
ATOM 6139 C CA . TYR B 1 274 ? 12.312 16.875 15.781 1 98.75 274 TYR B CA 1
ATOM 6140 C C . TYR B 1 274 ? 12.25 16.594 14.281 1 98.75 274 TYR B C 1
ATOM 6142 O O . TYR B 1 274 ? 11.234 16.859 13.641 1 98.75 274 TYR B O 1
ATOM 6150 N N . MET B 1 275 ? 13.344 16.062 13.672 1 98.06 275 MET B N 1
ATOM 6151 C CA . MET B 1 275 ? 13.391 15.844 12.234 1 98.06 275 MET B CA 1
ATOM 6152 C C . MET B 1 275 ? 14.383 14.734 11.883 1 98.06 275 MET B C 1
ATOM 6154 O O . MET B 1 275 ? 15.164 14.312 12.734 1 98.06 275 MET B O 1
ATOM 6158 N N . ASP B 1 276 ? 14.336 14.242 10.68 1 95.62 276 ASP B N 1
ATOM 6159 C CA . ASP B 1 276 ? 15.195 13.125 10.297 1 95.62 276 ASP B CA 1
ATOM 6160 C C . ASP B 1 276 ? 16.453 13.625 9.578 1 95.62 276 ASP B C 1
ATOM 6162 O O . ASP B 1 276 ? 16.703 14.828 9.531 1 95.62 276 ASP B O 1
ATOM 6166 N N . ASN B 1 277 ? 17.234 12.695 9.031 1 94.38 277 ASN B N 1
ATOM 6167 C CA . ASN B 1 277 ? 18.562 13 8.508 1 94.38 277 ASN B CA 1
ATOM 6168 C C . ASN B 1 277 ? 18.484 13.781 7.199 1 94.38 277 ASN B C 1
ATOM 6170 O O . ASN B 1 277 ? 19.484 14.352 6.754 1 94.38 277 ASN B O 1
ATOM 6174 N N . PHE B 1 278 ? 17.328 13.836 6.602 1 92.25 278 PHE B N 1
ATOM 6175 C CA . PHE B 1 278 ? 17.141 14.656 5.414 1 92.25 278 PHE B CA 1
ATOM 6176 C C . PHE B 1 278 ? 17.25 16.141 5.762 1 92.25 278 PHE B C 1
ATOM 6178 O O . PHE B 1 278 ? 17.812 16.922 5 1 92.25 278 PHE B O 1
ATOM 6185 N N . TYR B 1 279 ? 16.766 16.469 6.898 1 95.31 279 TYR B N 1
ATOM 6186 C CA . TYR B 1 279 ? 16.641 17.875 7.297 1 95.31 279 TYR B CA 1
ATOM 6187 C C . TYR B 1 279 ? 17.828 18.297 8.156 1 95.31 279 TYR B C 1
ATOM 6189 O O . TYR B 1 279 ? 18.312 19.422 8.016 1 95.31 279 TYR B O 1
ATOM 6197 N N . SER B 1 280 ? 18.25 17.438 8.938 1 95.38 280 SER B N 1
ATOM 6198 C CA . SER B 1 280 ? 19.188 17.781 10.008 1 95.38 280 SER B CA 1
ATOM 6199 C C . SER B 1 280 ? 20.531 18.234 9.453 1 95.38 280 SER B C 1
ATOM 6201 O O . SER B 1 280 ? 21.125 17.562 8.609 1 95.38 280 SER B O 1
ATOM 6203 N N . SER B 1 281 ? 20.969 19.359 9.883 1 94.75 281 SER B N 1
ATOM 6204 C CA . SER B 1 281 ? 22.312 19.891 9.625 1 94.75 281 SER B CA 1
ATOM 6205 C C . SER B 1 281 ? 22.781 20.766 10.773 1 94.75 281 SER B C 1
ATOM 6207 O O . SER B 1 281 ? 21.969 21.422 11.438 1 94.75 281 SER B O 1
ATOM 6209 N N . PRO B 1 282 ? 24.094 20.719 11.008 1 94.88 282 PRO B N 1
ATOM 6210 C CA . PRO B 1 282 ? 24.594 21.594 12.07 1 94.88 282 PRO B CA 1
ATOM 6211 C C . PRO B 1 282 ? 24.219 23.062 11.867 1 94.88 282 PRO B C 1
ATOM 6213 O O . PRO B 1 282 ? 23.828 23.734 12.82 1 94.88 282 PRO B O 1
ATOM 6216 N N . LYS B 1 283 ? 24.281 23.5 10.672 1 95.12 283 LYS B N 1
ATOM 6217 C CA . LYS B 1 283 ? 23.938 24.875 10.367 1 95.12 283 LYS B CA 1
ATOM 6218 C C . LYS B 1 283 ? 22.484 25.172 10.727 1 95.12 283 LYS B C 1
ATOM 6220 O O . LYS B 1 283 ? 22.188 26.188 11.367 1 95.12 283 LYS B O 1
ATOM 6225 N N . LEU B 1 284 ? 21.609 24.344 10.336 1 96.31 284 LEU B N 1
ATOM 6226 C CA . LEU B 1 284 ? 20.188 24.516 10.625 1 96.31 284 LEU B CA 1
ATOM 6227 C C . LEU B 1 284 ? 19.938 24.516 12.125 1 96.31 284 LEU B C 1
ATOM 6229 O O . LEU B 1 284 ? 19.219 25.375 12.641 1 96.31 284 LEU B O 1
ATOM 6233 N N . PHE B 1 285 ? 20.562 23.609 12.836 1 96.62 285 PHE B N 1
ATOM 6234 C CA . PHE B 1 285 ? 20.344 23.484 14.273 1 96.62 285 PHE B CA 1
ATOM 6235 C C . PHE B 1 285 ? 20.859 24.703 15.016 1 96.62 285 PHE B C 1
ATOM 6237 O O . PHE B 1 285 ? 20.203 25.188 15.938 1 96.62 285 PHE B O 1
ATOM 6244 N N . MET B 1 286 ? 21.984 25.172 14.602 1 95.31 286 MET B N 1
ATOM 6245 C CA . MET B 1 286 ? 22.531 26.375 15.227 1 95.31 286 MET B CA 1
ATOM 6246 C C . MET B 1 286 ? 21.641 27.578 14.969 1 95.31 286 MET B C 1
ATOM 6248 O O . MET B 1 286 ? 21.422 28.391 15.859 1 95.31 286 MET B O 1
ATOM 6252 N N . ASP B 1 287 ? 21.141 27.672 13.766 1 95.62 287 ASP B N 1
ATOM 6253 C CA . ASP B 1 287 ? 20.266 28.781 13.438 1 95.62 287 ASP B CA 1
ATOM 6254 C C . ASP B 1 287 ? 18.953 28.688 14.211 1 95.62 287 ASP B C 1
ATOM 6256 O O . ASP B 1 287 ? 18.422 29.703 14.672 1 95.62 287 ASP B O 1
ATOM 6260 N N . LEU B 1 288 ? 18.422 27.531 14.328 1 96.44 288 LEU B N 1
ATOM 6261 C CA . LEU B 1 288 ? 17.219 27.344 15.125 1 96.44 288 LEU B CA 1
ATOM 6262 C C . LEU B 1 288 ? 17.453 27.719 16.578 1 96.44 288 LEU B C 1
ATOM 6264 O O . LEU B 1 288 ? 16.609 28.344 17.219 1 96.44 288 LEU B O 1
ATOM 6268 N N . ALA B 1 289 ? 18.625 27.359 17.062 1 94.88 289 ALA B N 1
ATOM 6269 C CA . ALA B 1 289 ? 18.969 27.719 18.438 1 94.88 289 ALA B CA 1
ATOM 6270 C C . ALA B 1 289 ? 19 29.234 18.609 1 94.88 289 ALA B C 1
ATOM 6272 O O . ALA B 1 289 ? 18.547 29.766 19.625 1 94.88 289 ALA B O 1
ATOM 6273 N N . ARG B 1 290 ? 19.531 29.875 17.641 1 93.75 290 ARG B N 1
ATOM 6274 C CA . ARG B 1 290 ? 19.578 31.344 17.672 1 93.75 290 ARG B CA 1
ATOM 6275 C C . ARG B 1 290 ? 18.172 31.938 17.688 1 93.75 290 ARG B C 1
ATOM 6277 O O . ARG B 1 290 ? 17.938 32.969 18.297 1 93.75 290 ARG B O 1
ATOM 6284 N N . MET B 1 291 ? 17.281 31.25 17.062 1 94.94 291 MET B N 1
ATOM 6285 C CA . MET B 1 291 ? 15.883 31.688 17.016 1 94.94 291 MET B CA 1
ATOM 6286 C C . MET B 1 291 ? 15.133 31.219 18.266 1 94.94 291 MET B C 1
ATOM 6288 O O . MET B 1 291 ? 13.914 31.391 18.344 1 94.94 291 MET B O 1
ATOM 6292 N N . LYS B 1 292 ? 15.875 30.547 19.141 1 95.31 292 LYS B N 1
ATOM 6293 C CA . LYS B 1 292 ? 15.352 30.062 20.422 1 95.31 292 LYS B CA 1
ATOM 6294 C C . LYS B 1 292 ? 14.445 28.859 20.234 1 95.31 292 LYS B C 1
ATOM 6296 O O . LYS B 1 292 ? 13.43 28.719 20.906 1 95.31 292 LYS B O 1
ATOM 6301 N N . PHE B 1 293 ? 14.688 28.172 19.234 1 96.56 293 PHE B N 1
ATOM 6302 C CA . PHE B 1 293 ? 14.094 26.844 19.047 1 96.56 293 PHE B CA 1
ATOM 6303 C C . PHE B 1 293 ? 15.102 25.75 19.391 1 96.56 293 PHE B C 1
ATOM 6305 O O . PHE B 1 293 ? 16.297 25.906 19.141 1 96.56 293 PHE B O 1
ATOM 6312 N N . GLY B 1 294 ? 14.641 24.75 19.984 1 96.5 294 GLY B N 1
ATOM 6313 C CA . GLY B 1 294 ? 15.438 23.547 20.125 1 96.5 294 GLY B CA 1
ATOM 6314 C C . GLY B 1 294 ? 15.266 22.578 18.969 1 96.5 294 GLY B C 1
ATOM 6315 O O . GLY B 1 294 ? 14.219 22.562 18.312 1 96.5 294 GLY B O 1
ATOM 6316 N N . ALA B 1 295 ? 16.297 21.781 18.719 1 97.25 295 ALA B N 1
ATOM 6317 C CA . ALA B 1 295 ? 16.219 20.828 17.609 1 97.25 295 ALA B CA 1
ATOM 6318 C C . ALA B 1 295 ? 16.875 19.5 17.984 1 97.25 295 ALA B C 1
ATOM 6320 O O . ALA B 1 295 ? 17.844 19.484 18.75 1 97.25 295 ALA B O 1
ATOM 6321 N N . CYS B 1 296 ? 16.328 18.469 17.531 1 98.12 296 CYS B N 1
ATOM 6322 C CA . CYS B 1 296 ? 16.844 17.109 17.703 1 98.12 296 CYS B CA 1
ATOM 6323 C C . CYS B 1 296 ? 16.531 16.25 16.484 1 98.12 296 CYS B C 1
ATOM 6325 O O . CYS B 1 296 ? 15.398 16.25 15.992 1 98.12 296 CYS B O 1
ATOM 6327 N N . GLY B 1 297 ? 17.547 15.523 15.969 1 98.06 297 GLY B N 1
ATOM 6328 C CA . GLY B 1 297 ? 17.281 14.703 14.805 1 98.06 297 GLY B CA 1
ATOM 6329 C C . GLY B 1 297 ? 18.453 13.797 14.438 1 98.06 297 GLY B C 1
ATOM 6330 O O . GLY B 1 297 ? 19.562 13.977 14.938 1 98.06 297 GLY B O 1
ATOM 6331 N N . THR B 1 298 ? 18.203 12.805 13.641 1 97.31 298 THR B N 1
ATOM 6332 C CA . THR B 1 298 ? 19.281 11.984 13.102 1 97.31 298 THR B CA 1
ATOM 6333 C C . THR B 1 298 ? 20.062 12.742 12.039 1 97.31 298 THR B C 1
ATOM 6335 O O . THR B 1 298 ? 19.562 13.695 11.445 1 97.31 298 THR B O 1
ATOM 6338 N N . TYR B 1 299 ? 21.328 12.438 11.906 1 94.75 299 TYR B N 1
ATOM 6339 C CA . TYR B 1 299 ? 22.125 13.125 10.898 1 94.75 299 TYR B CA 1
ATOM 6340 C C . TYR B 1 299 ? 22.969 12.133 10.102 1 94.75 299 TYR B C 1
ATOM 6342 O O . TYR B 1 299 ? 23.25 11.023 10.57 1 94.75 299 TYR B O 1
ATOM 6350 N N . ARG B 1 300 ? 23.297 12.5 8.938 1 91.94 300 ARG B N 1
ATOM 6351 C CA . ARG B 1 300 ? 24.234 11.742 8.102 1 91.94 300 ARG B CA 1
ATOM 6352 C C . ARG B 1 300 ? 25.672 12.109 8.414 1 91.94 300 ARG B C 1
ATOM 6354 O O . ARG B 1 300 ? 26.016 13.289 8.516 1 91.94 300 ARG B O 1
ATOM 6361 N N . GLU B 1 301 ? 26.438 11.133 8.359 1 86.62 301 GLU B N 1
ATOM 6362 C CA . GLU B 1 301 ? 27.828 11.328 8.766 1 86.62 301 GLU B CA 1
ATOM 6363 C C . GLU B 1 301 ? 28.578 12.219 7.777 1 86.62 301 GLU B C 1
ATOM 6365 O O . GLU B 1 301 ? 29.484 12.961 8.164 1 86.62 301 GLU B O 1
ATOM 6370 N N . ASN B 1 302 ? 28.188 12.18 6.566 1 85.56 302 ASN B N 1
ATOM 6371 C CA . ASN B 1 302 ? 28.906 12.891 5.52 1 85.56 302 ASN B CA 1
ATOM 6372 C C . ASN B 1 302 ? 28.406 14.328 5.367 1 85.56 302 ASN B C 1
ATOM 6374 O O . ASN B 1 302 ? 28.906 15.078 4.527 1 85.56 302 ASN B O 1
ATOM 6378 N N . ARG B 1 303 ? 27.5 14.734 6.199 1 86.25 303 ARG B N 1
ATOM 6379 C CA . ARG B 1 303 ? 26.969 16.094 6.117 1 86.25 303 ARG B CA 1
ATOM 6380 C C . ARG B 1 303 ? 28.016 17.109 6.59 1 86.25 303 ARG B C 1
ATOM 6382 O O . ARG B 1 303 ? 28.734 16.859 7.559 1 86.25 303 ARG B O 1
ATOM 6389 N N . LYS B 1 304 ? 28.047 18.219 5.906 1 85 304 LYS B N 1
ATOM 6390 C CA . LYS B 1 304 ? 28.984 19.281 6.273 1 85 304 LYS B CA 1
ATOM 6391 C C . LYS B 1 304 ? 28.766 19.719 7.723 1 85 304 LYS B C 1
ATOM 6393 O O . LYS B 1 304 ? 27.641 19.906 8.164 1 85 304 LYS B O 1
ATOM 6398 N N . GLY B 1 305 ? 29.875 19.844 8.516 1 86.5 305 GLY B N 1
ATOM 6399 C CA . GLY B 1 305 ? 29.797 20.328 9.883 1 86.5 305 GLY B CA 1
ATOM 6400 C C . GLY B 1 305 ? 29.734 19.203 10.906 1 86.5 305 GLY B C 1
ATOM 6401 O O . GLY B 1 305 ? 29.891 19.453 12.109 1 86.5 305 GLY B O 1
ATOM 6402 N N . CYS B 1 306 ? 29.5 18 10.391 1 89.62 306 CYS B N 1
ATOM 6403 C CA . CYS B 1 306 ? 29.469 16.859 11.305 1 89.62 306 CYS B CA 1
ATOM 6404 C C . CYS B 1 306 ? 30.875 16.391 11.625 1 89.62 306 CYS B C 1
ATOM 6406 O O . CYS B 1 306 ? 31.781 16.516 10.805 1 89.62 306 CYS B O 1
ATOM 6408 N N . PRO B 1 307 ? 31.047 15.906 12.867 1 89.19 307 PRO B N 1
ATOM 6409 C CA . PRO B 1 307 ? 32.375 15.453 13.25 1 89.19 307 PRO B CA 1
ATOM 6410 C C . PRO B 1 307 ? 32.875 14.273 12.422 1 89.19 307 PRO B C 1
ATOM 6412 O O . PRO B 1 307 ? 32.156 13.273 12.281 1 89.19 307 PRO B O 1
ATOM 6415 N N . ARG B 1 308 ? 34.094 14.484 11.852 1 85.88 308 ARG B N 1
ATOM 6416 C CA . ARG B 1 308 ? 34.688 13.414 11.078 1 85.88 308 ARG B CA 1
ATOM 6417 C C . ARG B 1 308 ? 36.156 13.203 11.5 1 85.88 308 ARG B C 1
ATOM 6419 O O . ARG B 1 308 ? 36.812 14.148 11.922 1 85.88 308 ARG B O 1
ATOM 6426 N N . GLY B 1 309 ? 36.562 12 11.375 1 81.75 309 GLY B N 1
ATOM 6427 C CA . GLY B 1 309 ? 37.969 11.695 11.578 1 81.75 309 GLY B CA 1
ATOM 6428 C C . GLY B 1 309 ? 38.406 11.859 13.016 1 81.75 309 GLY B C 1
ATOM 6429 O O . GLY B 1 309 ? 39.562 12.227 13.281 1 81.75 309 GLY B O 1
ATOM 6430 N N . ARG B 1 310 ? 37.469 11.805 13.906 1 85.81 310 ARG B N 1
ATOM 6431 C CA . ARG B 1 310 ? 37.781 11.93 15.32 1 85.81 310 ARG B CA 1
ATOM 6432 C C . ARG B 1 310 ? 38.125 10.57 15.922 1 85.81 310 ARG B C 1
ATOM 6434 O O . ARG B 1 310 ? 37.656 9.539 15.453 1 85.81 310 ARG B O 1
ATOM 6441 N N . GLY B 1 311 ? 38.969 10.562 16.875 1 87.12 311 GLY B N 1
ATOM 6442 C CA . GLY B 1 311 ? 39.344 9.32 17.531 1 87.12 311 GLY B CA 1
ATOM 6443 C C . GLY B 1 311 ? 38.219 8.719 18.359 1 87.12 311 GLY B C 1
ATOM 6444 O O . GLY B 1 311 ? 37.219 9.383 18.656 1 87.12 311 GLY B O 1
ATOM 6445 N N . ASN B 1 312 ? 38.25 7.402 18.672 1 88.62 312 ASN B N 1
ATOM 6446 C CA . ASN B 1 312 ? 37.312 6.641 19.516 1 88.62 312 ASN B CA 1
ATOM 6447 C C . ASN B 1 312 ? 35.938 6.535 18.875 1 88.62 312 ASN B C 1
ATOM 6449 O O . ASN B 1 312 ? 34.938 6.562 19.578 1 88.62 312 ASN B O 1
ATOM 6453 N N . ALA B 1 313 ? 35.938 6.523 17.625 1 89.62 313 ALA B N 1
ATOM 6454 C CA . ALA B 1 313 ? 34.688 6.395 16.891 1 89.62 313 ALA B CA 1
ATOM 6455 C C . ALA B 1 313 ? 34.125 4.984 17.031 1 89.62 313 ALA B C 1
ATOM 6457 O O . ALA B 1 313 ? 34.844 4.039 17.344 1 89.62 313 ALA B O 1
ATOM 6458 N N . LEU B 1 314 ? 32.812 4.922 16.938 1 92.31 314 LEU B N 1
ATOM 6459 C CA . LEU B 1 314 ? 32.188 3.604 16.922 1 92.31 314 LEU B CA 1
ATOM 6460 C C . LEU B 1 314 ? 32.688 2.781 15.734 1 92.31 314 LEU B C 1
ATOM 6462 O O . LEU B 1 314 ? 32.969 3.332 14.672 1 92.31 314 LEU B O 1
ATOM 6466 N N . THR B 1 315 ? 32.781 1.503 15.938 1 87.94 315 THR B N 1
ATOM 6467 C CA . THR B 1 315 ? 33.125 0.561 14.867 1 87.94 315 THR B CA 1
ATOM 6468 C C . THR B 1 315 ? 32.062 -0.539 14.789 1 87.94 315 THR B C 1
ATOM 6470 O O . THR B 1 315 ? 31.188 -0.644 15.664 1 87.94 315 THR B O 1
ATOM 6473 N N . LYS B 1 316 ? 32.094 -1.302 13.758 1 86.94 316 LYS B N 1
ATOM 6474 C CA . LYS B 1 316 ? 31.156 -2.408 13.578 1 86.94 316 LYS B CA 1
ATOM 6475 C C . LYS B 1 316 ? 31.281 -3.424 14.711 1 86.94 316 LYS B C 1
ATOM 6477 O O . LYS B 1 316 ? 30.359 -4.191 14.977 1 86.94 316 LYS B O 1
ATOM 6482 N N . LYS B 1 317 ? 32.344 -3.375 15.406 1 87.94 317 LYS B N 1
ATOM 6483 C CA . LYS B 1 317 ? 32.625 -4.352 16.453 1 87.94 317 LYS B CA 1
ATOM 6484 C C . LYS B 1 317 ? 32.219 -3.814 17.828 1 87.94 317 LYS B C 1
ATOM 6486 O O . LYS B 1 317 ? 32.281 -4.531 18.828 1 87.94 317 LYS B O 1
ATOM 6491 N N . SER B 1 318 ? 31.812 -2.609 17.828 1 92.31 318 SER B N 1
ATOM 6492 C CA . SER B 1 318 ? 31.406 -2.023 19.109 1 92.31 318 SER B CA 1
ATOM 6493 C C . SER B 1 318 ? 30.203 -2.762 19.688 1 92.31 318 SER B C 1
ATOM 6495 O O . SER B 1 318 ? 29.312 -3.186 18.953 1 92.31 318 SER B O 1
ATOM 6497 N N . LYS B 1 319 ? 30.219 -2.932 21 1 89.31 319 LYS B N 1
ATOM 6498 C CA . LYS B 1 319 ? 29.141 -3.645 21.688 1 89.31 319 LYS B CA 1
ATOM 6499 C C . LYS B 1 319 ? 27.828 -2.869 21.625 1 89.31 319 LYS B C 1
ATOM 6501 O O . LYS B 1 319 ? 27.828 -1.636 21.656 1 89.31 319 LYS B O 1
ATOM 6506 N N . ARG B 1 320 ? 26.828 -3.641 21.562 1 91.25 320 ARG B N 1
ATOM 6507 C CA . ARG B 1 320 ? 25.5 -3.014 21.594 1 91.25 320 ARG B CA 1
ATOM 6508 C C . ARG B 1 320 ? 25.328 -2.193 22.875 1 91.25 320 ARG B C 1
ATOM 6510 O O . ARG B 1 320 ? 25.688 -2.648 23.969 1 91.25 320 ARG B O 1
ATOM 6517 N N . GLY B 1 321 ? 24.906 -0.951 22.719 1 92.5 321 GLY B N 1
ATOM 6518 C CA . GLY B 1 321 ? 24.75 -0.063 23.859 1 92.5 321 GLY B CA 1
ATOM 6519 C C . GLY B 1 321 ? 25.875 0.947 24 1 92.5 321 GLY B C 1
ATOM 6520 O O . GLY B 1 321 ? 25.797 1.871 24.812 1 92.5 321 GLY B O 1
ATOM 6521 N N . SER B 1 322 ? 26.906 0.828 23.234 1 94.75 322 SER B N 1
ATOM 6522 C CA . SER B 1 322 ? 28.016 1.772 23.281 1 94.75 322 SER B CA 1
ATOM 6523 C C . SER B 1 322 ? 27.578 3.168 22.859 1 94.75 322 SER B C 1
ATOM 6525 O O . SER B 1 322 ? 26.844 3.322 21.875 1 94.75 322 SER B O 1
ATOM 6527 N N . VAL B 1 323 ? 28.047 4.172 23.625 1 96 323 VAL B N 1
ATOM 6528 C CA . VAL B 1 323 ? 27.688 5.562 23.375 1 96 323 VAL B CA 1
ATOM 6529 C C . VAL B 1 323 ? 28.953 6.379 23.094 1 96 323 VAL B C 1
ATOM 6531 O O . VAL B 1 323 ? 29.969 6.211 23.766 1 96 323 VAL B O 1
ATOM 6534 N N . ARG B 1 324 ? 28.953 7.148 22.031 1 96.38 324 ARG B N 1
ATOM 6535 C CA . ARG B 1 324 ? 29.969 8.141 21.719 1 96.38 324 ARG B CA 1
ATOM 6536 C C . ARG B 1 324 ? 29.359 9.508 21.484 1 96.38 324 ARG B C 1
ATOM 6538 O O . ARG B 1 324 ? 28.297 9.617 20.844 1 96.38 324 ARG B O 1
ATOM 6545 N N . TRP B 1 325 ? 29.984 10.531 22.062 1 96.19 325 TRP B N 1
ATOM 6546 C CA . TRP B 1 325 ? 29.375 11.836 21.859 1 96.19 325 TRP B CA 1
ATOM 6547 C C . TRP B 1 325 ? 30.422 12.938 21.797 1 96.19 325 TRP B C 1
ATOM 6549 O O . TRP B 1 325 ? 31.531 12.766 22.312 1 96.19 325 TRP B O 1
ATOM 6559 N N . ILE B 1 326 ? 30.188 13.977 21.094 1 94.56 326 ILE B N 1
ATOM 6560 C CA . ILE B 1 326 ? 30.984 15.195 20.969 1 94.56 326 ILE B CA 1
ATOM 6561 C C . ILE B 1 326 ? 30.062 16.422 21.047 1 94.56 326 ILE B C 1
ATOM 6563 O O . ILE B 1 326 ? 29 16.453 20.422 1 94.56 326 ILE B O 1
ATOM 6567 N N . ARG B 1 327 ? 30.469 17.406 21.859 1 93.19 327 ARG B N 1
ATOM 6568 C CA . ARG B 1 327 ? 29.688 18.641 21.938 1 93.19 327 ARG B CA 1
ATOM 6569 C C . ARG B 1 327 ? 30.438 19.812 21.312 1 93.19 327 ARG B C 1
ATOM 6571 O O . ARG B 1 327 ? 31.625 19.984 21.562 1 93.19 327 ARG B O 1
ATOM 6578 N N . GLU B 1 328 ? 29.797 20.484 20.516 1 90.38 328 GLU B N 1
ATOM 6579 C CA . GLU B 1 328 ? 30.25 21.734 19.906 1 90.38 328 GLU B CA 1
ATOM 6580 C C . GLU B 1 328 ? 29.25 22.875 20.172 1 90.38 328 GLU B C 1
ATOM 6582 O O . GLU B 1 328 ? 28.297 23.047 19.422 1 90.38 328 GLU B O 1
ATOM 6587 N N . GLY B 1 329 ? 29.578 23.719 21.219 1 89.19 329 GLY B N 1
ATOM 6588 C CA . GLY B 1 329 ? 28.594 24.703 21.625 1 89.19 329 GLY B CA 1
ATOM 6589 C C . GLY B 1 329 ? 27.312 24.078 22.141 1 89.19 329 GLY B C 1
ATOM 6590 O O . GLY B 1 329 ? 27.344 23.203 23.016 1 89.19 329 GLY B O 1
ATOM 6591 N N . PRO B 1 330 ? 26.25 24.562 21.578 1 91.81 330 PRO B N 1
ATOM 6592 C CA . PRO B 1 330 ? 24.984 23.984 22.031 1 91.81 330 PRO B CA 1
ATOM 6593 C C . PRO B 1 330 ? 24.672 22.641 21.375 1 91.81 330 PRO B C 1
ATOM 6595 O O . PRO B 1 330 ? 23.766 21.922 21.812 1 91.81 330 PRO B O 1
ATOM 6598 N N . LEU B 1 331 ? 25.391 22.312 20.406 1 94.69 331 LEU B N 1
ATOM 6599 C CA . LEU B 1 331 ? 25.094 21.141 19.578 1 94.69 331 LEU B CA 1
ATOM 6600 C C . LEU B 1 331 ? 25.859 19.922 20.078 1 94.69 331 LEU B C 1
ATOM 6602 O O . LEU B 1 331 ? 27.078 19.984 20.234 1 94.69 331 LEU B O 1
ATOM 6606 N N . VAL B 1 332 ? 25.141 18.906 20.391 1 95.88 332 VAL B N 1
ATOM 6607 C CA . VAL B 1 332 ? 25.797 17.656 20.781 1 95.88 332 VAL B CA 1
ATOM 6608 C C . VAL B 1 332 ? 25.562 16.594 19.703 1 95.88 332 VAL B C 1
ATOM 6610 O O . VAL B 1 332 ? 24.453 16.484 19.172 1 95.88 332 VAL B O 1
ATOM 6613 N N . PHE B 1 333 ? 26.609 15.945 19.281 1 96.19 333 PHE B N 1
ATOM 6614 C CA . PHE B 1 333 ? 26.562 14.797 18.391 1 96.19 333 PHE B CA 1
ATOM 6615 C C . PHE B 1 333 ? 26.688 13.492 19.172 1 96.19 333 PHE B C 1
ATOM 6617 O O . PHE B 1 333 ? 27.594 13.344 20 1 96.19 333 PHE B O 1
ATOM 6624 N N . VAL B 1 334 ? 25.719 12.648 18.969 1 96.44 334 VAL B N 1
ATOM 6625 C CA . VAL B 1 334 ? 25.719 11.391 19.719 1 96.44 334 VAL B CA 1
ATOM 6626 C C . VAL B 1 334 ? 25.641 10.219 18.734 1 96.44 334 VAL B C 1
ATOM 6628 O O . VAL B 1 334 ? 24.859 10.242 17.781 1 96.44 334 VAL B O 1
ATOM 6631 N N . LYS B 1 335 ? 26.453 9.234 18.922 1 96.12 335 LYS B N 1
ATOM 6632 C CA . LYS B 1 335 ? 26.406 7.957 18.219 1 96.12 335 LYS B CA 1
ATOM 6633 C C . LYS B 1 335 ? 26.109 6.809 19.172 1 96.12 335 LYS B C 1
ATOM 6635 O O . LYS B 1 335 ? 26.609 6.793 20.312 1 96.12 335 LYS B O 1
ATOM 6640 N N . TRP B 1 336 ? 25.25 5.918 18.734 1 96.38 336 TRP B N 1
ATOM 6641 C CA . TRP B 1 336 ? 24.781 4.82 19.562 1 96.38 336 TRP B CA 1
ATOM 6642 C C . TRP B 1 336 ? 24.75 3.51 18.781 1 96.38 336 TRP B C 1
ATOM 6644 O O . TRP B 1 336 ? 24.281 3.469 17.641 1 96.38 336 TRP B O 1
ATOM 6654 N N . MET B 1 337 ? 25.328 2.508 19.375 1 94.81 337 MET B N 1
ATOM 6655 C CA . MET B 1 337 ? 25.328 1.203 18.719 1 94.81 337 MET B CA 1
ATOM 6656 C C . MET B 1 337 ? 24.125 0.374 19.172 1 94.81 337 MET B C 1
ATOM 6658 O O . MET B 1 337 ? 24.047 -0.03 20.344 1 94.81 337 MET B O 1
ATOM 6662 N N . ASP B 1 338 ? 23.188 0.171 18.344 1 92 338 ASP B N 1
ATOM 6663 C CA . ASP B 1 338 ? 22.109 -0.8 18.516 1 92 338 ASP B CA 1
ATOM 6664 C C . ASP B 1 338 ? 22.312 -2.021 17.625 1 92 338 ASP B C 1
ATOM 6666 O O . ASP B 1 338 ? 23.375 -2.648 17.656 1 92 338 ASP B O 1
ATOM 6670 N N . THR B 1 339 ? 21.312 -2.447 16.828 1 85.44 339 THR B N 1
ATOM 6671 C CA . THR B 1 339 ? 21.562 -3.436 15.781 1 85.44 339 THR B CA 1
ATOM 6672 C C . THR B 1 339 ? 22.406 -2.83 14.656 1 85.44 339 THR B C 1
ATOM 6674 O O . THR B 1 339 ? 23.188 -3.533 14.016 1 85.44 339 THR B O 1
ATOM 6677 N N . ARG B 1 340 ? 22.234 -1.508 14.586 1 90 340 ARG B N 1
ATOM 6678 C CA . ARG B 1 340 ? 23.031 -0.67 13.695 1 90 340 ARG B CA 1
ATOM 6679 C C . ARG B 1 340 ? 23.406 0.639 14.375 1 90 340 ARG B C 1
ATOM 6681 O O . ARG B 1 340 ? 22.828 1.006 15.406 1 90 340 ARG B O 1
ATOM 6688 N N . GLU B 1 341 ? 24.328 1.229 13.812 1 94 341 GLU B N 1
ATOM 6689 C CA . GLU B 1 341 ? 24.75 2.523 14.344 1 94 341 GLU B CA 1
ATOM 6690 C C . GLU B 1 341 ? 23.703 3.594 14.094 1 94 341 GLU B C 1
ATOM 6692 O O . GLU B 1 341 ? 23.172 3.705 12.984 1 94 341 GLU B O 1
ATOM 6697 N N . VAL B 1 342 ? 23.391 4.312 15.148 1 95.19 342 VAL B N 1
ATOM 6698 C CA . VAL B 1 342 ? 22.438 5.418 15.047 1 95.19 342 VAL B CA 1
ATOM 6699 C C . VAL B 1 342 ? 23.141 6.73 15.398 1 95.19 342 VAL B C 1
ATOM 6701 O O . VAL B 1 342 ? 23.812 6.832 16.438 1 95.19 342 VAL B O 1
ATOM 6704 N N . SER B 1 343 ? 23.047 7.719 14.57 1 96.19 343 SER B N 1
ATOM 6705 C CA . SER B 1 343 ? 23.641 9.039 14.789 1 96.19 343 SER B CA 1
ATOM 6706 C C . SER B 1 343 ? 22.562 10.102 14.992 1 96.19 343 SER B C 1
ATOM 6708 O O . SER B 1 343 ? 21.703 10.305 14.125 1 96.19 343 SER B O 1
ATOM 6710 N N . VAL B 1 344 ? 22.609 10.789 16.125 1 97.44 344 VAL B N 1
ATOM 6711 C CA . VAL B 1 344 ? 21.625 11.82 16.453 1 97.44 344 VAL B CA 1
ATOM 6712 C C . VAL B 1 344 ? 22.344 13.078 16.953 1 97.44 344 VAL B C 1
ATOM 6714 O O . VAL B 1 344 ? 23.422 12.984 17.547 1 97.44 344 VAL B O 1
ATOM 6717 N N . CYS B 1 345 ? 21.859 14.219 16.734 1 96.94 345 CYS B N 1
ATOM 6718 C CA . CYS B 1 345 ? 22.359 15.461 17.312 1 96.94 345 CYS B CA 1
ATOM 6719 C C . CYS B 1 345 ? 21.219 16.266 17.938 1 96.94 345 CYS B C 1
ATOM 6721 O O . CYS B 1 345 ? 20.047 16.062 17.578 1 96.94 345 CYS B O 1
ATOM 6723 N N . SER B 1 346 ? 21.531 17.047 18.875 1 97.06 346 SER B N 1
ATOM 6724 C CA . SER B 1 346 ? 20.516 17.781 19.625 1 97.06 346 SER B CA 1
ATOM 6725 C C . SER B 1 346 ? 21.078 19.062 20.219 1 97.06 346 SER B C 1
ATOM 6727 O O . SER B 1 346 ? 22.25 19.125 20.594 1 97.06 346 SER B O 1
ATOM 6729 N N . THR B 1 347 ? 20.281 20.047 20.297 1 96.5 347 THR B N 1
ATOM 6730 C CA . THR B 1 347 ? 20.656 21.281 20.969 1 96.5 347 THR B CA 1
ATOM 6731 C C . THR B 1 347 ? 19.938 21.391 22.312 1 96.5 347 THR B C 1
ATOM 6733 O O . THR B 1 347 ? 20.078 22.406 23.016 1 96.5 347 THR B O 1
ATOM 6736 N N . ILE B 1 348 ? 19.188 20.359 22.75 1 95.31 348 ILE B N 1
ATOM 6737 C CA . ILE B 1 348 ? 18.328 20.547 23.906 1 95.31 348 ILE B CA 1
ATOM 6738 C C . ILE B 1 348 ? 18.562 19.422 24.922 1 95.31 348 ILE B C 1
ATOM 6740 O O . ILE B 1 348 ? 17.984 19.422 26 1 95.31 348 ILE B O 1
ATOM 6744 N N . HIS B 1 349 ? 19.438 18.516 24.578 1 95.56 349 HIS B N 1
ATOM 6745 C CA . HIS B 1 349 ? 19.609 17.344 25.453 1 95.56 349 HIS B CA 1
ATOM 6746 C C . HIS B 1 349 ? 21.078 17.172 25.828 1 95.56 349 HIS B C 1
ATOM 6748 O O . HIS B 1 349 ? 21.984 17.547 25.078 1 95.56 349 HIS B O 1
ATOM 6754 N N . PRO B 1 350 ? 21.25 16.562 27 1 95.06 350 PRO B N 1
ATOM 6755 C CA . PRO B 1 350 ? 22.594 16 27.25 1 95.06 350 PRO B CA 1
ATOM 6756 C C . PRO B 1 350 ? 22.844 14.727 26.453 1 95.06 350 PRO B C 1
ATOM 6758 O O . PRO B 1 350 ? 21.891 14.102 25.953 1 95.06 350 PRO B O 1
ATOM 6761 N N . ALA B 1 351 ? 24.078 14.414 26.359 1 95.12 351 ALA B N 1
ATOM 6762 C CA . ALA B 1 351 ? 24.438 13.234 25.578 1 95.12 351 ALA B CA 1
ATOM 6763 C C . ALA B 1 351 ? 23.859 11.969 26.203 1 95.12 351 ALA B C 1
ATOM 6765 O O . ALA B 1 351 ? 23.359 11.094 25.484 1 95.12 351 ALA B O 1
ATOM 6766 N N . PHE B 1 352 ? 23.984 11.898 27.453 1 94.94 352 PHE B N 1
ATOM 6767 C CA . PHE B 1 352 ? 23.562 10.688 28.156 1 94.94 352 PHE B CA 1
ATOM 6768 C C . PHE B 1 352 ? 23.234 11 29.609 1 94.94 352 PHE B C 1
ATOM 6770 O O . PHE B 1 352 ? 24.047 11.578 30.328 1 94.94 352 PHE B O 1
ATOM 6777 N N . SER B 1 353 ? 21.984 10.617 30.031 1 91.62 353 SER B N 1
ATOM 6778 C CA . SER B 1 353 ? 21.562 10.883 31.406 1 91.62 353 SER B CA 1
ATOM 6779 C C . SER B 1 353 ? 21.219 9.586 32.125 1 91.62 353 SER B C 1
ATOM 6781 O O . SER B 1 353 ? 20.5 9.602 33.125 1 91.62 353 SER B O 1
ATOM 6783 N N . GLY B 1 354 ? 21.609 8.383 31.547 1 91.25 354 GLY B N 1
ATOM 6784 C CA . GLY B 1 354 ? 21.438 7.121 32.25 1 91.25 354 GLY B CA 1
ATOM 6785 C C . GLY B 1 354 ? 20.234 6.332 31.797 1 91.25 354 GLY B C 1
ATOM 6786 O O . GLY B 1 354 ? 19.859 5.336 32.406 1 91.25 354 GLY B O 1
ATOM 6787 N N . GLU B 1 355 ? 19.625 6.746 30.703 1 93.44 355 GLU B N 1
ATOM 6788 C CA . GLU B 1 355 ? 18.469 6.023 30.188 1 93.44 355 GLU B CA 1
ATOM 6789 C C . GLU B 1 355 ? 18.859 4.668 29.625 1 93.44 355 GLU B C 1
ATOM 6791 O O . GLU B 1 355 ? 20 4.492 29.156 1 93.44 355 GLU B O 1
ATOM 6796 N N . THR B 1 356 ? 17.906 3.664 29.734 1 93.5 356 THR B N 1
ATOM 6797 C CA . THR B 1 356 ? 18.125 2.334 29.172 1 93.5 356 THR B CA 1
ATOM 6798 C C . THR B 1 356 ? 16.906 1.885 28.359 1 93.5 356 THR B C 1
ATOM 6800 O O . THR B 1 356 ? 15.812 2.436 28.5 1 93.5 356 THR B O 1
ATOM 6803 N N . VAL B 1 357 ? 17.156 1.023 27.469 1 93.06 357 VAL B N 1
ATOM 6804 C CA . VAL B 1 357 ? 16.094 0.422 26.672 1 93.06 357 VAL B CA 1
ATOM 6805 C C . VAL B 1 357 ? 16.203 -1.101 26.734 1 93.06 357 VAL B C 1
ATOM 6807 O O . VAL B 1 357 ? 17.312 -1.646 26.812 1 93.06 357 VAL B O 1
ATOM 6810 N N . ASP B 1 358 ? 15.055 -1.704 26.719 1 89.75 358 ASP B N 1
ATOM 6811 C CA . ASP B 1 358 ? 15.008 -3.164 26.719 1 89.75 358 ASP B CA 1
ATOM 6812 C C . ASP B 1 358 ? 15.195 -3.725 25.312 1 89.75 358 ASP B C 1
ATOM 6814 O O . ASP B 1 358 ? 14.531 -3.285 24.375 1 89.75 358 ASP B O 1
ATOM 6818 N N . ARG B 1 359 ? 16.172 -4.574 25.125 1 88.56 359 ARG B N 1
ATOM 6819 C CA . ARG B 1 359 ? 16.375 -5.273 23.859 1 88.56 359 ARG B CA 1
ATOM 6820 C C . ARG B 1 359 ? 16.453 -6.781 24.062 1 88.56 359 ARG B C 1
ATOM 6822 O O . ARG B 1 359 ? 17 -7.246 25.062 1 88.56 359 ARG B O 1
ATOM 6829 N N . ARG B 1 360 ? 15.836 -7.582 23.141 1 83.06 360 ARG B N 1
ATOM 6830 C CA . ARG B 1 360 ? 15.922 -9.039 23.172 1 83.06 360 ARG B CA 1
ATOM 6831 C C . ARG B 1 360 ? 17.234 -9.531 22.562 1 83.06 360 ARG B C 1
ATOM 6833 O O . ARG B 1 360 ? 17.641 -9.07 21.5 1 83.06 360 ARG B O 1
ATOM 6840 N N . VAL B 1 361 ? 17.906 -10.312 23.375 1 80.69 361 VAL B N 1
ATOM 6841 C CA . VAL B 1 361 ? 19.172 -10.883 22.906 1 80.69 361 VAL B CA 1
ATOM 6842 C C . VAL B 1 361 ? 19.094 -12.406 22.953 1 80.69 361 VAL B C 1
ATOM 6844 O O . VAL B 1 361 ? 18.547 -12.977 23.891 1 80.69 361 VAL B O 1
ATOM 6847 N N . LYS B 1 362 ? 19.422 -12.961 21.859 1 77.56 362 LYS B N 1
ATOM 6848 C CA . LYS B 1 362 ? 19.453 -14.414 21.812 1 77.56 362 LYS B CA 1
ATOM 6849 C C . LYS B 1 362 ? 20.719 -14.969 22.438 1 77.56 362 LYS B C 1
ATOM 6851 O O . LYS B 1 362 ? 21.828 -14.578 22.062 1 77.56 362 LYS B O 1
ATOM 6856 N N . ALA B 1 363 ? 20.391 -15.727 23.375 1 76 363 ALA B N 1
ATOM 6857 C CA . ALA B 1 363 ? 21.531 -16.359 24.047 1 76 363 ALA B CA 1
ATOM 6858 C C . ALA B 1 363 ? 22.109 -17.484 23.172 1 76 363 ALA B C 1
ATOM 6860 O O . ALA B 1 363 ? 21.531 -17.844 22.141 1 76 363 ALA B O 1
ATOM 6861 N N . ALA B 1 364 ? 23.328 -17.812 23.484 1 75.25 364 ALA B N 1
ATOM 6862 C CA . ALA B 1 364 ? 24.031 -18.875 22.766 1 75.25 364 ALA B CA 1
ATOM 6863 C C . ALA B 1 364 ? 23.172 -20.141 22.688 1 75.25 364 ALA B C 1
ATOM 6865 O O . ALA B 1 364 ? 23.25 -20.891 21.703 1 75.25 364 ALA B O 1
ATOM 6866 N N . ASP B 1 365 ? 22.344 -20.297 23.672 1 71.94 365 ASP B N 1
ATOM 6867 C CA . ASP B 1 365 ? 21.547 -21.516 23.75 1 71.94 365 ASP B CA 1
ATOM 6868 C C . ASP B 1 365 ? 20.234 -21.359 22.953 1 71.94 365 ASP B C 1
ATOM 6870 O O . ASP B 1 365 ? 19.391 -22.25 22.969 1 71.94 365 ASP B O 1
ATOM 6874 N N . GLY B 1 366 ? 20.125 -20.266 22.281 1 73.19 366 GLY B N 1
ATOM 6875 C CA . GLY B 1 366 ? 18.953 -20.062 21.453 1 73.19 366 GLY B CA 1
ATOM 6876 C C . GLY B 1 366 ? 17.812 -19.406 22.203 1 73.19 366 GLY B C 1
ATOM 6877 O O . GLY B 1 366 ? 16.781 -19.062 21.594 1 73.19 366 GLY B O 1
ATOM 6878 N N . SER B 1 367 ? 17.984 -19.281 23.5 1 78.06 367 SER B N 1
ATOM 6879 C CA . SER B 1 367 ? 16.922 -18.672 24.297 1 78.06 367 SER B CA 1
ATOM 6880 C C . SER B 1 367 ? 16.953 -17.156 24.188 1 78.06 367 SER B C 1
ATOM 6882 O O . SER B 1 367 ? 18 -16.562 23.969 1 78.06 367 SER B O 1
ATOM 6884 N N . TRP B 1 368 ? 15.781 -16.594 24.219 1 80.38 368 TRP B N 1
ATOM 6885 C CA . TRP B 1 368 ? 15.664 -15.148 24.141 1 80.38 368 TRP B CA 1
ATOM 6886 C C . TRP B 1 368 ? 15.594 -14.531 25.531 1 80.38 368 TRP B C 1
ATOM 6888 O O . TRP B 1 368 ? 14.914 -15.055 26.422 1 80.38 368 TRP B O 1
ATOM 6898 N N . SER B 1 369 ? 16.5 -13.625 25.828 1 84.5 369 SER B N 1
ATOM 6899 C CA . SER B 1 369 ? 16.469 -12.883 27.094 1 84.5 369 SER B CA 1
ATOM 6900 C C . SER B 1 369 ? 16.391 -11.383 26.828 1 84.5 369 SER B C 1
ATOM 6902 O O . SER B 1 369 ? 16.797 -10.906 25.766 1 84.5 369 SER B O 1
ATOM 6904 N N . VAL B 1 370 ? 15.695 -10.656 27.703 1 89.69 370 VAL B N 1
ATOM 6905 C CA . VAL B 1 370 ? 15.617 -9.195 27.625 1 89.69 370 VAL B CA 1
ATOM 6906 C C . VAL B 1 370 ? 16.797 -8.57 28.359 1 89.69 370 VAL B C 1
ATOM 6908 O O . VAL B 1 370 ? 17.078 -8.93 29.516 1 89.69 370 VAL B O 1
ATOM 6911 N N . ARG B 1 371 ? 17.578 -7.828 27.672 1 88.12 371 ARG B N 1
ATOM 6912 C CA . ARG B 1 371 ? 18.688 -7.109 28.281 1 88.12 371 ARG B CA 1
ATOM 6913 C C . ARG B 1 371 ? 18.469 -5.602 28.219 1 88.12 371 ARG B C 1
ATOM 6915 O O . ARG B 1 371 ? 17.969 -5.078 27.219 1 88.12 371 ARG B O 1
ATOM 6922 N N . LYS B 1 372 ? 18.844 -4.906 29.297 1 91.31 372 LYS B N 1
ATOM 6923 C CA . LYS B 1 372 ? 18.797 -3.447 29.344 1 91.31 372 LYS B CA 1
ATOM 6924 C C . LYS B 1 372 ? 20.109 -2.846 28.812 1 91.31 372 LYS B C 1
ATOM 6926 O O . LYS B 1 372 ? 21.172 -3.109 29.359 1 91.31 372 LYS B O 1
ATOM 6931 N N . ILE B 1 373 ? 19.953 -2.104 27.828 1 92.38 373 ILE B N 1
ATOM 6932 C CA . ILE B 1 373 ? 21.156 -1.484 27.281 1 92.38 373 ILE B CA 1
ATOM 6933 C C . ILE B 1 373 ? 21.062 0.034 27.406 1 92.38 373 ILE B C 1
ATOM 6935 O O . ILE B 1 373 ? 19.969 0.6 27.312 1 92.38 373 ILE B O 1
ATOM 6939 N N . PRO B 1 374 ? 22.234 0.681 27.625 1 93.44 374 PRO B N 1
ATOM 6940 C CA . PRO B 1 374 ? 22.219 2.145 27.672 1 93.44 374 PRO B CA 1
ATOM 6941 C C . PRO B 1 374 ? 21.703 2.771 26.375 1 93.44 374 PRO B C 1
ATOM 6943 O O . PRO B 1 374 ? 22 2.268 25.297 1 93.44 374 PRO B O 1
ATOM 6946 N N . CYS B 1 375 ? 20.859 3.775 26.531 1 95.69 375 CYS B N 1
ATOM 6947 C CA . CYS B 1 375 ? 20.312 4.516 25.391 1 95.69 375 CYS B CA 1
ATOM 6948 C C . CYS B 1 375 ? 20.5 6.016 25.578 1 95.69 375 CYS B C 1
ATOM 6950 O O . CYS B 1 375 ? 20.031 6.586 26.562 1 95.69 375 CYS B O 1
ATOM 6952 N N . PRO B 1 376 ? 21.219 6.68 24.688 1 96.44 376 PRO B N 1
ATOM 6953 C CA . PRO B 1 376 ? 21.438 8.117 24.812 1 96.44 376 PRO B CA 1
ATOM 6954 C C . PRO B 1 376 ? 20.141 8.914 24.953 1 96.44 376 PRO B C 1
ATOM 6956 O O . PRO B 1 376 ? 19.141 8.555 24.344 1 96.44 376 PRO B O 1
ATOM 6959 N N . THR B 1 377 ? 20.172 10.008 25.672 1 95.38 377 THR B N 1
ATOM 6960 C CA . THR B 1 377 ? 19.016 10.82 25.984 1 95.38 377 THR B CA 1
ATOM 6961 C C . THR B 1 377 ? 18.375 11.367 24.719 1 95.38 377 THR B C 1
ATOM 6963 O O . THR B 1 377 ? 17.156 11.297 24.562 1 95.38 377 THR B O 1
ATOM 6966 N N . PRO B 1 378 ? 19.188 11.906 23.781 1 96.75 378 PRO B N 1
ATOM 6967 C CA . PRO B 1 378 ? 18.562 12.43 22.562 1 96.75 378 PRO B CA 1
ATOM 6968 C C . PRO B 1 378 ? 17.812 11.352 21.766 1 96.75 378 PRO B C 1
ATOM 6970 O O . PRO B 1 378 ? 16.828 11.648 21.109 1 96.75 378 PRO B O 1
ATOM 6973 N N . ILE B 1 379 ? 18.266 10.156 21.781 1 97.12 379 ILE B N 1
ATOM 6974 C CA . ILE B 1 379 ? 17.625 9.078 21.031 1 97.12 379 ILE B CA 1
ATOM 6975 C C . ILE B 1 379 ? 16.281 8.727 21.672 1 97.12 379 ILE B C 1
ATOM 6977 O O . ILE B 1 379 ? 15.305 8.5 20.953 1 97.12 379 ILE B O 1
ATOM 6981 N N . VAL B 1 380 ? 16.25 8.664 22.969 1 96.56 380 VAL B N 1
ATOM 6982 C CA . VAL B 1 380 ? 15 8.406 23.672 1 96.56 380 VAL B CA 1
ATOM 6983 C C . VAL B 1 380 ? 13.969 9.477 23.312 1 96.56 380 VAL B C 1
ATOM 6985 O O . VAL B 1 380 ? 12.828 9.156 22.953 1 96.56 380 VAL B O 1
ATOM 6988 N N . ALA B 1 381 ? 14.445 10.695 23.375 1 96.88 381 ALA B N 1
ATOM 6989 C CA . ALA B 1 381 ? 13.562 11.82 23.078 1 96.88 381 ALA B CA 1
ATOM 6990 C C . ALA B 1 381 ? 13.125 11.797 21.609 1 96.88 381 ALA B C 1
ATOM 6992 O O . ALA B 1 381 ? 11.953 12.031 21.297 1 96.88 381 ALA B O 1
ATOM 6993 N N . TYR B 1 382 ? 14.039 11.516 20.781 1 97.88 382 TYR B N 1
ATOM 6994 C CA . TYR B 1 382 ? 13.766 11.453 19.344 1 97.88 382 TYR B CA 1
ATOM 6995 C C . TYR B 1 382 ? 12.711 10.398 19.047 1 97.88 382 TYR B C 1
ATOM 6997 O O . TYR B 1 382 ? 11.734 10.664 18.344 1 97.88 382 TYR B O 1
ATOM 7005 N N . ASN B 1 383 ? 12.875 9.211 19.547 1 95.69 383 ASN B N 1
ATOM 7006 C CA . ASN B 1 383 ? 11.953 8.117 19.297 1 95.69 383 ASN B CA 1
ATOM 7007 C C . ASN B 1 383 ? 10.547 8.438 19.812 1 95.69 383 ASN B C 1
ATOM 7009 O O . ASN B 1 383 ? 9.555 8.008 19.219 1 95.69 383 ASN B O 1
ATOM 7013 N N . LYS B 1 384 ? 10.5 9.172 20.781 1 96.62 384 LYS B N 1
ATOM 7014 C CA . LYS B 1 384 ? 9.219 9.516 21.406 1 96.62 384 LYS B CA 1
ATOM 7015 C C . LYS B 1 384 ? 8.492 10.586 20.594 1 96.62 384 LYS B C 1
ATOM 7017 O O . LYS B 1 384 ? 7.262 10.562 20.5 1 96.62 384 LYS B O 1
ATOM 7022 N N . ASN B 1 385 ? 9.242 11.531 20 1 98.12 385 ASN B N 1
ATOM 7023 C CA . ASN B 1 385 ? 8.586 12.758 19.562 1 98.12 385 ASN B CA 1
ATOM 7024 C C . ASN B 1 385 ? 8.656 12.914 18.047 1 98.12 385 ASN B C 1
ATOM 7026 O O . ASN B 1 385 ? 8.008 13.797 17.469 1 98.12 385 ASN B O 1
ATOM 7030 N N . MET B 1 386 ? 9.367 12.016 17.312 1 97.81 386 MET B N 1
ATOM 7031 C CA . MET B 1 386 ? 9.539 12.156 15.867 1 97.81 386 MET B CA 1
ATOM 7032 C C . MET B 1 386 ? 8.289 11.688 15.125 1 97.81 386 MET B C 1
ATOM 7034 O O . MET B 1 386 ? 8.102 12.016 13.945 1 97.81 386 MET B O 1
ATOM 7038 N N . GLY B 1 387 ? 7.316 11.086 15.711 1 96.5 387 GLY B N 1
ATOM 7039 C CA . GLY B 1 387 ? 6.25 10.367 15.031 1 96.5 387 GLY B CA 1
ATOM 7040 C C . GLY B 1 387 ? 5.02 11.219 14.789 1 96.5 387 GLY B C 1
ATOM 7041 O O . GLY B 1 387 ? 3.953 10.695 14.453 1 96.5 387 GLY B O 1
ATOM 7042 N N . GLY B 1 388 ? 5.121 12.5 14.906 1 97.38 388 GLY B N 1
ATOM 7043 C CA . GLY B 1 388 ? 3.943 13.344 14.766 1 97.38 388 GLY B CA 1
ATOM 7044 C C . GLY B 1 388 ? 3.342 13.297 13.375 1 97.38 388 GLY B C 1
ATOM 7045 O O . GLY B 1 388 ? 2.129 13.141 13.219 1 97.38 388 GLY B O 1
ATOM 7046 N N . VAL B 1 389 ? 4.145 13.477 12.375 1 97.75 389 VAL B N 1
ATOM 7047 C CA . VAL B 1 389 ? 3.674 13.461 11 1 97.75 389 VAL B CA 1
ATOM 7048 C C . VAL B 1 389 ? 3.162 12.062 10.641 1 97.75 389 VAL B C 1
ATOM 7050 O O . VAL B 1 389 ? 2.139 11.922 9.969 1 97.75 389 VAL B O 1
ATOM 7053 N N . ASP B 1 390 ? 3.865 11.07 11.117 1 95 390 ASP B N 1
ATOM 7054 C CA . ASP B 1 390 ? 3.42 9.695 10.906 1 95 390 ASP B CA 1
ATOM 7055 C C . ASP B 1 390 ? 2.045 9.461 11.523 1 95 390 ASP B C 1
ATOM 7057 O O . ASP B 1 390 ? 1.199 8.789 10.93 1 95 390 ASP B O 1
ATOM 7061 N N . LEU B 1 391 ? 1.921 9.945 12.695 1 97.62 391 LEU B N 1
ATOM 7062 C CA . LEU B 1 391 ? 0.632 9.828 13.367 1 97.62 391 LEU B CA 1
ATOM 7063 C C . LEU B 1 391 ? -0.465 10.523 12.562 1 97.62 391 LEU B C 1
ATOM 7065 O O . LEU B 1 391 ? -1.546 9.961 12.367 1 97.62 391 LEU B O 1
ATOM 7069 N N . SER B 1 392 ? -0.188 11.664 12.125 1 98.12 392 SER B N 1
ATOM 7070 C CA . SER B 1 392 ? -1.118 12.406 11.281 1 98.12 392 SER B CA 1
ATOM 7071 C C . SER B 1 392 ? -1.457 11.625 10.016 1 98.12 392 SER B C 1
ATOM 7073 O O . SER B 1 392 ? -2.627 11.508 9.648 1 98.12 392 SER B O 1
ATOM 7075 N N . ASP B 1 393 ? -0.5 11.133 9.367 1 96.31 393 ASP B N 1
ATOM 7076 C CA . ASP B 1 393 ? -0.685 10.367 8.141 1 96.31 393 ASP B CA 1
ATOM 7077 C C . ASP B 1 393 ? -1.534 9.125 8.398 1 96.31 393 ASP B C 1
ATOM 7079 O O . ASP B 1 393 ? -2.357 8.742 7.559 1 96.31 393 ASP B O 1
ATOM 7083 N N . GLN B 1 394 ? -1.284 8.484 9.484 1 96.06 394 GLN B N 1
ATOM 7084 C CA . GLN B 1 394 ? -2.072 7.312 9.852 1 96.06 394 GLN B CA 1
ATOM 7085 C C . GLN B 1 394 ? -3.549 7.668 10 1 96.06 394 GLN B C 1
ATOM 7087 O O . GLN B 1 394 ? -4.418 6.961 9.484 1 96.06 394 GLN B O 1
ATOM 7092 N N . LEU B 1 395 ? -3.816 8.734 10.695 1 97.62 395 LEU B N 1
ATOM 7093 C CA . LEU B 1 395 ? -5.191 9.18 10.883 1 97.62 395 LEU B CA 1
ATOM 7094 C C . LEU B 1 395 ? -5.848 9.516 9.547 1 97.62 395 LEU B C 1
ATOM 7096 O O . LEU B 1 395 ? -7.02 9.195 9.328 1 97.62 395 LEU B O 1
ATOM 7100 N N . ILE B 1 396 ? -5.09 10.109 8.703 1 97.69 396 ILE B N 1
ATOM 7101 C CA . ILE B 1 396 ? -5.594 10.461 7.379 1 97.69 396 ILE B CA 1
ATOM 7102 C C . ILE B 1 396 ? -5.902 9.188 6.59 1 97.69 396 ILE B C 1
ATOM 7104 O O . ILE B 1 396 ? -6.945 9.094 5.941 1 97.69 396 ILE B O 1
ATOM 7108 N N . GLN B 1 397 ? -5.047 8.289 6.656 1 95 397 GLN B N 1
ATOM 7109 C CA . GLN B 1 397 ? -5.137 7.078 5.848 1 95 397 GLN B CA 1
ATOM 7110 C C . GLN B 1 397 ? -6.375 6.266 6.211 1 95 397 GLN B C 1
ATOM 7112 O O . GLN B 1 397 ? -6.969 5.613 5.348 1 95 397 GLN B O 1
ATOM 7117 N N . TYR B 1 398 ? -6.793 6.289 7.43 1 95.31 398 TYR B N 1
ATOM 7118 C CA . TYR B 1 398 ? -7.91 5.469 7.883 1 95.31 398 TYR B CA 1
ATOM 7119 C C . TYR B 1 398 ? -9.172 5.781 7.094 1 95.31 398 TYR B C 1
ATOM 7121 O O . TYR B 1 398 ? -9.953 4.879 6.777 1 95.31 398 TYR B O 1
ATOM 7129 N N . TYR B 1 399 ? -9.375 6.992 6.797 1 97.38 399 TYR B N 1
ATOM 7130 C CA . TYR B 1 399 ? -10.594 7.41 6.125 1 97.38 399 TYR B CA 1
ATOM 7131 C C . TYR B 1 399 ? -10.297 8.43 5.035 1 97.38 399 TYR B C 1
ATOM 7133 O O . TYR B 1 399 ? -10.969 9.469 4.945 1 97.38 399 TYR B O 1
ATOM 7141 N N . SER B 1 400 ? -9.258 8.148 4.27 1 97.25 400 SER B N 1
ATOM 7142 C CA . SER B 1 400 ? -8.844 9.062 3.207 1 97.25 400 SER B CA 1
ATOM 7143 C C . SER B 1 400 ? -9.883 9.109 2.092 1 97.25 400 SER B C 1
ATOM 7145 O O . SER B 1 400 ? -10.438 8.078 1.704 1 97.25 400 SER B O 1
ATOM 7147 N N . THR B 1 401 ? -10.125 10.266 1.54 1 96.94 401 THR B N 1
ATOM 7148 C CA . THR B 1 401 ? -11.062 10.461 0.443 1 96.94 401 THR B CA 1
ATOM 7149 C C . THR B 1 401 ? -10.352 10.367 -0.903 1 96.94 401 THR B C 1
ATOM 7151 O O . THR B 1 401 ? -10.961 10.602 -1.95 1 96.94 401 THR B O 1
ATOM 7154 N N . LYS B 1 402 ? -9.141 10.055 -0.866 1 93.19 402 LYS B N 1
ATOM 7155 C CA . LYS B 1 402 ? -8.344 10 -2.084 1 93.19 402 LYS B CA 1
ATOM 7156 C C . LYS B 1 402 ? -8.977 9.078 -3.121 1 93.19 402 LYS B C 1
ATOM 7158 O O . LYS B 1 402 ? -9.453 7.992 -2.785 1 93.19 402 LYS B O 1
ATOM 7163 N N . ARG B 1 403 ? -9.008 9.508 -4.324 1 89.75 403 ARG B N 1
ATOM 7164 C CA . ARG B 1 403 ? -9.484 8.742 -5.469 1 89.75 403 ARG B CA 1
ATOM 7165 C C . ARG B 1 403 ? -8.695 9.086 -6.727 1 89.75 403 ARG B C 1
ATOM 7167 O O . ARG B 1 403 ? -8.039 10.133 -6.789 1 89.75 403 ARG B O 1
ATOM 7174 N N . LYS B 1 404 ? -8.789 8.195 -7.66 1 84.38 404 LYS B N 1
ATOM 7175 C CA . LYS B 1 404 ? -8.07 8.422 -8.914 1 84.38 404 LYS B CA 1
ATOM 7176 C C . LYS B 1 404 ? -8.672 9.586 -9.695 1 84.38 404 LYS B C 1
ATOM 7178 O O . LYS B 1 404 ? -9.891 9.648 -9.891 1 84.38 404 LYS B O 1
ATOM 7183 N N . THR B 1 405 ? -7.859 10.484 -9.922 1 85.69 405 THR B N 1
ATOM 7184 C CA . THR B 1 405 ? -8.25 11.617 -10.75 1 85.69 405 THR B CA 1
ATOM 7185 C C . THR B 1 405 ? -7.117 12.023 -11.688 1 85.69 405 THR B C 1
ATOM 7187 O O . THR B 1 405 ? -5.941 11.812 -11.375 1 85.69 405 THR B O 1
ATOM 7190 N N . SER B 1 406 ? -7.473 12.578 -12.82 1 81.75 406 SER B N 1
ATOM 7191 C CA . SER B 1 406 ? -6.48 12.922 -13.836 1 81.75 406 SER B CA 1
ATOM 7192 C C . SER B 1 406 ? -5.895 14.305 -13.578 1 81.75 406 SER B C 1
ATOM 7194 O O . SER B 1 406 ? -4.852 14.656 -14.141 1 81.75 406 SER B O 1
ATOM 7196 N N . ARG B 1 407 ? -6.574 15.047 -12.75 1 88.06 407 ARG B N 1
ATOM 7197 C CA . ARG B 1 407 ? -6.09 16.406 -12.492 1 88.06 407 ARG B CA 1
ATOM 7198 C C . ARG B 1 407 ? -5.402 16.484 -11.133 1 88.06 407 ARG B C 1
ATOM 7200 O O . ARG B 1 407 ? -5.992 16.125 -10.109 1 88.06 407 ARG B O 1
ATOM 7207 N N . TRP B 1 408 ? -4.262 17.125 -11.148 1 90.19 408 TRP B N 1
ATOM 7208 C CA . TRP B 1 408 ? -3.451 17.172 -9.938 1 90.19 408 TRP B CA 1
ATOM 7209 C C . TRP B 1 408 ? -4.129 18.016 -8.867 1 90.19 408 TRP B C 1
ATOM 7211 O O . TRP B 1 408 ? -4.012 17.719 -7.672 1 90.19 408 TRP B O 1
ATOM 7221 N N . TYR B 1 409 ? -4.773 19.156 -9.227 1 93 409 TYR B N 1
ATOM 7222 C CA . TYR B 1 409 ? -5.336 20.047 -8.219 1 93 409 TYR B CA 1
ATOM 7223 C C . TYR B 1 409 ? -6.535 19.391 -7.531 1 93 409 TYR B C 1
ATOM 7225 O O . TYR B 1 409 ? -6.859 19.734 -6.391 1 93 409 TYR B O 1
ATOM 7233 N N . ARG B 1 410 ? -7.227 18.438 -8.203 1 94.5 410 ARG B N 1
ATOM 7234 C CA . ARG B 1 410 ? -8.297 17.688 -7.551 1 94.5 410 ARG B CA 1
ATOM 7235 C C . ARG B 1 410 ? -7.738 16.734 -6.512 1 94.5 410 ARG B C 1
ATOM 7237 O O . ARG B 1 410 ? -8.336 16.531 -5.453 1 94.5 410 ARG B O 1
ATOM 7244 N N . THR B 1 411 ? -6.613 16.125 -6.871 1 94.5 411 THR B N 1
ATOM 7245 C CA . THR B 1 411 ? -5.93 15.266 -5.906 1 94.5 411 THR B CA 1
ATOM 7246 C C . THR B 1 411 ? -5.605 16.047 -4.633 1 94.5 411 THR B C 1
ATOM 7248 O O . THR B 1 411 ? -5.824 15.547 -3.523 1 94.5 411 THR B O 1
ATOM 7251 N N . LEU B 1 412 ? -5.152 17.234 -4.777 1 96 412 LEU B N 1
ATOM 7252 C CA . LEU B 1 412 ? -4.781 18.047 -3.625 1 96 412 LEU B CA 1
ATOM 7253 C C . LEU B 1 412 ? -6.023 18.562 -2.896 1 96 412 LEU B C 1
ATOM 7255 O O . LEU B 1 412 ? -6.016 18.703 -1.673 1 96 412 LEU B O 1
ATOM 7259 N N . LEU B 1 413 ? -7.074 18.828 -3.633 1 97.5 413 LEU B N 1
ATOM 7260 C CA . LEU B 1 413 ? -8.344 19.156 -2.982 1 97.5 413 LEU B CA 1
ATOM 7261 C C . LEU B 1 413 ? -8.766 18.047 -2.031 1 97.5 413 LEU B C 1
ATOM 7263 O O . LEU B 1 413 ? -9.109 18.297 -0.878 1 97.5 413 LEU B O 1
ATOM 7267 N N . LEU B 1 414 ? -8.742 16.859 -2.521 1 97.75 414 LEU B N 1
ATOM 7268 C CA . LEU B 1 414 ? -9.125 15.719 -1.702 1 97.75 414 LEU B CA 1
ATOM 7269 C C . LEU B 1 414 ? -8.203 15.586 -0.492 1 97.75 414 LEU B C 1
ATOM 7271 O O . LEU B 1 414 ? -8.664 15.258 0.605 1 97.75 414 LEU B O 1
ATOM 7275 N N . HIS B 1 415 ? -6.973 15.883 -0.694 1 97.81 415 HIS B N 1
ATOM 7276 C CA . HIS B 1 415 ? -6.043 15.797 0.427 1 97.81 415 HIS B CA 1
ATOM 7277 C C . HIS B 1 415 ? -6.309 16.906 1.448 1 97.81 415 HIS B C 1
ATOM 7279 O O . HIS B 1 415 ? -6.164 16.688 2.652 1 97.81 415 HIS B O 1
ATOM 7285 N N . PHE B 1 416 ? -6.617 18.094 0.972 1 98.56 416 PHE B N 1
ATOM 7286 C CA . PHE B 1 416 ? -7 19.156 1.888 1 98.56 416 PHE B CA 1
ATOM 7287 C C . PHE B 1 416 ? -8.227 18.766 2.705 1 98.56 416 PHE B C 1
ATOM 7289 O O . PHE B 1 416 ? -8.305 19.078 3.895 1 98.56 416 PHE B O 1
ATOM 7296 N N . LEU B 1 417 ? -9.117 18.109 2.031 1 98.56 417 LEU B N 1
ATOM 7297 C CA . LEU B 1 417 ? -10.281 17.578 2.729 1 98.56 417 LEU B CA 1
ATOM 7298 C C . LEU B 1 417 ? -9.867 16.609 3.824 1 98.56 417 LEU B C 1
ATOM 7300 O O . LEU B 1 417 ? -10.398 16.656 4.938 1 98.56 417 LEU B O 1
ATOM 7304 N N . ASP B 1 418 ? -8.914 15.789 3.568 1 98.69 418 ASP B N 1
ATOM 7305 C CA . ASP B 1 418 ? -8.398 14.82 4.531 1 98.69 418 ASP B CA 1
ATOM 7306 C C . ASP B 1 418 ? -7.738 15.523 5.715 1 98.69 418 ASP B C 1
ATOM 7308 O O . ASP B 1 418 ? -7.93 15.125 6.867 1 98.69 418 ASP B O 1
ATOM 7312 N N . ILE B 1 419 ? -6.926 16.531 5.43 1 98.69 419 ILE B N 1
ATOM 7313 C CA . ILE B 1 419 ? -6.285 17.297 6.496 1 98.69 419 ILE B CA 1
ATOM 7314 C C . ILE B 1 419 ? -7.348 17.938 7.387 1 98.69 419 ILE B C 1
ATOM 7316 O O . ILE B 1 419 ? -7.266 17.859 8.617 1 98.69 419 ILE B O 1
ATOM 7320 N N . ALA B 1 420 ? -8.328 18.516 6.754 1 98.81 420 ALA B N 1
ATOM 7321 C CA . ALA B 1 420 ? -9.383 19.219 7.473 1 98.81 420 ALA B CA 1
ATOM 7322 C C . ALA B 1 420 ? -10.148 18.266 8.391 1 98.81 420 ALA B C 1
ATOM 7324 O O . ALA B 1 420 ? -10.367 18.578 9.562 1 98.81 420 ALA B O 1
ATOM 7325 N N . THR B 1 421 ? -10.547 17.109 7.863 1 98.81 421 THR B N 1
ATOM 7326 C CA . THR B 1 421 ? -11.32 16.172 8.656 1 98.81 421 THR B CA 1
ATOM 7327 C C . THR B 1 421 ? -10.469 15.602 9.789 1 98.81 421 THR B C 1
ATOM 7329 O O . THR B 1 421 ? -10.961 15.406 10.906 1 98.81 421 THR B O 1
ATOM 7332 N N . THR B 1 422 ? -9.242 15.352 9.562 1 98.88 422 THR B N 1
ATOM 7333 C CA . THR B 1 422 ? -8.344 14.797 10.578 1 98.88 422 THR B CA 1
ATOM 7334 C C . THR B 1 422 ? -8.086 15.82 11.68 1 98.88 422 THR B C 1
ATOM 7336 O O . THR B 1 422 ? -8.18 15.5 12.867 1 98.88 422 THR B O 1
ATOM 7339 N N . ASN B 1 423 ? -7.727 17.062 11.266 1 98.88 423 ASN B N 1
ATOM 7340 C CA . ASN B 1 423 ? -7.531 18.125 12.258 1 98.88 423 ASN B CA 1
ATOM 7341 C C . ASN B 1 423 ? -8.805 18.375 13.055 1 98.88 423 ASN B C 1
ATOM 7343 O O . ASN B 1 423 ? -8.742 18.609 14.266 1 98.88 423 ASN B O 1
ATOM 7347 N N . ALA B 1 424 ? -9.953 18.328 12.398 1 98.81 424 ALA B N 1
ATOM 7348 C CA . ALA B 1 424 ? -11.227 18.484 13.102 1 98.81 424 ALA B CA 1
ATOM 7349 C C . ALA B 1 424 ? -11.43 17.391 14.133 1 98.81 424 ALA B C 1
ATOM 7351 O O . ALA B 1 424 ? -11.891 17.656 15.25 1 98.81 424 ALA B O 1
ATOM 7352 N N . PHE B 1 425 ? -11.133 16.172 13.883 1 98.69 425 PHE B N 1
ATOM 7353 C CA . PHE B 1 425 ? -11.242 15.047 14.805 1 98.69 425 PHE B CA 1
ATOM 7354 C C . PHE B 1 425 ? -10.328 15.242 16 1 98.69 425 PHE B C 1
ATOM 7356 O O . PHE B 1 425 ? -10.727 14.984 17.141 1 98.69 425 PHE B O 1
ATOM 7363 N N . ILE B 1 426 ? -9.086 15.695 15.695 1 98.69 426 ILE B N 1
ATOM 7364 C CA . ILE B 1 426 ? -8.133 15.93 16.766 1 98.69 426 ILE B CA 1
ATOM 7365 C C . ILE B 1 426 ? -8.656 17.031 17.688 1 98.69 426 ILE B C 1
ATOM 7367 O O . ILE B 1 426 ? -8.539 16.938 18.906 1 98.69 426 ILE B O 1
ATOM 7371 N N . LEU B 1 427 ? -9.242 18.094 17.062 1 98.19 427 LEU B N 1
ATOM 7372 C CA . LEU B 1 427 ? -9.859 19.125 17.875 1 98.19 427 LEU B CA 1
ATOM 7373 C C . LEU B 1 427 ? -10.961 18.547 18.766 1 98.19 427 LEU B C 1
ATOM 7375 O O . LEU B 1 427 ? -11.055 18.875 19.953 1 98.19 427 LEU B O 1
ATOM 7379 N N . HIS B 1 428 ? -11.742 17.688 18.188 1 98 428 HIS B N 1
ATOM 7380 C CA . HIS B 1 428 ? -12.812 17.031 18.938 1 98 428 HIS B CA 1
ATOM 7381 C C . HIS B 1 428 ? -12.25 16.266 20.141 1 98 428 HIS B C 1
ATOM 7383 O O . HIS B 1 428 ? -12.789 16.359 21.25 1 98 428 HIS B O 1
ATOM 7389 N N . ARG B 1 429 ? -11.242 15.539 19.922 1 97.44 429 ARG B N 1
ATOM 7390 C CA . ARG B 1 429 ? -10.609 14.766 21 1 97.44 429 ARG B CA 1
ATOM 7391 C C . ARG B 1 429 ? -10.078 15.68 22.094 1 97.44 429 ARG B C 1
ATOM 7393 O O . ARG B 1 429 ? -10.234 15.383 23.281 1 97.44 429 ARG B O 1
ATOM 7400 N N . GLU B 1 430 ? -9.453 16.797 21.719 1 96.25 430 GLU B N 1
ATOM 7401 C CA . GLU B 1 430 ? -8.898 17.75 22.672 1 96.25 430 GLU B CA 1
ATOM 7402 C C . GLU B 1 430 ? -9.992 18.391 23.5 1 96.25 430 GLU B C 1
ATOM 7404 O O . GLU B 1 430 ? -9.852 18.531 24.719 1 96.25 430 GLU B O 1
ATOM 7409 N N . ILE B 1 431 ? -11.039 18.781 22.844 1 96.56 431 ILE B N 1
ATOM 7410 C CA . ILE B 1 431 ? -12.156 19.422 23.531 1 96.56 431 ILE B CA 1
ATOM 7411 C C . ILE B 1 431 ? -12.789 18.438 24.516 1 96.56 431 ILE B C 1
ATOM 7413 O O . ILE B 1 431 ? -13.07 18.797 25.672 1 96.56 431 ILE B O 1
ATOM 7417 N N . SER B 1 432 ? -12.984 17.219 24.047 1 95.94 432 SER B N 1
ATOM 7418 C CA . SER B 1 432 ? -13.57 16.188 24.891 1 95.94 432 SER B CA 1
ATOM 7419 C C . SER B 1 432 ? -12.695 15.914 26.125 1 95.94 432 SER B C 1
ATOM 7421 O O . SER B 1 432 ? -13.203 15.719 27.219 1 95.94 432 SER B O 1
ATOM 7423 N N . SER B 1 433 ? -11.445 15.875 25.875 1 93.94 433 SER B N 1
ATOM 7424 C CA . SER B 1 433 ? -10.508 15.648 26.969 1 93.94 433 SER B CA 1
ATOM 7425 C C . SER B 1 433 ? -10.586 16.766 28 1 93.94 433 SER B C 1
ATOM 7427 O O . SER B 1 433 ? -10.586 16.516 29.203 1 93.94 433 SER B O 1
ATOM 7429 N N . THR B 1 434 ? -10.641 17.984 27.562 1 91.94 434 THR B N 1
ATOM 7430 C CA . THR B 1 434 ? -10.742 19.141 28.453 1 91.94 434 THR B CA 1
ATOM 7431 C C . THR B 1 434 ? -12.031 19.094 29.266 1 91.94 434 THR B C 1
ATOM 7433 O O . THR B 1 434 ? -12.039 19.453 30.438 1 91.94 434 THR B O 1
ATOM 7436 N N . LYS B 1 435 ? -13.047 18.594 28.641 1 92.94 435 LYS B N 1
ATOM 7437 C CA . LYS B 1 435 ? -14.352 18.5 29.297 1 92.94 435 LYS B CA 1
ATOM 7438 C C . LYS B 1 435 ? -14.461 17.219 30.109 1 92.94 435 LYS B C 1
ATOM 7440 O O . LYS B 1 435 ? -15.477 16.969 30.766 1 92.94 435 LYS B O 1
ATOM 7445 N N . GLN B 1 436 ? -13.484 16.344 30 1 93.44 436 GLN B N 1
ATOM 7446 C CA . GLN B 1 436 ? -13.484 15.039 30.656 1 93.44 436 GLN B CA 1
ATOM 7447 C C . GLN B 1 436 ? -14.656 14.18 30.188 1 93.44 436 GLN B C 1
ATOM 7449 O O . GLN B 1 436 ? -15.336 13.547 31 1 93.44 436 GLN B O 1
ATOM 7454 N N . GLU B 1 437 ? -14.938 14.383 28.922 1 93.88 437 GLU B N 1
ATOM 7455 C CA . GLU B 1 437 ? -15.93 13.539 28.25 1 93.88 437 GLU B CA 1
ATOM 7456 C C . GLU B 1 437 ? -15.266 12.523 27.328 1 93.88 437 GLU B C 1
ATOM 7458 O O . GLU B 1 437 ? -14.141 12.742 26.875 1 93.88 437 GLU B O 1
ATOM 7463 N N . GLN B 1 438 ? -16 11.469 27.156 1 96.19 438 GLN B N 1
ATOM 7464 C CA . GLN B 1 438 ? -15.469 10.469 26.234 1 96.19 438 GLN B CA 1
ATOM 7465 C C . GLN B 1 438 ? -15.602 10.938 24.781 1 96.19 438 GLN B C 1
ATOM 7467 O O . GLN B 1 438 ? -16.703 11.258 24.328 1 96.19 438 GLN B O 1
ATOM 7472 N N . ALA B 1 439 ? -14.531 10.992 24.094 1 96.56 439 ALA B N 1
ATOM 7473 C CA . ALA B 1 439 ? -14.547 11.398 22.688 1 96.56 439 ALA B CA 1
ATOM 7474 C C . ALA B 1 439 ? -15.117 10.297 21.797 1 96.56 439 ALA B C 1
ATOM 7476 O O . ALA B 1 439 ? -15.039 9.109 22.141 1 96.56 439 ALA B O 1
ATOM 7477 N N . MET B 1 440 ? -15.68 10.727 20.703 1 97.12 440 MET B N 1
ATOM 7478 C CA . MET B 1 440 ? -16.062 9.758 19.672 1 97.12 440 MET B CA 1
ATOM 7479 C C . MET B 1 440 ? -14.844 9.055 19.094 1 97.12 440 MET B C 1
ATOM 7481 O O . MET B 1 440 ? -13.758 9.641 19.031 1 97.12 440 MET B O 1
ATOM 7485 N N . THR B 1 441 ? -15.102 7.777 18.719 1 97.56 441 THR B N 1
ATOM 7486 C CA . THR B 1 441 ? -14.055 7.145 17.922 1 97.56 441 THR B CA 1
ATOM 7487 C C . THR B 1 441 ? -13.906 7.844 16.562 1 97.56 441 THR B C 1
ATOM 7489 O O . THR B 1 441 ? -14.805 8.57 16.141 1 97.56 441 THR B O 1
ATOM 7492 N N . HIS B 1 442 ? -12.766 7.711 16 1 98.19 442 HIS B N 1
ATOM 7493 C CA . HIS B 1 442 ? -12.539 8.297 14.68 1 98.19 442 HIS B CA 1
ATOM 7494 C C . HIS B 1 442 ? -13.641 7.902 13.703 1 98.19 442 HIS B C 1
ATOM 7496 O O . HIS B 1 442 ? -14.156 8.75 12.969 1 98.19 442 HIS B O 1
ATOM 7502 N N . LYS B 1 443 ? -14.023 6.68 13.664 1 97.31 443 LYS B N 1
ATOM 7503 C CA . LYS B 1 443 ? -15.086 6.184 12.797 1 97.31 443 LYS B CA 1
ATOM 7504 C C . LYS B 1 443 ? -16.406 6.91 13.078 1 97.31 443 LYS B C 1
ATOM 7506 O O . LYS B 1 443 ? -17.062 7.395 12.156 1 97.31 443 LYS B O 1
ATOM 7511 N N . ASP B 1 444 ? -16.781 6.938 14.328 1 97.12 444 ASP B N 1
ATOM 7512 C CA . ASP B 1 444 ? -18.047 7.57 14.703 1 97.12 444 ASP B CA 1
ATOM 7513 C C . ASP B 1 444 ? -18.031 9.055 14.352 1 97.12 444 ASP B C 1
ATOM 7515 O O . ASP B 1 444 ? -19.062 9.609 13.961 1 97.12 444 ASP B O 1
ATOM 7519 N N . PHE B 1 445 ? -16.922 9.656 14.578 1 98.31 445 PHE B N 1
ATOM 7520 C CA . PHE B 1 445 ? -16.781 11.062 14.211 1 98.31 445 PHE B CA 1
ATOM 7521 C C . PHE B 1 445 ? -17.031 11.266 12.727 1 98.31 445 PHE B C 1
ATOM 7523 O O . PHE B 1 445 ? -17.766 12.164 12.336 1 98.31 445 PHE B O 1
ATOM 7530 N N . MET B 1 446 ? -16.391 10.406 11.891 1 98.44 446 MET B N 1
ATOM 7531 C CA . MET B 1 446 ? -16.547 10.508 10.445 1 98.44 446 MET B CA 1
ATOM 7532 C C . MET B 1 446 ? -17.984 10.25 10.023 1 98.44 446 MET B C 1
ATOM 7534 O O . MET B 1 446 ? -18.5 10.922 9.133 1 98.44 446 MET B O 1
ATOM 7538 N N . VAL B 1 447 ? -18.641 9.289 10.625 1 97.62 447 VAL B N 1
ATOM 7539 C CA . VAL B 1 447 ? -20.031 8.969 10.336 1 97.62 447 VAL B CA 1
ATOM 7540 C C . VAL B 1 447 ? -20.922 10.164 10.656 1 97.62 447 VAL B C 1
ATOM 7542 O O . VAL B 1 447 ? -21.766 10.555 9.836 1 97.62 447 VAL B O 1
ATOM 7545 N N . GLU B 1 448 ? -20.703 10.719 11.805 1 98 448 GLU B N 1
ATOM 7546 C CA . GLU B 1 448 ? -21.484 11.867 12.211 1 98 448 GLU B CA 1
ATOM 7547 C C . GLU B 1 448 ? -21.266 13.055 11.273 1 98 448 GLU B C 1
ATOM 7549 O O . GLU B 1 448 ? -22.219 13.734 10.891 1 98 448 GLU B O 1
ATOM 7554 N N . LEU B 1 449 ? -20.031 13.273 10.938 1 98.5 449 LEU B N 1
ATOM 7555 C CA . LEU B 1 449 ? -19.703 14.359 10.016 1 98.5 449 LEU B CA 1
ATOM 7556 C C . LEU B 1 449 ? -20.391 14.156 8.68 1 98.5 449 LEU B C 1
ATOM 7558 O O . LEU B 1 449 ? -21.016 15.086 8.148 1 98.5 449 LEU B O 1
ATOM 7562 N N . MET B 1 450 ? -20.297 12.969 8.148 1 98.12 450 MET B N 1
ATOM 7563 C CA . MET B 1 450 ? -20.938 12.648 6.875 1 98.12 450 MET B CA 1
ATOM 7564 C C . MET B 1 450 ? -22.438 12.898 6.941 1 98.12 450 MET B C 1
ATOM 7566 O O . MET B 1 450 ? -23.016 13.531 6.055 1 98.12 450 MET B O 1
ATOM 7570 N N . CYS B 1 451 ? -23.078 12.469 8.023 1 97.88 451 CYS B N 1
ATOM 7571 C CA . CYS B 1 451 ? -24.516 12.633 8.203 1 97.88 451 CYS B CA 1
ATOM 7572 C C . CYS B 1 451 ? -24.891 14.109 8.242 1 97.88 451 CYS B C 1
ATOM 7574 O O . CYS B 1 451 ? -25.859 14.523 7.598 1 97.88 451 CYS B O 1
ATOM 7576 N N . GLN B 1 452 ? -24.156 14.828 8.898 1 97.94 452 GLN B N 1
ATOM 7577 C CA . GLN B 1 452 ? -24.453 16.25 9.07 1 97.94 452 GLN B CA 1
ATOM 7578 C C . GLN B 1 452 ? -24.234 17.016 7.773 1 97.94 452 GLN B C 1
ATOM 7580 O O . GLN B 1 452 ? -25 17.938 7.453 1 97.94 452 GLN B O 1
ATOM 7585 N N . LEU B 1 453 ? -23.188 16.672 7.004 1 97.88 453 LEU B N 1
ATOM 7586 C CA . LEU B 1 453 ? -22.922 17.328 5.727 1 97.88 453 LEU B CA 1
ATOM 7587 C C . LEU B 1 453 ? -24.031 17.016 4.723 1 97.88 453 LEU B C 1
ATOM 7589 O O . LEU B 1 453 ? -24.422 17.891 3.939 1 97.88 453 LEU B O 1
ATOM 7593 N N . CYS B 1 454 ? -24.578 15.789 4.797 1 97 454 CYS B N 1
ATOM 7594 C CA . CYS B 1 454 ? -25.562 15.344 3.82 1 97 454 CYS B CA 1
ATOM 7595 C C . CYS B 1 454 ? -26.969 15.555 4.34 1 97 454 CYS B C 1
ATOM 7597 O O . CYS B 1 454 ? -27.953 15.273 3.637 1 97 454 CYS B O 1
ATOM 7599 N N . GLY B 1 455 ? -27.141 16.047 5.508 1 94.5 455 GLY B N 1
ATOM 7600 C CA . GLY B 1 455 ? -28.453 16.25 6.09 1 94.5 455 GLY B CA 1
ATOM 7601 C C . GLY B 1 455 ? -29.203 14.938 6.316 1 94.5 455 GLY B C 1
ATOM 7602 O O . GLY B 1 455 ? -30.391 14.828 5.977 1 94.5 455 GLY B O 1
ATOM 7603 N N . MET B 1 456 ? -28.453 13.961 6.82 1 92.5 456 MET B N 1
ATOM 7604 C CA . MET B 1 456 ? -29.016 12.625 7.059 1 92.5 456 MET B CA 1
ATOM 7605 C C . MET B 1 456 ? -28.875 12.242 8.523 1 92.5 456 MET B C 1
ATOM 7607 O O . MET B 1 456 ? -28 12.742 9.234 1 92.5 456 MET B O 1
ATOM 7611 N N . SER B 1 457 ? -29.844 11.398 8.992 1 90.06 457 SER B N 1
ATOM 7612 C CA . SER B 1 457 ? -29.672 10.758 10.297 1 90.06 457 SER B CA 1
ATOM 7613 C C . SER B 1 457 ? -28.719 9.578 10.203 1 90.06 457 SER B C 1
ATOM 7615 O O . SER B 1 457 ? -28.344 9.148 9.109 1 90.06 457 SER B O 1
ATOM 7617 N N . LYS B 1 458 ? -28.344 9.055 11.312 1 87.5 458 LYS B N 1
ATOM 7618 C CA . LYS B 1 458 ? -27.422 7.918 11.367 1 87.5 458 LYS B CA 1
ATOM 7619 C C . LYS B 1 458 ? -28.078 6.664 10.789 1 87.5 458 LYS B C 1
ATOM 7621 O O . LYS B 1 458 ? -27.391 5.711 10.422 1 87.5 458 LYS B O 1
ATOM 7626 N N . GLU B 1 459 ? -29.344 6.734 10.656 1 86.94 459 GLU B N 1
ATOM 7627 C CA . GLU B 1 459 ? -30.094 5.617 10.094 1 86.94 459 GLU B CA 1
ATOM 7628 C C . GLU B 1 459 ? -30.281 5.781 8.586 1 86.94 459 GLU B C 1
ATOM 7630 O O . GLU B 1 459 ? -30.812 4.895 7.922 1 86.94 459 GLU B O 1
ATOM 7635 N N . GLY B 1 460 ? -29.797 6.844 8.094 1 84.88 460 GLY B N 1
ATOM 7636 C CA . GLY B 1 460 ? -29.859 7.059 6.656 1 84.88 460 GLY B CA 1
ATOM 7637 C C . GLY B 1 460 ? -31.156 7.723 6.211 1 84.88 460 GLY B C 1
ATOM 7638 O O . GLY B 1 460 ? -31.578 7.57 5.059 1 84.88 460 GLY B O 1
ATOM 7639 N N . ILE B 1 461 ? -31.781 8.297 7.172 1 84.06 461 ILE B N 1
ATOM 7640 C CA . ILE B 1 461 ? -33.031 8.984 6.875 1 84.06 461 ILE B CA 1
ATOM 7641 C C . ILE B 1 461 ? -32.781 10.477 6.676 1 84.06 461 ILE B C 1
ATOM 7643 O O . ILE B 1 461 ? -32.062 11.102 7.473 1 84.06 461 ILE B O 1
ATOM 7647 N N . SER B 1 462 ? -33.312 10.953 5.578 1 86.56 462 SER B N 1
ATOM 7648 C CA . SER B 1 462 ? -33.125 12.367 5.273 1 86.56 462 SER B CA 1
ATOM 7649 C C . SER B 1 462 ? -33.75 13.25 6.348 1 86.56 462 SER B C 1
ATOM 7651 O O . SER B 1 462 ? -34.844 12.969 6.832 1 86.56 462 SER B O 1
ATOM 7653 N N . GLN B 1 463 ? -33.094 14.109 6.918 1 77.56 463 GLN B N 1
ATOM 7654 C CA . GLN B 1 463 ? -33.594 15.047 7.922 1 77.56 463 GLN B CA 1
ATOM 7655 C C . GLN B 1 463 ? -34.031 16.344 7.281 1 77.56 463 GLN B C 1
ATOM 7657 O O . GLN B 1 463 ? -33.375 16.891 6.402 1 77.56 463 GLN B O 1
ATOM 7662 N N . SER B 1 464 ? -35.469 16.344 7.082 1 58.88 464 SER B N 1
ATOM 7663 C CA . SER B 1 464 ? -36.062 17.578 6.535 1 58.88 464 SER B CA 1
ATOM 7664 C C . SER B 1 464 ? -35.531 18.812 7.234 1 58.88 464 SER B C 1
ATOM 7666 O O . SER B 1 464 ? -35.344 18.812 8.461 1 58.88 464 SER B O 1
ATOM 7668 N N . ARG B 1 465 ? -34.875 19.609 6.652 1 51.59 465 ARG B N 1
ATOM 7669 C CA . ARG B 1 465 ? -34.5 20.906 7.211 1 51.59 465 ARG B CA 1
ATOM 7670 C C . ARG B 1 465 ? -35.75 21.625 7.766 1 51.59 465 ARG B C 1
ATOM 7672 O O . ARG B 1 465 ? -36.625 22 7.008 1 51.59 465 ARG B O 1
ATOM 7679 N N . ARG B 1 466 ? -36.375 21.406 8.805 1 38.56 466 ARG B N 1
ATOM 7680 C CA . ARG B 1 466 ? -37.281 22.438 9.344 1 38.56 466 ARG B CA 1
ATOM 7681 C C . ARG B 1 466 ? -36.656 23.828 9.203 1 38.56 466 ARG B C 1
ATOM 7683 O O . ARG B 1 466 ? -35.469 24 9.383 1 38.56 466 ARG B O 1
ATOM 7690 N N . ALA B 1 467 ? -37.406 24.734 8.531 1 36.44 467 ALA B N 1
ATOM 7691 C CA . ALA B 1 467 ? -37.312 26.188 8.578 1 36.44 467 ALA B CA 1
ATOM 7692 C C . ALA B 1 467 ? -37.125 26.672 10.008 1 36.44 467 ALA B C 1
ATOM 7694 O O . ALA B 1 467 ? -38.062 27.219 10.625 1 36.44 467 ALA B O 1
ATOM 7695 N N . ASP B 1 468 ? -36.688 25.859 10.891 1 31.66 468 ASP B N 1
ATOM 7696 C CA . ASP B 1 468 ? -36.656 26.578 12.156 1 31.66 468 ASP B CA 1
ATOM 7697 C C . ASP B 1 468 ? -35.75 27.797 12.07 1 31.66 468 ASP B C 1
ATOM 7699 O O . ASP B 1 468 ? -34.562 27.734 12.469 1 31.66 468 ASP B O 1
ATOM 7703 N N . HIS B 1 469 ? -35.688 28.422 10.898 1 33.56 469 HIS B N 1
ATOM 7704 C CA . HIS B 1 469 ? -35.281 29.812 10.977 1 33.56 469 HIS B CA 1
ATOM 7705 C C . HIS B 1 469 ? -36.094 30.562 12.031 1 33.56 469 HIS B C 1
ATOM 7707 O O . HIS B 1 469 ? -37.25 30.984 11.766 1 33.56 469 HIS B O 1
ATOM 7713 N N . VAL B 1 470 ? -36.188 30.203 13.234 1 31.36 470 VAL B N 1
ATOM 7714 C CA . VAL B 1 470 ? -36.625 31.266 14.117 1 31.36 470 VAL B CA 1
ATOM 7715 C C . VAL B 1 470 ? -35.844 32.562 13.836 1 31.36 470 VAL B C 1
ATOM 7717 O O . VAL B 1 470 ? -34.625 32.531 13.844 1 31.36 470 VAL B O 1
ATOM 7720 N N . PRO B 1 471 ? -36.5 33.5 13.109 1 31.73 471 PRO B N 1
ATOM 7721 C CA . PRO B 1 471 ? -35.906 34.844 12.984 1 31.73 471 PRO B CA 1
ATOM 7722 C C . PRO B 1 471 ? -35.312 35.344 14.297 1 31.73 471 PRO B C 1
ATOM 7724 O O . PRO B 1 471 ? -36 35.438 15.305 1 31.73 471 PRO B O 1
ATOM 7727 N N . VAL B 1 472 ? -34.312 34.75 14.766 1 32.31 472 VAL B N 1
ATOM 7728 C CA . VAL B 1 472 ? -33.75 35.5 15.891 1 32.31 472 VAL B CA 1
ATOM 7729 C C . VAL B 1 472 ? -33.656 36.969 15.547 1 32.31 472 VAL B C 1
ATOM 7731 O O . VAL B 1 472 ? -33.094 37.344 14.516 1 32.31 472 VAL B O 1
ATOM 7734 N N . ALA B 1 473 ? -34.688 37.688 15.969 1 31.03 473 ALA B N 1
ATOM 7735 C CA . ALA B 1 473 ? -34.719 39.156 15.922 1 31.03 473 ALA B CA 1
ATOM 7736 C C . ALA B 1 473 ? -33.312 39.719 16.219 1 31.03 473 ALA B C 1
ATOM 7738 O O . ALA B 1 473 ? -32.75 39.438 17.266 1 31.03 473 ALA B O 1
ATOM 7739 N N . ILE B 1 474 ? -32.594 39.875 15.172 1 29.34 474 ILE B N 1
ATOM 7740 C CA . ILE B 1 474 ? -31.375 40.688 15.266 1 29.34 474 ILE B CA 1
ATOM 7741 C C . ILE B 1 474 ? -31.656 41.969 16.031 1 29.34 474 ILE B C 1
ATOM 7743 O O . ILE B 1 474 ? -32.469 42.812 15.57 1 29.34 474 ILE B O 1
ATOM 7747 N N . SER B 1 475 ? -31.953 41.875 17.266 1 27.72 475 SER B N 1
ATOM 7748 C CA . SER B 1 475 ? -31.891 43.188 17.906 1 27.72 475 SER B CA 1
ATOM 7749 C C . SER B 1 475 ? -30.703 44 17.391 1 27.72 475 SER B C 1
ATOM 7751 O O . SER B 1 475 ? -29.594 43.469 17.25 1 27.72 475 SER B O 1
ATOM 7753 N N . THR B 1 476 ? -31.109 44.969 16.562 1 28.8 476 THR B N 1
ATOM 7754 C CA . THR B 1 476 ? -30.297 46.094 16.047 1 28.8 476 THR B CA 1
ATOM 7755 C C . THR B 1 476 ? -29.453 46.688 17.172 1 28.8 476 THR B C 1
ATOM 7757 O O . THR B 1 476 ? -29.938 47.5 17.953 1 28.8 476 THR B O 1
ATOM 7760 N N . VAL B 1 477 ? -28.906 45.906 18.016 1 27.89 477 VAL B N 1
ATOM 7761 C CA . VAL B 1 477 ? -28.062 46.719 18.875 1 27.89 477 VAL B CA 1
ATOM 7762 C C . VAL B 1 477 ? -27.125 47.562 18.016 1 27.89 477 VAL B C 1
ATOM 7764 O O . VAL B 1 477 ? -26.406 47.031 17.172 1 27.89 477 VAL B O 1
ATOM 7767 N N . THR B 1 478 ? -27.516 48.812 17.75 1 27.48 478 THR B N 1
ATOM 7768 C CA . THR B 1 478 ? -26.797 49.969 17.25 1 27.48 478 THR B CA 1
ATOM 7769 C C . THR B 1 478 ? -25.438 50.125 17.938 1 27.48 478 THR B C 1
ATOM 7771 O O . THR B 1 478 ? -24.766 51.125 17.781 1 27.48 478 THR B O 1
ATOM 7774 N N . ASP B 1 479 ? -24.906 49.062 18.422 1 21.05 479 ASP B N 1
ATOM 7775 C CA . ASP B 1 479 ? -23.734 49.594 19.109 1 21.05 479 ASP B CA 1
ATOM 7776 C C . ASP B 1 479 ? -22.781 50.25 18.141 1 21.05 479 ASP B C 1
ATOM 7778 O O . ASP B 1 479 ? -22.531 49.75 17.047 1 21.05 479 ASP B O 1
ATOM 7782 N N . SER B 1 480 ? -22.641 51.562 18.156 1 23.11 480 SER B N 1
ATOM 7783 C CA . SER B 1 480 ? -21.797 52.625 17.641 1 23.11 480 SER B CA 1
ATOM 7784 C C . SER B 1 480 ? -20.344 52.156 17.516 1 23.11 480 SER B C 1
ATOM 7786 O O . SER B 1 480 ? -19.609 52.688 16.688 1 23.11 480 SER B O 1
ATOM 7788 N N . ALA B 1 481 ? -19.875 51.656 18.688 1 20.58 481 ALA B N 1
ATOM 7789 C CA . ALA B 1 481 ? -18.5 52.125 18.859 1 20.58 481 ALA B CA 1
ATOM 7790 C C . ALA B 1 481 ? -17.578 51.469 17.844 1 20.58 481 ALA B C 1
ATOM 7792 O O . ALA B 1 481 ? -16.609 52.094 17.375 1 20.58 481 ALA B O 1
ATOM 7793 N N . GLN B 1 482 ? -17.438 50.094 17.906 1 18.69 482 GLN B N 1
ATOM 7794 C CA . GLN B 1 482 ? -16.047 49.688 17.844 1 18.69 482 GLN B CA 1
ATOM 7795 C C . GLN B 1 482 ? -15.547 49.656 16.391 1 18.69 482 GLN B C 1
ATOM 7797 O O . GLN B 1 482 ? -15.969 48.812 15.609 1 18.69 482 GLN B O 1
ATOM 7802 N N . LYS B 1 483 ? -15.234 50.75 15.734 1 21.08 483 LYS B N 1
ATOM 7803 C CA . LYS B 1 483 ? -14.484 51.062 14.523 1 21.08 483 LYS B CA 1
ATOM 7804 C C . LYS B 1 483 ? -13.336 50.062 14.32 1 21.08 483 LYS B C 1
ATOM 7806 O O . LYS B 1 483 ? -13.141 49.562 13.219 1 21.08 483 LYS B O 1
ATOM 7811 N N . GLY B 1 484 ? -12.164 50.281 15 1 20.31 484 GLY B N 1
ATOM 7812 C CA . GLY B 1 484 ? -10.883 50.562 14.359 1 20.31 484 GLY B CA 1
ATOM 7813 C C . GLY B 1 484 ? -10.125 49.312 14 1 20.31 484 GLY B C 1
ATOM 7814 O O . GLY B 1 484 ? -9.164 49.344 13.219 1 20.31 484 GLY B O 1
ATOM 7815 N N . SER B 1 485 ? -10.102 48.188 14.742 1 20.05 485 SER B N 1
ATOM 7816 C CA . SER B 1 485 ? -8.727 47.719 14.836 1 20.05 485 SER B CA 1
ATOM 7817 C C . SER B 1 485 ? -8.273 47.094 13.516 1 20.05 485 SER B C 1
ATOM 7819 O O . SER B 1 485 ? -8.938 46.188 12.992 1 20.05 485 SER B O 1
ATOM 7821 N N . LYS B 1 486 ? -7.512 47.75 12.625 1 22.03 486 LYS B N 1
ATOM 7822 C CA . LYS B 1 486 ? -6.664 47.656 11.438 1 22.03 486 LYS B CA 1
ATOM 7823 C C . LYS B 1 486 ? -5.82 46.406 11.445 1 22.03 486 LYS B C 1
ATOM 7825 O O . LYS B 1 486 ? -5.68 45.719 10.414 1 22.03 486 LYS B O 1
ATOM 7830 N N . GLY B 1 487 ? -4.848 46.219 12.367 1 19.97 487 GLY B N 1
ATOM 7831 C CA . GLY B 1 487 ? -3.445 45.969 12.086 1 19.97 487 GLY B CA 1
ATOM 7832 C C . GLY B 1 487 ? -3.129 44.5 11.883 1 19.97 487 GLY B C 1
ATOM 7833 O O . GLY B 1 487 ? -3.268 43.688 12.805 1 19.97 487 GLY B O 1
ATOM 7834 N N . CYS B 1 488 ? -3.809 43.75 11.109 1 20.89 488 CYS B N 1
ATOM 7835 C CA . CYS B 1 488 ? -3.129 42.469 10.93 1 20.89 488 CYS B CA 1
ATOM 7836 C C . CYS B 1 488 ? -1.626 42.656 10.773 1 20.89 488 CYS B C 1
ATOM 7838 O O . CYS B 1 488 ? -1.169 43.188 9.75 1 20.89 488 CYS B O 1
ATOM 7840 N N . TYR B 1 489 ? -0.936 43.281 11.727 1 19.23 489 TYR B N 1
ATOM 7841 C CA . TYR B 1 489 ? 0.51 43.469 11.766 1 19.23 489 TYR B CA 1
ATOM 7842 C C . TYR B 1 489 ? 1.235 42.188 11.344 1 19.23 489 TYR B C 1
ATOM 7844 O O . TYR B 1 489 ? 0.944 41.094 11.844 1 19.23 489 TYR B O 1
ATOM 7852 N N . PHE B 1 490 ? 1.717 42.125 10.07 1 18.48 490 PHE B N 1
ATOM 7853 C CA . PHE B 1 490 ? 3.047 41.531 9.969 1 18.48 490 PHE B CA 1
ATOM 7854 C C . PHE B 1 490 ? 4.012 42.188 10.945 1 18.48 490 PHE B C 1
ATOM 7856 O O . PHE B 1 490 ? 3.969 43.406 11.133 1 18.48 490 PHE B O 1
#